Protein AF-0000000075458945 (afdb_homodimer)

Radius of gyration: 30.43 Å; Cα contacts (8 Å, |Δi|>4): 2255; chains: 2; bounding box: 79×88×102 Å

Sequence (988 aa):
MIAIPSILVAFCCFASAVARFNPLHHSGPAAPYFDAPHEDGIPESTPDGCVVDQAAYILRHGARYPEPSDFTGWQTLFQKFQNATYTATGPLKFIPTWVPPVDDPDHEPLFLTSTGALEAFQLGVELRQRYRLTPGGNNFTVWSAGQQRVVDTATYFVRGYLSQGNYLTTPDENRGSVVVMPDSVNYTFADSLTSSNGCPNFNSGNNGSAQQSTFAATYRQGIADRLNQYLDGLTLDATDIGPMQDLCGFQTVIDGDMRFCKVFEDQEWRDYEYGADLNYYYGSGPGNPFSATVGFGWLQAVTDLLVAGPNATMPNATFTPPPLVTSFTHDNDLPDIIAALGIWNTSDIPGVYPLPNDHIPEGRREFVASHLVSFRGYVALERLSCGATLPSTVNHTSGQLVLLPGEGTDAQKFIRVRVNHAVVPLPNCTSGPGLSCPLASFADYVYNERAAAAGDFIQVCGLQNVSNATGAIDFFTQVPSVNAQSVVLELPVLMIAIPSILVAFCCFASAVARFNPLHHSGPAAPYFDAPHEDGIPESTPDGCVVDQAAYILRHGARYPEPSDFTGWQTLFQKFQNATYTATGPLKFIPTWVPPVDDPDHEPLFLTSTGALEAFQLGVELRQRYRLTPGGNNFTVWSAGQQRVVDTATYFVRGYLSQGNYLTTPDENRGSVVVMPDSVNYTFADSLTSSNGCPNFNSGNNGSAQQSTFAATYRQGIADRLNQYLDGLTLDATDIGPMQDLCGFQTVIDGDMRFCKVFEDQEWRDYEYGADLNYYYGSGPGNPFSATVGFGWLQAVTDLLVAGPNATMPNATFTPPPLVTSFTHDNDLPDIIAALGIWNTSDIPGVYPLPNDHIPEGRREFVASHLVSFRGYVALERLSCGATLPSTVNHTSGQLVLLPGEGTDAQKFIRVRVNHAVVPLPNCTSGPGLSCPLASFADYVYNERAAAAGDFIQVCGLQNVSNATGAIDFFTQVPSVNAQSVVLELPVL

Nearest PDB structures (foldseek):
  2gfi-assembly1_A  TM=9.044E-01  e=2.707E-28  Debaryomyces castellii
  1qfx-assembly1_A-2  TM=8.899E-01  e=3.545E-28  Aspergillus niger
  1ihp-assembly1_A  TM=8.270E-01  e=1.522E-27  Aspergillus ficuum
  1skb-assembly1_A  TM=8.021E-01  e=5.975E-26  Aspergillus fumigatus
  3k4q-assembly2_B  TM=8.069E-01  e=1.758E-25  Aspergillus niger

Structure (mmCIF, N/CA/C/O backbone):
data_AF-0000000075458945-model_v1
#
loop_
_entity.id
_entity.type
_entity.pdbx_description
1 polymer 'Phosphoglycerate mutase-like protein'
#
loop_
_atom_site.group_PDB
_atom_site.id
_atom_site.type_symbol
_atom_site.label_atom_id
_atom_site.label_alt_id
_atom_site.label_comp_id
_atom_site.label_asym_id
_atom_site.label_entity_id
_atom_site.label_seq_id
_atom_site.pdbx_PDB_ins_code
_atom_site.Cartn_x
_atom_site.Cartn_y
_atom_site.Cartn_z
_atom_site.occupancy
_atom_site.B_iso_or_equiv
_atom_site.auth_seq_id
_atom_site.auth_comp_id
_atom_site.auth_asym_id
_atom_site.auth_atom_id
_atom_site.pdbx_PDB_model_num
ATOM 1 N N . MET A 1 1 ? -6.711 -28.422 64.188 1 26.36 1 MET A N 1
ATOM 2 C CA . MET A 1 1 ? -5.688 -27.672 63.5 1 26.36 1 MET A CA 1
ATOM 3 C C . MET A 1 1 ? -5.996 -27.609 62 1 26.36 1 MET A C 1
ATOM 5 O O . MET A 1 1 ? -6.059 -28.656 61.344 1 26.36 1 MET A O 1
ATOM 9 N N . ILE A 1 2 ? -6.844 -26.609 61.625 1 31.22 2 ILE A N 1
ATOM 10 C CA . ILE A 1 2 ? -7.426 -26.391 60.312 1 31.22 2 ILE A CA 1
ATOM 11 C C . ILE A 1 2 ? -6.34 -25.922 59.312 1 31.22 2 ILE A C 1
ATOM 13 O O . ILE A 1 2 ? -5.66 -24.938 59.562 1 31.22 2 ILE A O 1
ATOM 17 N N . ALA A 1 3 ? -5.812 -26.938 58.531 1 37.28 3 ALA A N 1
ATOM 18 C CA . ALA A 1 3 ? -4.832 -26.734 57.469 1 37.28 3 ALA A CA 1
ATOM 19 C C . ALA A 1 3 ? -5.305 -25.688 56.469 1 37.28 3 ALA A C 1
ATOM 21 O O . ALA A 1 3 ? -6.379 -25.828 55.875 1 37.28 3 ALA A O 1
ATOM 22 N N . ILE A 1 4 ? -4.988 -24.453 56.75 1 38.84 4 ILE A N 1
ATOM 23 C CA . ILE A 1 4 ? -5.32 -23.359 55.844 1 38.84 4 ILE A CA 1
ATOM 24 C C . ILE A 1 4 ? -4.574 -23.547 54.5 1 38.84 4 ILE A C 1
ATOM 26 O O . ILE A 1 4 ? -3.348 -23.672 54.5 1 38.84 4 ILE A O 1
ATOM 30 N N . PRO A 1 5 ? -5.301 -23.969 53.469 1 42.12 5 PRO A N 1
ATOM 31 C CA . PRO A 1 5 ? -4.684 -24.109 52.156 1 42.12 5 PRO A CA 1
ATOM 32 C C . PRO A 1 5 ? -4.086 -22.812 51.656 1 42.12 5 PRO A C 1
ATOM 34 O O . PRO A 1 5 ? -4.668 -21.734 51.844 1 42.12 5 PRO A O 1
ATOM 37 N N . SER A 1 6 ? -2.75 -22.656 51.688 1 37.84 6 SER A N 1
ATOM 38 C CA . SER A 1 6 ? -2.027 -21.531 51.094 1 37.84 6 SER A CA 1
ATOM 39 C C . SER A 1 6 ? -2.312 -21.422 49.594 1 37.84 6 SER A C 1
ATOM 41 O O . SER A 1 6 ? -2.105 -22.375 48.844 1 37.84 6 SER A O 1
ATOM 43 N N . ILE A 1 7 ? -3.256 -20.469 49.281 1 40.12 7 ILE A N 1
ATOM 44 C CA . ILE A 1 7 ? -3.535 -20.094 47.906 1 40.12 7 ILE A CA 1
ATOM 45 C C . ILE A 1 7 ? -2.312 -19.406 47.312 1 40.12 7 ILE A C 1
ATOM 47 O O . ILE A 1 7 ? -1.896 -18.344 47.781 1 40.12 7 ILE A O 1
ATOM 51 N N . LEU A 1 8 ? -1.417 -20.172 46.688 1 37.31 8 LEU A N 1
ATOM 52 C CA . LEU A 1 8 ? -0.365 -19.594 45.875 1 37.31 8 LEU A CA 1
ATOM 53 C C . LEU A 1 8 ? -0.959 -18.844 44.656 1 37.31 8 LEU A C 1
ATOM 55 O O . LEU A 1 8 ? -1.58 -19.469 43.781 1 37.31 8 LEU A O 1
ATOM 59 N N . VAL A 1 9 ? -1.197 -17.547 44.844 1 36.66 9 VAL A N 1
ATOM 60 C CA . VAL A 1 9 ? -1.572 -16.656 43.75 1 36.66 9 VAL A CA 1
ATOM 61 C C . VAL A 1 9 ? -0.403 -16.516 42.781 1 36.66 9 VAL A C 1
ATOM 63 O O . VAL A 1 9 ? 0.663 -16.031 43.125 1 36.66 9 VAL A O 1
ATOM 66 N N . ALA A 1 10 ? -0.433 -17.359 41.75 1 36.75 10 ALA A N 1
ATOM 67 C CA . ALA A 1 10 ? 0.486 -17.172 40.625 1 36.75 10 ALA A CA 1
ATOM 68 C C . ALA A 1 10 ? 0.225 -15.836 39.938 1 36.75 10 ALA A C 1
ATOM 70 O O . ALA A 1 10 ? -0.865 -15.602 39.406 1 36.75 10 ALA A O 1
ATOM 71 N N . PHE A 1 11 ? 1.006 -14.836 40.281 1 32.94 11 PHE A N 1
ATOM 72 C CA . PHE A 1 11 ? 1.004 -13.586 39.531 1 32.94 11 PHE A CA 1
ATOM 73 C C . PHE A 1 11 ? 1.487 -13.805 38.094 1 32.94 11 PHE A C 1
ATOM 75 O O . PHE A 1 11 ? 2.635 -14.195 37.875 1 32.94 11 PHE A O 1
ATOM 82 N N . CYS A 1 12 ? 0.542 -14.07 37.25 1 32.53 12 CYS A N 1
ATOM 83 C CA . CYS A 1 12 ? 0.861 -13.992 35.812 1 32.53 12 CYS A CA 1
ATOM 84 C C . CYS A 1 12 ? 1.312 -12.586 35.438 1 32.53 12 CYS A C 1
ATOM 86 O O . CYS A 1 12 ? 0.521 -11.641 35.469 1 32.53 12 CYS A O 1
ATOM 88 N N . CYS A 1 13 ? 2.605 -12.375 35.531 1 29.91 13 CYS A N 1
ATOM 89 C CA . CYS A 1 13 ? 3.146 -11.164 34.906 1 29.91 13 CYS A CA 1
ATOM 90 C C . CYS A 1 13 ? 2.84 -11.125 33.406 1 29.91 13 CYS A C 1
ATOM 92 O O . CYS A 1 13 ? 3.328 -11.961 32.656 1 29.91 13 CYS A O 1
ATOM 94 N N . PHE A 1 14 ? 1.711 -10.609 33.062 1 38.03 14 PHE A N 1
ATOM 95 C CA . PHE A 1 14 ? 1.496 -10.172 31.703 1 38.03 14 PHE A CA 1
ATOM 96 C C . PHE A 1 14 ? 2.672 -9.336 31.203 1 38.03 14 PHE A C 1
ATOM 98 O O . PHE A 1 14 ? 2.926 -8.25 31.719 1 38.03 14 PHE A O 1
ATOM 105 N N . ALA A 1 15 ? 3.617 -10.008 30.703 1 35.25 15 ALA A N 1
ATOM 106 C CA . ALA A 1 15 ? 4.59 -9.227 29.938 1 35.25 15 ALA A CA 1
ATOM 107 C C . ALA A 1 15 ? 3.916 -8.484 28.797 1 35.25 15 ALA A C 1
ATOM 109 O O . ALA A 1 15 ? 3.484 -9.102 27.812 1 35.25 15 ALA A O 1
ATOM 110 N N . SER A 1 16 ? 3.209 -7.461 29.078 1 39.78 16 SER A N 1
ATOM 111 C CA . SER A 1 16 ? 2.867 -6.559 27.984 1 39.78 16 SER A CA 1
ATOM 112 C C . SER A 1 16 ? 4.059 -6.328 27.062 1 39.78 16 SER A C 1
ATOM 114 O O . SER A 1 16 ? 5.105 -5.84 27.5 1 39.78 16 SER A O 1
ATOM 116 N N . ALA A 1 17 ? 4.285 -7.102 26.125 1 43.41 17 ALA A N 1
ATOM 117 C CA . ALA A 1 17 ? 5.316 -6.789 25.125 1 43.41 17 ALA A CA 1
ATOM 118 C C . ALA A 1 17 ? 5.352 -5.293 24.828 1 43.41 17 ALA A C 1
ATOM 120 O O . ALA A 1 17 ? 4.406 -4.746 24.266 1 43.41 17 ALA A O 1
ATOM 121 N N . VAL A 1 18 ? 5.883 -4.434 25.672 1 44.78 18 VAL A N 1
ATOM 122 C CA . VAL A 1 18 ? 6.148 -3.018 25.438 1 44.78 18 VAL A CA 1
ATOM 123 C C . VAL A 1 18 ? 6.551 -2.797 23.984 1 44.78 18 VAL A C 1
ATOM 125 O O . VAL A 1 18 ? 7.531 -3.377 23.5 1 44.78 18 VAL A O 1
ATOM 128 N N . ALA A 1 19 ? 5.684 -2.262 23.219 1 62.38 19 ALA A N 1
ATOM 129 C CA . ALA A 1 19 ? 5.895 -1.934 21.812 1 62.38 19 ALA A CA 1
ATOM 130 C C . ALA A 1 19 ? 7.223 -1.211 21.609 1 62.38 19 ALA A C 1
ATOM 132 O O . ALA A 1 19 ? 7.539 -0.265 22.344 1 62.38 19 ALA A O 1
ATOM 133 N N . ARG A 1 20 ? 8.203 -1.754 20.844 1 81.88 20 ARG A N 1
ATOM 134 C CA . ARG A 1 20 ? 9.516 -1.213 20.516 1 81.88 20 ARG A CA 1
ATOM 135 C C . ARG A 1 20 ? 9.406 0.214 20 1 81.88 20 ARG A C 1
ATOM 137 O O . ARG A 1 20 ? 8.523 0.521 19.203 1 81.88 20 ARG A O 1
ATOM 144 N N . PHE A 1 21 ? 10.117 1.213 20.578 1 93.94 21 PHE A N 1
ATOM 145 C CA . PHE A 1 21 ? 10.195 2.611 20.172 1 93.94 21 PHE A CA 1
ATOM 146 C C . PHE A 1 21 ? 10.453 2.725 18.672 1 93.94 21 PHE A C 1
ATOM 148 O O . PHE A 1 21 ? 11.375 2.092 18.156 1 93.94 21 PHE A O 1
ATOM 155 N N . ASN A 1 22 ? 9.578 3.373 17.984 1 97 22 ASN A N 1
ATOM 156 C CA . ASN A 1 22 ? 9.766 3.609 16.562 1 97 22 ASN A CA 1
ATOM 157 C C . ASN A 1 22 ? 10.094 5.07 16.281 1 97 22 ASN A C 1
ATOM 159 O O . ASN A 1 22 ? 9.211 5.93 16.312 1 97 22 ASN A O 1
ATOM 163 N N . PRO A 1 23 ? 11.273 5.363 15.961 1 97.81 23 PRO A N 1
ATOM 164 C CA . PRO A 1 23 ? 11.688 6.75 15.719 1 97.81 23 PRO A CA 1
ATOM 165 C C . PRO A 1 23 ? 10.859 7.426 14.633 1 97.81 23 PRO A C 1
ATOM 167 O O . PRO A 1 23 ? 10.656 8.641 14.672 1 97.81 23 PRO A O 1
ATOM 170 N N . LEU A 1 24 ? 10.398 6.68 13.695 1 98.12 24 LEU A N 1
ATOM 171 C CA . LEU A 1 24 ? 9.641 7.246 12.586 1 98.12 24 LEU A CA 1
ATOM 172 C C . LEU A 1 24 ? 8.344 7.875 13.086 1 98.12 24 LEU A C 1
ATOM 174 O O . LEU A 1 24 ? 7.898 8.898 12.547 1 98.12 24 LEU A O 1
ATOM 178 N N . HIS A 1 25 ? 7.742 7.348 14.133 1 97.38 25 HIS A N 1
ATOM 179 C CA . HIS A 1 25 ? 6.496 7.875 14.672 1 97.38 25 HIS A CA 1
ATOM 180 C C . HIS A 1 25 ? 6.73 9.164 15.453 1 97.38 25 HIS A C 1
ATOM 182 O O . HIS A 1 25 ? 5.781 9.836 15.852 1 97.38 25 HIS A O 1
ATOM 188 N N . HIS A 1 26 ? 8 9.547 15.617 1 97.19 26 HIS A N 1
ATOM 189 C CA . HIS A 1 26 ? 8.398 10.727 16.375 1 97.19 26 HIS A CA 1
ATOM 190 C C . HIS A 1 26 ? 9.125 11.734 15.492 1 97.19 26 HIS A C 1
ATOM 192 O O . HIS A 1 26 ? 9.836 12.609 16 1 97.19 26 HIS A O 1
ATOM 198 N N . SER A 1 27 ? 8.953 11.609 14.188 1 96.69 27 SER A N 1
ATOM 199 C CA . SER A 1 27 ? 9.711 12.43 13.25 1 96.69 27 SER A CA 1
ATOM 200 C C . SER A 1 27 ? 8.883 13.617 12.766 1 96.69 27 SER A C 1
ATOM 202 O O . SER A 1 27 ? 9.164 14.18 11.703 1 96.69 27 SER A O 1
ATOM 204 N N . GLY A 1 28 ? 7.812 13.977 13.531 1 95 28 GLY A N 1
ATOM 205 C CA . GLY A 1 28 ? 7.031 15.164 13.211 1 95 28 GLY A CA 1
ATOM 206 C C . GLY A 1 28 ? 6.508 15.164 11.789 1 95 28 GLY A C 1
ATOM 207 O O . GLY A 1 28 ? 5.883 14.203 11.352 1 95 28 GLY A O 1
ATOM 208 N N . PRO A 1 29 ? 6.805 16.297 11.055 1 95.88 29 PRO A N 1
ATOM 209 C CA . PRO A 1 29 ? 6.297 16.422 9.688 1 95.88 29 PRO A CA 1
ATOM 210 C C . PRO A 1 29 ? 7.043 15.523 8.703 1 95.88 29 PRO A C 1
ATOM 212 O O . PRO A 1 29 ? 6.605 15.352 7.562 1 95.88 29 PRO A O 1
ATOM 215 N N . ALA A 1 30 ? 8.164 14.938 9.109 1 95.5 30 ALA A N 1
ATOM 216 C CA . ALA A 1 30 ? 8.945 14.078 8.227 1 95.5 30 ALA A CA 1
ATOM 217 C C . ALA A 1 30 ? 8.523 12.617 8.375 1 95.5 30 ALA A C 1
ATOM 219 O O . ALA A 1 30 ? 9.039 11.742 7.672 1 95.5 30 ALA A O 1
ATOM 220 N N . ALA A 1 31 ? 7.59 12.406 9.258 1 96.69 31 ALA A N 1
ATOM 221 C CA . ALA A 1 31 ? 7.148 11.031 9.5 1 96.69 31 ALA A CA 1
ATOM 222 C C . ALA A 1 31 ? 6.375 10.492 8.305 1 96.69 31 ALA A C 1
ATOM 224 O O . ALA A 1 31 ? 5.465 11.148 7.793 1 96.69 31 ALA A O 1
ATOM 225 N N . PRO A 1 32 ? 6.828 9.258 7.816 1 96.88 32 PRO A N 1
ATOM 226 C CA . PRO A 1 32 ? 5.859 8.57 6.961 1 96.88 32 PRO A CA 1
ATOM 227 C C . PRO A 1 32 ? 4.5 8.398 7.633 1 96.88 32 PRO A C 1
ATOM 229 O O . PRO A 1 32 ? 4.402 8.461 8.859 1 96.88 32 PRO A O 1
ATOM 232 N N . TYR A 1 33 ? 3.527 8.227 6.812 1 97.69 33 TYR A N 1
ATOM 233 C CA . TYR A 1 33 ? 2.205 8.07 7.41 1 97.69 33 TYR A CA 1
ATOM 234 C C . TYR A 1 33 ? 2.172 6.875 8.359 1 97.69 33 TYR A C 1
ATOM 236 O O . TYR A 1 33 ? 2.727 5.816 8.055 1 97.69 33 TYR A O 1
ATOM 244 N N . PHE A 1 34 ? 1.495 7.039 9.43 1 96.75 34 PHE A N 1
ATOM 245 C CA . PHE A 1 34 ? 1.122 5.977 10.352 1 96.75 34 PHE A CA 1
ATOM 246 C C . PHE A 1 34 ? -0.183 6.312 11.062 1 96.75 34 PHE A C 1
ATOM 248 O O . PHE A 1 34 ? -0.582 7.477 11.125 1 96.75 34 PHE A O 1
ATOM 255 N N . ASP A 1 35 ? -0.881 5.324 11.5 1 95.44 35 ASP A N 1
ATOM 256 C CA . ASP A 1 35 ? -2.094 5.559 12.273 1 95.44 35 ASP A CA 1
ATOM 257 C C . ASP A 1 35 ? -1.769 6.184 13.633 1 95.44 35 ASP A C 1
ATOM 259 O O . ASP A 1 35 ? -0.959 5.645 14.391 1 95.44 35 ASP A O 1
ATOM 263 N N . ALA A 1 36 ? -2.359 7.297 13.859 1 95.06 36 ALA A N 1
ATOM 264 C CA . ALA A 1 36 ? -2.191 7.891 15.188 1 95.06 36 ALA A CA 1
ATOM 265 C C . ALA A 1 36 ? -2.746 6.973 16.266 1 95.06 36 ALA A C 1
ATOM 267 O O . ALA A 1 36 ? -3.686 6.211 16.031 1 95.06 36 ALA A O 1
ATOM 268 N N . PRO A 1 37 ? -2.078 7.023 17.422 1 90.25 37 PRO A N 1
ATOM 269 C CA . PRO A 1 37 ? -2.607 6.195 18.516 1 90.25 37 PRO A CA 1
ATOM 270 C C . PRO A 1 37 ? -4.027 6.586 18.906 1 90.25 37 PRO A C 1
ATOM 272 O O . PRO A 1 37 ? -4.371 7.77 18.906 1 90.25 37 PRO A O 1
ATOM 275 N N . HIS A 1 38 ? -4.77 5.566 19.188 1 83.06 38 HIS A N 1
ATOM 276 C CA . HIS A 1 38 ? -6.16 5.789 19.562 1 83.06 38 HIS A CA 1
ATOM 277 C C . HIS A 1 38 ? -6.254 6.367 20.969 1 83.06 38 HIS A C 1
ATOM 279 O O . HIS A 1 38 ? -5.391 6.109 21.812 1 83.06 38 HIS A O 1
ATOM 285 N N . GLU A 1 39 ? -7.133 7.25 20.984 1 72.75 39 GLU A N 1
ATOM 286 C CA . GLU A 1 39 ? -7.492 7.613 22.359 1 72.75 39 GLU A CA 1
ATOM 287 C C . GLU A 1 39 ? -7.98 6.398 23.141 1 72.75 39 GLU A C 1
ATOM 289 O O . GLU A 1 39 ? -8.562 5.477 22.562 1 72.75 39 GLU A O 1
ATOM 294 N N . ASP A 1 40 ? -7.66 6.402 24.266 1 67.06 40 ASP A N 1
ATOM 295 C CA . ASP A 1 40 ? -7.816 5.223 25.109 1 67.06 40 ASP A CA 1
ATOM 296 C C . ASP A 1 40 ? -9.273 4.773 25.156 1 67.06 40 ASP A C 1
ATOM 298 O O . ASP A 1 40 ? -10.141 5.488 25.672 1 67.06 40 ASP A O 1
ATOM 302 N N . GLY A 1 41 ? -9.5 3.744 24.219 1 78 41 GLY A N 1
ATOM 303 C CA . GLY A 1 41 ? -10.695 2.926 24.359 1 78 41 GLY A CA 1
ATOM 304 C C . GLY A 1 41 ? -11.672 3.094 23.203 1 78 41 GLY A C 1
ATOM 305 O O . GLY A 1 41 ? -12.688 2.402 23.141 1 78 41 GLY A O 1
ATOM 306 N N . ILE A 1 42 ? -11.406 4.109 22.297 1 87.81 42 ILE A N 1
ATOM 307 C CA . ILE A 1 42 ? -12.383 4.258 21.234 1 87.81 42 ILE A CA 1
ATOM 308 C C . ILE A 1 42 ? -11.961 3.426 20.016 1 87.81 42 ILE A C 1
ATOM 310 O O . ILE A 1 42 ? -10.906 3.672 19.422 1 87.81 42 ILE A O 1
ATOM 314 N N . PRO A 1 43 ? -12.758 2.479 19.641 1 89.31 43 PRO A N 1
ATOM 315 C CA . PRO A 1 43 ? -12.406 1.674 18.469 1 89.31 43 PRO A CA 1
ATOM 316 C C . PRO A 1 43 ? -12.43 2.48 17.172 1 89.31 43 PRO A C 1
ATOM 318 O O . PRO A 1 43 ? -13.258 3.381 17.016 1 89.31 43 PRO A O 1
ATOM 321 N N . GLU A 1 44 ? -11.547 2.115 16.281 1 90.38 44 GLU A N 1
ATOM 322 C CA . GLU A 1 44 ? -11.453 2.799 15 1 90.38 44 GLU A CA 1
ATOM 323 C C . GLU A 1 44 ? -12.539 2.316 14.039 1 90.38 44 GLU A C 1
ATOM 325 O O . GLU A 1 44 ? -12.883 3.02 13.086 1 90.38 44 GLU A O 1
ATOM 330 N N . SER A 1 45 ? -13.047 1.169 14.266 1 92.69 45 SER A N 1
ATOM 331 C CA . SER A 1 45 ? -14.047 0.597 13.367 1 92.69 45 SER A CA 1
ATOM 332 C C . SER A 1 45 ? -15.359 1.365 13.445 1 92.69 45 SER A C 1
ATOM 334 O O . SER A 1 45 ? -15.648 2.021 14.445 1 92.69 45 SER A O 1
ATOM 336 N N . THR A 1 46 ? -16.109 1.354 12.359 1 95.25 46 THR A N 1
ATOM 337 C CA . THR A 1 46 ? -17.469 1.899 12.398 1 95.25 46 THR A CA 1
ATOM 338 C C . THR A 1 46 ? -18.297 1.211 13.477 1 95.25 46 THR A C 1
ATOM 340 O O . THR A 1 46 ? -18.312 -0.019 13.562 1 95.25 46 THR A O 1
ATOM 343 N N . PRO A 1 47 ? -18.922 1.941 14.328 1 95.12 47 PRO A N 1
ATOM 344 C CA . PRO A 1 47 ? -19.703 1.323 15.406 1 95.12 47 PRO A CA 1
ATOM 345 C C . PRO A 1 47 ? -20.781 0.377 14.883 1 95.12 47 PRO A C 1
ATOM 347 O O . PRO A 1 47 ? -21.344 0.608 13.812 1 95.12 47 PRO A O 1
ATOM 350 N N . ASP A 1 48 ? -21.078 -0.581 15.719 1 92.94 48 ASP A N 1
ATOM 351 C CA . ASP A 1 48 ? -22.156 -1.511 15.367 1 92.94 48 ASP A CA 1
ATOM 352 C C . ASP A 1 48 ? -23.469 -0.772 15.125 1 92.94 48 ASP A C 1
ATOM 354 O O . ASP A 1 48 ? -23.797 0.16 15.859 1 92.94 48 ASP A O 1
ATOM 358 N N . GLY A 1 49 ? -24.062 -1.149 14.078 1 94.81 49 GLY A N 1
ATOM 359 C CA . GLY A 1 49 ? -25.359 -0.552 13.766 1 94.81 49 GLY A CA 1
ATOM 360 C C . GLY A 1 49 ? -25.25 0.675 12.883 1 94.81 49 GLY A C 1
ATOM 361 O O . GLY A 1 49 ? -26.25 1.269 12.5 1 94.81 49 GLY A O 1
ATOM 362 N N . CYS A 1 50 ? -24.047 1.026 12.586 1 96.88 50 CYS A N 1
ATOM 363 C CA . CYS A 1 50 ? -23.859 2.248 11.812 1 96.88 50 CYS A CA 1
ATOM 364 C C . CYS A 1 50 ? -23.172 1.949 10.477 1 96.88 50 CYS A C 1
ATOM 366 O O . CYS A 1 50 ? -22.469 0.95 10.344 1 96.88 50 CYS A O 1
ATOM 368 N N . VAL A 1 51 ? -23.453 2.727 9.477 1 96.56 51 VAL A N 1
ATOM 369 C CA . VAL A 1 51 ? -22.703 2.832 8.227 1 96.56 51 VAL A CA 1
ATOM 370 C C . VAL A 1 51 ? -22.297 4.285 7.988 1 96.56 51 VAL A C 1
ATOM 372 O O . VAL A 1 51 ? -22.891 5.203 8.57 1 96.56 51 VAL A O 1
ATOM 375 N N . VAL A 1 52 ? -21.266 4.531 7.273 1 98.06 52 VAL A N 1
ATOM 376 C CA . VAL A 1 52 ? -20.891 5.875 6.852 1 98.06 52 VAL A CA 1
ATOM 377 C C . VAL A 1 52 ? -21.562 6.199 5.512 1 98.06 52 VAL A C 1
ATOM 379 O O . VAL A 1 52 ? -21.344 5.492 4.52 1 98.06 52 VAL A O 1
ATOM 382 N N . ASP A 1 53 ? -22.375 7.215 5.5 1 98.19 53 ASP A N 1
ATOM 383 C CA . ASP A 1 53 ? -23.047 7.496 4.238 1 98.19 53 ASP A CA 1
ATOM 384 C C . ASP A 1 53 ? -22.484 8.758 3.582 1 98.19 53 ASP A C 1
ATOM 386 O O . ASP A 1 53 ? -22.844 9.094 2.459 1 98.19 53 ASP A O 1
ATOM 390 N N . GLN A 1 54 ? -21.609 9.438 4.27 1 98.69 54 GLN A N 1
ATOM 391 C CA . GLN A 1 54 ? -20.859 10.578 3.752 1 98.69 54 GLN A CA 1
ATOM 392 C C . GLN A 1 54 ? -19.594 10.828 4.57 1 98.69 54 GLN A C 1
ATOM 394 O O . GLN A 1 54 ? -19.547 10.523 5.762 1 98.69 54 GLN A O 1
ATOM 399 N N . ALA A 1 55 ? -18.578 11.359 3.932 1 98.88 55 ALA A N 1
ATOM 400 C CA . ALA A 1 55 ? -17.359 11.727 4.648 1 98.88 55 ALA A CA 1
ATOM 401 C C . ALA A 1 55 ? -16.641 12.883 3.957 1 98.88 55 ALA A C 1
ATOM 403 O O . ALA A 1 55 ? -16.812 13.086 2.752 1 98.88 55 ALA A O 1
ATOM 404 N N . ALA A 1 56 ? -15.945 13.633 4.703 1 98.88 56 ALA A N 1
ATOM 405 C CA . ALA A 1 56 ? -15.117 14.719 4.199 1 98.88 56 ALA A CA 1
ATOM 406 C C . ALA A 1 56 ? -13.695 14.633 4.758 1 98.88 56 ALA A C 1
ATOM 408 O O . ALA A 1 56 ? -13.508 14.453 5.961 1 98.88 56 ALA A O 1
ATOM 409 N N . TYR A 1 57 ? -12.734 14.711 3.863 1 98.94 57 TYR A N 1
ATOM 410 C CA . TYR A 1 57 ? -11.32 14.633 4.219 1 98.94 57 TYR A CA 1
ATOM 411 C C . TYR A 1 57 ? -10.586 15.898 3.805 1 98.94 57 TYR A C 1
ATOM 413 O O . TYR A 1 57 ? -10.836 16.453 2.729 1 98.94 57 TYR A O 1
ATOM 421 N N . ILE A 1 58 ? -9.727 16.406 4.605 1 98.81 58 ILE A N 1
ATOM 422 C CA . ILE A 1 58 ? -8.672 17.344 4.234 1 98.81 58 ILE A CA 1
ATOM 423 C C . ILE A 1 58 ? -7.309 16.75 4.57 1 98.81 58 ILE A C 1
ATOM 425 O O . ILE A 1 58 ? -7.07 16.328 5.703 1 98.81 58 ILE A O 1
ATOM 429 N N . LEU A 1 59 ? -6.438 16.656 3.539 1 98.81 59 LEU A N 1
ATOM 430 C CA . LEU A 1 59 ? -5.23 15.844 3.602 1 98.81 59 LEU A CA 1
ATOM 431 C C . LEU A 1 59 ? -4 16.656 3.225 1 98.81 59 LEU A C 1
ATOM 433 O O . LEU A 1 59 ? -4.047 17.453 2.285 1 98.81 59 LEU A O 1
ATOM 437 N N . ARG A 1 60 ? -2.951 16.391 4.004 1 98.75 60 ARG A N 1
ATOM 438 C CA . ARG A 1 60 ? -1.632 16.828 3.555 1 98.75 60 ARG A CA 1
ATOM 439 C C . ARG A 1 60 ? -1.146 15.984 2.385 1 98.75 60 ARG A C 1
ATOM 441 O O . ARG A 1 60 ? -1.553 14.828 2.234 1 98.75 60 ARG A O 1
ATOM 448 N N . HIS A 1 61 ? -0.315 16.578 1.56 1 98.75 61 HIS A N 1
ATOM 449 C CA . HIS A 1 61 ? 0.309 15.812 0.486 1 98.75 61 HIS A CA 1
ATOM 450 C C . HIS A 1 61 ? 1.124 14.656 1.04 1 98.75 61 HIS A C 1
ATOM 452 O O . HIS A 1 61 ? 1.461 14.633 2.227 1 98.75 61 HIS A O 1
ATOM 458 N N . GLY A 1 62 ? 1.43 13.664 0.179 1 98.75 62 GLY A N 1
ATOM 459 C CA . GLY A 1 62 ? 2.252 12.516 0.527 1 98.75 62 GLY A CA 1
ATOM 460 C C . GLY A 1 62 ? 3.709 12.867 0.749 1 98.75 62 GLY A C 1
ATOM 461 O O . GLY A 1 62 ? 4.105 14.023 0.586 1 98.75 62 GLY A O 1
ATOM 462 N N . ALA A 1 63 ? 4.488 11.852 1.055 1 98.75 63 ALA A N 1
ATOM 463 C CA . ALA A 1 63 ? 5.914 12.023 1.323 1 98.75 63 ALA A CA 1
ATOM 464 C C . ALA A 1 63 ? 6.617 12.672 0.133 1 98.75 63 ALA A C 1
ATOM 466 O O . ALA A 1 63 ? 6.434 12.242 -1.011 1 98.75 63 ALA A O 1
ATOM 467 N N . ARG A 1 64 ? 7.359 13.641 0.438 1 98.31 64 ARG A N 1
ATOM 468 C CA . ARG A 1 64 ? 8.062 14.383 -0.6 1 98.31 64 ARG A CA 1
ATOM 469 C C . ARG A 1 64 ? 9.578 14.312 -0.396 1 98.31 64 ARG A C 1
ATOM 471 O O . ARG A 1 64 ? 10.047 13.961 0.689 1 98.31 64 ARG A O 1
ATOM 478 N N . TYR A 1 65 ? 10.305 14.602 -1.432 1 98.25 65 TYR A N 1
ATOM 479 C CA . TYR A 1 65 ? 11.727 14.906 -1.336 1 98.25 65 TYR A CA 1
ATOM 480 C C . TYR A 1 65 ? 11.953 16.203 -0.56 1 98.25 65 TYR A C 1
ATOM 482 O O . TYR A 1 65 ? 11.008 16.938 -0.266 1 98.25 65 TYR A O 1
ATOM 490 N N . PRO A 1 66 ? 13.234 16.469 -0.124 1 96.56 66 PRO A N 1
ATOM 491 C CA . PRO A 1 66 ? 13.492 17.703 0.622 1 96.56 66 PRO A CA 1
ATOM 492 C C . PRO A 1 66 ? 13.188 18.953 -0.192 1 96.56 66 PRO A C 1
ATOM 494 O O . PRO A 1 66 ? 13.32 18.938 -1.418 1 96.56 66 PRO A O 1
ATOM 497 N N . GLU A 1 67 ? 12.758 19.953 0.531 1 94.94 67 GLU A N 1
ATOM 498 C CA . GLU A 1 67 ? 12.773 21.266 -0.109 1 94.94 67 GLU A CA 1
ATOM 499 C C . GLU A 1 67 ? 14.203 21.688 -0.449 1 94.94 67 GLU A C 1
ATOM 501 O O . GLU A 1 67 ? 15.164 21.172 0.129 1 94.94 67 GLU A O 1
ATOM 506 N N . PRO A 1 68 ? 14.352 22.578 -1.325 1 91.81 68 PRO A N 1
ATOM 507 C CA . PRO A 1 68 ? 15.695 22.953 -1.773 1 91.81 68 PRO A CA 1
ATOM 508 C C . PRO A 1 68 ? 16.594 23.391 -0.624 1 91.81 68 PRO A C 1
ATOM 510 O O . PRO A 1 68 ? 17.781 23.031 -0.592 1 91.81 68 PRO A O 1
ATOM 513 N N . SER A 1 69 ? 16.094 24.141 0.329 1 90.56 69 SER A N 1
ATOM 514 C CA . SER A 1 69 ? 16.906 24.578 1.458 1 90.56 69 SER A CA 1
ATOM 515 C C . SER A 1 69 ? 17.328 23.391 2.318 1 90.56 69 SER A C 1
ATOM 517 O O . SER A 1 69 ? 18.484 23.328 2.77 1 90.56 69 SER A O 1
ATOM 519 N N . ASP A 1 70 ? 16.438 22.484 2.547 1 93.38 70 ASP A N 1
ATOM 520 C CA . ASP A 1 70 ? 16.766 21.281 3.311 1 93.38 70 ASP A CA 1
ATOM 521 C C . ASP A 1 70 ? 17.781 20.422 2.57 1 93.38 70 ASP A C 1
ATOM 523 O O . ASP A 1 70 ? 18.672 19.828 3.191 1 93.38 70 ASP A O 1
ATOM 527 N N . PHE A 1 71 ? 17.641 20.328 1.248 1 95.56 71 PHE A N 1
ATOM 528 C CA . PHE A 1 71 ? 18.594 19.562 0.443 1 95.56 71 PHE A CA 1
ATOM 529 C C . PHE A 1 71 ? 20 20.156 0.551 1 95.56 71 PHE A C 1
ATOM 531 O O . PHE A 1 71 ? 20.984 19.406 0.645 1 95.56 71 PHE A O 1
ATOM 538 N N . THR A 1 72 ? 20.031 21.438 0.601 1 95.19 72 THR A N 1
ATOM 539 C CA . THR A 1 72 ? 21.312 22.109 0.811 1 95.19 72 THR A CA 1
ATOM 540 C C . THR A 1 72 ? 21.922 21.703 2.152 1 95.19 72 THR A C 1
ATOM 542 O O . THR A 1 72 ? 23.125 21.516 2.262 1 95.19 72 THR A O 1
ATOM 545 N N . GLY A 1 73 ? 21.062 21.609 3.154 1 95.81 73 GLY A N 1
ATOM 546 C CA . GLY A 1 73 ? 21.531 21.141 4.449 1 95.81 73 GLY A CA 1
ATOM 547 C C . GLY A 1 73 ? 22.125 19.75 4.395 1 95.81 73 GLY A C 1
ATOM 548 O O . GLY A 1 73 ? 23.172 19.484 5.004 1 95.81 73 GLY A O 1
ATOM 549 N N . TRP A 1 74 ? 21.531 18.844 3.627 1 97.12 74 TRP A N 1
ATOM 550 C CA . TRP A 1 74 ? 22.047 17.484 3.453 1 97.12 74 TRP A CA 1
ATOM 551 C C . TRP A 1 74 ? 23.375 17.5 2.719 1 97.12 74 TRP A C 1
ATOM 553 O O . TRP A 1 74 ? 24.297 16.766 3.076 1 97.12 74 TRP A O 1
ATOM 563 N N . GLN A 1 75 ? 23.422 18.359 1.732 1 97.06 75 GLN A N 1
ATOM 564 C CA . GLN A 1 75 ? 24.672 18.484 0.967 1 97.06 75 GLN A CA 1
ATOM 565 C C . GLN A 1 75 ? 25.797 19.016 1.837 1 97.06 75 GLN A C 1
ATOM 567 O O . GLN A 1 75 ? 26.938 18.547 1.734 1 97.06 75 GLN A O 1
ATOM 572 N N . THR A 1 76 ? 25.469 19.984 2.662 1 97.88 76 THR A N 1
ATOM 573 C CA . THR A 1 76 ? 26.469 20.547 3.576 1 97.88 76 THR A CA 1
ATOM 574 C C . THR A 1 76 ? 26.969 19.484 4.547 1 97.88 76 THR A C 1
ATOM 576 O O . THR A 1 76 ? 28.172 19.391 4.801 1 97.88 76 THR A O 1
ATOM 579 N N . LEU A 1 77 ? 26.047 18.719 5.07 1 98.25 77 LEU A N 1
ATOM 580 C CA . LEU A 1 77 ? 26.406 17.625 5.957 1 98.25 77 LEU A CA 1
ATOM 581 C C . LEU A 1 77 ? 27.297 16.625 5.246 1 98.25 77 LEU A C 1
ATOM 583 O O . LEU A 1 77 ? 28.312 16.188 5.801 1 98.25 77 LEU A O 1
ATOM 587 N N . PHE A 1 78 ? 26.984 16.219 4.039 1 98.12 78 PHE A N 1
ATOM 588 C CA . PHE A 1 78 ? 27.766 15.289 3.225 1 98.12 78 PHE A CA 1
ATOM 589 C C . PHE A 1 78 ? 29.172 15.836 2.996 1 98.12 78 PHE A C 1
ATOM 591 O O . PHE A 1 78 ? 30.156 15.102 3.143 1 98.12 78 PHE A O 1
ATOM 598 N N . GLN A 1 79 ? 29.234 17.094 2.674 1 98.31 79 GLN A N 1
ATOM 599 C CA . GLN A 1 79 ? 30.531 17.719 2.438 1 98.31 79 GLN A CA 1
ATOM 600 C C . GLN A 1 79 ? 31.375 17.719 3.705 1 98.31 79 GLN A C 1
ATOM 602 O O . GLN A 1 79 ? 32.594 17.516 3.646 1 98.31 79 GLN A O 1
ATOM 607 N N . LYS A 1 80 ? 30.75 17.984 4.809 1 98.44 80 LYS A N 1
ATOM 608 C CA . LYS A 1 80 ? 31.469 17.938 6.078 1 98.44 80 LYS A CA 1
ATOM 609 C C . LYS A 1 80 ? 32.094 16.562 6.297 1 98.44 80 LYS A C 1
ATOM 611 O O . LYS A 1 80 ? 33.25 16.453 6.707 1 98.44 80 LYS A O 1
ATOM 616 N N . PHE A 1 81 ? 31.328 15.484 6.016 1 98.38 81 PHE A N 1
ATOM 617 C CA . PHE A 1 81 ? 31.812 14.117 6.152 1 98.38 81 PHE A CA 1
ATOM 618 C C . PHE A 1 81 ? 32.938 13.836 5.148 1 98.38 81 PHE A C 1
ATOM 620 O O . PHE A 1 81 ? 33.969 13.273 5.504 1 98.38 81 PHE A O 1
ATOM 627 N N . GLN A 1 82 ? 32.75 14.25 3.938 1 97.38 82 GLN A N 1
ATOM 628 C CA . GLN A 1 82 ? 33.625 13.867 2.836 1 97.38 82 GLN A CA 1
ATOM 629 C C . GLN A 1 82 ? 34.938 14.672 2.857 1 97.38 82 GLN A C 1
ATOM 631 O O . GLN A 1 82 ? 35.938 14.227 2.33 1 97.38 82 GLN A O 1
ATOM 636 N N . ASN A 1 83 ? 34.875 15.82 3.48 1 97.94 83 ASN A N 1
ATOM 637 C CA . ASN A 1 83 ? 36.031 16.703 3.424 1 97.94 83 ASN A CA 1
ATOM 638 C C . ASN A 1 83 ? 36.969 16.5 4.609 1 97.94 83 ASN A C 1
ATOM 640 O O . ASN A 1 83 ? 37.969 17.188 4.754 1 97.94 83 ASN A O 1
ATOM 644 N N . ALA A 1 84 ? 36.719 15.531 5.402 1 98.25 84 ALA A N 1
ATOM 645 C CA . ALA A 1 84 ? 37.562 15.25 6.566 1 98.25 84 ALA A CA 1
ATOM 646 C C . ALA A 1 84 ? 38.188 13.859 6.48 1 98.25 84 ALA A C 1
ATOM 648 O O . ALA A 1 84 ? 37.656 12.984 5.789 1 98.25 84 ALA A O 1
ATOM 649 N N . THR A 1 85 ? 39.344 13.711 7.02 1 98.69 85 THR A N 1
ATOM 650 C CA . THR A 1 85 ? 39.938 12.414 7.324 1 98.69 85 THR A CA 1
ATOM 651 C C . THR A 1 85 ? 39.656 12.023 8.773 1 98.69 85 THR A C 1
ATOM 653 O O . THR A 1 85 ? 40 12.773 9.695 1 98.69 85 THR A O 1
ATOM 656 N N . TYR A 1 86 ? 38.969 10.93 8.953 1 98.75 86 TYR A N 1
ATOM 657 C CA . TYR A 1 86 ? 38.531 10.562 10.297 1 98.75 86 TYR A CA 1
ATOM 658 C C . TYR A 1 86 ? 38.281 9.062 10.391 1 98.75 86 TYR A C 1
ATOM 660 O O . TYR A 1 86 ? 38.375 8.344 9.398 1 98.75 86 TYR A O 1
ATOM 668 N N . THR A 1 87 ? 38.031 8.633 11.578 1 98.5 87 THR A N 1
ATOM 669 C CA . THR A 1 87 ? 37.562 7.289 11.867 1 98.5 87 THR A CA 1
ATOM 670 C C . THR A 1 87 ? 36.156 7.336 12.5 1 98.5 87 THR A C 1
ATOM 672 O O . THR A 1 87 ? 35.906 8.18 13.359 1 98.5 87 THR A O 1
ATOM 675 N N . ALA A 1 88 ? 35.281 6.508 12.031 1 98.69 88 ALA A N 1
ATOM 676 C CA . ALA A 1 88 ? 33.938 6.414 12.555 1 98.69 88 ALA A CA 1
ATOM 677 C C . ALA A 1 88 ? 33.656 5.043 13.164 1 98.69 88 ALA A C 1
ATOM 679 O O . ALA A 1 88 ? 34.094 4.023 12.625 1 98.69 88 ALA A O 1
ATOM 680 N N . THR A 1 89 ? 32.969 4.984 14.289 1 98.5 89 THR A N 1
ATOM 681 C CA . THR A 1 89 ? 32.656 3.748 15 1 98.5 89 THR A CA 1
ATOM 682 C C . THR A 1 89 ? 31.219 3.756 15.484 1 98.5 89 THR A C 1
ATOM 684 O O . THR A 1 89 ? 30.5 4.738 15.297 1 98.5 89 THR A O 1
ATOM 687 N N . GLY A 1 90 ? 30.766 2.584 16 1 97.5 90 GLY A N 1
ATOM 688 C CA . GLY A 1 90 ? 29.453 2.51 16.609 1 97.5 90 GLY A CA 1
ATOM 689 C C . GLY A 1 90 ? 28.328 2.855 15.648 1 97.5 90 GLY A C 1
ATOM 690 O O . GLY A 1 90 ? 28.312 2.369 14.516 1 97.5 90 GLY A O 1
ATOM 691 N N . PRO A 1 91 ? 27.344 3.654 16.125 1 97.44 91 PRO A N 1
ATOM 692 C CA . PRO A 1 91 ? 26.188 3.971 15.289 1 97.44 91 PRO A CA 1
ATOM 693 C C . PRO A 1 91 ? 26.531 4.844 14.094 1 97.44 91 PRO A C 1
ATOM 695 O O . PRO A 1 91 ? 25.719 5.008 13.18 1 97.44 91 PRO A O 1
ATOM 698 N N . LEU A 1 92 ? 27.75 5.371 14.07 1 98.5 92 LEU A N 1
ATOM 699 C CA . LEU A 1 92 ? 28.109 6.312 13.016 1 98.5 92 LEU A CA 1
ATOM 700 C C . LEU A 1 92 ? 29.031 5.656 11.992 1 98.5 92 LEU A C 1
ATOM 702 O O . LEU A 1 92 ? 29.469 6.301 11.039 1 98.5 92 LEU A O 1
ATOM 706 N N . LYS A 1 93 ? 29.328 4.398 12.094 1 97.31 93 LYS A N 1
ATOM 707 C CA . LYS A 1 93 ? 30.312 3.734 11.242 1 97.31 93 LYS A CA 1
ATOM 708 C C . LYS A 1 93 ? 29.906 3.795 9.773 1 97.31 93 LYS A C 1
ATOM 710 O O . LYS A 1 93 ? 30.734 3.594 8.883 1 97.31 93 LYS A O 1
ATOM 715 N N . PHE A 1 94 ? 28.625 4.098 9.484 1 96.94 94 PHE A N 1
ATOM 716 C CA . PHE A 1 94 ? 28.141 4.102 8.117 1 96.94 94 PHE A CA 1
ATOM 717 C C . PHE A 1 94 ? 28.438 5.434 7.438 1 96.94 94 PHE A C 1
ATOM 719 O O . PHE A 1 94 ? 28.344 5.551 6.215 1 96.94 94 PHE A O 1
ATOM 726 N N . ILE A 1 95 ? 28.766 6.52 8.102 1 97.56 95 ILE A N 1
ATOM 727 C CA . ILE A 1 95 ? 28.766 7.883 7.578 1 97.56 95 ILE A CA 1
ATOM 728 C C . ILE A 1 95 ? 29.812 8.008 6.473 1 97.56 95 ILE A C 1
ATOM 730 O O . ILE A 1 95 ? 29.609 8.742 5.5 1 97.56 95 ILE A O 1
ATOM 734 N N . PRO A 1 96 ? 30.953 7.207 6.547 1 97.88 96 PRO A N 1
ATOM 735 C CA . PRO A 1 96 ? 31.922 7.266 5.441 1 97.88 96 PRO A CA 1
ATOM 736 C C . PRO A 1 96 ? 31.328 6.762 4.125 1 97.88 96 PRO A C 1
ATOM 738 O O . PRO A 1 96 ? 31.859 7.074 3.051 1 97.88 96 PRO A O 1
ATOM 741 N N . THR A 1 97 ? 30.266 5.977 4.199 1 96.31 97 THR A N 1
ATOM 742 C CA . THR A 1 97 ? 29.672 5.367 3.012 1 96.31 97 THR A CA 1
ATOM 743 C C . THR A 1 97 ? 28.422 6.121 2.58 1 96.31 97 THR A C 1
ATOM 745 O O . THR A 1 97 ? 27.844 5.824 1.532 1 96.31 97 THR A O 1
ATOM 748 N N . TRP A 1 98 ? 27.969 7.086 3.316 1 97.19 98 TRP A N 1
ATOM 749 C CA . TRP A 1 98 ? 26.641 7.68 3.123 1 97.19 98 TRP A CA 1
ATOM 750 C C . TRP A 1 98 ? 26.688 8.734 2.02 1 97.19 98 TRP A C 1
ATOM 752 O O . TRP A 1 98 ? 27.609 9.547 1.958 1 97.19 98 TRP A O 1
ATOM 762 N N . VAL A 1 99 ? 25.719 8.719 1.156 1 96.12 99 VAL A N 1
ATOM 763 C CA . VAL A 1 99 ? 25.484 9.734 0.132 1 96.12 99 VAL A CA 1
ATOM 764 C C . VAL A 1 99 ? 24.047 10.234 0.219 1 96.12 99 VAL A C 1
ATOM 766 O O . VAL A 1 99 ? 23.125 9.461 0.521 1 96.12 99 VAL A O 1
ATOM 769 N N . PRO A 1 100 ? 23.828 11.547 0.038 1 96.44 100 PRO A N 1
ATOM 770 C CA . PRO A 1 100 ? 22.438 12.008 0.014 1 96.44 100 PRO A CA 1
ATOM 771 C C . PRO A 1 100 ? 21.578 11.211 -0.953 1 96.44 100 PRO A C 1
ATOM 773 O O . PRO A 1 100 ? 22 10.906 -2.068 1 96.44 100 PRO A O 1
ATOM 776 N N . PRO A 1 101 ? 20.375 10.844 -0.618 1 95.38 101 PRO A N 1
ATOM 777 C CA . PRO A 1 101 ? 19.578 9.883 -1.385 1 95.38 101 PRO A CA 1
ATOM 778 C C . PRO A 1 101 ? 18.859 10.531 -2.57 1 95.38 101 PRO A C 1
ATOM 780 O O . PRO A 1 101 ? 18.047 9.875 -3.234 1 95.38 101 PRO A O 1
ATOM 783 N N . VAL A 1 102 ? 19.141 11.75 -2.969 1 96.62 102 VAL A N 1
ATOM 784 C CA . VAL A 1 102 ? 18.625 12.406 -4.16 1 96.62 102 VAL A CA 1
ATOM 785 C C . VAL A 1 102 ? 19.516 12.094 -5.359 1 96.62 102 VAL A C 1
ATOM 787 O O . VAL A 1 102 ? 20.656 12.555 -5.43 1 96.62 102 VAL A O 1
ATOM 790 N N . ASP A 1 103 ? 19.016 11.32 -6.289 1 95.19 103 ASP A N 1
ATOM 791 C CA . ASP A 1 103 ? 19.875 10.914 -7.391 1 95.19 103 ASP A CA 1
ATOM 792 C C . ASP A 1 103 ? 19.453 11.578 -8.695 1 95.19 103 ASP A C 1
ATOM 794 O O . ASP A 1 103 ? 19.969 11.25 -9.766 1 95.19 103 ASP A O 1
ATOM 798 N N . ASP A 1 104 ? 18.453 12.43 -8.688 1 96.81 104 ASP A N 1
ATOM 799 C CA . ASP A 1 104 ? 18.047 13.305 -9.781 1 96.81 104 ASP A CA 1
ATOM 800 C C . ASP A 1 104 ? 17.641 14.68 -9.266 1 96.81 104 ASP A C 1
ATOM 802 O O . ASP A 1 104 ? 16.438 14.992 -9.203 1 96.81 104 ASP A O 1
ATOM 806 N N . PRO A 1 105 ? 18.578 15.539 -8.961 1 95.94 105 PRO A N 1
ATOM 807 C CA . PRO A 1 105 ? 18.344 16.812 -8.266 1 95.94 105 PRO A CA 1
ATOM 808 C C . PRO A 1 105 ? 17.422 17.75 -9.031 1 95.94 105 PRO A C 1
ATOM 810 O O . PRO A 1 105 ? 16.797 18.625 -8.438 1 95.94 105 PRO A O 1
ATOM 813 N N . ASP A 1 106 ? 17.312 17.516 -10.352 1 95.5 106 ASP A N 1
ATOM 814 C CA . ASP A 1 106 ? 16.5 18.438 -11.156 1 95.5 106 ASP A CA 1
ATOM 815 C C . ASP A 1 106 ? 15.016 18.094 -11.055 1 95.5 106 ASP A C 1
ATOM 817 O O . ASP A 1 106 ? 14.164 18.938 -11.32 1 95.5 106 ASP A O 1
ATOM 821 N N . HIS A 1 107 ? 14.695 16.859 -10.609 1 96.56 107 HIS A N 1
ATOM 822 C CA . HIS A 1 107 ? 13.312 16.422 -10.734 1 96.56 107 HIS A CA 1
ATOM 823 C C . HIS A 1 107 ? 12.781 15.883 -9.406 1 96.56 107 HIS A C 1
ATOM 825 O O . HIS A 1 107 ? 11.602 15.547 -9.297 1 96.56 107 HIS A O 1
ATOM 831 N N . GLU A 1 108 ? 13.586 15.836 -8.414 1 97.06 108 GLU A N 1
ATOM 832 C CA . GLU A 1 108 ? 13.172 15.141 -7.199 1 97.06 108 GLU A CA 1
ATOM 833 C C . GLU A 1 108 ? 12.891 16.125 -6.07 1 97.06 108 GLU A C 1
ATOM 835 O O . GLU A 1 108 ? 11.812 16.094 -5.465 1 97.06 108 GLU A O 1
ATOM 840 N N . PRO A 1 109 ? 13.789 17.125 -5.746 1 96.62 109 PRO A N 1
ATOM 841 C CA . PRO A 1 109 ? 13.484 18.047 -4.652 1 96.62 109 PRO A CA 1
ATOM 842 C C . PRO A 1 109 ? 12.125 18.734 -4.812 1 96.62 109 PRO A C 1
ATOM 844 O O . PRO A 1 109 ? 11.758 19.125 -5.926 1 96.62 109 PRO A O 1
ATOM 847 N N . LEU A 1 110 ? 11.375 18.812 -3.684 1 95.56 110 LEU A N 1
ATOM 848 C CA . LEU A 1 110 ? 10.078 19.469 -3.602 1 95.56 110 LEU A CA 1
ATOM 849 C C . LEU A 1 110 ? 8.961 18.516 -4.008 1 95.56 110 LEU A C 1
ATOM 851 O O . LEU A 1 110 ? 7.809 18.688 -3.607 1 95.56 110 LEU A O 1
ATOM 855 N N . PHE A 1 111 ? 9.188 17.484 -4.801 1 97.75 111 PHE A N 1
ATOM 856 C CA . PHE A 1 111 ? 8.133 16.656 -5.379 1 97.75 111 PHE A CA 1
ATOM 857 C C . PHE A 1 111 ? 7.973 15.367 -4.594 1 97.75 111 PHE A C 1
ATOM 859 O O . PHE A 1 111 ? 8.711 15.117 -3.637 1 97.75 111 PHE A O 1
ATOM 866 N N . LEU A 1 112 ? 6.988 14.586 -4.973 1 98.19 112 LEU A N 1
ATOM 867 C CA . LEU A 1 112 ? 6.66 13.367 -4.23 1 98.19 112 LEU A CA 1
ATOM 868 C C . LEU A 1 112 ? 7.758 12.32 -4.391 1 98.19 112 LEU A C 1
ATOM 870 O O . LEU A 1 112 ? 8.328 12.172 -5.473 1 98.19 112 LEU A O 1
ATOM 874 N N . THR A 1 113 ? 8.039 11.633 -3.354 1 98.44 113 THR A N 1
ATOM 875 C CA . THR A 1 113 ? 8.734 10.352 -3.477 1 98.44 113 THR A CA 1
ATOM 876 C C . THR A 1 113 ? 7.785 9.258 -3.953 1 98.44 113 THR A C 1
ATOM 878 O O . THR A 1 113 ? 6.57 9.469 -3.998 1 98.44 113 THR A O 1
ATOM 881 N N . SER A 1 114 ? 8.328 8.117 -4.305 1 98.25 114 SER A N 1
ATOM 882 C CA . SER A 1 114 ? 7.465 6.988 -4.629 1 98.25 114 SER A CA 1
ATOM 883 C C . SER A 1 114 ? 6.625 6.57 -3.426 1 98.25 114 SER A C 1
ATOM 885 O O . SER A 1 114 ? 5.488 6.125 -3.58 1 98.25 114 SER A O 1
ATOM 887 N N . THR A 1 115 ? 7.164 6.719 -2.213 1 98.75 115 THR A N 1
ATOM 888 C CA . THR A 1 115 ? 6.398 6.445 -1.004 1 98.75 115 THR A CA 1
ATOM 889 C C . THR A 1 115 ? 5.188 7.367 -0.909 1 98.75 115 THR A C 1
ATOM 891 O O . THR A 1 115 ? 4.094 6.934 -0.547 1 98.75 115 THR A O 1
ATOM 894 N N . GLY A 1 116 ? 5.418 8.633 -1.167 1 98.75 116 GLY A N 1
ATOM 895 C CA . GLY A 1 116 ? 4.305 9.57 -1.143 1 98.75 116 GLY A CA 1
ATOM 896 C C . GLY A 1 116 ? 3.199 9.211 -2.115 1 98.75 116 GLY A C 1
ATOM 897 O O . GLY A 1 116 ? 2.018 9.312 -1.783 1 98.75 116 GLY A O 1
ATOM 898 N N . ALA A 1 117 ? 3.596 8.828 -3.357 1 98.62 117 ALA A N 1
ATOM 899 C CA . ALA A 1 117 ? 2.623 8.367 -4.344 1 98.62 117 ALA A CA 1
ATOM 900 C C . ALA A 1 117 ? 1.851 7.156 -3.828 1 98.62 117 ALA A C 1
ATOM 902 O O . ALA A 1 117 ? 0.627 7.086 -3.971 1 98.62 117 ALA A O 1
ATOM 903 N N . LEU A 1 118 ? 2.578 6.238 -3.223 1 98.75 118 LEU A N 1
ATOM 904 C CA . LEU A 1 118 ? 1.963 5.035 -2.678 1 98.75 118 LEU A CA 1
ATOM 905 C C . LEU A 1 118 ? 0.992 5.379 -1.554 1 98.75 118 LEU A C 1
ATOM 907 O O . LEU A 1 118 ? -0.097 4.809 -1.47 1 98.75 118 LEU A O 1
ATOM 911 N N . GLU A 1 119 ? 1.426 6.27 -0.672 1 98.81 119 GLU A N 1
ATOM 912 C CA . GLU A 1 119 ? 0.549 6.695 0.415 1 98.81 119 GLU A CA 1
ATOM 913 C C . GLU A 1 119 ? -0.79 7.195 -0.12 1 98.81 119 GLU A C 1
ATOM 915 O O . GLU A 1 119 ? -1.847 6.832 0.399 1 98.81 119 GLU A O 1
ATOM 920 N N . ALA A 1 120 ? -0.755 8 -1.138 1 98.81 120 ALA A N 1
ATOM 921 C CA . ALA A 1 120 ? -1.963 8.562 -1.733 1 98.81 120 ALA A CA 1
ATOM 922 C C . ALA A 1 120 ? -2.791 7.484 -2.424 1 98.81 120 ALA A C 1
ATOM 924 O O . ALA A 1 120 ? -4 7.379 -2.199 1 98.81 120 ALA A O 1
ATOM 925 N N . PHE A 1 121 ? -2.129 6.68 -3.287 1 98.69 121 PHE A N 1
ATOM 926 C CA . PHE A 1 121 ? -2.789 5.594 -4.004 1 98.69 121 PHE A CA 1
ATOM 927 C C . PHE A 1 121 ? -3.484 4.648 -3.037 1 98.69 121 PHE A C 1
ATOM 929 O O . PHE A 1 121 ? -4.645 4.281 -3.242 1 98.69 121 PHE A O 1
ATOM 936 N N . GLN A 1 122 ? -2.811 4.289 -2.016 1 98.81 122 GLN A N 1
ATOM 937 C CA . GLN A 1 122 ? -3.326 3.375 -1.001 1 98.81 122 GLN A CA 1
ATOM 938 C C . GLN A 1 122 ? -4.555 3.959 -0.308 1 98.81 122 GLN A C 1
ATOM 940 O O . GLN A 1 122 ? -5.52 3.242 -0.034 1 98.81 122 GLN A O 1
ATOM 945 N N . LEU A 1 123 ? -4.465 5.168 0.055 1 98.81 123 LEU A N 1
ATOM 946 C CA . LEU A 1 123 ? -5.621 5.789 0.693 1 98.81 123 LEU A CA 1
ATOM 947 C C . LEU A 1 123 ? -6.832 5.773 -0.237 1 98.81 123 LEU A C 1
ATOM 949 O O . LEU A 1 123 ? -7.961 5.551 0.207 1 98.81 123 LEU A O 1
ATOM 953 N N . GLY A 1 124 ? -6.629 6.059 -1.537 1 98.75 124 GLY A N 1
ATOM 954 C CA . GLY A 1 124 ? -7.715 5.953 -2.498 1 98.75 124 GLY A CA 1
ATOM 955 C C . GLY A 1 124 ? -8.391 4.598 -2.484 1 98.75 124 GLY A C 1
ATOM 956 O O . GLY A 1 124 ? -9.617 4.512 -2.406 1 98.75 124 GLY A O 1
ATOM 957 N N . VAL A 1 125 ? -7.578 3.576 -2.525 1 98.69 125 VAL A N 1
ATOM 958 C CA . VAL A 1 125 ? -8.094 2.213 -2.492 1 98.69 125 VAL A CA 1
ATOM 959 C C . VAL A 1 125 ? -8.859 1.981 -1.189 1 98.69 125 VAL A C 1
ATOM 961 O O . VAL A 1 125 ? -9.969 1.447 -1.2 1 98.69 125 VAL A O 1
ATOM 964 N N . GLU A 1 126 ? -8.281 2.412 -0.104 1 98.25 126 GLU A N 1
ATOM 965 C CA . GLU A 1 126 ? -8.867 2.211 1.22 1 98.25 126 GLU A CA 1
ATOM 966 C C . GLU A 1 126 ? -10.234 2.869 1.327 1 98.25 126 GLU A C 1
ATOM 968 O O . GLU A 1 126 ? -11.195 2.252 1.801 1 98.25 126 GLU A O 1
ATOM 973 N N . LEU A 1 127 ? -10.32 4.059 0.921 1 98.56 127 LEU A N 1
ATOM 974 C CA . LEU A 1 127 ? -11.562 4.789 1.117 1 98.56 127 LEU A CA 1
ATOM 975 C C . LEU A 1 127 ? -12.656 4.273 0.18 1 98.56 127 LEU A C 1
ATOM 977 O O . LEU A 1 127 ? -13.836 4.262 0.537 1 98.56 127 LEU A O 1
ATOM 981 N N . ARG A 1 128 ? -12.258 3.82 -1.024 1 97.75 128 ARG A N 1
ATOM 982 C CA . ARG A 1 128 ? -13.242 3.186 -1.898 1 97.75 128 ARG A CA 1
ATOM 983 C C . ARG A 1 128 ? -13.852 1.954 -1.236 1 97.75 128 ARG A C 1
ATOM 985 O O . ARG A 1 128 ? -15.07 1.779 -1.241 1 97.75 128 ARG A O 1
ATOM 992 N N . GLN A 1 129 ? -13.023 1.182 -0.664 1 96.88 129 GLN A N 1
ATOM 993 C CA . GLN A 1 129 ? -13.461 -0.082 -0.083 1 96.88 129 GLN A CA 1
ATOM 994 C C . GLN A 1 129 ? -14.195 0.145 1.232 1 96.88 129 GLN A C 1
ATOM 996 O O . GLN A 1 129 ? -15.219 -0.5 1.499 1 96.88 129 GLN A O 1
ATOM 1001 N N . ARG A 1 130 ? -13.734 1.075 2.004 1 95.06 130 ARG A N 1
ATOM 1002 C CA . ARG A 1 130 ? -14.273 1.312 3.342 1 95.06 130 ARG A CA 1
ATOM 1003 C C . ARG A 1 130 ? -15.688 1.87 3.273 1 95.06 130 ARG A C 1
ATOM 1005 O O . ARG A 1 130 ? -16.562 1.431 4.016 1 95.06 130 ARG A O 1
ATOM 1012 N N . TYR A 1 131 ? -15.883 2.859 2.346 1 96.31 131 TYR A N 1
ATOM 1013 C CA . TYR A 1 131 ? -17.141 3.605 2.396 1 96.31 131 TYR A CA 1
ATOM 1014 C C . TYR A 1 131 ? -18.109 3.127 1.32 1 96.31 131 TYR A C 1
ATOM 1016 O O . TYR A 1 131 ? -19.328 3.164 1.508 1 96.31 131 TYR A O 1
ATOM 1024 N N . ARG A 1 132 ? -17.516 2.723 0.165 1 95.12 132 ARG A N 1
ATOM 1025 C CA . ARG A 1 132 ? -18.328 2.262 -0.958 1 95.12 132 ARG A CA 1
ATOM 1026 C C . ARG A 1 132 ? -19.359 3.311 -1.356 1 95.12 132 ARG A C 1
ATOM 1028 O O . ARG A 1 132 ? -20.531 2.986 -1.578 1 95.12 132 ARG A O 1
ATOM 1035 N N . LEU A 1 133 ? -18.938 4.523 -1.421 1 97.56 133 LEU A N 1
ATOM 1036 C CA . LEU A 1 133 ? -19.844 5.645 -1.656 1 97.56 133 LEU A CA 1
ATOM 1037 C C . LEU A 1 133 ? -19.938 5.961 -3.145 1 97.56 133 LEU A C 1
ATOM 1039 O O . LEU A 1 133 ? -20.797 6.75 -3.561 1 97.56 133 LEU A O 1
ATOM 1043 N N . THR A 1 134 ? -19.094 5.359 -3.961 1 97.12 134 THR A N 1
ATOM 1044 C CA . THR A 1 134 ? -19.047 5.598 -5.398 1 97.12 134 THR A CA 1
ATOM 1045 C C . THR A 1 134 ? -19.281 4.301 -6.168 1 97.12 134 THR A C 1
ATOM 1047 O O . THR A 1 134 ? -18.391 3.463 -6.262 1 97.12 134 THR A O 1
ATOM 1050 N N . PRO A 1 135 ? -20.484 4.133 -6.746 1 96.25 135 PRO A N 1
ATOM 1051 C CA . PRO A 1 135 ? -20.75 2.922 -7.527 1 96.25 135 PRO A CA 1
ATOM 1052 C C . PRO A 1 135 ? -19.734 2.715 -8.648 1 96.25 135 PRO A C 1
ATOM 1054 O O . PRO A 1 135 ? -19.172 3.684 -9.164 1 96.25 135 PRO A O 1
ATOM 1057 N N . GLY A 1 136 ? -19.594 1.452 -8.992 1 95.62 136 GLY A N 1
ATOM 1058 C CA . GLY A 1 136 ? -18.703 1.145 -10.102 1 95.62 136 GLY A CA 1
ATOM 1059 C C . GLY A 1 136 ? -19.062 1.896 -11.375 1 95.62 136 GLY A C 1
ATOM 1060 O O . GLY A 1 136 ? -20.234 1.987 -11.734 1 95.62 136 GLY A O 1
ATOM 1061 N N . GLY A 1 137 ? -18.031 2.521 -11.992 1 95.75 137 GLY A N 1
ATOM 1062 C CA . GLY A 1 137 ? -18.219 3.215 -13.258 1 95.75 137 GLY A CA 1
ATOM 1063 C C . GLY A 1 137 ? -18.516 4.695 -13.086 1 95.75 137 GLY A C 1
ATOM 1064 O O . GLY A 1 137 ? -18.438 5.461 -14.047 1 95.75 137 GLY A O 1
ATOM 1065 N N . ASN A 1 138 ? -18.906 5.121 -11.914 1 96.81 138 ASN A N 1
ATOM 1066 C CA . ASN A 1 138 ? -19.188 6.535 -11.695 1 96.81 138 ASN A CA 1
ATOM 1067 C C . ASN A 1 138 ? -17.906 7.367 -11.688 1 96.81 138 ASN A C 1
ATOM 1069 O O . ASN A 1 138 ? -16.844 6.875 -11.312 1 96.81 138 ASN A O 1
ATOM 1073 N N . ASN A 1 139 ? -18.047 8.594 -12.109 1 97.19 139 ASN A N 1
ATOM 1074 C CA . ASN A 1 139 ? -16.938 9.547 -12.055 1 97.19 139 ASN A CA 1
ATOM 1075 C C . ASN A 1 139 ? -16.734 10.094 -10.648 1 97.19 139 ASN A C 1
ATOM 1077 O O . ASN A 1 139 ? -17.609 9.945 -9.789 1 97.19 139 ASN A O 1
ATOM 1081 N N . PHE A 1 140 ? -15.578 10.648 -10.383 1 97.81 140 PHE A N 1
ATOM 1082 C CA . PHE A 1 140 ? -15.211 11.07 -9.039 1 97.81 140 PHE A CA 1
ATOM 1083 C C . PHE A 1 140 ? -14.391 12.352 -9.086 1 97.81 140 PHE A C 1
ATOM 1085 O O . PHE A 1 140 ? -13.453 12.469 -9.883 1 97.81 140 PHE A O 1
ATOM 1092 N N . THR A 1 141 ? -14.742 13.359 -8.258 1 98.25 141 THR A N 1
ATOM 1093 C CA . THR A 1 141 ? -14.086 14.664 -8.227 1 98.25 141 THR A CA 1
ATOM 1094 C C . THR A 1 141 ? -13.461 14.922 -6.859 1 98.25 141 THR A C 1
ATOM 1096 O O . THR A 1 141 ? -14.07 14.625 -5.828 1 98.25 141 THR A O 1
ATOM 1099 N N . VAL A 1 142 ? -12.234 15.453 -6.836 1 98.81 142 VAL A N 1
ATOM 1100 C CA . VAL A 1 142 ? -11.562 15.867 -5.609 1 98.81 142 VAL A CA 1
ATOM 1101 C C . VAL A 1 142 ? -11.047 17.297 -5.758 1 98.81 142 VAL A C 1
ATOM 1103 O O . VAL A 1 142 ? -11.07 17.859 -6.855 1 98.81 142 VAL A O 1
ATOM 1106 N N . TRP A 1 143 ? -10.609 17.938 -4.684 1 98.75 143 TRP A N 1
ATOM 1107 C CA . TRP A 1 143 ? -10.117 19.312 -4.672 1 98.75 143 TRP A CA 1
ATOM 1108 C C . TRP A 1 143 ? -8.672 19.375 -4.184 1 98.75 143 TRP A C 1
ATOM 1110 O O . TRP A 1 143 ? -8.297 18.641 -3.26 1 98.75 143 TRP A O 1
ATOM 1120 N N . SER A 1 144 ? -7.828 20.203 -4.789 1 98.56 144 SER A N 1
ATOM 1121 C CA . SER A 1 144 ? -6.406 20.266 -4.457 1 98.56 144 SER A CA 1
ATOM 1122 C C . SER A 1 144 ? -5.906 21.703 -4.438 1 98.56 144 SER A C 1
ATOM 1124 O O . SER A 1 144 ? -6.301 22.516 -5.277 1 98.56 144 SER A O 1
ATOM 1126 N N . ALA A 1 145 ? -5.066 21.969 -3.43 1 97.75 145 ALA A N 1
ATOM 1127 C CA . ALA A 1 145 ? -4.246 23.172 -3.539 1 97.75 145 ALA A CA 1
ATOM 1128 C C . ALA A 1 145 ? -3.311 23.094 -4.742 1 97.75 145 ALA A C 1
ATOM 1130 O O . ALA A 1 145 ? -3.246 22.062 -5.418 1 97.75 145 ALA A O 1
ATOM 1131 N N . GLY A 1 146 ? -2.533 24.094 -5.023 1 96.75 146 GLY A N 1
ATOM 1132 C CA . GLY A 1 146 ? -2.025 24.312 -6.371 1 96.75 146 GLY A CA 1
ATOM 1133 C C . GLY A 1 146 ? -0.602 23.828 -6.555 1 96.75 146 GLY A C 1
ATOM 1134 O O . GLY A 1 146 ? -0.135 23.672 -7.688 1 96.75 146 GLY A O 1
ATOM 1135 N N . GLN A 1 147 ? 0.168 23.609 -5.488 1 96.5 147 GLN A N 1
ATOM 1136 C CA . GLN A 1 147 ? 1.536 23.141 -5.68 1 96.5 147 GLN A CA 1
ATOM 1137 C C . GLN A 1 147 ? 1.56 21.719 -6.258 1 96.5 147 GLN A C 1
ATOM 1139 O O . GLN A 1 147 ? 0.74 20.875 -5.887 1 96.5 147 GLN A O 1
ATOM 1144 N N . GLN A 1 148 ? 2.535 21.469 -7.078 1 96.38 148 GLN A N 1
ATOM 1145 C CA . GLN A 1 148 ? 2.562 20.25 -7.887 1 96.38 148 GLN A CA 1
ATOM 1146 C C . GLN A 1 148 ? 2.545 19.016 -7.008 1 96.38 148 GLN A C 1
ATOM 1148 O O . GLN A 1 148 ? 1.908 18.016 -7.352 1 96.38 148 GLN A O 1
ATOM 1153 N N . ARG A 1 149 ? 3.297 19 -5.902 1 97.5 149 ARG A N 1
ATOM 1154 C CA . ARG A 1 149 ? 3.307 17.828 -5.035 1 97.5 149 ARG A CA 1
ATOM 1155 C C . ARG A 1 149 ? 1.919 17.562 -4.461 1 97.5 149 ARG A C 1
ATOM 1157 O O . ARG A 1 149 ? 1.565 16.406 -4.184 1 97.5 149 ARG A O 1
ATOM 1164 N N . VAL A 1 150 ? 1.082 18.594 -4.227 1 98.44 150 VAL A N 1
ATOM 1165 C CA . VAL A 1 150 ? -0.281 18.453 -3.73 1 98.44 150 VAL A CA 1
ATOM 1166 C C . VAL A 1 150 ? -1.184 17.922 -4.844 1 98.44 150 VAL A C 1
ATOM 1168 O O . VAL A 1 150 ? -1.952 16.984 -4.633 1 98.44 150 VAL A O 1
ATOM 1171 N N . VAL A 1 151 ? -1.055 18.469 -6.039 1 97.94 151 VAL A N 1
ATOM 1172 C CA . VAL A 1 151 ? -1.822 18.016 -7.195 1 97.94 151 VAL A CA 1
ATOM 1173 C C . VAL A 1 151 ? -1.494 16.562 -7.496 1 97.94 151 VAL A C 1
ATOM 1175 O O . VAL A 1 151 ? -2.393 15.758 -7.762 1 97.94 151 VAL A O 1
ATOM 1178 N N . ASP A 1 152 ? -0.196 16.234 -7.438 1 97.62 152 ASP A N 1
ATOM 1179 C CA . ASP A 1 152 ? 0.214 14.844 -7.664 1 97.62 152 ASP A CA 1
ATOM 1180 C C . ASP A 1 152 ? -0.411 13.914 -6.629 1 97.62 152 ASP A C 1
ATOM 1182 O O . ASP A 1 152 ? -0.829 12.805 -6.961 1 97.62 152 ASP A O 1
ATOM 1186 N N . THR A 1 153 ? -0.409 14.352 -5.391 1 98.69 153 THR A N 1
ATOM 1187 C CA . THR A 1 153 ? -1.022 13.547 -4.34 1 98.69 153 THR A CA 1
ATOM 1188 C C . THR A 1 153 ? -2.494 13.289 -4.648 1 98.69 153 THR A C 1
ATOM 1190 O O . THR A 1 153 ? -2.961 12.148 -4.559 1 98.69 153 THR A O 1
ATOM 1193 N N . ALA A 1 154 ? -3.238 14.336 -5.012 1 98.81 154 ALA A N 1
ATOM 1194 C CA . ALA A 1 154 ? -4.641 14.188 -5.391 1 98.81 154 ALA A CA 1
ATOM 1195 C C . ALA A 1 154 ? -4.793 13.227 -6.562 1 98.81 154 ALA A C 1
ATOM 1197 O O . ALA A 1 154 ? -5.691 12.383 -6.566 1 98.81 154 ALA A O 1
ATOM 1198 N N . THR A 1 155 ? -3.902 13.352 -7.512 1 97.75 155 THR A N 1
ATOM 1199 C CA . THR A 1 155 ? -3.939 12.523 -8.711 1 97.75 155 THR A CA 1
ATOM 1200 C C . THR A 1 155 ? -3.742 11.047 -8.367 1 97.75 155 THR A C 1
ATOM 1202 O O . THR A 1 155 ? -4.523 10.195 -8.789 1 97.75 155 THR A O 1
ATOM 1205 N N . TYR A 1 156 ? -2.719 10.719 -7.594 1 98.31 156 TYR A N 1
ATOM 1206 C CA . TYR A 1 156 ? -2.467 9.336 -7.219 1 98.31 156 TYR A CA 1
ATOM 1207 C C . TYR A 1 156 ? -3.598 8.789 -6.352 1 98.31 156 TYR A C 1
ATOM 1209 O O . TYR A 1 156 ? -3.934 7.605 -6.434 1 98.31 156 TYR A O 1
ATOM 1217 N N . PHE A 1 157 ? -4.184 9.641 -5.457 1 98.81 157 PHE A N 1
ATOM 1218 C CA . PHE A 1 157 ? -5.355 9.234 -4.688 1 98.81 157 PHE A CA 1
ATOM 1219 C C . PHE A 1 157 ? -6.488 8.797 -5.609 1 98.81 157 PHE A C 1
ATOM 1221 O O . PHE A 1 157 ? -7.047 7.711 -5.441 1 98.81 157 PHE A O 1
ATOM 1228 N N . VAL A 1 158 ? -6.797 9.625 -6.594 1 98.44 158 VAL A N 1
ATOM 1229 C CA . VAL A 1 158 ? -7.898 9.352 -7.516 1 98.44 158 VAL A CA 1
ATOM 1230 C C . VAL A 1 158 ? -7.602 8.086 -8.32 1 98.44 158 VAL A C 1
ATOM 1232 O O . VAL A 1 158 ? -8.492 7.27 -8.547 1 98.44 158 VAL A O 1
ATOM 1235 N N . ARG A 1 159 ? -6.402 7.91 -8.711 1 97.38 159 ARG A N 1
ATOM 1236 C CA . ARG A 1 159 ? -6.016 6.723 -9.469 1 97.38 159 ARG A CA 1
ATOM 1237 C C . ARG A 1 159 ? -6.195 5.457 -8.633 1 97.38 159 ARG A C 1
ATOM 1239 O O . ARG A 1 159 ? -6.605 4.418 -9.156 1 97.38 159 ARG A O 1
ATOM 1246 N N . GLY A 1 160 ? -5.836 5.504 -7.355 1 98.31 160 GLY A N 1
ATOM 1247 C CA . GLY A 1 160 ? -6.121 4.383 -6.477 1 98.31 160 GLY A CA 1
ATOM 1248 C C . GLY A 1 160 ? -7.605 4.137 -6.281 1 98.31 160 GLY A C 1
ATOM 1249 O O . GLY A 1 160 ? -8.062 2.996 -6.34 1 98.31 160 GLY A O 1
ATOM 1250 N N . TYR A 1 161 ? -8.367 5.23 -6.078 1 98.25 161 TYR A N 1
ATOM 1251 C CA . TYR A 1 161 ? -9.797 5.18 -5.793 1 98.25 161 TYR A CA 1
ATOM 1252 C C . TYR A 1 161 ? -10.562 4.59 -6.965 1 98.25 161 TYR A C 1
ATOM 1254 O O . TYR A 1 161 ? -11.562 3.891 -6.773 1 98.25 161 TYR A O 1
ATOM 1262 N N . LEU A 1 162 ? -10.07 4.848 -8.18 1 97.69 162 LEU A N 1
ATOM 1263 C CA . LEU A 1 162 ? -10.789 4.449 -9.391 1 97.69 162 LEU A CA 1
ATOM 1264 C C . LEU A 1 162 ? -10.039 3.344 -10.125 1 97.69 162 LEU A C 1
ATOM 1266 O O . LEU A 1 162 ? -10.141 3.227 -11.352 1 97.69 162 LEU A O 1
ATOM 1270 N N . SER A 1 163 ? -9.266 2.502 -9.422 1 97.44 163 SER A N 1
ATOM 1271 C CA . SER A 1 163 ? -8.398 1.52 -10.07 1 97.44 163 SER A CA 1
ATOM 1272 C C . SER A 1 163 ? -9.133 0.196 -10.281 1 97.44 163 SER A C 1
ATOM 1274 O O . SER A 1 163 ? -8.57 -0.741 -10.852 1 97.44 163 SER A O 1
ATOM 1276 N N . GLN A 1 164 ? -10.391 0.06 -9.852 1 97.06 164 GLN A N 1
ATOM 1277 C CA . GLN A 1 164 ? -11.133 -1.188 -9.984 1 97.06 164 GLN A CA 1
ATOM 1278 C C . GLN A 1 164 ? -11.664 -1.366 -11.406 1 97.06 164 GLN A C 1
ATOM 1280 O O . GLN A 1 164 ? -12.062 -0.395 -12.055 1 97.06 164 GLN A O 1
ATOM 1285 N N . GLY A 1 165 ? -11.625 -2.617 -11.914 1 96.81 165 GLY A N 1
ATOM 1286 C CA . GLY A 1 165 ? -12.273 -2.945 -13.172 1 96.81 165 GLY A CA 1
ATOM 1287 C C . GLY A 1 165 ? -11.516 -2.449 -14.391 1 96.81 165 GLY A C 1
ATOM 1288 O O . GLY A 1 165 ? -10.328 -2.146 -14.297 1 96.81 165 GLY A O 1
ATOM 1289 N N . ASN A 1 166 ? -12.148 -2.541 -15.508 1 96.25 166 ASN A N 1
ATOM 1290 C CA . ASN A 1 166 ? -11.594 -2.092 -16.781 1 96.25 166 ASN A CA 1
ATOM 1291 C C . ASN A 1 166 ? -12.594 -1.229 -17.547 1 96.25 166 ASN A C 1
ATOM 1293 O O . ASN A 1 166 ? -13.719 -1.66 -17.828 1 96.25 166 ASN A O 1
ATOM 1297 N N . TYR A 1 167 ? -12.188 -0.07 -17.891 1 95.5 167 TYR A N 1
ATOM 1298 C CA . TYR A 1 167 ? -13.086 0.881 -18.547 1 95.5 167 TYR A CA 1
ATOM 1299 C C . TYR A 1 167 ? -12.453 1.458 -19.797 1 95.5 167 TYR A C 1
ATOM 1301 O O . TYR A 1 167 ? -12.797 2.564 -20.234 1 95.5 167 TYR A O 1
ATOM 1309 N N . LEU A 1 168 ? -11.547 0.785 -20.422 1 92.12 168 LEU A N 1
ATOM 1310 C CA . LEU A 1 168 ? -10.82 1.236 -21.594 1 92.12 168 LEU A CA 1
ATOM 1311 C C . LEU A 1 168 ? -11.781 1.524 -22.75 1 92.12 168 LEU A C 1
ATOM 1313 O O . LEU A 1 168 ? -11.547 2.438 -23.547 1 92.12 168 LEU A O 1
ATOM 1317 N N . THR A 1 169 ? -12.867 0.805 -22.828 1 93.81 169 THR A N 1
ATOM 1318 C CA . THR A 1 169 ? -13.789 0.942 -23.953 1 93.81 169 THR A CA 1
ATOM 1319 C C . THR A 1 169 ? -14.914 1.914 -23.609 1 93.81 169 THR A C 1
ATOM 1321 O O . THR A 1 169 ? -15.805 2.15 -24.438 1 93.81 169 THR A O 1
ATOM 1324 N N . THR A 1 170 ? -14.93 2.408 -22.391 1 94.62 170 THR A N 1
ATOM 1325 C CA . THR A 1 170 ? -15.906 3.396 -21.953 1 94.62 170 THR A CA 1
ATOM 1326 C C . THR A 1 170 ? -15.211 4.594 -21.312 1 94.62 170 THR A C 1
ATOM 1328 O O . THR A 1 170 ? -15.359 4.828 -20.109 1 94.62 170 THR A O 1
ATOM 1331 N N . PRO A 1 171 ? -14.602 5.398 -22.094 1 90.31 171 PRO A N 1
ATOM 1332 C CA . PRO A 1 171 ? -13.695 6.426 -21.578 1 90.31 171 PRO A CA 1
ATOM 1333 C C . PRO A 1 171 ? -14.422 7.504 -20.766 1 90.31 171 PRO A C 1
ATOM 1335 O O . PRO A 1 171 ? -13.781 8.312 -20.094 1 90.31 171 PRO A O 1
ATOM 1338 N N . ASP A 1 172 ? -15.797 7.602 -20.812 1 94.25 172 ASP A N 1
ATOM 1339 C CA . ASP A 1 172 ? -16.547 8.609 -20.078 1 94.25 172 ASP A CA 1
ATOM 1340 C C . ASP A 1 172 ? -16.969 8.078 -18.703 1 94.25 172 ASP A C 1
ATOM 1342 O O . ASP A 1 172 ? -17.531 8.82 -17.906 1 94.25 172 ASP A O 1
ATOM 1346 N N . GLU A 1 173 ? -16.656 6.816 -18.438 1 95.75 173 GLU A N 1
ATOM 1347 C CA . GLU A 1 173 ? -16.969 6.195 -17.156 1 95.75 173 GLU A CA 1
ATOM 1348 C C . GLU A 1 173 ? -15.727 6.035 -16.297 1 95.75 173 GLU A C 1
ATOM 1350 O O . GLU A 1 173 ? -14.609 5.918 -16.812 1 95.75 173 GLU A O 1
ATOM 1355 N N . ASN A 1 174 ? -16.016 6.059 -14.953 1 96.38 174 ASN A N 1
ATOM 1356 C CA . ASN A 1 174 ? -14.922 5.832 -14.016 1 96.38 174 ASN A CA 1
ATOM 1357 C C . ASN A 1 174 ? -13.797 6.852 -14.203 1 96.38 174 ASN A C 1
ATOM 1359 O O . ASN A 1 174 ? -12.617 6.5 -14.141 1 96.38 174 ASN A O 1
ATOM 1363 N N . ARG A 1 175 ? -14.195 8.18 -14.383 1 96.12 175 ARG A N 1
ATOM 1364 C CA . ARG A 1 175 ? -13.258 9.273 -14.633 1 96.12 175 ARG A CA 1
ATOM 1365 C C . ARG A 1 175 ? -13.023 10.094 -13.367 1 96.12 175 ARG A C 1
ATOM 1367 O O . ARG A 1 175 ? -13.953 10.336 -12.602 1 96.12 175 ARG A O 1
ATOM 1374 N N . GLY A 1 176 ? -11.742 10.484 -13.234 1 96.88 176 GLY A N 1
ATOM 1375 C CA . GLY A 1 176 ? -11.375 11.352 -12.125 1 96.88 176 GLY A CA 1
ATOM 1376 C C . GLY A 1 176 ? -11.141 12.789 -12.547 1 96.88 176 GLY A C 1
ATOM 1377 O O . GLY A 1 176 ? -10.578 13.047 -13.617 1 96.88 176 GLY A O 1
ATOM 1378 N N . SER A 1 177 ? -11.555 13.734 -11.727 1 97.75 177 SER A N 1
ATOM 1379 C CA . SER A 1 177 ? -11.281 15.156 -11.898 1 97.75 177 SER A CA 1
ATOM 1380 C C . SER A 1 177 ? -10.664 15.766 -10.648 1 97.75 177 SER A C 1
ATOM 1382 O O . SER A 1 177 ? -11.062 15.438 -9.531 1 97.75 177 SER A O 1
ATOM 1384 N N . VAL A 1 178 ? -9.703 16.609 -10.836 1 98.44 178 VAL A N 1
ATOM 1385 C CA . VAL A 1 178 ? -9.094 17.359 -9.742 1 98.44 178 VAL A CA 1
ATOM 1386 C C . VAL A 1 178 ? -9.359 18.859 -9.93 1 98.44 178 VAL A C 1
ATOM 1388 O O . VAL A 1 178 ? -8.922 19.453 -10.914 1 98.44 178 VAL A O 1
ATOM 1391 N N . VAL A 1 179 ? -10.117 19.453 -9.039 1 98.56 179 VAL A N 1
ATOM 1392 C CA . VAL A 1 179 ? -10.32 20.891 -9.008 1 98.56 179 VAL A CA 1
ATOM 1393 C C . VAL A 1 179 ? -9.156 21.578 -8.297 1 98.56 179 VAL A C 1
ATOM 1395 O O . VAL A 1 179 ? -9.031 21.484 -7.07 1 98.56 179 VAL A O 1
ATOM 1398 N N . VAL A 1 180 ? -8.32 22.25 -9 1 98 180 VAL A N 1
ATOM 1399 C CA . VAL A 1 180 ? -7.078 22.812 -8.477 1 98 180 VAL A CA 1
ATOM 1400 C C . VAL A 1 180 ? -7.258 24.297 -8.18 1 98 180 VAL A C 1
ATOM 1402 O O . VAL A 1 180 ? -7.734 25.062 -9.031 1 98 180 VAL A O 1
ATOM 1405 N N . MET A 1 181 ? -6.898 24.656 -6.996 1 95.56 181 MET A N 1
ATOM 1406 C CA . MET A 1 181 ? -6.914 26.047 -6.566 1 95.56 181 MET A CA 1
ATOM 1407 C C . MET A 1 181 ? -5.496 26.578 -6.387 1 95.56 181 MET A C 1
ATOM 1409 O O . MET A 1 181 ? -4.59 25.828 -6.02 1 95.56 181 MET A O 1
ATOM 1413 N N . PRO A 1 182 ? -5.316 27.891 -6.578 1 93.5 182 PRO A N 1
ATOM 1414 C CA . PRO A 1 182 ? -3.967 28.422 -6.391 1 93.5 182 PRO A CA 1
ATOM 1415 C C . PRO A 1 182 ? -3.512 28.391 -4.934 1 93.5 182 PRO A C 1
ATOM 1417 O O . PRO A 1 182 ? -4.336 28.516 -4.023 1 93.5 182 PRO A O 1
ATOM 1420 N N . ASP A 1 183 ? -2.184 28.203 -4.793 1 89.31 183 ASP A N 1
ATOM 1421 C CA . ASP A 1 183 ? -1.584 28.25 -3.463 1 89.31 183 ASP A CA 1
ATOM 1422 C C . ASP 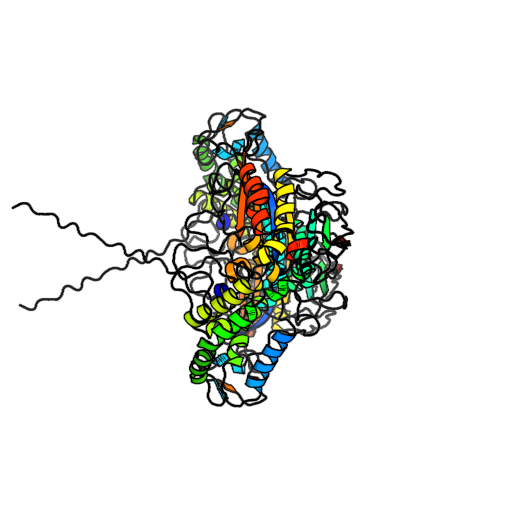A 1 183 ? -1.121 29.656 -3.113 1 89.31 183 ASP A C 1
ATOM 1424 O O . ASP A 1 183 ? -0.778 30.453 -4 1 89.31 183 ASP A O 1
ATOM 1428 N N . SER A 1 184 ? -1.078 29.938 -1.779 1 75.12 184 SER A N 1
ATOM 1429 C CA . SER A 1 184 ? -0.344 31.047 -1.179 1 75.12 184 SER A CA 1
ATOM 1430 C C . SER A 1 184 ? -0.668 32.344 -1.875 1 75.12 184 SER A C 1
ATOM 1432 O O . SER A 1 184 ? 0.23 33.156 -2.154 1 75.12 184 SER A O 1
ATOM 1434 N N . VAL A 1 185 ? -1.922 32.469 -2.209 1 77.94 185 VAL A N 1
ATOM 1435 C CA . VAL A 1 185 ? -2.342 33.75 -2.779 1 77.94 185 VAL A CA 1
ATOM 1436 C C . VAL A 1 185 ? -3.193 34.531 -1.767 1 77.94 185 VAL A C 1
ATOM 1438 O O . VAL A 1 185 ? -3.717 33.938 -0.818 1 77.94 185 VAL A O 1
ATOM 1441 N N . ASN A 1 186 ? -3.178 35.875 -2.047 1 79.56 186 ASN A N 1
ATOM 1442 C CA . ASN A 1 186 ? -3.857 36.719 -1.071 1 79.56 186 ASN A CA 1
ATOM 1443 C C . ASN A 1 186 ? -5.098 37.375 -1.669 1 79.56 186 ASN A C 1
ATOM 1445 O O . ASN A 1 186 ? -5.531 38.406 -1.203 1 79.56 186 ASN A O 1
ATOM 1449 N N . TYR A 1 187 ? -5.629 36.688 -2.674 1 85.94 187 TYR A N 1
ATOM 1450 C CA . TYR A 1 187 ? -6.812 37.281 -3.277 1 85.94 187 TYR A CA 1
ATOM 1451 C C . TYR A 1 187 ? -7.996 36.344 -3.221 1 85.94 187 TYR A C 1
ATOM 1453 O O . TYR A 1 187 ? -9.117 36.719 -3.58 1 85.94 187 TYR A O 1
ATOM 1461 N N . THR A 1 188 ? -7.711 35.094 -2.66 1 91.56 188 THR A N 1
ATOM 1462 C CA . THR A 1 188 ? -8.805 34.125 -2.543 1 91.56 188 THR A CA 1
ATOM 1463 C C . THR A 1 188 ? -9.398 34.156 -1.139 1 91.56 188 THR A C 1
ATOM 1465 O O . THR A 1 188 ? -10.484 33.625 -0.908 1 91.56 188 THR A O 1
ATOM 1468 N N . PHE A 1 189 ? -8.609 34.719 -0.172 1 93.44 189 PHE A N 1
ATOM 1469 C CA . PHE A 1 189 ? -9.047 34.875 1.21 1 93.44 189 PHE A CA 1
ATOM 1470 C C . PHE A 1 189 ? -9.477 33.531 1.788 1 93.44 189 PHE A C 1
ATOM 1472 O O . PHE A 1 189 ? -8.719 32.562 1.754 1 93.44 189 PHE A O 1
ATOM 1479 N N . ALA A 1 190 ? -10.641 33.406 2.297 1 93.75 190 ALA A N 1
ATOM 1480 C CA . ALA A 1 190 ? -11.062 32.156 2.926 1 93.75 190 ALA A CA 1
ATOM 1481 C C . ALA A 1 190 ? -11.43 31.094 1.876 1 93.75 190 ALA A C 1
ATOM 1483 O O . ALA A 1 190 ? -11.477 29.906 2.172 1 93.75 190 ALA A O 1
ATOM 1484 N N . ASP A 1 191 ? -11.727 31.469 0.627 1 95.19 191 ASP A N 1
ATOM 1485 C CA . ASP A 1 191 ? -12.141 30.531 -0.42 1 95.19 191 ASP A CA 1
ATOM 1486 C C . ASP A 1 191 ? -10.922 29.859 -1.063 1 95.19 191 ASP A C 1
ATOM 1488 O O . ASP A 1 191 ? -10.656 30.062 -2.25 1 95.19 191 ASP A O 1
ATOM 1492 N N . SER A 1 192 ? -10.258 29.109 -0.207 1 94.19 192 SER A N 1
ATOM 1493 C CA . SER A 1 192 ? -8.984 28.484 -0.557 1 94.19 192 SER A CA 1
ATOM 1494 C C . SER A 1 192 ? -8.703 27.266 0.33 1 94.19 192 SER A C 1
ATOM 1496 O O . SER A 1 192 ? -9.281 27.141 1.412 1 94.19 192 SER A O 1
ATOM 1498 N N . LEU A 1 193 ? -7.848 26.359 -0.178 1 96.81 193 LEU A N 1
ATOM 1499 C CA . LEU A 1 193 ? -7.387 25.25 0.643 1 96.81 193 LEU A CA 1
ATOM 1500 C C . LEU A 1 193 ? -6.109 25.609 1.39 1 96.81 193 LEU A C 1
ATOM 1502 O O . LEU A 1 193 ? -5.508 24.766 2.049 1 96.81 193 LEU A O 1
ATOM 1506 N N . THR A 1 194 ? -5.617 26.859 1.259 1 96.19 194 THR A N 1
ATOM 1507 C CA . THR A 1 194 ? -4.492 27.438 1.981 1 96.19 194 THR A CA 1
ATOM 1508 C C . THR A 1 194 ? -4.863 28.812 2.545 1 96.19 194 THR A C 1
ATOM 1510 O O . THR A 1 194 ? -4.137 29.781 2.348 1 96.19 194 THR A O 1
ATOM 1513 N N . SER A 1 195 ? -5.871 28.938 3.293 1 93.69 195 SER A N 1
ATOM 1514 C CA . SER A 1 195 ? -6.543 30.188 3.65 1 93.69 195 SER A CA 1
ATOM 1515 C C . SER A 1 195 ? -5.699 31 4.613 1 93.69 195 SER A C 1
ATOM 1517 O O . SER A 1 195 ? -5.953 32.188 4.809 1 93.69 195 SER A O 1
ATOM 1519 N N . SER A 1 196 ? -4.699 30.406 5.277 1 94.5 196 SER A N 1
ATOM 1520 C CA . SER A 1 196 ? -3.822 31.172 6.152 1 94.5 196 SER A CA 1
ATOM 1521 C C . SER A 1 196 ? -3.152 32.312 5.398 1 94.5 196 SER A C 1
ATOM 1523 O O . SER A 1 196 ? -2.969 33.406 5.945 1 94.5 196 SER A O 1
ATOM 1525 N N . ASN A 1 197 ? -2.836 32.062 4.18 1 90.44 197 ASN A N 1
ATOM 1526 C CA . ASN A 1 197 ? -2.174 33.094 3.363 1 90.44 197 ASN A CA 1
ATOM 1527 C C . ASN A 1 197 ? -3.129 34.219 2.979 1 90.44 197 ASN A C 1
ATOM 1529 O O . ASN A 1 197 ? -2.693 35.281 2.59 1 90.44 197 ASN A O 1
ATOM 1533 N N . GLY A 1 198 ? -4.406 34 3.061 1 92.12 198 GLY A N 1
ATOM 1534 C CA . GLY A 1 198 ? -5.418 35 2.758 1 92.12 198 GLY A CA 1
ATOM 1535 C C . GLY A 1 198 ? -5.727 35.906 3.932 1 92.12 198 GLY A C 1
ATOM 1536 O O . GLY A 1 198 ? -6.508 36.844 3.803 1 92.12 198 GLY A O 1
ATOM 1537 N N . CYS A 1 199 ? -5.152 35.656 5.047 1 95.56 199 CYS A N 1
ATOM 1538 C CA . CYS A 1 199 ? -5.316 36.438 6.258 1 95.56 199 CYS A CA 1
ATOM 1539 C C . CYS A 1 199 ? -4.031 37.188 6.605 1 95.56 199 CYS A C 1
ATOM 1541 O O . CYS A 1 199 ? -3.109 36.594 7.18 1 95.56 199 CYS A O 1
ATOM 1543 N N . PRO A 1 200 ? -4 38.438 6.371 1 95 200 PRO A N 1
ATOM 1544 C CA . PRO A 1 200 ? -2.779 39.219 6.605 1 95 200 PRO A CA 1
ATOM 1545 C C . PRO A 1 200 ? -2.311 39.156 8.055 1 95 200 PRO A C 1
ATOM 1547 O O . PRO A 1 200 ? -1.107 39.219 8.32 1 95 200 PRO A O 1
ATOM 1550 N N . ASN A 1 201 ? -3.195 39 9 1 96.38 201 ASN A N 1
ATOM 1551 C CA . ASN A 1 201 ? -2.846 39.031 10.414 1 96.38 201 ASN A CA 1
ATOM 1552 C C . ASN A 1 201 ? -2.273 37.688 10.867 1 96.38 201 ASN A C 1
ATOM 1554 O O . ASN A 1 201 ? -1.687 37.594 11.945 1 96.38 201 ASN A O 1
ATOM 1558 N N . PHE A 1 202 ? -2.43 36.688 10.078 1 96.44 202 PHE A N 1
ATOM 1559 C CA . PHE A 1 202 ? -2.088 35.344 10.469 1 96.44 202 PHE A CA 1
ATOM 1560 C C . PHE A 1 202 ? -0.628 35.25 10.898 1 96.44 202 PHE A C 1
ATOM 1562 O O . PHE A 1 202 ? -0.312 34.625 11.922 1 96.44 202 PHE A O 1
ATOM 1569 N N . ASN A 1 203 ? 0.244 35.875 10.172 1 94.19 203 ASN A N 1
ATOM 1570 C CA . ASN A 1 203 ? 1.682 35.75 10.375 1 94.19 203 ASN A CA 1
ATOM 1571 C C . ASN A 1 203 ? 2.133 36.406 11.664 1 94.19 203 ASN A C 1
ATOM 1573 O O . ASN A 1 203 ? 3.174 36.062 12.227 1 94.19 203 ASN A O 1
ATOM 1577 N N . SER A 1 204 ? 1.343 37.406 12.086 1 95.62 204 SER A N 1
ATOM 1578 C CA . SER A 1 204 ? 1.687 38.062 13.336 1 95.62 204 SER A CA 1
ATOM 1579 C C . SER A 1 204 ? 1.546 37.125 14.523 1 95.62 204 SER A C 1
ATOM 1581 O O . SER A 1 204 ? 2.17 37.312 15.562 1 95.62 204 SER A O 1
ATOM 1583 N N . GLY A 1 205 ? 0.784 36.062 14.367 1 95.69 205 GLY A N 1
ATOM 1584 C CA . GLY A 1 205 ? 0.611 35.062 15.414 1 95.69 205 GLY A CA 1
ATOM 1585 C C . GLY A 1 205 ? 1.472 33.844 15.203 1 95.69 205 GLY A C 1
ATOM 1586 O O . GLY A 1 205 ? 1.529 32.969 16.062 1 95.69 205 GLY A O 1
ATOM 1587 N N . ASN A 1 206 ? 2.129 33.75 14.102 1 95.81 206 ASN A N 1
ATOM 1588 C CA . ASN A 1 206 ? 2.939 32.594 13.75 1 95.81 206 ASN A CA 1
ATOM 1589 C C . ASN A 1 206 ? 4.328 32.656 14.375 1 95.81 206 ASN A C 1
ATOM 1591 O O . ASN A 1 206 ? 5.242 33.25 13.805 1 95.81 206 ASN A O 1
ATOM 1595 N N . ASN A 1 207 ? 4.48 32.031 15.531 1 96.5 207 ASN A N 1
ATOM 1596 C CA . ASN A 1 207 ? 5.758 32.031 16.234 1 96.5 207 ASN A CA 1
ATOM 1597 C C . ASN A 1 207 ? 6.316 30.641 16.406 1 96.5 207 ASN A C 1
ATOM 1599 O O . ASN A 1 207 ? 7.098 30.375 17.328 1 96.5 207 ASN A O 1
ATOM 1603 N N . GLY A 1 208 ? 5.875 29.703 15.641 1 97.88 208 GLY A N 1
ATOM 1604 C CA . GLY A 1 208 ? 6.238 28.297 15.742 1 97.88 208 GLY A CA 1
ATOM 1605 C C . GLY A 1 208 ? 7.73 28.047 15.602 1 97.88 208 GLY A C 1
ATOM 1606 O O . GLY A 1 208 ? 8.336 27.391 16.438 1 97.88 208 GLY A O 1
ATOM 1607 N N . SER A 1 209 ? 8.336 28.625 14.609 1 97.12 209 SER A N 1
ATOM 1608 C CA . SER A 1 209 ? 9.758 28.422 14.344 1 97.12 209 SER A CA 1
ATOM 1609 C C . SER A 1 209 ? 10.609 28.953 15.5 1 97.12 209 SER A C 1
ATOM 1611 O O . SER A 1 209 ? 11.602 28.328 15.875 1 97.12 209 SER A O 1
ATOM 1613 N N . ALA A 1 210 ? 10.266 30.078 16.062 1 97.81 210 ALA A N 1
ATOM 1614 C CA . ALA A 1 210 ? 11 30.656 17.172 1 97.81 210 ALA A CA 1
ATOM 1615 C C . ALA A 1 210 ? 10.93 29.766 18.406 1 97.81 210 ALA A C 1
ATOM 1617 O O . ALA A 1 210 ? 11.938 29.531 19.078 1 97.81 210 ALA A O 1
ATOM 1618 N N . GLN A 1 211 ? 9.711 29.25 18.672 1 98.38 211 GLN A N 1
ATOM 1619 C CA . GLN A 1 211 ? 9.523 28.359 19.812 1 98.38 211 GLN A CA 1
ATOM 1620 C C . GLN A 1 211 ? 10.328 27.078 19.641 1 98.38 211 GLN A C 1
ATOM 1622 O O . GLN A 1 211 ? 10.969 26.609 20.578 1 98.38 211 GLN A O 1
ATOM 1627 N N . GLN A 1 212 ? 10.297 26.484 18.453 1 98.25 212 GLN A N 1
ATOM 1628 C CA . GLN A 1 212 ? 11.047 25.281 18.156 1 98.25 212 GLN A CA 1
ATOM 1629 C C . GLN A 1 212 ? 12.547 25.5 18.328 1 98.25 212 GLN A C 1
ATOM 1631 O O . GLN A 1 212 ? 13.242 24.656 18.891 1 98.25 212 GLN A O 1
ATOM 1636 N N . SER A 1 213 ? 13.055 26.609 17.812 1 97.88 213 SER A N 1
ATOM 1637 C CA . SER A 1 213 ? 14.484 26.906 17.875 1 97.88 213 SER A CA 1
ATOM 1638 C C . SER A 1 213 ? 14.953 27.062 19.312 1 97.88 213 SER A C 1
ATOM 1640 O O . SER A 1 213 ? 16.031 26.594 19.672 1 97.88 213 SER A O 1
ATOM 1642 N N . THR A 1 214 ? 14.164 27.781 20.094 1 98.38 214 THR A N 1
ATOM 1643 C CA . THR A 1 214 ? 14.492 27.953 21.516 1 98.38 214 THR A CA 1
ATOM 1644 C C . THR A 1 214 ? 14.609 26.609 22.219 1 98.38 214 THR A C 1
ATOM 1646 O O . THR A 1 214 ? 15.578 26.359 22.938 1 98.38 214 THR A O 1
ATOM 1649 N N . PHE A 1 215 ? 13.695 25.75 21.953 1 98.56 215 PHE A N 1
ATOM 1650 C CA . PHE A 1 215 ? 13.711 24.438 22.594 1 98.56 215 PHE A CA 1
ATOM 1651 C C . PHE A 1 215 ? 14.867 23.594 22.062 1 98.56 215 PHE A C 1
ATOM 1653 O O . PHE A 1 215 ? 15.539 22.906 22.828 1 98.56 215 PHE A O 1
ATOM 1660 N N . ALA A 1 216 ? 15.133 23.625 20.75 1 98 216 ALA A N 1
ATOM 1661 C CA . ALA A 1 216 ? 16.188 22.828 20.125 1 98 216 ALA A CA 1
ATOM 1662 C C . ALA A 1 216 ? 17.547 23.172 20.719 1 98 216 ALA A C 1
ATOM 1664 O O . ALA A 1 216 ? 18.422 22.312 20.812 1 98 216 ALA A O 1
ATOM 1665 N N . ALA A 1 217 ? 17.75 24.391 21.141 1 97.75 217 ALA A N 1
ATOM 1666 C CA . ALA A 1 217 ? 19.016 24.844 21.703 1 97.75 217 ALA A CA 1
ATOM 1667 C C . ALA A 1 217 ? 19.297 24.156 23.047 1 97.75 217 ALA A C 1
ATOM 1669 O O . ALA A 1 217 ? 20.422 24.156 23.516 1 97.75 217 ALA A O 1
ATOM 1670 N N . THR A 1 218 ? 18.297 23.594 23.609 1 97.94 218 THR A N 1
ATOM 1671 C CA . THR A 1 218 ? 18.453 23.016 24.938 1 97.94 218 THR A CA 1
ATOM 1672 C C . THR A 1 218 ? 19.047 21.609 24.844 1 97.94 218 THR A C 1
ATOM 1674 O O . THR A 1 218 ? 19.562 21.078 25.828 1 97.94 218 THR A O 1
ATOM 1677 N N . TYR A 1 219 ? 18.969 20.969 23.656 1 98 219 TYR A N 1
ATOM 1678 C CA . TYR A 1 219 ? 19.344 19.547 23.688 1 98 219 TYR A CA 1
ATOM 1679 C C . TYR A 1 219 ? 20.344 19.234 22.578 1 98 219 TYR A C 1
ATOM 1681 O O . TYR A 1 219 ? 21.062 18.234 22.641 1 98 219 TYR A O 1
ATOM 1689 N N . ARG A 1 220 ? 20.516 19.984 21.547 1 98.31 220 ARG A N 1
ATOM 1690 C CA . ARG A 1 220 ? 21.25 19.594 20.344 1 98.31 220 ARG A CA 1
ATOM 1691 C C . ARG A 1 220 ? 22.75 19.5 20.625 1 98.31 220 ARG A C 1
ATOM 1693 O O . ARG A 1 220 ? 23.422 18.609 20.125 1 98.31 220 ARG A O 1
ATOM 1700 N N . GLN A 1 221 ? 23.281 20.5 21.406 1 98.25 221 GLN A N 1
ATOM 1701 C CA . GLN A 1 221 ? 24.703 20.438 21.719 1 98.25 221 GLN A CA 1
ATOM 1702 C C . GLN A 1 221 ? 25.062 19.172 22.484 1 98.25 221 GLN A C 1
ATOM 1704 O O . GLN A 1 221 ? 26.094 18.562 22.234 1 98.25 221 GLN A O 1
ATOM 1709 N N . GLY A 1 222 ? 24.172 18.828 23.391 1 98.56 222 GLY A N 1
ATOM 1710 C CA . GLY A 1 222 ? 24.406 17.578 24.125 1 98.56 222 GLY A CA 1
ATOM 1711 C C . GLY A 1 222 ? 24.453 16.359 23.234 1 98.56 222 GLY A C 1
ATOM 1712 O O . GLY A 1 222 ? 25.266 15.461 23.438 1 98.56 222 GLY A O 1
ATOM 1713 N N . ILE A 1 223 ? 23.609 16.297 22.234 1 98.81 223 ILE A N 1
ATOM 1714 C CA . ILE A 1 223 ? 23.578 15.188 21.281 1 98.81 223 ILE A CA 1
ATOM 1715 C C . ILE A 1 223 ? 24.875 15.172 20.469 1 98.81 223 ILE A C 1
ATOM 1717 O O . ILE A 1 223 ? 25.484 14.117 20.281 1 98.81 223 ILE A O 1
ATOM 1721 N N . ALA A 1 224 ? 25.266 16.344 20 1 98.75 224 ALA A N 1
ATOM 1722 C CA . ALA A 1 224 ? 26.516 16.438 19.25 1 98.75 224 ALA A CA 1
ATOM 1723 C C . ALA A 1 224 ? 27.688 15.914 20.078 1 98.75 224 ALA A C 1
ATOM 1725 O O . ALA A 1 224 ? 28.5 15.133 19.594 1 98.75 224 ALA A O 1
ATOM 1726 N N . ASP A 1 225 ? 27.766 16.312 21.344 1 98.69 225 ASP A N 1
ATOM 1727 C CA . ASP A 1 225 ? 28.828 15.867 22.25 1 98.69 225 ASP A CA 1
ATOM 1728 C C . ASP A 1 225 ? 28.828 14.344 22.391 1 98.69 225 ASP A C 1
ATOM 1730 O O . ASP A 1 225 ? 29.891 13.719 22.344 1 98.69 225 ASP A O 1
ATOM 1734 N N . ARG A 1 226 ? 27.688 13.75 22.516 1 98.75 226 ARG A N 1
ATOM 1735 C CA . ARG A 1 226 ? 27.578 12.305 22.656 1 98.75 226 ARG A CA 1
ATOM 1736 C C . ARG A 1 226 ? 28.062 11.594 21.391 1 98.75 226 ARG A C 1
ATOM 1738 O O . ARG A 1 226 ? 28.812 10.625 21.469 1 98.75 226 ARG A O 1
ATOM 1745 N N . LEU A 1 227 ? 27.672 12.078 20.25 1 98.81 227 LEU A N 1
ATOM 1746 C CA . LEU A 1 227 ? 27.969 11.43 18.984 1 98.81 227 LEU A CA 1
ATOM 1747 C C . LEU A 1 227 ? 29.453 11.578 18.641 1 98.81 227 LEU A C 1
ATOM 1749 O O . LEU A 1 227 ? 30.031 10.711 17.984 1 98.81 227 LEU A O 1
ATOM 1753 N N . ASN A 1 228 ? 30.047 12.672 19.125 1 98.75 228 ASN A N 1
ATOM 1754 C CA . ASN A 1 228 ? 31.469 12.914 18.828 1 98.75 228 ASN A CA 1
ATOM 1755 C C . ASN A 1 228 ? 32.375 11.859 19.469 1 98.75 228 ASN A C 1
ATOM 1757 O O . ASN A 1 228 ? 33.531 11.719 19.094 1 98.75 228 ASN A O 1
ATOM 1761 N N . GLN A 1 229 ? 31.844 11.086 20.406 1 98.56 229 GLN A N 1
ATOM 1762 C CA . GLN A 1 229 ? 32.625 10 21 1 98.56 229 GLN A CA 1
ATOM 1763 C C . GLN A 1 229 ? 32.875 8.891 20 1 98.56 229 GLN A C 1
ATOM 1765 O O . GLN A 1 229 ? 33.781 8.07 20.188 1 98.56 229 GLN A O 1
ATOM 1770 N N . TYR A 1 230 ? 32.156 8.883 18.891 1 98.75 230 TYR A N 1
ATOM 1771 C CA . TYR A 1 230 ? 32.281 7.832 17.875 1 98.75 230 TYR A CA 1
ATOM 1772 C C . TYR A 1 230 ? 33.062 8.32 16.672 1 98.75 230 TYR A C 1
ATOM 1774 O O . TYR A 1 230 ? 33.094 7.648 15.633 1 98.75 230 TYR A O 1
ATOM 1782 N N . LEU A 1 231 ? 33.594 9.508 16.797 1 98.81 231 LEU A N 1
ATOM 1783 C CA . LEU A 1 231 ? 34.312 10.109 15.688 1 98.81 231 LEU A CA 1
ATOM 1784 C C . LEU A 1 231 ? 35.719 10.547 16.141 1 98.81 231 LEU A C 1
ATOM 1786 O O . LEU A 1 231 ? 35.875 11.133 17.219 1 98.81 231 LEU A O 1
ATOM 1790 N N . ASP A 1 232 ? 36.75 10.242 15.422 1 98.69 232 ASP A N 1
ATOM 1791 C CA . ASP A 1 232 ? 38.125 10.727 15.609 1 98.69 232 ASP A CA 1
ATOM 1792 C C . ASP A 1 232 ? 38.656 11.406 14.352 1 98.69 232 ASP A C 1
ATOM 1794 O O . ASP A 1 232 ? 38.906 10.742 13.336 1 98.69 232 ASP A O 1
ATOM 1798 N N . GLY A 1 233 ? 38.719 12.711 14.336 1 98.5 233 GLY A N 1
ATOM 1799 C CA . GLY A 1 233 ? 39.156 13.469 13.18 1 98.5 233 GLY A CA 1
ATOM 1800 C C . GLY A 1 233 ? 38.062 14.305 12.562 1 98.5 233 GLY A C 1
ATOM 1801 O O . GLY A 1 233 ? 38.312 15.055 11.617 1 98.5 233 GLY A O 1
ATOM 1802 N N . LEU A 1 234 ? 36.875 14.156 13.016 1 98.5 234 LEU A N 1
ATOM 1803 C CA . LEU A 1 234 ? 35.688 14.906 12.625 1 98.5 234 LEU A CA 1
ATOM 1804 C C . LEU A 1 234 ? 34.875 15.32 13.852 1 98.5 234 LEU A C 1
ATOM 1806 O O . LEU A 1 234 ? 34.719 14.539 14.789 1 98.5 234 LEU A O 1
ATOM 1810 N N . THR A 1 235 ? 34.406 16.547 13.859 1 98.56 235 THR A N 1
ATOM 1811 C CA . THR A 1 235 ? 33.594 17.016 14.992 1 98.56 235 THR A CA 1
ATOM 1812 C C . THR A 1 235 ? 32.25 17.531 14.516 1 98.56 235 THR A C 1
ATOM 1814 O O . THR A 1 235 ? 32.188 18.391 13.641 1 98.56 235 THR A O 1
ATOM 1817 N N . LEU A 1 236 ? 31.219 16.984 15.094 1 98.69 236 LEU A N 1
ATOM 1818 C CA . LEU A 1 236 ? 29.859 17.469 14.875 1 98.69 236 LEU A CA 1
ATOM 1819 C C . LEU A 1 236 ? 29.547 18.625 15.828 1 98.69 236 LEU A C 1
ATOM 1821 O O . LEU A 1 236 ? 30.062 18.672 16.938 1 98.69 236 LEU A O 1
ATOM 1825 N N . ASP A 1 237 ? 28.75 19.516 15.406 1 98 237 ASP A N 1
ATOM 1826 C CA . ASP A 1 237 ? 28.219 20.578 16.266 1 98 237 ASP A CA 1
ATOM 1827 C C . ASP A 1 237 ? 26.703 20.562 16.281 1 98 237 ASP A C 1
ATOM 1829 O O . ASP A 1 237 ? 26.078 19.688 15.68 1 98 237 ASP A O 1
ATOM 1833 N N . ALA A 1 238 ? 26.094 21.5 17 1 97.88 238 ALA A N 1
ATOM 1834 C CA . ALA A 1 238 ? 24.641 21.531 17.203 1 97.88 238 ALA A CA 1
ATOM 1835 C C . ALA A 1 238 ? 23.906 21.672 15.883 1 97.88 238 ALA A C 1
ATOM 1837 O O . ALA A 1 238 ? 22.797 21.141 15.719 1 97.88 238 ALA A O 1
ATOM 1838 N N . THR A 1 239 ? 24.422 22.312 14.906 1 96.88 239 THR A N 1
ATOM 1839 C CA . THR A 1 239 ? 23.75 22.594 13.648 1 96.88 239 THR A CA 1
ATOM 1840 C C . THR A 1 239 ? 23.688 21.359 12.773 1 96.88 239 THR A C 1
ATOM 1842 O O . THR A 1 239 ? 22.906 21.312 11.812 1 96.88 239 THR A O 1
ATOM 1845 N N . ASP A 1 240 ? 24.516 20.312 13.047 1 98.06 240 ASP A N 1
ATOM 1846 C CA . ASP A 1 240 ? 24.531 19.078 12.273 1 98.06 240 ASP A CA 1
ATOM 1847 C C . ASP A 1 240 ? 23.375 18.172 12.688 1 98.06 240 ASP A C 1
ATOM 1849 O O . ASP A 1 240 ? 22.969 17.297 11.922 1 98.06 240 ASP A O 1
ATOM 1853 N N . ILE A 1 241 ? 22.891 18.344 13.898 1 98.31 241 ILE A N 1
ATOM 1854 C CA . ILE A 1 241 ? 21.984 17.391 14.516 1 98.31 241 ILE A CA 1
ATOM 1855 C C . ILE A 1 241 ? 20.625 17.453 13.836 1 98.31 241 ILE A C 1
ATOM 1857 O O . ILE A 1 241 ? 20 16.422 13.555 1 98.31 241 ILE A O 1
ATOM 1861 N N . GLY A 1 242 ? 20.109 18.672 13.531 1 96.12 242 GLY A N 1
ATOM 1862 C CA . GLY A 1 242 ? 18.844 18.844 12.859 1 96.12 242 GLY A CA 1
ATOM 1863 C C . GLY A 1 242 ? 18.734 18.062 11.562 1 96.12 242 GLY A C 1
ATOM 1864 O O . GLY A 1 242 ? 17.875 17.203 11.414 1 96.12 242 GLY A O 1
ATOM 1865 N N . PRO A 1 243 ? 19.672 18.328 10.656 1 96.81 243 PRO A N 1
ATOM 1866 C CA . PRO A 1 243 ? 19.672 17.609 9.391 1 96.81 243 PRO A CA 1
ATOM 1867 C C . PRO A 1 243 ? 19.781 16.094 9.57 1 96.81 243 PRO A C 1
ATOM 1869 O O . PRO A 1 243 ? 19.141 15.328 8.859 1 96.81 243 PRO A O 1
ATOM 1872 N N . MET A 1 244 ? 20.562 15.641 10.5 1 98.12 244 MET A N 1
ATOM 1873 C CA . MET A 1 244 ? 20.719 14.211 10.742 1 98.12 244 MET A CA 1
ATOM 1874 C C . MET A 1 244 ? 19.406 13.594 11.219 1 98.12 244 MET A C 1
ATOM 1876 O O . MET A 1 244 ? 19.047 12.5 10.789 1 98.12 244 MET A O 1
ATOM 1880 N N . GLN A 1 245 ? 18.672 14.273 12.086 1 97.88 245 GLN A N 1
ATOM 1881 C CA . GLN A 1 245 ? 17.391 13.773 12.562 1 97.88 245 GLN A CA 1
ATOM 1882 C C . GLN A 1 245 ? 16.344 13.82 11.453 1 97.88 245 GLN A C 1
ATOM 1884 O O . GLN A 1 245 ? 15.531 12.906 11.32 1 97.88 245 GLN A O 1
ATOM 1889 N N . ASP A 1 246 ? 16.406 14.852 10.609 1 96.5 246 ASP A N 1
ATOM 1890 C CA . ASP A 1 246 ? 15.484 14.969 9.477 1 96.5 246 ASP A CA 1
ATOM 1891 C C . ASP A 1 246 ? 15.648 13.789 8.516 1 96.5 246 ASP A C 1
ATOM 1893 O O . ASP A 1 246 ? 14.664 13.305 7.953 1 96.5 246 ASP A O 1
ATOM 1897 N N . LEU A 1 247 ? 16.828 13.344 8.367 1 97.69 247 LEU A N 1
ATOM 1898 C CA . LEU A 1 247 ? 17.156 12.305 7.402 1 97.69 247 LEU A CA 1
ATOM 1899 C C . LEU A 1 247 ? 16.547 10.969 7.82 1 97.69 247 LEU A C 1
ATOM 1901 O O . LEU A 1 247 ? 16.359 10.07 6.992 1 97.69 247 LEU A O 1
ATOM 1905 N N . CYS A 1 248 ? 16.25 10.812 9.141 1 97.5 248 CYS A N 1
ATOM 1906 C CA . CYS A 1 248 ? 15.562 9.586 9.539 1 97.5 248 CYS A CA 1
ATOM 1907 C C . CYS A 1 248 ? 14.258 9.414 8.766 1 97.5 248 CYS A C 1
ATOM 1909 O O . CYS A 1 248 ? 14.07 8.414 8.078 1 97.5 248 CYS A O 1
ATOM 1911 N N . GLY A 1 249 ? 13.352 10.422 8.812 1 97.62 249 GLY A N 1
ATOM 1912 C CA . GLY A 1 249 ? 12.086 10.367 8.102 1 97.62 249 GLY A CA 1
ATOM 1913 C C . GLY A 1 249 ? 12.25 10.43 6.59 1 97.62 249 GLY A C 1
ATOM 1914 O O . GLY A 1 249 ? 11.75 9.555 5.875 1 97.62 249 GLY A O 1
ATOM 1915 N N . PHE A 1 250 ? 13.062 11.297 6.094 1 97.69 250 PHE A N 1
ATOM 1916 C CA . PHE A 1 250 ? 13.156 11.594 4.672 1 97.69 250 PHE A CA 1
ATOM 1917 C C . PHE A 1 250 ? 13.875 10.469 3.93 1 97.69 250 PHE A C 1
ATOM 1919 O O . PHE A 1 250 ? 13.406 10.016 2.881 1 97.69 250 PHE A O 1
ATOM 1926 N N . GLN A 1 251 ? 14.961 10.047 4.465 1 96.94 251 GLN A N 1
ATOM 1927 C CA . GLN A 1 251 ? 15.68 9 3.746 1 96.94 251 GLN A CA 1
ATOM 1928 C C . GLN A 1 251 ? 14.891 7.699 3.732 1 96.94 251 GLN A C 1
ATOM 1930 O O . GLN A 1 251 ? 14.922 6.957 2.748 1 96.94 251 GLN A O 1
ATOM 1935 N N . THR A 1 252 ? 14.18 7.48 4.844 1 97.5 252 THR A N 1
ATOM 1936 C CA . THR A 1 252 ? 13.328 6.297 4.895 1 97.5 252 THR A CA 1
ATOM 1937 C C . THR A 1 252 ? 12.289 6.328 3.775 1 97.5 252 THR A C 1
ATOM 1939 O O . THR A 1 252 ? 12.078 5.324 3.096 1 97.5 252 THR A O 1
ATOM 1942 N N . VAL A 1 253 ? 11.625 7.453 3.492 1 98.12 253 VAL A N 1
ATOM 1943 C CA . VAL A 1 253 ? 10.555 7.5 2.5 1 98.12 253 VAL A CA 1
ATOM 1944 C C . VAL A 1 253 ? 11.156 7.574 1.098 1 98.12 253 VAL A C 1
ATOM 1946 O O . VAL A 1 253 ? 10.453 7.375 0.104 1 98.12 253 VAL A O 1
ATOM 1949 N N . ILE A 1 254 ? 12.43 7.879 0.989 1 97.75 254 ILE A N 1
ATOM 1950 C CA . ILE A 1 254 ? 13.062 7.965 -0.325 1 97.75 254 ILE A CA 1
ATOM 1951 C C . ILE A 1 254 ? 13.531 6.582 -0.76 1 97.75 254 ILE A C 1
ATOM 1953 O O . ILE A 1 254 ? 13.281 6.156 -1.89 1 97.75 254 ILE A O 1
ATOM 1957 N N . ASP A 1 255 ? 14.195 5.848 0.234 1 96.44 255 ASP A N 1
ATOM 1958 C CA . ASP A 1 255 ? 14.789 4.598 -0.235 1 96.44 255 ASP A CA 1
ATOM 1959 C C . ASP A 1 255 ? 14.789 3.543 0.869 1 96.44 255 ASP A C 1
ATOM 1961 O O . ASP A 1 255 ? 15.43 2.498 0.736 1 96.44 255 ASP A O 1
ATOM 1965 N N . GLY A 1 256 ? 14.18 3.779 1.955 1 95.88 256 GLY A N 1
ATOM 1966 C CA . GLY A 1 256 ? 14.023 2.795 3.014 1 95.88 256 GLY A CA 1
ATOM 1967 C C . GLY A 1 256 ? 15.203 2.754 3.969 1 95.88 256 GLY A C 1
ATOM 1968 O O . GLY A 1 256 ? 15.211 1.97 4.922 1 95.88 256 GLY A O 1
ATOM 1969 N N . ASP A 1 257 ? 16.25 3.611 3.842 1 95.75 257 ASP A N 1
ATOM 1970 C CA . ASP A 1 257 ? 17.438 3.621 4.691 1 95.75 257 ASP A CA 1
ATOM 1971 C C . ASP A 1 257 ? 17.141 4.246 6.051 1 95.75 257 ASP A C 1
ATOM 1973 O O . ASP A 1 257 ? 16.797 5.43 6.137 1 95.75 257 ASP A O 1
ATOM 1977 N N . MET A 1 258 ? 17.297 3.479 7.117 1 96.12 258 MET A N 1
ATOM 1978 C CA . MET A 1 258 ? 16.922 3.912 8.461 1 96.12 258 MET A CA 1
ATOM 1979 C C . MET A 1 258 ? 18.156 4.109 9.336 1 96.12 258 MET A C 1
ATOM 1981 O O . MET A 1 258 ? 18.047 4.215 10.555 1 96.12 258 MET A O 1
ATOM 1985 N N . ARG A 1 259 ? 19.391 4.176 8.781 1 96.5 259 ARG A N 1
ATOM 1986 C CA . ARG A 1 259 ? 20.625 4.227 9.57 1 96.5 259 ARG A CA 1
ATOM 1987 C C . ARG A 1 259 ? 20.688 5.492 10.414 1 96.5 259 ARG A C 1
ATOM 1989 O O . ARG A 1 259 ? 21.109 5.453 11.57 1 96.5 259 ARG A O 1
ATOM 1996 N N . PHE A 1 260 ? 20.156 6.605 9.875 1 98.31 260 PHE A N 1
ATOM 1997 C CA . PHE A 1 260 ? 20.125 7.828 10.672 1 98.31 260 PHE A CA 1
ATOM 1998 C C . PHE A 1 260 ? 19.125 7.707 11.812 1 98.31 260 PHE A C 1
ATOM 2000 O O . PHE A 1 260 ? 19.281 8.352 12.852 1 98.31 260 PHE A O 1
ATOM 2007 N N . CYS A 1 261 ? 18.062 6.914 11.625 1 98.19 261 CYS A N 1
ATOM 2008 C CA . CYS A 1 261 ? 17.078 6.703 12.688 1 98.19 261 CYS A CA 1
ATOM 2009 C C . CYS A 1 261 ? 17.719 6.008 13.883 1 98.19 261 CYS A C 1
ATOM 2011 O O . CYS A 1 261 ? 17.328 6.25 15.031 1 98.19 261 CYS A O 1
ATOM 2013 N N . LYS A 1 262 ? 18.719 5.246 13.664 1 97.38 262 LYS A N 1
ATOM 2014 C CA . LYS A 1 262 ? 19.312 4.387 14.68 1 97.38 262 LYS A CA 1
ATOM 2015 C C . LYS A 1 262 ? 20.406 5.117 15.445 1 97.38 262 LYS A C 1
ATOM 2017 O O . LYS A 1 262 ? 20.922 4.609 16.438 1 97.38 262 LYS A O 1
ATOM 2022 N N . VAL A 1 263 ? 20.75 6.238 15.023 1 98.25 263 VAL A N 1
ATOM 2023 C CA . VAL A 1 263 ? 21.844 7.016 15.609 1 98.25 263 VAL A CA 1
ATOM 2024 C C . VAL A 1 263 ? 21.391 7.59 16.953 1 98.25 263 VAL A C 1
ATOM 2026 O O . VAL A 1 263 ? 22.203 7.727 17.875 1 98.25 263 VAL A O 1
ATOM 2029 N N . PHE A 1 264 ? 20.156 7.867 17.109 1 98.56 264 PHE A N 1
ATOM 2030 C CA . PHE A 1 264 ? 19.703 8.68 18.219 1 98.56 264 PHE A CA 1
ATOM 2031 C C . PHE A 1 264 ? 18.969 7.816 19.25 1 98.56 264 PHE A C 1
ATOM 2033 O O . PHE A 1 264 ? 18.391 6.789 18.906 1 98.56 264 PHE A O 1
ATOM 2040 N N . GLU A 1 265 ? 19.016 8.227 20.391 1 97.94 265 GLU A N 1
ATOM 2041 C CA . GLU A 1 265 ? 18.359 7.543 21.516 1 97.94 265 GLU A CA 1
ATOM 2042 C C . GLU A 1 265 ? 16.891 7.93 21.625 1 97.94 265 GLU A C 1
ATOM 2044 O O . GLU A 1 265 ? 16.469 8.953 21.078 1 97.94 265 GLU A O 1
ATOM 2049 N N . ASP A 1 266 ? 16.172 7.203 22.375 1 97.69 266 ASP A N 1
ATOM 2050 C CA . ASP A 1 266 ? 14.727 7.402 22.484 1 97.69 266 ASP A CA 1
ATOM 2051 C C . ASP A 1 266 ? 14.406 8.812 22.984 1 97.69 266 ASP A C 1
ATOM 2053 O O . ASP A 1 266 ? 13.555 9.492 22.406 1 97.69 266 ASP A O 1
ATOM 2057 N N . GLN A 1 267 ? 15.102 9.234 23.969 1 97.56 267 GLN A N 1
ATOM 2058 C CA . GLN A 1 267 ? 14.828 10.555 24.516 1 97.56 267 GLN A CA 1
ATOM 2059 C C . GLN A 1 267 ? 15.156 11.648 23.5 1 97.56 267 GLN A C 1
ATOM 2061 O O . GLN A 1 267 ? 14.477 12.672 23.453 1 97.56 267 GLN A O 1
ATOM 2066 N N . GLU A 1 268 ? 16.219 11.484 22.734 1 98.44 268 GLU A N 1
ATOM 2067 C CA . GLU A 1 268 ? 16.609 12.453 21.719 1 98.44 268 GLU A CA 1
ATOM 2068 C C . GLU A 1 268 ? 15.539 12.57 20.625 1 98.44 268 GLU A C 1
ATOM 2070 O O . GLU A 1 268 ? 15.312 13.656 20.094 1 98.44 268 GLU A O 1
ATOM 2075 N N . TRP A 1 269 ? 14.844 11.492 20.359 1 98.31 269 TRP A N 1
ATOM 2076 C CA . TRP A 1 269 ? 13.719 11.516 19.438 1 98.31 269 TRP A CA 1
ATOM 2077 C C . TRP A 1 269 ? 12.523 12.227 20.047 1 98.31 269 TRP A C 1
ATOM 2079 O O . TRP A 1 269 ? 11.789 12.945 19.359 1 98.31 269 TRP A O 1
ATOM 2089 N N . ARG A 1 270 ? 12.289 12.023 21.328 1 97.62 270 ARG A N 1
ATOM 2090 C CA . ARG A 1 270 ? 11.203 12.727 22.016 1 97.62 270 ARG A CA 1
ATOM 2091 C C . ARG A 1 270 ? 11.438 14.234 21.984 1 97.62 270 ARG A C 1
ATOM 2093 O O . ARG A 1 270 ? 10.484 15.016 21.828 1 97.62 270 ARG A O 1
ATOM 2100 N N . ASP A 1 271 ? 12.695 14.633 22.141 1 98.19 271 ASP A N 1
ATOM 2101 C CA . ASP A 1 271 ? 13.039 16.047 22.031 1 98.19 271 ASP A CA 1
ATOM 2102 C C . ASP A 1 271 ? 12.75 16.578 20.625 1 98.19 271 ASP A C 1
ATOM 2104 O O . ASP A 1 271 ? 12.164 17.641 20.469 1 98.19 271 ASP A O 1
ATOM 2108 N N . TYR A 1 272 ? 13.148 15.805 19.672 1 98.19 272 TYR A N 1
ATOM 2109 C CA . TYR A 1 272 ? 12.922 16.172 18.281 1 98.19 272 TYR A CA 1
ATOM 2110 C C . TYR A 1 272 ? 11.438 16.312 17.984 1 98.19 272 TYR A C 1
ATOM 2112 O O . TYR A 1 272 ? 11.008 17.281 17.359 1 98.19 272 TYR A O 1
ATOM 2120 N N . GLU A 1 273 ? 10.695 15.391 18.406 1 97.88 273 GLU A N 1
ATOM 2121 C CA . GLU A 1 273 ? 9.242 15.414 18.266 1 97.88 273 GLU A CA 1
ATOM 2122 C C . GLU A 1 273 ? 8.641 16.656 18.922 1 97.88 273 GLU A C 1
ATOM 2124 O O . GLU A 1 273 ? 7.812 17.344 18.312 1 97.88 273 GLU A O 1
ATOM 2129 N N . TYR A 1 274 ? 9.023 16.875 20.141 1 98.25 274 TYR A N 1
ATOM 2130 C CA . TYR A 1 274 ? 8.461 18 20.875 1 98.25 274 TYR A CA 1
ATOM 2131 C C . TYR A 1 274 ? 8.789 19.328 20.188 1 98.25 274 TYR A C 1
ATOM 2133 O O . TYR A 1 274 ? 7.977 20.25 20.188 1 98.25 274 TYR A O 1
ATOM 2141 N N . GLY A 1 275 ? 9.984 19.438 19.609 1 98.44 275 GLY A N 1
ATOM 2142 C CA . GLY A 1 275 ? 10.289 20.609 18.797 1 98.44 275 GLY A CA 1
ATOM 2143 C C . GLY A 1 275 ? 9.281 20.844 17.688 1 98.44 275 GLY A C 1
ATOM 2144 O O . GLY A 1 275 ? 8.836 21.969 17.469 1 98.44 275 GLY A O 1
ATOM 2145 N N . ALA A 1 276 ? 8.938 19.781 17.031 1 98.06 276 ALA A N 1
ATOM 2146 C CA . ALA A 1 276 ? 7.941 19.875 15.969 1 98.06 276 ALA A CA 1
ATOM 2147 C C . ALA A 1 276 ? 6.57 20.234 16.531 1 98.06 276 ALA A C 1
ATOM 2149 O O . ALA A 1 276 ? 5.809 20.984 15.906 1 98.06 276 ALA A O 1
ATOM 2150 N N . ASP A 1 277 ? 6.246 19.688 17.719 1 98 277 ASP A N 1
ATOM 2151 C CA . ASP A 1 277 ? 4.988 20.047 18.375 1 98 277 ASP A CA 1
ATOM 2152 C C . ASP A 1 277 ? 4.902 21.562 18.609 1 98 277 ASP A C 1
ATOM 2154 O O . ASP A 1 277 ? 3.869 22.172 18.344 1 98 277 ASP A O 1
ATOM 2158 N N . LEU A 1 278 ? 5.988 22.109 19.094 1 98.44 278 LEU A N 1
ATOM 2159 C CA . LEU A 1 278 ? 6.031 23.547 19.344 1 98.44 278 LEU A CA 1
ATOM 2160 C C . LEU A 1 278 ? 5.859 24.328 18.047 1 98.44 278 LEU A C 1
ATOM 2162 O O . LEU A 1 278 ? 5.102 25.297 18 1 98.44 278 LEU A O 1
ATOM 2166 N N . ASN A 1 279 ? 6.516 23.891 17.031 1 98.5 279 ASN A N 1
ATOM 2167 C CA . ASN A 1 279 ? 6.441 24.562 15.734 1 98.5 279 ASN A CA 1
ATOM 2168 C C . ASN A 1 279 ? 5.004 24.641 15.219 1 98.5 279 ASN A C 1
ATOM 2170 O O . ASN A 1 279 ? 4.523 25.703 14.867 1 98.5 279 ASN A O 1
ATOM 2174 N N . TYR A 1 280 ? 4.312 23.562 15.281 1 98.31 280 TYR A N 1
ATOM 2175 C CA . TYR A 1 280 ? 2.98 23.5 14.688 1 98.31 280 TYR A CA 1
ATOM 2176 C C . TYR A 1 280 ? 1.928 24.047 15.648 1 98.31 280 TYR A C 1
ATOM 2178 O O . TYR A 1 280 ? 0.937 24.641 15.219 1 98.31 280 TYR A O 1
ATOM 2186 N N . TYR A 1 281 ? 2.102 23.828 16.953 1 97.81 281 TYR A N 1
ATOM 2187 C CA . TYR A 1 281 ? 1.158 24.359 17.922 1 97.81 281 TYR A CA 1
ATOM 2188 C C . TYR A 1 281 ? 1.121 25.891 17.859 1 97.81 281 TYR A C 1
ATOM 2190 O O . TYR A 1 281 ? 0.046 26.484 17.797 1 97.81 281 TYR A O 1
ATOM 2198 N N . TYR A 1 282 ? 2.275 26.531 17.812 1 98.06 282 TYR A N 1
ATOM 2199 C CA . TYR A 1 282 ? 2.357 27.984 17.859 1 98.06 282 TYR A CA 1
ATOM 2200 C C . TYR A 1 282 ? 2.342 28.578 16.469 1 98.06 282 TYR A C 1
ATOM 2202 O O . TYR A 1 282 ? 2.131 29.781 16.297 1 98.06 282 TYR A O 1
ATOM 2210 N N . GLY A 1 283 ? 2.676 27.75 15.469 1 97.88 283 GLY A N 1
ATOM 2211 C CA . GLY A 1 283 ? 2.686 28.234 14.102 1 97.88 283 GLY A CA 1
ATOM 2212 C C . GLY A 1 283 ? 1.305 28.281 13.477 1 97.88 283 GLY A C 1
ATOM 2213 O O . GLY A 1 283 ? 0.765 29.375 13.234 1 97.88 283 GLY A O 1
ATOM 2214 N N . SER A 1 284 ? 0.754 27.125 13.297 1 96.88 284 SER A N 1
ATOM 2215 C CA . SER A 1 284 ? -0.542 27.047 12.633 1 96.88 284 SER A CA 1
ATOM 2216 C C . SER A 1 284 ? -1.593 26.422 13.531 1 96.88 284 SER A C 1
ATOM 2218 O O . SER A 1 284 ? -2.777 26.391 13.195 1 96.88 284 SER A O 1
ATOM 2220 N N . GLY A 1 285 ? -1.232 25.953 14.664 1 97.06 285 GLY A N 1
ATOM 2221 C CA . GLY A 1 285 ? -2.145 25.25 15.555 1 97.06 285 GLY A CA 1
ATOM 2222 C C . GLY A 1 285 ? -2.863 26.172 16.516 1 97.06 285 GLY A C 1
ATOM 2223 O O . GLY A 1 285 ? -2.943 27.391 16.297 1 97.06 285 GLY A O 1
ATOM 2224 N N . PRO A 1 286 ? -3.424 25.578 17.578 1 96.12 286 PRO A N 1
ATOM 2225 C CA . PRO A 1 286 ? -4.277 26.328 18.5 1 96.12 286 PRO A CA 1
ATOM 2226 C C . PRO A 1 286 ? -3.52 27.406 19.266 1 96.12 286 PRO A C 1
ATOM 2228 O O . PRO A 1 286 ? -4.137 28.312 19.844 1 96.12 286 PRO A O 1
ATOM 2231 N N . GLY A 1 287 ? -2.252 27.328 19.281 1 96.56 287 GLY A N 1
ATOM 2232 C CA . GLY A 1 287 ? -1.456 28.359 19.922 1 96.56 287 GLY A CA 1
ATOM 2233 C C . GLY A 1 287 ? -1.392 29.656 19.125 1 96.56 287 GLY A C 1
ATOM 2234 O O . GLY A 1 287 ? -0.986 30.688 19.641 1 96.56 287 GLY A O 1
ATOM 2235 N N . ASN A 1 288 ? -1.674 29.641 17.844 1 97.5 288 ASN A N 1
ATOM 2236 C CA . ASN A 1 288 ? -1.836 30.812 17 1 97.5 288 ASN A CA 1
ATOM 2237 C C . ASN A 1 288 ? -3.25 31.375 17.094 1 97.5 288 ASN A C 1
ATOM 2239 O O . ASN A 1 288 ? -4.215 30.703 16.719 1 97.5 288 ASN A O 1
ATOM 2243 N N . PRO A 1 289 ? -3.404 32.594 17.516 1 96.81 289 PRO A N 1
ATOM 2244 C CA . PRO A 1 289 ? -4.742 33.125 17.781 1 96.81 289 PRO A CA 1
ATOM 2245 C C . PRO A 1 289 ? -5.578 33.281 16.516 1 96.81 289 PRO A C 1
ATOM 2247 O O . PRO A 1 289 ? -6.789 33.5 16.594 1 96.81 289 PRO A O 1
ATOM 2250 N N . PHE A 1 290 ? -5.035 33.156 15.344 1 98 290 PHE A N 1
ATOM 2251 C CA . PHE A 1 290 ? -5.75 33.344 14.086 1 98 290 PHE A CA 1
ATOM 2252 C C . PHE A 1 290 ? -6.09 32 13.445 1 98 290 PHE A C 1
ATOM 2254 O O . PHE A 1 290 ? -6.801 31.953 12.445 1 98 290 PHE A O 1
ATOM 2261 N N . SER A 1 291 ? -5.594 30.891 13.992 1 98.06 291 SER A N 1
ATOM 2262 C CA . SER A 1 291 ? -5.695 29.578 13.367 1 98.06 291 SER A CA 1
ATOM 2263 C C . SER A 1 291 ? -7.148 29.141 13.242 1 98.06 291 SER A C 1
ATOM 2265 O O . SER A 1 291 ? -7.566 28.641 12.195 1 98.06 291 SER A O 1
ATOM 2267 N N . ALA A 1 292 ? -7.949 29.297 14.297 1 98.19 292 ALA A N 1
ATOM 2268 C CA . ALA A 1 292 ? -9.359 28.922 14.234 1 98.19 292 ALA A CA 1
ATOM 2269 C C . ALA A 1 292 ? -10.086 29.688 13.133 1 98.19 292 ALA A C 1
ATOM 2271 O O . ALA A 1 292 ? -10.945 29.125 12.445 1 98.19 292 ALA A O 1
ATOM 2272 N N . THR A 1 293 ? -9.711 30.953 12.953 1 98.25 293 THR A N 1
ATOM 2273 C CA . THR A 1 293 ? -10.344 31.797 11.953 1 98.25 293 THR A CA 1
ATOM 2274 C C . THR A 1 293 ? -10.078 31.281 10.547 1 98.25 293 THR A C 1
ATOM 2276 O O . THR A 1 293 ? -11.008 31.141 9.742 1 98.25 293 THR A O 1
ATOM 2279 N N . VAL A 1 294 ? -8.859 30.938 10.266 1 97.31 294 VAL A N 1
ATOM 2280 C CA . VAL A 1 294 ? -8.5 30.578 8.898 1 97.31 294 VAL A CA 1
ATOM 2281 C C . VAL A 1 294 ? -8.961 29.141 8.609 1 97.31 294 VAL A C 1
ATOM 2283 O O . VAL A 1 294 ? -9.172 28.781 7.449 1 97.31 294 VAL A O 1
ATOM 2286 N N . GLY A 1 295 ? -9.148 28.297 9.633 1 97.62 295 GLY A N 1
ATOM 2287 C CA . GLY A 1 295 ? -9.633 26.938 9.445 1 97.62 295 GLY A CA 1
ATOM 2288 C C . GLY A 1 295 ? -11.141 26.844 9.375 1 97.62 295 GLY A C 1
ATOM 2289 O O . GLY A 1 295 ? -11.68 25.844 8.875 1 97.62 295 GLY A O 1
ATOM 2290 N N . PHE A 1 296 ? -11.852 27.828 9.828 1 98.19 296 PHE A N 1
ATOM 2291 C CA . PHE A 1 296 ? -13.289 27.766 10.047 1 98.19 296 PHE A CA 1
ATOM 2292 C C . PHE A 1 296 ? -14.039 27.672 8.719 1 98.19 296 PHE A C 1
ATOM 2294 O O . PHE A 1 296 ? -15.07 27.016 8.625 1 98.19 296 PHE A O 1
ATOM 2301 N N . GLY A 1 297 ? -13.547 28.344 7.664 1 97 297 GLY A N 1
ATOM 2302 C CA . GLY A 1 297 ? -14.203 28.297 6.367 1 97 297 GLY A CA 1
ATOM 2303 C C . GLY A 1 297 ? -14.445 26.875 5.871 1 97 297 GLY A C 1
ATOM 2304 O O . GLY A 1 297 ? -15.57 26.531 5.484 1 97 297 GLY A O 1
ATOM 2305 N N . TRP A 1 298 ? -13.406 26.062 5.852 1 97.69 298 TRP A N 1
ATOM 2306 C CA . TRP A 1 298 ? -13.531 24.672 5.434 1 97.69 298 TRP A CA 1
ATOM 2307 C C . TRP A 1 298 ? -14.5 23.922 6.336 1 97.69 298 TRP A C 1
ATOM 2309 O O . TRP A 1 298 ? -15.359 23.188 5.855 1 97.69 298 TRP A O 1
ATOM 2319 N N . LEU A 1 299 ? -14.391 24.078 7.664 1 98.56 299 LEU A N 1
ATOM 2320 C CA . LEU A 1 299 ? -15.258 23.391 8.617 1 98.56 299 LEU A CA 1
ATOM 2321 C C . LEU A 1 299 ? -16.719 23.734 8.367 1 98.56 299 LEU A C 1
ATOM 2323 O O . LEU A 1 299 ? -17.578 22.844 8.336 1 98.56 299 LEU A O 1
ATOM 2327 N N . GLN A 1 300 ? -17.016 24.984 8.172 1 98.38 300 GLN A N 1
ATOM 2328 C CA . GLN A 1 300 ? -18.391 25.422 7.945 1 98.38 300 GLN A CA 1
ATOM 2329 C C . GLN A 1 300 ? -18.938 24.844 6.648 1 98.38 300 GLN A C 1
ATOM 2331 O O . GLN A 1 300 ? -20.062 24.328 6.617 1 98.38 300 GLN A O 1
ATOM 2336 N N . ALA A 1 301 ? -18.203 24.953 5.57 1 97.88 301 ALA A N 1
ATOM 2337 C CA . ALA A 1 301 ? -18.656 24.469 4.27 1 97.88 301 ALA A CA 1
ATOM 2338 C C . ALA A 1 301 ? -18.938 22.969 4.312 1 97.88 301 ALA A C 1
ATOM 2340 O O . ALA A 1 301 ? -19.953 22.516 3.785 1 97.88 301 ALA A O 1
ATOM 2341 N N . VAL A 1 302 ? -18.062 22.234 4.902 1 98.5 302 VAL A N 1
ATOM 2342 C CA . VAL A 1 302 ? -18.234 20.781 5.023 1 98.5 302 VAL A CA 1
ATOM 2343 C C . VAL A 1 302 ? -19.453 20.484 5.895 1 98.5 302 VAL A C 1
ATOM 2345 O O . VAL A 1 302 ? -20.219 19.578 5.586 1 98.5 302 VAL A O 1
ATOM 2348 N N . THR A 1 303 ? -19.578 21.219 7.02 1 98.69 303 THR A N 1
ATOM 2349 C CA . THR A 1 303 ? -20.734 21.016 7.883 1 98.69 303 THR A CA 1
ATOM 2350 C C . THR A 1 303 ? -22.031 21.234 7.102 1 98.69 303 THR A C 1
ATOM 2352 O O . THR A 1 303 ? -22.984 20.453 7.227 1 98.69 303 THR A O 1
ATOM 2355 N N . ASP A 1 304 ? -22.062 22.281 6.277 1 98.44 304 ASP A N 1
ATOM 2356 C CA . ASP A 1 304 ? -23.234 22.531 5.445 1 98.44 304 ASP A CA 1
ATOM 2357 C C . ASP A 1 304 ? -23.578 21.312 4.578 1 98.44 304 ASP A C 1
ATOM 2359 O O . ASP A 1 304 ? -24.734 20.922 4.469 1 98.44 304 ASP A O 1
ATOM 2363 N N . LEU A 1 305 ? -22.578 20.734 3.934 1 98.56 305 LEU A N 1
ATOM 2364 C CA . LEU A 1 305 ? -22.766 19.578 3.07 1 98.56 305 LEU A CA 1
ATOM 2365 C C . LEU A 1 305 ? -23.234 18.375 3.877 1 98.56 305 LEU A C 1
ATOM 2367 O O . LEU A 1 305 ? -24.125 17.641 3.434 1 98.56 305 LEU A O 1
ATOM 2371 N N . LEU A 1 306 ? -22.656 18.156 5.059 1 98.81 306 LEU A N 1
ATOM 2372 C CA . LEU A 1 306 ? -23 17.016 5.891 1 98.81 306 LEU A CA 1
ATOM 2373 C C . LEU A 1 306 ? -24.438 17.141 6.402 1 98.81 306 LEU A C 1
ATOM 2375 O O . LEU A 1 306 ? -25.141 16.141 6.543 1 98.81 306 LEU A O 1
ATOM 2379 N N . VAL A 1 307 ? -24.875 18.344 6.734 1 98.69 307 VAL A N 1
ATOM 2380 C CA . VAL A 1 307 ? -26.234 18.594 7.188 1 98.69 307 VAL A CA 1
ATOM 2381 C C . VAL A 1 307 ? -27.219 18.359 6.039 1 98.69 307 VAL A C 1
ATOM 2383 O O . VAL A 1 307 ? -28.266 17.75 6.23 1 98.69 307 VAL A O 1
ATOM 2386 N N . ALA A 1 308 ? -26.844 18.797 4.805 1 98.25 308 ALA A N 1
ATOM 2387 C CA . ALA A 1 308 ? -27.688 18.594 3.635 1 98.25 308 ALA A CA 1
ATOM 2388 C C . ALA A 1 308 ? -27.797 17.109 3.279 1 98.25 308 ALA A C 1
ATOM 2390 O O . ALA A 1 308 ? -28.859 16.641 2.855 1 98.25 308 ALA A O 1
ATOM 2391 N N . GLY A 1 309 ? -26.656 16.359 3.486 1 98 309 GLY A N 1
ATOM 2392 C CA . GLY A 1 309 ? -26.656 14.922 3.234 1 98 309 GLY A CA 1
ATOM 2393 C C . GLY A 1 309 ? -26.031 14.547 1.899 1 98 309 GLY A C 1
ATOM 2394 O O . GLY A 1 309 ? -25.703 15.43 1.097 1 98 309 GLY A O 1
ATOM 2395 N N . PRO A 1 310 ? -25.859 13.289 1.7 1 97.44 310 PRO A N 1
ATOM 2396 C CA . PRO A 1 310 ? -25.188 12.82 0.487 1 97.44 310 PRO A CA 1
ATOM 2397 C C . PRO A 1 310 ? -25.969 13.133 -0.784 1 97.44 310 PRO A C 1
ATOM 2399 O O . PRO A 1 310 ? -27.203 13 -0.808 1 97.44 310 PRO A O 1
ATOM 2402 N N . ASN A 1 311 ? -25.266 13.625 -1.809 1 95.56 311 ASN A N 1
ATOM 2403 C CA . ASN A 1 311 ? -25.797 13.906 -3.141 1 95.56 311 ASN A CA 1
ATOM 2404 C C . ASN A 1 311 ? -26.797 15.055 -3.117 1 95.56 311 ASN A C 1
ATOM 2406 O O . ASN A 1 311 ? -27.594 15.211 -4.047 1 95.56 311 ASN A O 1
ATOM 2410 N N . ALA A 1 312 ? -26.75 15.805 -2.076 1 96.19 312 ALA A N 1
ATOM 2411 C CA . ALA A 1 312 ? -27.625 16.953 -2.016 1 96.19 312 ALA A CA 1
ATOM 2412 C C . ALA A 1 312 ? -27.109 18.109 -2.879 1 96.19 312 ALA A C 1
ATOM 2414 O O . ALA A 1 312 ? -25.906 18.375 -2.895 1 96.19 312 ALA A O 1
ATOM 2415 N N . THR A 1 313 ? -27.984 18.719 -3.561 1 96.06 313 THR A N 1
ATOM 2416 C CA . THR A 1 313 ? -27.656 19.938 -4.293 1 96.06 313 THR A CA 1
ATOM 2417 C C . THR A 1 313 ? -27.938 21.172 -3.445 1 96.06 313 THR A C 1
ATOM 2419 O O . THR A 1 313 ? -29.078 21.391 -3.018 1 96.06 313 THR A O 1
ATOM 2422 N N . MET A 1 314 ? -26.938 21.984 -3.258 1 95.75 314 MET A N 1
ATOM 2423 C CA . MET A 1 314 ? -27.062 23.172 -2.412 1 95.75 314 MET A CA 1
ATOM 2424 C C . MET A 1 314 ? -27.703 24.328 -3.178 1 95.75 314 MET A C 1
ATOM 2426 O O . MET A 1 314 ? -27.656 24.359 -4.41 1 95.75 314 MET A O 1
ATOM 2430 N N . PRO A 1 315 ? -28.266 25.297 -2.484 1 93.38 315 PRO A N 1
ATOM 2431 C CA . PRO A 1 315 ? -28.844 26.453 -3.168 1 93.38 315 PRO A CA 1
ATOM 2432 C C . PRO A 1 315 ? -27.812 27.219 -3.992 1 93.38 315 PRO A C 1
ATOM 2434 O O . PRO A 1 315 ? -26.703 27.469 -3.523 1 93.38 315 PRO A O 1
ATOM 2437 N N . ASN A 1 316 ? -28.109 27.531 -5.195 1 90.06 316 ASN A N 1
ATOM 2438 C CA . ASN A 1 316 ? -27.297 28.328 -6.102 1 90.06 316 ASN A CA 1
ATOM 2439 C C . ASN A 1 316 ? -26.031 27.578 -6.516 1 90.06 316 ASN A C 1
ATOM 2441 O O . ASN A 1 316 ? -25.078 28.188 -6.996 1 90.06 316 ASN A O 1
ATOM 2445 N N . ALA A 1 317 ? -26.047 26.312 -6.285 1 95.69 317 ALA A N 1
ATOM 2446 C CA . ALA A 1 317 ? -24.859 25.516 -6.633 1 95.69 317 ALA A CA 1
ATOM 2447 C C . ALA A 1 317 ? -24.844 25.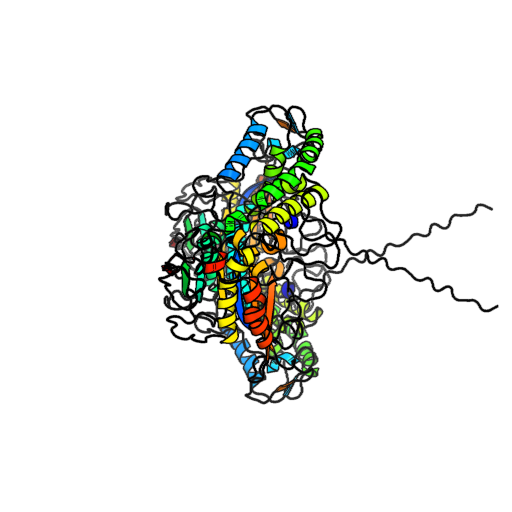188 -8.125 1 95.69 317 ALA A C 1
ATOM 2449 O O . ALA A 1 317 ? -25.906 25.016 -8.742 1 95.69 317 ALA A O 1
ATOM 2450 N N . THR A 1 318 ? -23.656 25.125 -8.75 1 96.69 318 THR A N 1
ATOM 2451 C CA . THR A 1 318 ? -23.484 24.641 -10.117 1 96.69 318 THR A CA 1
ATOM 2452 C C . THR A 1 318 ? -22.938 23.219 -10.125 1 96.69 318 THR A C 1
ATOM 2454 O O . THR A 1 318 ? -22.797 22.594 -11.188 1 96.69 318 THR A O 1
ATOM 2457 N N . PHE A 1 319 ? -22.641 22.703 -8.984 1 97.69 319 PHE A N 1
ATOM 2458 C CA . PHE A 1 319 ? -22.031 21.391 -8.859 1 97.69 319 PHE A CA 1
ATOM 2459 C C . PHE A 1 319 ? -22.5 20.703 -7.578 1 97.69 319 PHE A C 1
ATOM 2461 O O . PHE A 1 319 ? -22.609 21.344 -6.531 1 97.69 319 PHE A O 1
ATOM 2468 N N . THR A 1 320 ? -22.812 19.438 -7.648 1 97.94 320 THR A N 1
ATOM 2469 C CA . THR A 1 320 ? -23.094 18.609 -6.484 1 97.94 320 THR A CA 1
ATOM 2470 C C . THR A 1 320 ? -21.891 17.75 -6.121 1 97.94 320 THR A C 1
ATOM 2472 O O . THR A 1 320 ? -21.5 16.875 -6.891 1 97.94 320 THR A O 1
ATOM 2475 N N . PRO A 1 321 ? -21.297 17.984 -5.012 1 97.5 321 PRO A N 1
ATOM 2476 C CA . PRO A 1 321 ? -20.125 17.188 -4.645 1 97.5 321 PRO A CA 1
ATOM 2477 C C . PRO A 1 321 ? -20.484 15.734 -4.348 1 97.5 321 PRO A C 1
ATOM 2479 O O . PRO A 1 321 ? -21.609 15.438 -3.953 1 97.5 321 PRO A O 1
ATOM 2482 N N . PRO A 1 322 ? -19.531 14.812 -4.598 1 98.25 322 PRO A N 1
ATOM 2483 C CA . PRO A 1 322 ? -19.766 13.422 -4.211 1 98.25 322 PRO A CA 1
ATOM 2484 C C . PRO A 1 322 ? -19.891 13.234 -2.701 1 98.25 322 PRO A C 1
ATOM 2486 O O . PRO A 1 322 ? -19.484 14.109 -1.934 1 98.25 322 PRO A O 1
ATOM 2489 N N . PRO A 1 323 ? -20.453 12.109 -2.281 1 98.56 323 PRO A N 1
ATOM 2490 C CA . PRO A 1 323 ? -20.578 11.852 -0.845 1 98.56 323 PRO A CA 1
ATOM 2491 C C . PRO A 1 323 ? -19.234 11.812 -0.129 1 98.56 323 PRO A C 1
ATOM 2493 O O . PRO A 1 323 ? -19.156 12.078 1.074 1 98.56 323 PRO A O 1
ATOM 2496 N N . LEU A 1 324 ? -18.219 11.43 -0.809 1 98.81 324 LEU A N 1
ATOM 2497 C CA . LEU A 1 324 ? -16.859 11.555 -0.279 1 98.81 324 LEU A CA 1
ATOM 2498 C C . LEU A 1 324 ? -16.203 12.836 -0.771 1 98.81 324 LEU A C 1
ATOM 2500 O O . LEU A 1 324 ? -15.773 12.914 -1.926 1 98.81 324 LEU A O 1
ATOM 2504 N N . VAL A 1 325 ? -16.156 13.82 0.054 1 98.81 325 VAL A N 1
ATOM 2505 C CA . VAL A 1 325 ? -15.531 15.102 -0.263 1 98.81 325 VAL A CA 1
ATOM 2506 C C . VAL A 1 325 ? -14.07 15.094 0.172 1 98.81 325 VAL A C 1
ATOM 2508 O O . VAL A 1 325 ? -13.766 15.078 1.369 1 98.81 325 VAL A O 1
ATOM 2511 N N . THR A 1 326 ? -13.164 15.109 -0.803 1 98.88 326 THR A N 1
ATOM 2512 C CA . THR A 1 326 ? -11.75 14.953 -0.481 1 98.88 326 THR A CA 1
ATOM 2513 C C . THR A 1 326 ? -10.953 16.172 -0.944 1 98.88 326 THR A C 1
ATOM 2515 O O . THR A 1 326 ? -11 16.531 -2.119 1 98.88 326 THR A O 1
ATOM 2518 N N . SER A 1 327 ? -10.25 16.781 -0.022 1 98.69 327 SER A N 1
ATOM 2519 C CA . SER A 1 327 ? -9.414 17.953 -0.29 1 98.69 327 SER A CA 1
ATOM 2520 C C . SER A 1 327 ? -7.949 17.672 0.042 1 98.69 327 SER A C 1
ATOM 2522 O O . SER A 1 327 ? -7.652 16.984 1.021 1 98.69 327 SER A O 1
ATOM 2524 N N . PHE A 1 328 ? -7.043 18.25 -0.763 1 98.88 328 PHE A N 1
ATOM 2525 C CA . PHE A 1 328 ? -5.609 18.078 -0.544 1 98.88 328 PHE A CA 1
ATOM 2526 C C . PHE A 1 328 ? -4.934 19.438 -0.337 1 98.88 328 PHE A C 1
ATOM 2528 O O . PHE A 1 328 ? -5.238 20.406 -1.038 1 98.88 328 PHE A O 1
ATOM 2535 N N . THR A 1 329 ? -4.086 19.484 0.652 1 98.25 329 THR A N 1
ATOM 2536 C CA . THR A 1 329 ? -3.398 20.703 1.024 1 98.25 329 THR A CA 1
ATOM 2537 C C . THR A 1 329 ? -2.033 20.406 1.635 1 98.25 329 THR A C 1
ATOM 2539 O O . THR A 1 329 ? -1.407 19.391 1.294 1 98.25 329 THR A O 1
ATOM 2542 N N . HIS A 1 330 ? -1.498 21.344 2.461 1 97.62 330 HIS A N 1
ATOM 2543 C CA . HIS A 1 330 ? -0.164 21.219 3.039 1 97.62 330 HIS A CA 1
ATOM 2544 C C . HIS A 1 330 ? -0.236 20.891 4.523 1 97.62 330 HIS A C 1
ATOM 2546 O O . HIS A 1 330 ? -1.305 20.969 5.133 1 97.62 330 HIS A O 1
ATOM 2552 N N . ASP A 1 331 ? 0.899 20.484 5.059 1 97.44 331 ASP A N 1
ATOM 2553 C CA . ASP A 1 331 ? 1.013 20.141 6.473 1 97.44 331 ASP A CA 1
ATOM 2554 C C . ASP A 1 331 ? 0.581 21.312 7.359 1 97.44 331 ASP A C 1
ATOM 2556 O O . ASP A 1 331 ? -0.138 21.125 8.344 1 97.44 331 ASP A O 1
ATOM 2560 N N . ASN A 1 332 ? 0.922 22.531 6.996 1 96.12 332 ASN A N 1
ATOM 2561 C CA . ASN A 1 332 ? 0.675 23.688 7.84 1 96.12 332 ASN A CA 1
ATOM 2562 C C . ASN A 1 332 ? -0.798 24.094 7.832 1 96.12 332 ASN A C 1
ATOM 2564 O O . ASN A 1 332 ? -1.228 24.922 8.641 1 96.12 332 ASN A O 1
ATOM 2568 N N . ASP A 1 333 ? -1.61 23.453 6.984 1 96.69 333 ASP A N 1
ATOM 2569 C CA . ASP A 1 333 ? -3.018 23.812 6.875 1 96.69 333 ASP A CA 1
ATOM 2570 C C . ASP A 1 333 ? -3.898 22.875 7.688 1 96.69 333 ASP A C 1
ATOM 2572 O O . ASP A 1 333 ? -5.066 23.172 7.941 1 96.69 333 ASP A O 1
ATOM 2576 N N . LEU A 1 334 ? -3.395 21.75 8.172 1 98.31 334 LEU A N 1
ATOM 2577 C CA . LEU A 1 334 ? -4.184 20.797 8.93 1 98.31 334 LEU A CA 1
ATOM 2578 C C . LEU A 1 334 ? -4.398 21.266 10.359 1 98.31 334 LEU A C 1
ATOM 2580 O O . LEU A 1 334 ? -5.508 21.172 10.891 1 98.31 334 LEU A O 1
ATOM 2584 N N . PRO A 1 335 ? -3.336 21.859 11.016 1 98.19 335 PRO A N 1
ATOM 2585 C CA . PRO A 1 335 ? -3.549 22.281 12.398 1 98.19 335 PRO A CA 1
ATOM 2586 C C . PRO A 1 335 ? -4.621 23.375 12.523 1 98.19 335 PRO A C 1
ATOM 2588 O O . PRO A 1 335 ? -5.27 23.484 13.562 1 98.19 335 PRO A O 1
ATOM 2591 N N . ASP A 1 336 ? -4.836 24.141 11.422 1 97.44 336 ASP A N 1
ATOM 2592 C CA . ASP A 1 336 ? -5.898 25.141 11.422 1 97.44 336 ASP A CA 1
ATOM 2593 C C . ASP A 1 336 ? -7.266 24.5 11.641 1 97.44 336 ASP A C 1
ATOM 2595 O O . ASP A 1 336 ? -8.148 25.094 12.266 1 97.44 336 ASP A O 1
ATOM 2599 N N . ILE A 1 337 ? -7.406 23.344 11.094 1 98.44 337 ILE A N 1
ATOM 2600 C CA . ILE A 1 337 ? -8.672 22.625 11.195 1 98.44 337 ILE A CA 1
ATOM 2601 C C . ILE A 1 337 ? -8.867 22.141 12.633 1 98.44 337 ILE A C 1
ATOM 2603 O O . ILE A 1 337 ? -9.984 22.172 13.156 1 98.44 337 ILE A O 1
ATOM 2607 N N . ILE A 1 338 ? -7.801 21.719 13.266 1 98.06 338 ILE A N 1
ATOM 2608 C CA . ILE A 1 338 ? -7.828 21.312 14.664 1 98.06 338 ILE A CA 1
ATOM 2609 C C . ILE A 1 338 ? -8.266 22.469 15.539 1 98.06 338 ILE A C 1
ATOM 2611 O O . ILE A 1 338 ? -9.125 22.312 16.406 1 98.06 338 ILE A O 1
ATOM 2615 N N . ALA A 1 339 ? -7.68 23.641 15.266 1 97.88 339 ALA A N 1
ATOM 2616 C CA . ALA A 1 339 ? -8.047 24.844 16 1 97.88 339 ALA A CA 1
ATOM 2617 C C . ALA A 1 339 ? -9.508 25.203 15.773 1 97.88 339 ALA A C 1
ATOM 2619 O O . ALA A 1 339 ? -10.227 25.531 16.719 1 97.88 339 ALA A O 1
ATOM 2620 N N . ALA A 1 340 ? -9.945 25.109 14.523 1 98.12 340 ALA A N 1
ATOM 2621 C CA . ALA A 1 340 ? -11.328 25.438 14.18 1 98.12 340 ALA A CA 1
ATOM 2622 C C . ALA A 1 340 ? -12.305 24.484 14.859 1 98.12 340 ALA A C 1
ATOM 2624 O O . ALA A 1 340 ? -13.398 24.906 15.266 1 98.12 340 ALA A O 1
ATOM 2625 N N . LEU A 1 341 ? -11.945 23.203 15.023 1 97.94 341 LEU A N 1
ATOM 2626 C CA . LEU A 1 341 ? -12.781 22.188 15.656 1 97.94 341 LEU A CA 1
ATOM 2627 C C . LEU A 1 341 ? -12.758 22.328 17.172 1 97.94 341 LEU A C 1
ATOM 2629 O O . LEU A 1 341 ? -13.609 21.766 17.859 1 97.94 341 LEU A O 1
ATOM 2633 N N . GLY A 1 342 ? -11.781 23.078 17.672 1 96.38 342 GLY A N 1
ATOM 2634 C CA . GLY A 1 342 ? -11.688 23.312 19.109 1 96.38 342 GLY A CA 1
ATOM 2635 C C . GLY A 1 342 ? -11.188 22.094 19.875 1 96.38 342 GLY A C 1
ATOM 2636 O O . GLY A 1 342 ? -11.594 21.875 21.016 1 96.38 342 GLY A O 1
ATOM 2637 N N . ILE A 1 343 ? -10.336 21.281 19.203 1 93.69 343 ILE A N 1
ATOM 2638 C CA . ILE A 1 343 ? -9.828 20.094 19.875 1 93.69 343 ILE A CA 1
ATOM 2639 C C . ILE A 1 343 ? -8.312 20.203 20.062 1 93.69 343 ILE A C 1
ATOM 2641 O O . ILE A 1 343 ? -7.668 21.016 19.406 1 93.69 343 ILE A O 1
ATOM 2645 N N . TRP A 1 344 ? -7.68 19.438 21.047 1 90.75 344 TRP A N 1
ATOM 2646 C CA . TRP A 1 344 ? -6.262 19.234 21.328 1 90.75 344 TRP A CA 1
ATOM 2647 C C . TRP A 1 344 ? -5.641 20.5 21.922 1 90.75 344 TRP A C 1
ATOM 2649 O O . TRP A 1 344 ? -4.465 20.781 21.688 1 90.75 344 TRP A O 1
ATOM 2659 N N . ASN A 1 345 ? -6.461 21.312 22.609 1 86.31 345 ASN A N 1
ATOM 2660 C CA . ASN A 1 345 ? -5.902 22.531 23.188 1 86.31 345 ASN A CA 1
ATOM 2661 C C . ASN A 1 345 ? -6.133 22.578 24.703 1 86.31 345 ASN A C 1
ATOM 2663 O O . ASN A 1 345 ? -6.055 23.656 25.297 1 86.31 345 ASN A O 1
ATOM 2667 N N . THR A 1 346 ? -6.551 21.5 25.266 1 81.38 346 THR A N 1
ATOM 2668 C CA . THR A 1 346 ? -6.797 21.484 26.703 1 81.38 346 THR A CA 1
ATOM 2669 C C . THR A 1 346 ? -6.281 20.188 27.328 1 81.38 346 THR A C 1
ATOM 2671 O O . THR A 1 346 ? -6 19.219 26.609 1 81.38 346 THR A O 1
ATOM 2674 N N . SER A 1 347 ? -5.98 20.375 28.609 1 81.88 347 SER A N 1
ATOM 2675 C CA . SER A 1 347 ? -5.551 19.234 29.406 1 81.88 347 SER A CA 1
ATOM 2676 C C . SER A 1 347 ? -6.078 19.344 30.844 1 81.88 347 SER A C 1
ATOM 2678 O O . SER A 1 347 ? -6.203 20.438 31.391 1 81.88 347 SER A O 1
ATOM 2680 N N . ASP A 1 348 ? -6.32 18.219 31.359 1 81.81 348 ASP A N 1
ATOM 2681 C CA . ASP A 1 348 ? -6.715 18.188 32.781 1 81.81 348 ASP A CA 1
ATOM 2682 C C . ASP A 1 348 ? -5.508 18.375 33.688 1 81.81 348 ASP A C 1
ATOM 2684 O O . ASP A 1 348 ? -5.664 18.641 34.875 1 81.81 348 ASP A O 1
ATOM 2688 N N . ILE A 1 349 ? -4.402 18.266 33.125 1 85.38 349 ILE A N 1
ATOM 2689 C CA . ILE A 1 349 ? -3.172 18.422 33.906 1 85.38 349 ILE A CA 1
ATOM 2690 C C . ILE A 1 349 ? -2.631 19.844 33.719 1 85.38 349 ILE A C 1
ATOM 2692 O O . ILE A 1 349 ? -2.371 20.281 32.594 1 85.38 349 ILE A O 1
ATOM 2696 N N . PRO A 1 350 ? -2.43 20.5 34.812 1 86.56 350 PRO A N 1
ATOM 2697 C CA . PRO A 1 350 ? -1.906 21.875 34.719 1 86.56 350 PRO A CA 1
ATOM 2698 C C . PRO A 1 350 ? -0.496 21.922 34.125 1 86.56 350 PRO A C 1
ATOM 2700 O O . PRO A 1 350 ? 0.313 21.016 34.406 1 86.56 350 PRO A O 1
ATOM 2703 N N . GLY A 1 351 ? -0.276 22.938 33.375 1 85.88 351 GLY A N 1
ATOM 2704 C CA . GLY A 1 351 ? 1.079 23.172 32.906 1 85.88 351 GLY A CA 1
ATOM 2705 C C . GLY A 1 351 ? 1.356 22.562 31.562 1 85.88 351 GLY A C 1
ATOM 2706 O O . GLY A 1 351 ? 2.449 22.719 31.016 1 85.88 351 GLY A O 1
ATOM 2707 N N . VAL A 1 352 ? 0.372 21.938 31.062 1 90.44 352 VAL A N 1
ATOM 2708 C CA . VAL A 1 352 ? 0.59 21.328 29.75 1 90.44 352 VAL A CA 1
ATOM 2709 C C . VAL A 1 352 ? 0.407 22.375 28.656 1 90.44 352 VAL A C 1
ATOM 2711 O O . VAL A 1 352 ? 1.257 22.516 27.766 1 90.44 352 VAL A O 1
ATOM 2714 N N . TYR A 1 353 ? -0.684 23.094 28.734 1 91.31 353 TYR A N 1
ATOM 2715 C CA . TYR A 1 353 ? -0.919 24.141 27.75 1 91.31 353 TYR A CA 1
ATOM 2716 C C . TYR A 1 353 ? -0.907 25.516 28.391 1 91.31 353 TYR A C 1
ATOM 2718 O O . TYR A 1 353 ? -1.362 25.688 29.531 1 91.31 353 TYR A O 1
ATOM 2726 N N . PRO A 1 354 ? -0.451 26.531 27.703 1 93.5 354 PRO A N 1
ATOM 2727 C CA . PRO A 1 354 ? 0.235 26.453 26.406 1 93.5 354 PRO A CA 1
ATOM 2728 C C . PRO A 1 354 ? 1.554 25.688 26.484 1 93.5 354 PRO A C 1
ATOM 2730 O O . PRO A 1 354 ? 2.199 25.656 27.547 1 93.5 354 PRO A O 1
ATOM 2733 N N . LEU A 1 355 ? 1.939 25.094 25.5 1 96.06 355 LEU A N 1
ATOM 2734 C CA . LEU A 1 355 ? 3.129 24.25 25.484 1 96.06 355 LEU A CA 1
ATOM 2735 C C . LEU A 1 355 ? 4.367 25.047 25.875 1 96.06 355 LEU A C 1
ATOM 2737 O O . LEU A 1 355 ? 4.68 26.047 25.234 1 96.06 355 LEU A O 1
ATOM 2741 N N . PRO A 1 356 ? 5.102 24.578 26.891 1 96 356 PRO A N 1
ATOM 2742 C CA . PRO A 1 356 ? 6.336 25.281 27.25 1 96 356 PRO A CA 1
ATOM 2743 C C . PRO A 1 356 ? 7.465 25.016 26.25 1 96 356 PRO A C 1
ATOM 2745 O O . PRO A 1 356 ? 7.512 23.953 25.641 1 96 356 PRO A O 1
ATOM 2748 N N . ASN A 1 357 ? 8.336 25.969 26.047 1 97 357 ASN A N 1
ATOM 2749 C CA . ASN A 1 357 ? 9.398 25.781 25.062 1 97 357 ASN A CA 1
ATOM 2750 C C . ASN A 1 357 ? 10.742 25.516 25.734 1 97 357 ASN A C 1
ATOM 2752 O O . ASN A 1 357 ? 11.789 25.609 25.094 1 97 357 ASN A O 1
ATOM 2756 N N . ASP A 1 358 ? 10.766 25.281 27.078 1 96.25 358 ASP A N 1
ATOM 2757 C CA . ASP A 1 358 ? 12.031 25.047 27.766 1 96.25 358 ASP A CA 1
ATOM 2758 C C . ASP A 1 358 ? 12.109 23.609 28.281 1 96.25 358 ASP A C 1
ATOM 2760 O O . ASP A 1 358 ? 13.164 23.156 28.734 1 96.25 358 ASP A O 1
ATOM 2764 N N . HIS A 1 359 ? 10.961 22.906 28.266 1 95.81 359 HIS A N 1
ATOM 2765 C CA . HIS A 1 359 ? 10.938 21.5 28.656 1 95.81 359 HIS A CA 1
ATOM 2766 C C . HIS A 1 359 ? 9.703 20.797 28.109 1 95.81 359 HIS A C 1
ATOM 2768 O O . HIS A 1 359 ? 8.742 21.453 27.703 1 95.81 359 HIS A O 1
ATOM 2774 N N . ILE A 1 360 ? 9.727 19.5 28.031 1 96.44 360 ILE A N 1
ATOM 2775 C CA . ILE A 1 360 ? 8.555 18.688 27.719 1 96.44 360 ILE A CA 1
ATOM 2776 C C . ILE A 1 360 ? 7.672 18.547 28.953 1 96.44 360 ILE A C 1
ATOM 2778 O O . ILE A 1 360 ? 8.125 18.078 30 1 96.44 360 ILE A O 1
ATOM 2782 N N . PRO A 1 361 ? 6.5 18.906 28.781 1 94.44 361 PRO A N 1
ATOM 2783 C CA . PRO A 1 361 ? 5.648 18.781 29.969 1 94.44 361 PRO A CA 1
ATOM 2784 C C . PRO A 1 361 ? 5.504 17.344 30.438 1 94.44 361 PRO A C 1
ATOM 2786 O O . PRO A 1 361 ? 5.578 16.406 29.625 1 94.44 361 PRO A O 1
ATOM 2789 N N . GLU A 1 362 ? 5.258 17.094 31.703 1 87.56 362 GLU A N 1
ATOM 2790 C CA . GLU A 1 362 ? 5.129 15.773 32.312 1 87.56 362 GLU A CA 1
ATOM 2791 C C . GLU A 1 362 ? 3.779 15.141 31.969 1 87.56 362 GLU A C 1
ATOM 2793 O O . GLU A 1 362 ? 3.678 13.93 31.812 1 87.56 362 GLU A O 1
ATOM 2798 N N . GLY A 1 363 ? 2.855 15.984 31.781 1 85.12 363 GLY A N 1
ATOM 2799 C CA . GLY A 1 363 ? 1.535 15.461 31.469 1 85.12 363 GLY A CA 1
ATOM 2800 C C . GLY A 1 363 ? 1.359 15.117 30 1 85.12 363 GLY A C 1
ATOM 2801 O O . GLY A 1 363 ? 2.105 15.609 29.141 1 85.12 363 GLY A O 1
ATOM 2802 N N . ARG A 1 364 ? 0.415 14.281 29.766 1 86 364 ARG A N 1
ATOM 2803 C CA . ARG A 1 364 ? 0.105 13.891 28.391 1 86 364 ARG A CA 1
ATOM 2804 C C . ARG A 1 364 ? -0.417 15.078 27.594 1 86 364 ARG A C 1
ATOM 2806 O O . ARG A 1 364 ? -1.304 15.805 28.047 1 86 364 ARG A O 1
ATOM 2813 N N . ARG A 1 365 ? 0.226 15.352 26.516 1 88.75 365 ARG A N 1
ATOM 2814 C CA . ARG A 1 365 ? -0.271 16.375 25.609 1 88.75 365 ARG A CA 1
ATOM 2815 C C . ARG A 1 365 ? -1.105 15.758 24.484 1 88.75 365 ARG A C 1
ATOM 2817 O O . ARG A 1 365 ? -0.775 14.688 23.984 1 88.75 365 ARG A O 1
ATOM 2824 N N . GLU A 1 366 ? -2.158 16.375 24.125 1 89.62 366 GLU A N 1
ATOM 2825 C CA . GLU A 1 366 ? -3.02 15.914 23.031 1 89.62 366 GLU A CA 1
ATOM 2826 C C . GLU A 1 366 ? -2.465 16.328 21.672 1 89.62 366 GLU A C 1
ATOM 2828 O O . GLU A 1 366 ? -2.543 15.57 20.703 1 89.62 366 GLU A O 1
ATOM 2833 N N . PHE A 1 367 ? -1.857 17.516 21.703 1 94.81 367 PHE A N 1
ATOM 2834 C CA . PHE A 1 367 ? -1.302 18 20.453 1 94.81 367 PHE A CA 1
ATOM 2835 C C . PHE A 1 367 ? 0.071 17.391 20.203 1 94.81 367 PHE A C 1
ATOM 2837 O O . PHE A 1 367 ? 1.054 17.766 20.844 1 94.81 367 PHE A O 1
ATOM 2844 N N . VAL A 1 368 ? 0.178 16.484 19.328 1 95.88 368 VAL A N 1
ATOM 2845 C CA . VAL A 1 368 ? 1.401 15.867 18.828 1 95.88 368 VAL A CA 1
ATOM 2846 C C . VAL A 1 368 ? 1.452 15.961 17.297 1 95.88 368 VAL A C 1
ATOM 2848 O O . VAL A 1 368 ? 0.622 15.367 16.609 1 95.88 368 VAL A O 1
ATOM 2851 N N . ALA A 1 369 ? 2.381 16.641 16.797 1 96.69 369 ALA A N 1
ATOM 2852 C CA . ALA A 1 369 ? 2.432 16.984 15.383 1 96.69 369 ALA A CA 1
ATOM 2853 C C . ALA A 1 369 ? 2.438 15.734 14.508 1 96.69 369 ALA A C 1
ATOM 2855 O O . ALA A 1 369 ? 1.737 15.672 13.5 1 96.69 369 ALA A O 1
ATOM 2856 N N . SER A 1 370 ? 3.195 14.703 14.867 1 96.31 370 SER A N 1
ATOM 2857 C CA . SER A 1 370 ? 3.32 13.516 14.031 1 96.31 370 SER A CA 1
ATOM 2858 C C . SER A 1 370 ? 1.996 12.766 13.938 1 96.31 370 SER A C 1
ATOM 2860 O O . SER A 1 370 ? 1.803 11.945 13.031 1 96.31 370 SER A O 1
ATOM 2862 N N . HIS A 1 371 ? 1.05 13.039 14.844 1 96.69 371 HIS A N 1
ATOM 2863 C CA . HIS A 1 371 ? -0.266 12.406 14.828 1 96.69 371 HIS A CA 1
ATOM 2864 C C . HIS A 1 371 ? -1.216 13.148 13.891 1 96.69 371 HIS A C 1
ATOM 2866 O O . HIS A 1 371 ? -2.361 12.734 13.703 1 96.69 371 HIS A O 1
ATOM 2872 N N . LEU A 1 372 ? -0.718 14.117 13.289 1 97.69 372 LEU A N 1
ATOM 2873 C CA . LEU A 1 372 ? -1.571 14.977 12.477 1 97.69 372 LEU A CA 1
ATOM 2874 C C . LEU A 1 372 ? -0.915 15.273 11.133 1 97.69 372 LEU A C 1
ATOM 2876 O O . LEU A 1 372 ? -1.51 15.039 10.078 1 97.69 372 LEU A O 1
ATOM 2880 N N . VAL A 1 373 ? 0.347 15.711 11.203 1 98.31 373 VAL A N 1
ATOM 2881 C CA . VAL A 1 373 ? 0.92 16.281 9.984 1 98.31 373 VAL A CA 1
ATOM 2882 C C . VAL A 1 373 ? 1.979 15.344 9.422 1 98.31 373 VAL A C 1
ATOM 2884 O O . VAL A 1 373 ? 2.85 15.758 8.656 1 98.31 373 VAL A O 1
ATOM 2887 N N . SER A 1 374 ? 2.072 14.039 9.875 1 98.12 374 SER A N 1
ATOM 2888 C CA . SER A 1 374 ? 2.855 13.078 9.102 1 98.12 374 SER A CA 1
ATOM 2889 C C . SER A 1 374 ? 2.543 13.18 7.609 1 98.12 374 SER A C 1
ATOM 2891 O O . SER A 1 374 ? 1.523 13.758 7.223 1 98.12 374 SER A O 1
ATOM 2893 N N . PHE A 1 375 ? 3.432 12.734 6.746 1 98.56 375 PHE A N 1
ATOM 2894 C CA . PHE A 1 375 ? 3.084 12.664 5.332 1 98.56 375 PHE A CA 1
ATOM 2895 C C . PHE A 1 375 ? 1.736 11.977 5.145 1 98.56 375 PHE A C 1
ATOM 2897 O O . PHE A 1 375 ? 1.449 10.969 5.789 1 98.56 375 PHE A O 1
ATOM 2904 N N . ARG A 1 376 ? 0.935 12.68 4.266 1 98.44 376 ARG A N 1
ATOM 2905 C CA . ARG A 1 376 ? -0.412 12.219 3.941 1 98.44 376 ARG A CA 1
ATOM 2906 C C . ARG A 1 376 ? -1.311 12.242 5.172 1 98.44 376 ARG A C 1
ATOM 2908 O O . ARG A 1 376 ? -2.273 11.477 5.258 1 98.44 376 ARG A O 1
ATOM 2915 N N . GLY A 1 377 ? -0.955 12.977 6.23 1 98.62 377 GLY A N 1
ATOM 2916 C CA . GLY A 1 377 ? -1.852 13.148 7.363 1 98.62 377 GLY A CA 1
ATOM 2917 C C . GLY A 1 377 ? -3.178 13.781 6.98 1 98.62 377 GLY A C 1
ATOM 2918 O O . GLY A 1 377 ? -3.309 14.359 5.902 1 98.62 377 GLY A O 1
ATOM 2919 N N . TYR A 1 378 ? -4.195 13.625 7.883 1 98.75 378 TYR A N 1
ATOM 2920 C CA . TYR A 1 378 ? -5.496 14.156 7.496 1 98.75 378 TYR A CA 1
ATOM 2921 C C . TYR A 1 378 ? -6.383 14.375 8.719 1 98.75 378 TYR A C 1
ATOM 2923 O O . TYR A 1 378 ? -6.094 13.859 9.797 1 98.75 378 TYR A O 1
ATOM 2931 N N . VAL A 1 379 ? -7.316 15.172 8.562 1 98.62 379 VAL A N 1
ATOM 2932 C CA . VAL A 1 379 ? -8.508 15.281 9.398 1 98.62 379 VAL A CA 1
ATOM 2933 C C . VAL A 1 379 ? -9.742 14.883 8.586 1 98.62 379 VAL A C 1
ATOM 2935 O O . VAL A 1 379 ? -9.875 15.266 7.422 1 98.62 379 VAL A O 1
ATOM 2938 N N . ALA A 1 380 ? -10.578 14.078 9.172 1 98.75 380 ALA A N 1
ATOM 2939 C CA . ALA A 1 380 ? -11.781 13.633 8.461 1 98.75 380 ALA A CA 1
ATOM 2940 C C . ALA A 1 380 ? -13.016 13.766 9.344 1 98.75 380 ALA A C 1
ATOM 2942 O O . ALA A 1 380 ? -12.938 13.602 10.562 1 98.75 380 ALA A O 1
ATOM 2943 N N . LEU A 1 381 ? -14.117 14.102 8.766 1 98.88 381 LEU A N 1
ATOM 2944 C CA . LEU A 1 381 ? -15.453 14.031 9.344 1 98.88 381 LEU A CA 1
ATOM 2945 C C . LEU A 1 381 ? -16.297 12.969 8.656 1 98.88 381 LEU A C 1
ATOM 2947 O O . LEU A 1 381 ? -16.484 13.016 7.438 1 98.88 381 LEU A O 1
ATOM 2951 N N . GLU A 1 382 ? -16.75 12.023 9.398 1 98.75 382 GLU A N 1
ATOM 2952 C CA . GLU A 1 382 ? -17.625 10.977 8.883 1 98.75 382 GLU A CA 1
ATOM 2953 C C . GLU A 1 382 ? -19.078 11.203 9.328 1 98.75 382 GLU A C 1
ATOM 2955 O O . GLU A 1 382 ? -19.328 11.484 10.5 1 98.75 382 GLU A O 1
ATOM 2960 N N . ARG A 1 383 ? -19.953 11.156 8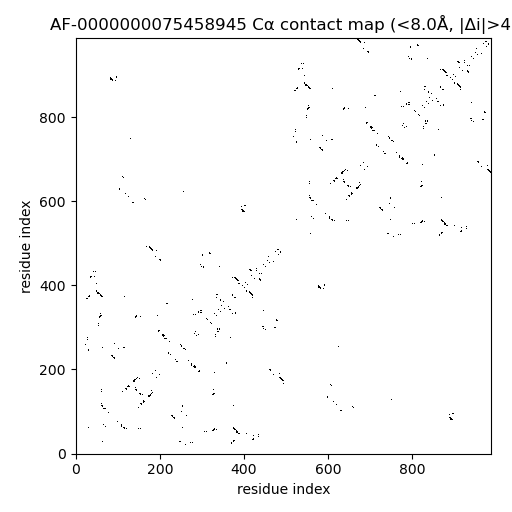.422 1 98.88 383 ARG A N 1
ATOM 2961 C CA . ARG A 1 383 ? -21.375 11.133 8.734 1 98.88 383 ARG A CA 1
ATOM 2962 C C . ARG A 1 383 ? -21.875 9.703 8.891 1 98.88 383 ARG A C 1
ATOM 2964 O O . ARG A 1 383 ? -21.906 8.945 7.918 1 98.88 383 ARG A O 1
ATOM 2971 N N . LEU A 1 384 ? -22.234 9.359 10.07 1 98.5 384 LEU A N 1
ATOM 2972 C CA . LEU A 1 384 ? -22.734 8.031 10.398 1 98.5 384 LEU A CA 1
ATOM 2973 C C . LEU A 1 384 ? -24.25 7.977 10.266 1 98.5 384 LEU A C 1
ATOM 2975 O O . LEU A 1 384 ? -24.953 8.93 10.633 1 98.5 384 LEU A O 1
ATOM 2979 N N . SER A 1 385 ? -24.734 7 9.695 1 98.5 385 SER A N 1
ATOM 2980 C CA . SER A 1 385 ? -26.141 6.621 9.688 1 98.5 385 SER A CA 1
ATOM 2981 C C . SER A 1 385 ? -26.375 5.367 10.516 1 98.5 385 SER A C 1
ATOM 2983 O O . SER A 1 385 ? -25.875 4.293 10.195 1 98.5 385 SER A O 1
ATOM 2985 N N . CYS A 1 386 ? -27.203 5.523 11.586 1 98 386 CYS A N 1
ATOM 2986 C CA . CYS A 1 386 ? -27.203 4.449 12.57 1 98 386 CYS A CA 1
ATOM 2987 C C . CYS A 1 386 ? -28.641 3.982 12.852 1 98 386 CYS A C 1
ATOM 2989 O O . CYS A 1 386 ? -29.562 4.793 12.883 1 98 386 CYS A O 1
ATOM 2991 N N . GLY A 1 387 ? -28.828 2.744 12.938 1 95.81 387 GLY A N 1
ATOM 2992 C CA . GLY A 1 387 ? -30.047 2.078 13.367 1 95.81 387 GLY A CA 1
ATOM 2993 C C . GLY A 1 387 ? -29.797 0.973 14.375 1 95.81 387 GLY A C 1
ATOM 2994 O O . GLY A 1 387 ? -28.703 0.88 14.945 1 95.81 387 GLY A O 1
ATOM 2995 N N . ALA A 1 388 ? -30.844 0.251 14.664 1 92.94 388 ALA A N 1
ATOM 2996 C CA . ALA A 1 388 ? -30.688 -0.893 15.555 1 92.94 388 ALA A CA 1
ATOM 2997 C C . ALA A 1 388 ? -29.734 -1.923 14.977 1 92.94 388 ALA A C 1
ATOM 2999 O O . ALA A 1 388 ? -29.734 -2.178 13.766 1 92.94 388 ALA A O 1
ATOM 3000 N N . THR A 1 389 ? -28.906 -2.439 15.812 1 93 389 THR A N 1
ATOM 3001 C CA . THR A 1 389 ? -27.969 -3.465 15.375 1 93 389 THR A CA 1
ATOM 3002 C C . THR A 1 389 ? -28.719 -4.703 14.883 1 93 389 THR A C 1
ATOM 3004 O O . THR A 1 389 ? -29.875 -4.922 15.242 1 93 389 THR A O 1
ATOM 3007 N N . LEU A 1 390 ? -28.078 -5.488 13.977 1 92.19 390 LEU A N 1
ATOM 3008 C CA . LEU A 1 390 ? -28.672 -6.758 13.555 1 92.19 390 LEU A CA 1
ATOM 3009 C C . LEU A 1 390 ? -28.891 -7.676 14.742 1 92.19 390 LEU A C 1
ATOM 3011 O O . LEU A 1 390 ? -27.984 -7.855 15.57 1 92.19 390 LEU A O 1
ATOM 3015 N N . PRO A 1 391 ? -30.047 -8.195 14.891 1 94.44 391 PRO A N 1
ATOM 3016 C CA . PRO A 1 391 ? -30.312 -9.094 16.016 1 94.44 391 PRO A CA 1
ATOM 3017 C C . PRO A 1 391 ? -29.562 -10.422 15.898 1 94.44 391 PRO A C 1
ATOM 3019 O O . PRO A 1 391 ? -28.984 -10.719 14.852 1 94.44 391 PRO A O 1
ATOM 3022 N N . SER A 1 392 ? -29.562 -11.141 16.984 1 95.81 392 SER A N 1
ATOM 3023 C CA . SER A 1 392 ? -28.875 -12.43 17.031 1 95.81 392 SER A CA 1
ATOM 3024 C C . SER A 1 392 ? -29.594 -13.445 16.125 1 95.81 392 SER A C 1
ATOM 3026 O O . SER A 1 392 ? -28.969 -14.414 15.68 1 95.81 392 SER A O 1
ATOM 3028 N N . THR A 1 393 ? -30.797 -13.211 15.945 1 97.88 393 THR A N 1
ATOM 3029 C CA . THR A 1 393 ? -31.625 -14.008 15.023 1 97.88 393 THR A CA 1
ATOM 3030 C C . THR A 1 393 ? -32.25 -13.117 13.953 1 97.88 393 THR A C 1
ATOM 3032 O O . THR A 1 393 ? -33 -12.188 14.273 1 97.88 393 THR A O 1
ATOM 3035 N N . VAL A 1 394 ? -31.922 -13.391 12.719 1 98.06 394 VAL A N 1
ATOM 3036 C CA . VAL A 1 394 ? -32.406 -12.547 11.633 1 98.06 394 VAL A CA 1
ATOM 3037 C C . VAL A 1 394 ? -33.406 -13.336 10.766 1 98.06 394 VAL A C 1
ATOM 3039 O O . VAL A 1 394 ? -33.062 -14.406 10.258 1 98.06 394 VAL A O 1
ATOM 3042 N N . ASN A 1 395 ? -34.562 -12.82 10.617 1 98.19 395 ASN A N 1
ATOM 3043 C CA . ASN A 1 395 ? -35.594 -13.422 9.758 1 98.19 395 ASN A CA 1
ATOM 3044 C C . ASN A 1 395 ? -35.5 -12.883 8.336 1 98.19 395 ASN A C 1
ATOM 3046 O O . ASN A 1 395 ? -35.312 -11.688 8.125 1 98.19 395 ASN A O 1
ATOM 3050 N N . HIS A 1 396 ? -35.531 -13.797 7.422 1 98.31 396 HIS A N 1
ATOM 3051 C CA . HIS A 1 396 ? -35.531 -13.445 6.008 1 98.31 396 HIS A CA 1
ATOM 3052 C C . HIS A 1 396 ? -36.844 -13.883 5.34 1 98.31 396 HIS A C 1
ATOM 3054 O O . HIS A 1 396 ? -37.25 -15.031 5.504 1 98.31 396 HIS A O 1
ATOM 3060 N N . THR A 1 397 ? -37.5 -12.961 4.641 1 98.44 397 THR A N 1
ATOM 3061 C CA . THR A 1 397 ? -38.625 -13.266 3.775 1 98.44 397 THR A CA 1
ATOM 3062 C C . THR A 1 397 ? -38.188 -13.367 2.318 1 98.44 397 THR A C 1
ATOM 3064 O O . THR A 1 397 ? -37.5 -12.469 1.807 1 98.44 397 THR A O 1
ATOM 3067 N N . SER A 1 398 ? -38.625 -14.477 1.674 1 98 398 SER A N 1
ATOM 3068 C CA . SER A 1 398 ? -38.219 -14.719 0.287 1 98 398 SER A CA 1
ATOM 3069 C C . SER A 1 398 ? -38.438 -13.469 -0.568 1 98 398 SER A C 1
ATOM 3071 O O . SER A 1 398 ? -39.469 -12.836 -0.517 1 98 398 SER A O 1
ATOM 3073 N N . GLY A 1 399 ? -37.375 -13.125 -1.307 1 97.31 399 GLY A N 1
ATOM 3074 C CA . GLY A 1 399 ? -37.406 -12.016 -2.252 1 97.31 399 GLY A CA 1
ATOM 3075 C C . GLY A 1 399 ? -37.219 -10.664 -1.596 1 97.31 399 GLY A C 1
ATOM 3076 O O . GLY A 1 399 ? -37.25 -9.633 -2.266 1 97.31 399 GLY A O 1
ATOM 3077 N N . GLN A 1 400 ? -37 -10.641 -0.315 1 97.12 400 GLN A N 1
ATOM 3078 C CA . GLN A 1 400 ? -36.875 -9.367 0.385 1 97.12 400 GLN A CA 1
ATOM 3079 C C . GLN A 1 400 ? -35.5 -9.281 1.087 1 97.12 400 GLN A C 1
ATOM 3081 O O . GLN A 1 400 ? -35.344 -9.844 2.168 1 97.12 400 GLN A O 1
ATOM 3086 N N . LEU A 1 401 ? -34.625 -8.484 0.518 1 95.88 401 LEU A N 1
ATOM 3087 C CA . LEU A 1 401 ? -33.344 -8.266 1.124 1 95.88 401 LEU A CA 1
ATOM 3088 C C . LEU A 1 401 ? -33.469 -7.543 2.461 1 95.88 401 LEU A C 1
ATOM 3090 O O . LEU A 1 401 ? -34.188 -6.562 2.568 1 95.88 401 LEU A O 1
ATOM 3094 N N . VAL A 1 402 ? -32.812 -8.055 3.432 1 95.94 402 VAL A N 1
ATOM 3095 C CA . VAL A 1 402 ? -32.781 -7.359 4.715 1 95.94 402 VAL A CA 1
ATOM 3096 C C . VAL A 1 402 ? -31.75 -6.227 4.652 1 95.94 402 VAL A C 1
ATOM 3098 O O . VAL A 1 402 ? -30.594 -6.449 4.273 1 95.94 402 VAL A O 1
ATOM 3101 N N . LEU A 1 403 ? -32.125 -5.055 5.039 1 93.81 403 LEU A N 1
ATOM 3102 C CA . LEU A 1 403 ? -31.234 -3.902 4.996 1 93.81 403 LEU A CA 1
ATOM 3103 C C . LEU A 1 403 ? -30.25 -3.939 6.156 1 93.81 403 LEU A C 1
ATOM 3105 O O . LEU A 1 403 ? -30.578 -4.43 7.238 1 93.81 403 LEU A O 1
ATOM 3109 N N . LEU A 1 404 ? -29.094 -3.4 5.91 1 92.31 404 LEU A N 1
ATOM 3110 C CA . LEU A 1 404 ? -28.141 -3.221 6.996 1 92.31 404 LEU A CA 1
ATOM 3111 C C . LEU A 1 404 ? -28.609 -2.145 7.969 1 92.31 404 LEU A C 1
ATOM 3113 O O . LEU A 1 404 ? -29.328 -1.22 7.574 1 92.31 404 LEU A O 1
ATOM 3117 N N . PRO A 1 405 ? -28.078 -2.322 9.227 1 91 405 PRO A N 1
ATOM 3118 C CA . PRO A 1 405 ? -28.359 -1.221 10.148 1 91 405 PRO A CA 1
ATOM 3119 C C . PRO A 1 405 ? -27.859 0.125 9.633 1 91 405 PRO A C 1
ATOM 3121 O O . PRO A 1 405 ? -26.734 0.216 9.125 1 91 405 PRO A O 1
ATOM 3124 N N . GLY A 1 406 ? -28.672 1.145 9.703 1 93.75 406 GLY A N 1
ATOM 3125 C CA . GLY A 1 406 ? -28.281 2.477 9.266 1 93.75 406 GLY A CA 1
ATOM 3126 C C . GLY A 1 406 ? -28.75 2.814 7.867 1 93.75 406 GLY A C 1
ATOM 3127 O O . GLY A 1 406 ? -28.641 3.959 7.426 1 93.75 406 GLY A O 1
ATOM 3128 N N . GLU A 1 407 ? -29.281 1.771 7.168 1 92.69 407 GLU A N 1
ATOM 3129 C CA . GLU A 1 407 ? -29.734 2.01 5.805 1 92.69 407 GLU A CA 1
ATOM 3130 C C . GLU A 1 407 ? -31.234 2.311 5.773 1 92.69 407 GLU A C 1
ATOM 3132 O O . GLU A 1 407 ? -31.781 2.672 4.727 1 92.69 407 GLU A O 1
ATOM 3137 N N . GLY A 1 408 ? -31.875 2.232 6.867 1 90.62 408 GLY A N 1
ATOM 3138 C CA . GLY A 1 408 ? -33.312 2.465 6.941 1 90.62 408 GLY A CA 1
ATOM 3139 C C . GLY A 1 408 ? -33.656 3.936 6.961 1 90.62 408 GLY A C 1
ATOM 3140 O O . GLY A 1 408 ? -32.812 4.789 7.211 1 90.62 408 GLY A O 1
ATOM 3141 N N . THR A 1 409 ? -34.906 4.223 6.754 1 89.69 409 THR A N 1
ATOM 3142 C CA . THR A 1 409 ? -35.406 5.59 6.688 1 89.69 409 THR A CA 1
ATOM 3143 C C . THR A 1 409 ? -35.375 6.242 8.07 1 89.69 409 THR A C 1
ATOM 3145 O O . THR A 1 409 ? -35.344 7.469 8.18 1 89.69 409 THR A O 1
ATOM 3148 N N . ASP A 1 410 ? -35.375 5.48 9.078 1 92.31 410 ASP A N 1
ATOM 3149 C CA . ASP A 1 410 ? -35.438 6.004 10.438 1 92.31 410 ASP A CA 1
ATOM 3150 C C . ASP A 1 410 ? -34.031 6.109 11.047 1 92.31 410 ASP A C 1
ATOM 3152 O O . ASP A 1 410 ? -33.875 6.387 12.242 1 92.31 410 ASP A O 1
ATOM 3156 N N . ALA A 1 411 ? -33.062 5.895 10.234 1 97 411 ALA A N 1
ATOM 3157 C CA . ALA A 1 411 ? -31.688 5.938 10.742 1 97 411 ALA A CA 1
ATOM 3158 C C . ALA A 1 411 ? -31.344 7.324 11.273 1 97 411 ALA A C 1
ATOM 3160 O O . ALA A 1 411 ? -31.734 8.336 10.688 1 97 411 ALA A O 1
ATOM 3161 N N . GLN A 1 412 ? -30.688 7.406 12.383 1 98.06 412 GLN A N 1
ATOM 3162 C CA . GLN A 1 412 ? -30.203 8.648 12.977 1 98.06 412 GLN A CA 1
ATOM 3163 C C . GLN A 1 412 ? -28.797 8.992 12.484 1 98.06 412 GLN A C 1
ATOM 3165 O O . GLN A 1 412 ? -28.016 8.094 12.141 1 98.06 412 GLN A O 1
ATOM 3170 N N . LYS A 1 413 ? -28.547 10.219 12.445 1 98.69 413 LYS A N 1
ATOM 3171 C CA . LYS A 1 413 ? -27.281 10.672 11.875 1 98.69 413 LYS A CA 1
ATOM 3172 C C . LYS A 1 413 ? -26.359 11.234 12.961 1 98.69 413 LYS A C 1
ATOM 3174 O O . LYS A 1 413 ? -26.828 11.898 13.891 1 98.69 413 LYS A O 1
ATOM 3179 N N . PHE A 1 414 ? -25.078 10.953 12.844 1 98.75 414 PHE A N 1
ATOM 3180 C CA . PHE A 1 414 ? -24.047 11.383 13.781 1 98.75 414 PHE A CA 1
ATOM 3181 C C . PHE A 1 414 ? -22.781 11.781 13.047 1 98.75 414 PHE A C 1
ATOM 3183 O O . PHE A 1 414 ? -22.562 11.367 11.906 1 98.75 414 PHE A O 1
ATOM 3190 N N . ILE A 1 415 ? -21.969 12.602 13.633 1 98.75 415 ILE A N 1
ATOM 3191 C CA . ILE A 1 415 ? -20.688 13 13.07 1 98.75 415 ILE A CA 1
ATOM 3192 C C . ILE A 1 415 ? -19.547 12.453 13.93 1 98.75 415 ILE A C 1
ATOM 3194 O O . ILE A 1 415 ? -19.578 12.57 15.156 1 98.75 415 ILE A O 1
ATOM 3198 N N . ARG A 1 416 ? -18.641 11.836 13.312 1 97.69 416 ARG A N 1
ATOM 3199 C CA . ARG A 1 416 ? -17.422 11.328 13.938 1 97.69 416 ARG A CA 1
ATOM 3200 C C . ARG A 1 416 ? -16.188 12 13.344 1 97.69 416 ARG A C 1
ATOM 3202 O O . ARG A 1 416 ? -16.094 12.156 12.133 1 97.69 416 ARG A O 1
ATOM 3209 N N . VAL A 1 417 ? -15.258 12.453 14.195 1 97.62 417 VAL A N 1
ATOM 3210 C CA . VAL A 1 417 ? -14.016 13.078 13.75 1 97.62 417 VAL A CA 1
ATOM 3211 C C . VAL A 1 417 ? -12.883 12.055 13.797 1 97.62 417 VAL A C 1
ATOM 3213 O O . VAL A 1 417 ? -12.758 11.297 14.758 1 97.62 417 VAL A O 1
ATOM 3216 N N . ARG A 1 418 ? -12.086 12.016 12.742 1 97.25 418 ARG A N 1
ATOM 3217 C CA . ARG A 1 418 ? -10.883 11.195 12.711 1 97.25 418 ARG A CA 1
ATOM 3218 C C . ARG A 1 418 ? -9.656 12.039 12.391 1 97.25 418 ARG A C 1
ATOM 3220 O O . ARG A 1 418 ? -9.719 12.953 11.562 1 97.25 418 ARG A O 1
ATOM 3227 N N . VAL A 1 419 ? -8.625 11.805 13.062 1 97.31 419 VAL A N 1
ATOM 3228 C CA . VAL A 1 419 ? -7.309 12.359 12.781 1 97.31 419 VAL A CA 1
ATOM 3229 C C . VAL A 1 419 ? -6.297 11.227 12.609 1 97.31 419 VAL A C 1
ATOM 3231 O O . VAL A 1 419 ? -5.969 10.523 13.57 1 97.31 419 VAL A O 1
ATOM 3234 N N . ASN A 1 420 ? -5.797 11.078 11.375 1 97 420 ASN A N 1
ATOM 3235 C CA . ASN A 1 420 ? -4.895 9.984 11.031 1 97 420 ASN A CA 1
ATOM 3236 C C . ASN A 1 420 ? -5.402 8.648 11.578 1 97 420 ASN A C 1
ATOM 3238 O O . ASN A 1 420 ? -4.68 7.949 12.281 1 97 420 ASN A O 1
ATOM 3242 N N . HIS A 1 421 ? -6.617 8.344 11.242 1 95.62 421 HIS A N 1
ATOM 3243 C CA . HIS A 1 421 ? -7.266 7.066 11.523 1 95.62 421 HIS A CA 1
ATOM 3244 C C . HIS A 1 421 ? -7.863 7.051 12.922 1 95.62 421 HIS A C 1
ATOM 3246 O O . HIS A 1 421 ? -8.875 6.391 13.164 1 95.62 421 HIS A O 1
ATOM 3252 N N . ALA A 1 422 ? -7.301 7.77 13.891 1 95.56 422 ALA A N 1
ATOM 3253 C CA . ALA A 1 422 ? -7.781 7.797 15.266 1 95.56 422 ALA A CA 1
ATOM 3254 C C . ALA A 1 422 ? -9.086 8.586 15.383 1 95.56 422 ALA A C 1
ATOM 3256 O O . ALA A 1 422 ? -9.234 9.633 14.758 1 95.56 422 ALA A O 1
ATOM 3257 N N . VAL A 1 423 ? -10.031 8.031 16.125 1 96.31 423 VAL A N 1
ATOM 3258 C CA . VAL A 1 423 ? -11.273 8.734 16.422 1 96.31 423 VAL A CA 1
ATOM 3259 C C . VAL A 1 423 ? -11.039 9.766 17.516 1 96.31 423 VAL A C 1
ATOM 3261 O O . VAL A 1 423 ? -10.43 9.461 18.547 1 96.31 423 VAL A O 1
ATOM 3264 N N . VAL A 1 424 ? -11.438 10.953 17.297 1 95 424 VAL A N 1
ATOM 3265 C CA . VAL A 1 424 ? -11.281 12.039 18.266 1 95 424 VAL A CA 1
ATOM 3266 C C . VAL A 1 424 ? -12.656 12.562 18.672 1 95 424 VAL A C 1
ATOM 3268 O O . VAL A 1 424 ? -13.375 13.141 17.859 1 95 424 VAL A O 1
ATOM 3271 N N . PRO A 1 425 ? -13.031 12.414 19.891 1 93.31 425 PRO A N 1
ATOM 3272 C CA . PRO A 1 425 ? -14.32 12.938 20.344 1 93.31 425 PRO A CA 1
ATOM 3273 C C . PRO A 1 425 ? -14.359 14.461 20.375 1 93.31 425 PRO A C 1
ATOM 3275 O O . PRO A 1 425 ? -13.344 15.102 20.656 1 93.31 425 PRO A O 1
ATOM 3278 N N . LEU A 1 426 ? -15.539 15.023 20.109 1 94.19 426 LEU A N 1
ATOM 3279 C CA . LEU A 1 426 ? -15.742 16.453 20.234 1 94.19 426 LEU A CA 1
ATOM 3280 C C . LEU A 1 426 ? -16.109 16.828 21.656 1 94.19 426 LEU A C 1
ATOM 3282 O O . LEU A 1 426 ? -16.859 16.109 22.328 1 94.19 426 LEU A O 1
ATOM 3286 N N . PRO A 1 427 ? -15.555 17.953 22.078 1 89.06 427 PRO A N 1
ATOM 3287 C CA . PRO A 1 427 ? -15.922 18.359 23.422 1 89.06 427 PRO A CA 1
ATOM 3288 C C . PRO A 1 427 ? -17.438 18.531 23.609 1 89.06 427 PRO A C 1
ATOM 3290 O O . PRO A 1 427 ? -18.094 19.141 22.766 1 89.06 427 PRO A O 1
ATOM 3293 N N . ASN A 1 428 ? -17.984 17.922 24.562 1 88.88 428 ASN A N 1
ATOM 3294 C CA . ASN A 1 428 ? -19.375 18.016 24.984 1 88.88 428 ASN A CA 1
ATOM 3295 C C . ASN A 1 428 ? -20.328 17.516 23.906 1 88.88 428 ASN A C 1
ATOM 3297 O O . ASN A 1 428 ? -21.469 17.938 23.844 1 88.88 428 ASN A O 1
ATOM 3301 N N . CYS A 1 429 ? -20 16.688 23.047 1 95.62 429 CYS A N 1
ATOM 3302 C CA . CYS A 1 429 ? -20.844 16.125 22 1 95.62 429 CYS A CA 1
ATOM 3303 C C . CYS A 1 429 ? -20.438 14.688 21.688 1 95.62 429 CYS A C 1
ATOM 3305 O O . CYS A 1 429 ? -19.844 14.406 20.641 1 95.62 429 CYS A O 1
ATOM 3307 N N . THR A 1 430 ? -20.734 13.781 22.547 1 95.38 430 THR A N 1
ATOM 3308 C CA . THR A 1 430 ? -20.25 12.414 22.438 1 95.38 430 THR A CA 1
ATOM 3309 C C . THR A 1 430 ? -21.375 11.414 22.719 1 95.38 430 THR A C 1
ATOM 3311 O O . THR A 1 430 ? -21.125 10.297 23.156 1 95.38 430 THR A O 1
ATOM 3314 N N . SER A 1 431 ? -22.594 11.805 22.547 1 96.69 431 SER A N 1
ATOM 3315 C CA . SER A 1 431 ? -23.719 10.992 23 1 96.69 431 SER A CA 1
ATOM 3316 C C . SER A 1 431 ? -24.094 9.945 21.969 1 96.69 431 SER A C 1
ATOM 3318 O O . SER A 1 431 ? -24.953 9.094 22.219 1 96.69 431 SER A O 1
ATOM 3320 N N . GLY A 1 432 ? -23.516 10.016 20.812 1 96.56 432 GLY A N 1
ATOM 3321 C CA . GLY A 1 432 ? -23.844 9.047 19.766 1 96.56 432 GLY A CA 1
ATOM 3322 C C . GLY A 1 432 ? -23.016 7.781 19.859 1 96.56 432 GLY A C 1
ATOM 3323 O O . GLY A 1 432 ? -22.125 7.68 20.703 1 96.56 432 GLY A O 1
ATOM 3324 N N . PRO A 1 433 ? -23.297 6.793 18.984 1 95.69 433 PRO A N 1
ATOM 3325 C CA . PRO A 1 433 ? -22.5 5.57 18.922 1 95.69 433 PRO A CA 1
ATOM 3326 C C . PRO A 1 433 ? -21.016 5.848 18.703 1 95.69 433 PRO A C 1
ATOM 3328 O O . PRO A 1 433 ? -20.656 6.688 17.875 1 95.69 433 PRO A O 1
ATOM 3331 N N . GLY A 1 434 ? -20.172 5.137 19.484 1 93.94 434 GLY A N 1
ATOM 3332 C CA . GLY A 1 434 ? -18.734 5.324 19.359 1 93.94 434 GLY A CA 1
ATOM 3333 C C . GLY A 1 434 ? -18.266 6.715 19.75 1 93.94 434 GLY A C 1
ATOM 3334 O O . GLY A 1 434 ? -17.312 7.238 19.188 1 93.94 434 GLY A O 1
ATOM 3335 N N . LEU A 1 435 ? -19.078 7.363 20.562 1 95.19 435 LEU A N 1
ATOM 3336 C CA . LEU A 1 435 ? -18.781 8.711 21.062 1 95.19 435 LEU A CA 1
ATOM 3337 C C . LEU A 1 435 ? -18.859 9.727 19.922 1 95.19 435 LEU A C 1
ATOM 3339 O O . LEU A 1 435 ? -18.109 10.711 19.922 1 95.19 435 LEU A O 1
ATOM 3343 N N . SER A 1 436 ? -19.688 9.438 18.984 1 97.31 436 SER A N 1
ATOM 3344 C CA . SER A 1 436 ? -19.953 10.383 17.906 1 97.31 436 SER A CA 1
ATOM 3345 C C . SER A 1 436 ? -20.938 11.469 18.344 1 97.31 436 SER A C 1
ATOM 3347 O O . SER A 1 436 ? -21.5 11.398 19.438 1 97.31 436 SER A O 1
ATOM 3349 N N . CYS A 1 437 ? -21.047 12.477 17.594 1 98.38 437 CYS A N 1
ATOM 3350 C CA . CYS A 1 437 ? -21.859 13.641 17.891 1 98.38 437 CYS A CA 1
ATOM 3351 C C . CYS A 1 437 ? -23.141 13.633 17.062 1 98.38 437 CYS A C 1
ATOM 3353 O O . CYS A 1 437 ? -23.078 13.57 15.828 1 98.38 437 CYS A O 1
ATOM 3355 N N . PRO A 1 438 ? -24.375 13.703 17.672 1 98.81 438 PRO A N 1
ATOM 3356 C CA . PRO A 1 438 ? -25.578 13.836 16.844 1 98.81 438 PRO A CA 1
ATOM 3357 C C . PRO A 1 438 ? -25.469 14.961 15.82 1 98.81 438 PRO A C 1
ATOM 3359 O O . PRO A 1 438 ? -24.938 16.031 16.125 1 98.81 438 PRO A O 1
ATOM 3362 N N . LEU A 1 439 ? -25.953 14.734 14.641 1 98.81 439 LEU A N 1
ATOM 3363 C CA . LEU A 1 439 ? -25.781 15.656 13.523 1 98.81 439 LEU A CA 1
ATOM 3364 C C . LEU A 1 439 ? -26.281 17.047 13.891 1 98.81 439 LEU A C 1
ATOM 3366 O O . LEU A 1 439 ? -25.609 18.047 13.633 1 98.81 439 LEU A O 1
ATOM 3370 N N . ALA A 1 440 ? -27.438 17.141 14.5 1 98.5 440 ALA A N 1
ATOM 3371 C CA . ALA A 1 440 ? -28.016 18.438 14.875 1 98.5 440 ALA A CA 1
ATOM 3372 C C . ALA A 1 440 ? -27.141 19.141 15.906 1 98.5 440 ALA A C 1
ATOM 3374 O O . ALA A 1 440 ? -26.953 20.359 15.844 1 98.5 440 ALA A O 1
ATOM 3375 N N . SER A 1 441 ? -26.641 18.422 16.844 1 98.69 441 SER A N 1
ATOM 3376 C CA . SER A 1 441 ? -25.766 18.969 17.859 1 98.69 441 SER A CA 1
ATOM 3377 C C . SER A 1 441 ? -24.453 19.453 17.25 1 98.69 441 SER A C 1
ATOM 3379 O O . SER A 1 441 ? -23.906 20.484 17.672 1 98.69 441 SER A O 1
ATOM 3381 N N . PHE A 1 442 ? -23.969 18.688 16.359 1 98.69 442 PHE A N 1
ATOM 3382 C CA . PHE A 1 442 ? -22.734 19.078 15.68 1 98.69 442 PHE A CA 1
ATOM 3383 C C . PHE A 1 442 ? -22.922 20.391 14.922 1 98.69 442 PHE A C 1
ATOM 3385 O O . PHE A 1 442 ? -22.062 21.266 14.977 1 98.69 442 PHE A O 1
ATOM 3392 N N . ALA A 1 443 ? -23.984 20.453 14.141 1 98.75 443 ALA A N 1
ATOM 3393 C CA . ALA A 1 443 ? -24.297 21.688 13.422 1 98.75 443 ALA A CA 1
ATOM 3394 C C . ALA A 1 443 ? -24.359 22.875 14.375 1 98.75 443 ALA A C 1
ATOM 3396 O O . ALA A 1 443 ? -23.781 23.938 14.094 1 98.75 443 ALA A O 1
ATOM 3397 N N . ASP A 1 444 ? -25 22.688 15.469 1 98.5 444 ASP A N 1
ATOM 3398 C CA . ASP A 1 444 ? -25.109 23.734 16.469 1 98.5 444 ASP A CA 1
ATOM 3399 C C . ASP A 1 444 ? -23.734 24.094 17.031 1 98.5 444 ASP A C 1
ATOM 3401 O O . ASP A 1 444 ? -23.406 25.281 17.188 1 98.5 444 ASP A O 1
ATOM 3405 N N . TYR A 1 445 ? -22.984 23.078 17.328 1 98.19 445 TYR A N 1
ATOM 3406 C CA . TYR A 1 445 ? -21.625 23.25 17.812 1 98.19 445 TYR A CA 1
ATOM 3407 C C . TYR A 1 445 ? -20.797 24.109 16.844 1 98.19 445 TYR A C 1
ATOM 3409 O O . TYR A 1 445 ? -20.141 25.062 17.266 1 98.19 445 TYR A O 1
ATOM 3417 N N . VAL A 1 446 ? -20.875 23.844 15.555 1 98.5 446 VAL A N 1
ATOM 3418 C CA . VAL A 1 446 ? -20.078 24.531 14.547 1 98.5 446 VAL A CA 1
ATOM 3419 C C . VAL A 1 446 ? -20.625 25.938 14.312 1 98.5 446 VAL A C 1
ATOM 3421 O O . VAL A 1 446 ? -19.891 26.922 14.359 1 98.5 446 VAL A O 1
ATOM 3424 N N . TYR A 1 447 ? -21.969 26.094 14.164 1 98.38 447 TYR A N 1
ATOM 3425 C CA . TYR A 1 447 ? -22.594 27.328 13.727 1 98.38 447 TYR A CA 1
ATOM 3426 C C . TYR A 1 447 ? -22.609 28.359 14.852 1 98.38 447 TYR A C 1
ATOM 3428 O O . TYR A 1 447 ? -22.781 29.562 14.602 1 98.38 447 TYR A O 1
ATOM 3436 N N . ASN A 1 448 ? -22.438 27.922 16.047 1 98 448 ASN A N 1
ATOM 3437 C CA . ASN A 1 448 ? -22.5 28.859 17.156 1 98 448 ASN A CA 1
ATOM 3438 C C . ASN A 1 448 ? -21.188 28.922 17.922 1 98 448 ASN A C 1
ATOM 3440 O O . ASN A 1 448 ? -20.391 29.828 17.719 1 98 448 ASN A O 1
ATOM 3444 N N . GLU A 1 449 ? -20.859 27.828 18.641 1 97.25 449 GLU A N 1
ATOM 3445 C CA . GLU A 1 449 ? -19.688 27.844 19.516 1 97.25 449 GLU A CA 1
ATOM 3446 C C . GLU A 1 449 ? -18.406 28.062 18.703 1 97.25 449 GLU A C 1
ATOM 3448 O O . GLU A 1 449 ? -17.609 28.953 19.031 1 97.25 449 GLU A O 1
ATOM 3453 N N . ARG A 1 450 ? -18.203 27.266 17.703 1 97.88 450 ARG A N 1
ATOM 3454 C CA . ARG A 1 450 ? -16.953 27.359 16.969 1 97.88 450 ARG A CA 1
ATOM 3455 C C . ARG A 1 450 ? -16.922 28.625 16.094 1 97.88 450 ARG A C 1
ATOM 3457 O O . ARG A 1 450 ? -15.867 29.219 15.906 1 97.88 450 ARG A O 1
ATOM 3464 N N . ALA A 1 451 ? -18.078 29 15.539 1 98.38 451 ALA A N 1
ATOM 3465 C CA . ALA A 1 451 ? -18.156 30.266 14.805 1 98.38 451 ALA A CA 1
ATOM 3466 C C . ALA A 1 451 ? -17.734 31.438 15.688 1 98.38 451 ALA A C 1
ATOM 3468 O O . ALA A 1 451 ? -17 32.312 15.25 1 98.38 451 ALA A O 1
ATOM 3469 N N . ALA A 1 452 ? -18.219 31.453 16.875 1 98.25 452 ALA A N 1
ATOM 3470 C CA . ALA A 1 452 ? -17.875 32.531 17.812 1 98.25 452 ALA A CA 1
ATOM 3471 C C . ALA A 1 452 ? -16.375 32.5 18.125 1 98.25 452 ALA A C 1
ATOM 3473 O O . ALA A 1 452 ? -15.734 33.562 18.188 1 98.25 452 ALA A O 1
ATOM 3474 N N . ALA A 1 453 ? -15.852 31.344 18.328 1 96.88 453 ALA A N 1
ATOM 3475 C CA . ALA A 1 453 ? -14.43 31.203 18.641 1 96.88 453 ALA A CA 1
ATOM 3476 C C . ALA A 1 453 ? -13.562 31.656 17.469 1 96.88 453 ALA A C 1
ATOM 3478 O O . ALA A 1 453 ? -12.5 32.25 17.672 1 96.88 453 ALA A O 1
ATOM 3479 N N . ALA A 1 454 ? -13.953 31.391 16.234 1 97.94 454 ALA A N 1
ATOM 3480 C CA . ALA A 1 454 ? -13.203 31.75 15.039 1 97.94 454 ALA A CA 1
ATOM 3481 C C . ALA A 1 454 ? -13.305 33.25 14.75 1 97.94 454 ALA A C 1
ATOM 3483 O O . ALA A 1 454 ? -12.336 33.844 14.281 1 97.94 454 ALA A O 1
ATOM 3484 N N . GLY A 1 455 ? -14.484 33.75 15.008 1 98.12 455 GLY A N 1
ATOM 3485 C CA . GLY A 1 455 ? -14.75 35.125 14.617 1 98.12 455 GLY A CA 1
ATOM 3486 C C . GLY A 1 455 ? -14.984 35.312 13.133 1 98.12 455 GLY A C 1
ATOM 3487 O O . GLY A 1 455 ? -14.914 34.312 12.375 1 98.12 455 GLY A O 1
ATOM 3488 N N . ASP A 1 456 ? -15.297 36.594 12.758 1 97.56 456 ASP A N 1
ATOM 3489 C CA . ASP A 1 456 ? -15.5 36.906 11.352 1 97.56 456 ASP A CA 1
ATOM 3490 C C . ASP A 1 456 ? -14.164 37 10.617 1 97.56 456 ASP A C 1
ATOM 3492 O O . ASP A 1 456 ? -13.297 37.781 11.008 1 97.56 456 ASP A O 1
ATOM 3496 N N . PHE A 1 457 ? -14.031 36.25 9.609 1 97.62 457 PHE A N 1
ATOM 3497 C CA . PHE A 1 457 ? -12.773 36.188 8.875 1 97.62 457 PHE A CA 1
ATOM 3498 C C . PHE A 1 457 ? -12.305 37.562 8.453 1 97.62 457 PHE A C 1
ATOM 3500 O O . PHE A 1 457 ? -11.133 37.906 8.617 1 97.62 457 PHE A O 1
ATOM 3507 N N . ILE A 1 458 ? -13.227 38.375 7.879 1 97.25 458 ILE A N 1
ATOM 3508 C CA . ILE A 1 458 ? -12.898 39.688 7.348 1 97.25 458 ILE A CA 1
ATOM 3509 C C . ILE A 1 458 ? -12.43 40.625 8.484 1 97.25 458 ILE A C 1
ATOM 3511 O O . ILE A 1 458 ? -11.414 41.312 8.352 1 97.25 458 ILE A O 1
ATOM 3515 N N . GLN A 1 459 ? -13.078 40.562 9.586 1 97.81 459 GLN A N 1
ATOM 3516 C CA . GLN A 1 459 ? -12.75 41.406 10.727 1 97.81 459 GLN A CA 1
ATOM 3517 C C . GLN A 1 459 ? -11.445 40.969 11.383 1 97.81 459 GLN A C 1
ATOM 3519 O O . GLN A 1 459 ? -10.547 41.781 11.594 1 97.81 459 GLN A O 1
ATOM 3524 N N . VAL A 1 460 ? -11.344 39.688 11.68 1 98.12 460 VAL A N 1
ATOM 3525 C CA . VAL A 1 460 ? -10.203 39.156 12.422 1 98.12 460 VAL A CA 1
ATOM 3526 C C . VAL A 1 460 ? -8.93 39.312 11.586 1 98.12 460 VAL A C 1
ATOM 3528 O O . VAL A 1 460 ? -7.852 39.562 12.133 1 98.12 460 VAL A O 1
ATOM 3531 N N . CYS A 1 461 ? -9.109 39.219 10.266 1 97.12 461 CYS A N 1
ATOM 3532 C CA . CYS A 1 461 ? -7.953 39.25 9.375 1 97.12 461 CYS A CA 1
ATOM 3533 C C . CYS A 1 461 ? -7.664 40.688 8.914 1 97.12 461 CYS A C 1
ATOM 3535 O O . CYS A 1 461 ? -6.77 40.906 8.094 1 97.12 461 CYS A O 1
ATOM 3537 N N . GLY A 1 462 ? -8.406 41.625 9.375 1 96.31 462 GLY A N 1
ATOM 3538 C CA . GLY A 1 462 ? -8.148 43.031 9.055 1 96.31 462 GLY A CA 1
ATOM 3539 C C . GLY A 1 462 ? -8.469 43.375 7.613 1 96.31 462 GLY A C 1
ATOM 3540 O O . GLY A 1 462 ? -7.73 44.125 6.973 1 96.31 462 GLY A O 1
ATOM 3541 N N . LEU A 1 463 ? -9.602 42.844 7.074 1 96.31 463 LEU A N 1
ATOM 3542 C CA . LEU A 1 463 ? -9.891 42.969 5.652 1 96.31 463 LEU A CA 1
ATOM 3543 C C . LEU A 1 463 ? -11.125 43.812 5.422 1 96.31 463 LEU A C 1
ATOM 3545 O O . LEU A 1 463 ? -11.766 43.75 4.371 1 96.31 463 LEU A O 1
ATOM 3549 N N . GLN A 1 464 ? -11.484 44.625 6.316 1 95.38 464 GLN A N 1
ATOM 3550 C CA . GLN A 1 464 ? -12.727 45.375 6.262 1 95.38 464 GLN A CA 1
ATOM 3551 C C . GLN A 1 464 ? -12.711 46.344 5.086 1 95.38 464 GLN A C 1
ATOM 3553 O O . GLN A 1 464 ? -13.766 46.688 4.551 1 95.38 464 GLN A O 1
ATOM 3558 N N . ASN A 1 465 ? -11.609 46.781 4.594 1 94.94 465 ASN A N 1
ATOM 3559 C CA . ASN A 1 465 ? -11.516 47.75 3.508 1 94.94 465 ASN A CA 1
ATOM 3560 C C . ASN A 1 465 ? -11.211 47.062 2.176 1 94.94 465 ASN A C 1
ATOM 3562 O O . ASN A 1 465 ? -10.852 47.719 1.204 1 94.94 465 ASN A O 1
ATOM 3566 N N . VAL A 1 466 ? -11.305 45.812 2.154 1 94.31 466 VAL A N 1
ATOM 3567 C CA . VAL A 1 466 ? -11.062 45.062 0.932 1 94.31 466 VAL A CA 1
ATOM 3568 C C . VAL A 1 466 ? -12.391 44.594 0.339 1 94.31 466 VAL A C 1
ATOM 3570 O O . VAL A 1 466 ? -13.062 43.719 0.91 1 94.31 466 VAL A O 1
ATOM 3573 N N . SER A 1 467 ? -12.797 45.062 -0.757 1 91.5 467 SER A N 1
ATOM 3574 C CA . SER A 1 467 ? -14.141 44.938 -1.322 1 91.5 467 SER A CA 1
ATOM 3575 C C . SER A 1 467 ? -14.453 43.5 -1.697 1 91.5 467 SER A C 1
ATOM 3577 O O . SER A 1 467 ? -15.594 43.062 -1.574 1 91.5 467 SER A O 1
ATOM 3579 N N . ASN A 1 468 ? -13.492 42.719 -2.135 1 89.75 468 ASN A N 1
ATOM 3580 C CA . ASN A 1 468 ? -13.766 41.375 -2.604 1 89.75 468 ASN A CA 1
ATOM 3581 C C . ASN A 1 468 ? -13.453 40.312 -1.532 1 89.75 468 ASN A C 1
ATOM 3583 O O . ASN A 1 468 ? -13.508 39.125 -1.794 1 89.75 468 ASN A O 1
ATOM 3587 N N . ALA A 1 469 ? -13.164 40.781 -0.359 1 93.5 469 ALA A N 1
ATOM 3588 C CA . ALA A 1 469 ? -12.812 39.875 0.716 1 93.5 469 ALA A CA 1
ATOM 3589 C C . ALA A 1 469 ? -14.008 39 1.099 1 93.5 469 ALA A C 1
ATOM 3591 O O . ALA A 1 469 ? -15.148 39.469 1.125 1 93.5 469 ALA A O 1
ATOM 3592 N N . THR A 1 470 ? -13.727 37.719 1.334 1 92.5 470 THR A N 1
ATOM 3593 C CA . THR A 1 470 ? -14.797 36.812 1.729 1 92.5 470 THR A CA 1
ATOM 3594 C C . THR A 1 470 ? -14.32 35.844 2.824 1 92.5 470 THR A C 1
ATOM 3596 O O . THR A 1 470 ? -13.141 35.469 2.859 1 92.5 470 THR A O 1
ATOM 3599 N N . GLY A 1 471 ? -15.227 35.531 3.684 1 91.75 471 GLY A N 1
ATOM 3600 C CA . GLY A 1 471 ? -14.977 34.531 4.699 1 91.75 471 GLY A CA 1
ATOM 3601 C C . GLY A 1 471 ? -15.602 33.188 4.367 1 91.75 471 GLY A C 1
ATOM 3602 O O . GLY A 1 471 ? -15.469 32.219 5.133 1 91.75 471 GLY A O 1
ATOM 3603 N N . ALA A 1 472 ? -16.219 33.094 3.24 1 89.81 472 ALA A N 1
ATOM 3604 C CA . ALA A 1 472 ? -16.984 31.891 2.877 1 89.81 472 ALA A CA 1
ATOM 3605 C C . ALA A 1 472 ? -16.281 31.109 1.784 1 89.81 472 ALA A C 1
ATOM 3607 O O . ALA A 1 472 ? -15.539 31.672 0.971 1 89.81 472 ALA A O 1
ATOM 3608 N N . ILE A 1 473 ? -16.5 29.766 1.838 1 94.19 473 ILE A N 1
ATOM 3609 C CA . ILE A 1 473 ? -16.016 28.844 0.817 1 94.19 473 ILE A CA 1
ATOM 3610 C C . ILE A 1 473 ? -17.172 28.453 -0.108 1 94.19 473 ILE A C 1
ATOM 3612 O O . ILE A 1 473 ? -18.266 28.109 0.356 1 94.19 473 ILE A O 1
ATOM 3616 N N . ASP A 1 474 ? -16.922 28.484 -1.465 1 93.44 474 ASP A N 1
ATOM 3617 C CA . ASP A 1 474 ? -17.969 28.031 -2.383 1 93.44 474 ASP A CA 1
ATOM 3618 C C . ASP A 1 474 ? -17.406 27.016 -3.379 1 93.44 474 ASP A C 1
ATOM 3620 O O . ASP A 1 474 ? -18.125 26.531 -4.25 1 93.44 474 ASP A O 1
ATOM 3624 N N . PHE A 1 475 ? -16.094 26.625 -3.271 1 96.12 475 PHE A N 1
ATOM 3625 C CA . PHE A 1 475 ? -15.445 25.828 -4.305 1 96.12 475 PHE A CA 1
ATOM 3626 C C . PHE A 1 475 ? -15.977 24.406 -4.301 1 96.12 475 PHE A C 1
ATOM 3628 O O . PHE A 1 475 ? -15.766 23.656 -5.258 1 96.12 475 PHE A O 1
ATOM 3635 N N . PHE A 1 476 ? -16.672 23.922 -3.281 1 97.5 476 PHE A N 1
ATOM 3636 C CA . PHE A 1 476 ? -17.25 22.578 -3.281 1 97.5 476 PHE A CA 1
ATOM 3637 C C . PHE A 1 476 ? -18.484 22.531 -4.152 1 97.5 476 PHE A C 1
ATOM 3639 O O . PHE A 1 476 ? -18.844 21.469 -4.688 1 97.5 476 PHE A O 1
ATOM 3646 N N . THR A 1 477 ? -19.156 23.703 -4.273 1 97.38 477 THR A N 1
ATOM 3647 C CA . THR A 1 477 ? -20.469 23.688 -4.93 1 97.38 477 THR A CA 1
ATOM 3648 C C . THR A 1 477 ? -20.438 24.516 -6.211 1 97.38 477 THR A C 1
ATOM 3650 O O . THR A 1 477 ? -21.422 24.562 -6.949 1 97.38 477 THR A O 1
ATOM 3653 N N . GLN A 1 478 ? -19.359 25.234 -6.402 1 96.81 478 GLN A N 1
ATOM 3654 C CA . GLN A 1 478 ? -19.094 25.953 -7.648 1 96.81 478 GLN A CA 1
ATOM 3655 C C . GLN A 1 478 ? -17.844 25.406 -8.344 1 96.81 478 GLN A C 1
ATOM 3657 O O . GLN A 1 478 ? -16.719 25.734 -7.953 1 96.81 478 GLN A O 1
ATOM 3662 N N . VAL A 1 479 ? -17.984 24.719 -9.367 1 95.5 479 VAL A N 1
ATOM 3663 C CA . VAL A 1 479 ? -16.844 24.109 -10.055 1 95.5 479 VAL A CA 1
ATOM 3664 C C . VAL A 1 479 ? -16.891 24.484 -11.539 1 95.5 479 VAL A C 1
ATOM 3666 O O . VAL A 1 479 ? -17.766 24.016 -12.273 1 95.5 479 VAL A O 1
ATOM 3669 N N . PRO A 1 480 ? -16.047 25.297 -12.07 1 93.5 480 PRO A N 1
ATOM 3670 C CA . PRO A 1 480 ? -14.969 25.922 -11.297 1 93.5 480 PRO A CA 1
ATOM 3671 C C . PRO A 1 480 ? -15.469 27.078 -10.43 1 93.5 480 PRO A C 1
ATOM 3673 O O . PRO A 1 480 ? -16.531 27.656 -10.711 1 93.5 480 PRO A O 1
ATOM 3676 N N . SER A 1 481 ? -14.742 27.344 -9.398 1 92.56 481 SER A N 1
ATOM 3677 C CA . SER A 1 481 ? -14.992 28.531 -8.594 1 92.56 481 SER A CA 1
ATOM 3678 C C . SER A 1 481 ? -14.227 29.734 -9.133 1 92.56 481 SER A C 1
ATOM 3680 O O . SER A 1 481 ? -12.992 29.734 -9.172 1 92.56 481 SER A O 1
ATOM 3682 N N . VAL A 1 482 ? -14.945 30.766 -9.445 1 87.94 482 VAL A N 1
ATOM 3683 C CA . VAL A 1 482 ? -14.297 31.984 -9.938 1 87.94 482 VAL A CA 1
ATOM 3684 C C . VAL A 1 482 ? -13.594 32.688 -8.781 1 87.94 482 VAL A C 1
ATOM 3686 O O . VAL A 1 482 ? -12.461 33.156 -8.93 1 87.94 482 VAL A O 1
ATOM 3689 N N . ASN A 1 483 ? -14.203 32.75 -7.672 1 86.62 483 ASN A N 1
ATOM 3690 C CA . ASN A 1 483 ? -13.633 33.406 -6.5 1 86.62 483 ASN A CA 1
ATOM 3691 C C . ASN A 1 483 ? -12.32 32.75 -6.074 1 86.62 483 ASN A C 1
ATOM 3693 O O . ASN A 1 483 ? -11.352 33.438 -5.742 1 86.62 483 ASN A O 1
ATOM 3697 N N . ALA A 1 484 ? -12.289 31.453 -6.203 1 89.94 484 ALA A N 1
ATOM 3698 C CA . ALA A 1 484 ? -11.102 30.703 -5.797 1 89.94 484 ALA A CA 1
ATOM 3699 C C . ALA A 1 484 ? -10.125 30.547 -6.957 1 89.94 484 ALA A C 1
ATOM 3701 O O . ALA A 1 484 ? -9.055 29.953 -6.805 1 89.94 484 ALA A O 1
ATOM 3702 N N . GLN A 1 485 ? -10.516 30.953 -8.211 1 90.94 485 GLN A N 1
ATOM 3703 C CA . GLN A 1 485 ? -9.711 30.812 -9.422 1 90.94 485 GLN A CA 1
ATOM 3704 C C . GLN A 1 485 ? -9.289 29.375 -9.656 1 90.94 485 GLN A C 1
ATOM 3706 O O . GLN A 1 485 ? -8.117 29.078 -9.883 1 90.94 485 GLN A O 1
ATOM 3711 N N . SER A 1 486 ? -10.234 28.5 -9.508 1 94.94 486 SER A N 1
ATOM 3712 C CA . SER A 1 486 ? -9.93 27.078 -9.625 1 94.94 486 SER A CA 1
ATOM 3713 C C . SER A 1 486 ? -9.945 26.625 -11.078 1 94.94 486 SER A C 1
ATOM 3715 O O . SER A 1 486 ? -10.57 27.25 -11.93 1 94.94 486 SER A O 1
ATOM 3717 N N . VAL A 1 487 ? -9.18 25.625 -11.453 1 96.81 487 VAL A N 1
ATOM 3718 C CA . VAL A 1 487 ? -9.164 24.953 -12.742 1 96.81 487 VAL A CA 1
ATOM 3719 C C . VAL A 1 487 ? -9.43 23.453 -12.547 1 96.81 487 VAL A C 1
ATOM 3721 O O . VAL A 1 487 ? -9.078 22.891 -11.516 1 96.81 487 VAL A O 1
ATOM 3724 N N . VAL A 1 488 ? -10.078 22.875 -13.531 1 97.31 488 VAL A N 1
ATOM 3725 C CA . VAL A 1 488 ? -10.391 21.453 -13.445 1 97.31 488 VAL A CA 1
ATOM 3726 C C . VAL A 1 488 ? -9.414 20.656 -14.312 1 97.31 488 VAL A C 1
ATOM 3728 O O . VAL A 1 488 ? -9.297 20.891 -15.516 1 97.31 488 VAL A O 1
ATOM 3731 N N . LEU A 1 489 ? -8.664 19.781 -13.719 1 96.25 489 LEU A N 1
ATOM 3732 C CA . LEU A 1 489 ? -7.789 18.828 -14.398 1 96.25 489 LEU A CA 1
ATOM 3733 C C . LEU A 1 489 ? -8.484 17.484 -14.57 1 96.25 489 LEU A C 1
ATOM 3735 O O . LEU A 1 489 ? -8.773 16.797 -13.594 1 96.25 489 LEU A O 1
ATOM 3739 N N . GLU A 1 490 ? -8.75 17.094 -15.805 1 94.94 490 GLU A N 1
ATOM 3740 C CA . GLU A 1 490 ? -9.32 15.781 -16.094 1 94.94 490 GLU A CA 1
ATOM 3741 C C . GLU A 1 490 ? -8.227 14.719 -16.203 1 94.94 490 GLU A C 1
ATOM 3743 O O . GLU A 1 490 ? -7.27 14.883 -16.969 1 94.94 490 GLU A O 1
ATOM 3748 N N . LEU A 1 491 ? -8.383 13.656 -15.438 1 92.06 491 LEU A N 1
ATOM 3749 C CA . LEU A 1 491 ? -7.375 12.602 -15.477 1 92.06 491 LEU A CA 1
ATOM 3750 C C . LEU A 1 491 ? -7.715 11.57 -16.547 1 92.06 491 LEU A C 1
ATOM 3752 O O . LEU A 1 491 ? -8.859 11.117 -16.641 1 92.06 491 LEU A O 1
ATOM 3756 N N . PRO A 1 492 ? -6.73 11.188 -17.266 1 80.56 492 PRO A N 1
ATOM 3757 C CA . PRO A 1 492 ? -6.996 10.172 -18.297 1 80.56 492 PRO A CA 1
ATOM 3758 C C . PRO A 1 492 ? -7.289 8.797 -17.703 1 80.56 492 PRO A C 1
ATOM 3760 O O . PRO A 1 492 ? -6.902 8.508 -16.562 1 80.56 492 PRO A O 1
ATOM 3763 N N . VAL A 1 493 ? -8.086 7.996 -18.562 1 70.75 493 VAL A N 1
ATOM 3764 C CA . VAL A 1 493 ? -8.305 6.598 -18.203 1 70.75 493 VAL A CA 1
ATOM 3765 C C . VAL A 1 493 ? -6.992 5.828 -18.312 1 70.75 493 VAL A C 1
ATOM 3767 O O . VAL A 1 493 ? -6.211 6.051 -19.234 1 70.75 493 VAL A O 1
ATOM 3770 N N . LEU A 1 494 ? -6.68 5.121 -17.219 1 67.12 494 LEU A N 1
ATOM 3771 C CA . LEU A 1 494 ? -5.449 4.34 -17.266 1 67.12 494 LEU A CA 1
ATOM 3772 C C . LEU A 1 494 ? -5.695 2.982 -17.906 1 67.12 494 LEU A C 1
ATOM 3774 O O . LEU A 1 494 ? -6.785 2.422 -17.797 1 67.12 494 LEU A O 1
ATOM 3778 N N . MET B 1 1 ? 24.172 -30.766 59.031 1 26.23 1 MET B N 1
ATOM 3779 C CA . MET B 1 1 ? 22.891 -30.734 58.344 1 26.23 1 MET B CA 1
ATOM 3780 C C . MET B 1 1 ? 22.844 -29.594 57.312 1 26.23 1 MET B C 1
ATOM 3782 O O . MET B 1 1 ? 22.922 -28.422 57.688 1 26.23 1 MET B O 1
ATOM 3786 N N . ILE B 1 2 ? 23.438 -29.812 56.125 1 30.45 2 ILE B N 1
ATOM 3787 C CA . ILE B 1 2 ? 23.672 -28.859 55.062 1 30.45 2 ILE B CA 1
ATOM 3788 C C . ILE B 1 2 ? 22.344 -28.5 54.375 1 30.45 2 ILE B C 1
ATOM 3790 O O . ILE B 1 2 ? 21.609 -29.391 53.938 1 30.45 2 ILE B O 1
ATOM 3794 N N . ALA B 1 3 ? 21.812 -27.25 54.812 1 38.34 3 ALA B N 1
ATOM 3795 C CA . ALA B 1 3 ? 20.609 -26.641 54.25 1 38.34 3 ALA B CA 1
ATOM 3796 C C . ALA B 1 3 ? 20.688 -26.547 52.719 1 38.34 3 ALA B C 1
ATOM 3798 O O . ALA B 1 3 ? 21.609 -25.922 52.188 1 38.34 3 ALA B O 1
ATOM 3799 N N . ILE B 1 4 ? 20.203 -27.562 52.031 1 39.12 4 ILE B N 1
ATOM 3800 C CA . ILE B 1 4 ? 20.141 -27.578 50.562 1 39.12 4 ILE B CA 1
ATOM 3801 C C . ILE B 1 4 ? 19.203 -26.469 50.094 1 39.12 4 ILE B C 1
ATOM 3803 O O . ILE B 1 4 ? 18.047 -26.406 50.5 1 39.12 4 ILE B O 1
ATOM 3807 N N . PRO B 1 5 ? 19.797 -25.406 49.594 1 40.75 5 PRO B N 1
ATOM 3808 C CA . PRO B 1 5 ? 18.969 -24.312 49.094 1 40.75 5 PRO B CA 1
ATOM 3809 C C . PRO B 1 5 ? 18.062 -24.766 47.938 1 40.75 5 PRO B C 1
ATOM 3811 O O . PRO B 1 5 ? 18.484 -25.578 47.094 1 40.75 5 PRO B O 1
ATOM 3814 N N . SER B 1 6 ? 16.75 -24.922 48.188 1 36.94 6 SER B N 1
ATOM 3815 C CA . SER B 1 6 ? 15.742 -25.219 47.156 1 36.94 6 SER B CA 1
ATOM 3816 C C . SER B 1 6 ? 15.719 -24.156 46.062 1 36.94 6 SER B C 1
ATOM 3818 O O . SER B 1 6 ? 15.547 -22.969 46.375 1 36.94 6 SER B O 1
ATOM 3820 N N . ILE B 1 7 ? 16.438 -24.469 44.969 1 39.53 7 ILE B N 1
ATOM 3821 C CA . ILE B 1 7 ? 16.391 -23.656 43.75 1 39.53 7 ILE B CA 1
ATOM 3822 C C . ILE B 1 7 ? 14.977 -23.703 43.188 1 39.53 7 ILE B C 1
ATOM 3824 O O . ILE B 1 7 ? 14.492 -24.766 42.781 1 39.53 7 ILE B O 1
ATOM 3828 N N . LEU B 1 8 ? 14.148 -22.766 43.594 1 36.09 8 LEU B N 1
ATOM 3829 C CA . LEU B 1 8 ? 12.883 -22.562 42.875 1 36.09 8 LEU B CA 1
ATOM 3830 C C . LEU B 1 8 ? 13.109 -22.109 41.438 1 36.09 8 LEU B C 1
ATOM 3832 O O . LEU B 1 8 ? 13.648 -21.031 41.219 1 36.09 8 LEU B O 1
ATOM 3836 N N . VAL B 1 9 ? 13.156 -23.078 40.531 1 35.88 9 VAL B N 1
ATOM 3837 C CA . VAL B 1 9 ? 13.164 -22.812 39.094 1 35.88 9 VAL B CA 1
ATOM 3838 C C . VAL B 1 9 ? 11.828 -22.188 38.688 1 35.88 9 VAL B C 1
ATOM 3840 O O . VAL B 1 9 ? 10.773 -22.828 38.812 1 35.88 9 VAL B O 1
ATOM 3843 N N . ALA B 1 10 ? 11.812 -20.859 38.656 1 36.09 10 ALA B N 1
ATOM 3844 C CA . ALA B 1 10 ? 10.68 -20.172 38.062 1 36.09 10 ALA B CA 1
ATOM 3845 C C . ALA B 1 10 ? 10.578 -20.5 36.562 1 36.09 10 ALA B C 1
ATOM 3847 O O . ALA B 1 10 ? 11.492 -20.203 35.812 1 36.09 10 ALA B O 1
ATOM 3848 N N . PHE B 1 11 ? 9.711 -21.438 36.219 1 32.31 11 PHE B N 1
ATOM 3849 C CA . PHE B 1 11 ? 9.359 -21.672 34.812 1 32.31 11 PHE B CA 1
ATOM 3850 C C . PHE B 1 11 ? 8.672 -20.453 34.219 1 32.31 11 PHE B C 1
ATOM 3852 O O . PHE B 1 11 ? 7.582 -20.078 34.656 1 32.31 11 PHE B O 1
ATOM 3859 N N . CYS B 1 12 ? 9.469 -19.578 33.656 1 33.19 12 CYS B N 1
ATOM 3860 C CA . CYS B 1 12 ? 8.891 -18.562 32.781 1 33.19 12 CYS B CA 1
ATOM 3861 C C . CYS B 1 12 ? 8.148 -19.203 31.609 1 33.19 12 CYS B C 1
ATOM 3863 O O . CYS B 1 12 ? 8.758 -19.828 30.75 1 33.19 12 CYS B O 1
ATOM 3865 N N . CYS B 1 13 ? 6.848 -19.406 31.828 1 29.61 13 CYS B N 1
ATOM 3866 C CA . CYS B 1 13 ? 6.008 -19.734 30.688 1 29.61 13 CYS B CA 1
ATOM 3867 C C . CYS B 1 13 ? 6.043 -18.609 29.656 1 29.61 13 CYS B C 1
ATOM 3869 O O . CYS B 1 13 ? 5.539 -17.516 29.906 1 29.61 13 CYS B O 1
ATOM 3871 N N . PHE B 1 14 ? 7.023 -18.641 28.797 1 37.91 14 PHE B N 1
ATOM 3872 C CA . PHE B 1 14 ? 6.918 -17.875 27.562 1 37.91 14 PHE B CA 1
ATOM 3873 C C . PHE B 1 14 ? 5.57 -18.109 26.891 1 37.91 14 PHE B C 1
ATOM 3875 O O . PHE B 1 14 ? 5.273 -19.219 26.469 1 37.91 14 PHE B O 1
ATOM 3882 N N . ALA B 1 15 ? 4.633 -17.328 27.297 1 34.97 15 ALA B N 1
ATOM 3883 C CA . ALA B 1 15 ? 3.445 -17.328 26.453 1 34.97 15 ALA B CA 1
ATOM 3884 C C . ALA B 1 15 ? 3.787 -16.891 25.031 1 34.97 15 ALA B C 1
ATOM 3886 O O . ALA B 1 15 ? 4.098 -15.719 24.781 1 34.97 15 ALA B O 1
ATOM 3887 N N . SER B 1 16 ? 4.391 -17.719 24.266 1 39.88 16 SER B N 1
ATOM 3888 C CA . SER B 1 16 ? 4.406 -17.469 22.828 1 39.88 16 SER B CA 1
ATOM 3889 C C . SER B 1 16 ? 3.041 -16.984 22.344 1 39.88 16 SER B C 1
ATOM 3891 O O . SER B 1 16 ? 2.045 -17.703 22.484 1 39.88 16 SER B O 1
ATOM 3893 N N . ALA B 1 17 ? 2.723 -15.789 22.391 1 43.72 17 ALA B N 1
ATOM 3894 C CA . ALA B 1 17 ? 1.501 -15.312 21.734 1 43.72 17 ALA B CA 1
ATOM 3895 C C . ALA B 1 17 ? 1.253 -16.047 20.422 1 43.72 17 ALA B C 1
ATOM 3897 O O . ALA B 1 17 ? 2.018 -15.906 19.469 1 43.72 17 ALA B O 1
ATOM 3898 N N . VAL B 1 18 ? 0.826 -17.281 20.406 1 44.47 18 VAL B N 1
ATOM 3899 C CA . VAL B 1 18 ? 0.372 -18.047 19.234 1 44.47 18 VAL B CA 1
ATOM 3900 C C . VAL B 1 18 ? -0.355 -17.109 18.266 1 44.47 18 VAL B C 1
ATOM 3902 O O . VAL B 1 18 ? -1.347 -16.469 18.641 1 44.47 18 VAL B O 1
ATOM 3905 N N . ALA B 1 19 ? 0.282 -16.766 17.25 1 61.75 19 ALA B N 1
ATOM 3906 C CA . ALA B 1 19 ? -0.266 -15.938 16.172 1 61.75 19 ALA B CA 1
ATOM 3907 C C . ALA B 1 19 ? -1.673 -16.391 15.797 1 61.75 19 ALA B C 1
ATOM 3909 O O . ALA B 1 19 ? -1.912 -17.578 15.578 1 61.75 19 ALA B O 1
ATOM 3910 N N . ARG B 1 20 ? -2.723 -15.555 15.914 1 81.88 20 ARG B N 1
ATOM 3911 C CA . ARG B 1 20 ? -4.125 -15.805 15.594 1 81.88 20 ARG B CA 1
ATOM 3912 C C . ARG B 1 20 ? -4.277 -16.312 14.164 1 81.88 20 ARG B C 1
ATOM 3914 O O . ARG B 1 20 ? -3.623 -15.812 13.25 1 81.88 20 ARG B O 1
ATOM 3921 N N . PHE B 1 21 ? -4.93 -17.484 13.914 1 94 21 PHE B N 1
ATOM 3922 C CA . PHE B 1 21 ? -5.23 -18.078 12.625 1 94 21 PHE B CA 1
ATOM 3923 C C . PHE B 1 21 ? -5.824 -17.062 11.672 1 94 21 PHE B C 1
ATOM 3925 O O . PHE B 1 21 ? -6.77 -16.344 12.031 1 94 21 PHE B O 1
ATOM 3932 N N . ASN B 1 22 ? -5.195 -16.875 10.562 1 97 22 ASN B N 1
ATOM 3933 C CA . ASN B 1 22 ? -5.715 -15.961 9.547 1 97 22 ASN B CA 1
ATOM 3934 C C . ASN B 1 22 ? -6.25 -16.719 8.336 1 97 22 ASN B C 1
ATOM 3936 O O . ASN B 1 22 ? -5.477 -17.203 7.512 1 97 22 ASN B O 1
ATOM 3940 N N . PRO B 1 23 ? -7.492 -16.797 8.188 1 97.81 23 PRO B N 1
ATOM 3941 C CA . PRO B 1 23 ? -8.086 -17.547 7.086 1 97.81 23 PRO B CA 1
ATOM 3942 C C . PRO B 1 23 ? -7.594 -17.078 5.719 1 97.81 23 PRO B C 1
ATOM 3944 O O . PRO B 1 23 ? -7.523 -17.875 4.777 1 97.81 23 PRO B O 1
ATOM 3947 N N . LEU B 1 24 ? -7.273 -15.844 5.602 1 98.12 24 LEU B N 1
ATOM 3948 C CA . LEU B 1 24 ? -6.84 -15.289 4.32 1 98.12 24 LEU B CA 1
ATOM 3949 C C . LEU B 1 24 ? -5.539 -15.945 3.863 1 98.12 24 LEU B C 1
ATOM 3951 O O . LEU B 1 24 ? -5.336 -16.156 2.666 1 98.12 24 LEU B O 1
ATOM 3955 N N . HIS B 1 25 ? -4.668 -16.328 4.773 1 97.31 25 HIS B N 1
ATOM 3956 C CA . HIS B 1 25 ? -3.393 -16.953 4.438 1 97.31 25 HIS B CA 1
ATOM 3957 C C . HIS B 1 25 ? -3.588 -18.391 3.992 1 97.31 25 HIS B C 1
ATOM 3959 O O . HIS B 1 25 ? -2.652 -19.031 3.5 1 97.31 25 HIS B O 1
ATOM 3965 N N . HIS B 1 26 ? -4.828 -18.891 4.098 1 97.19 26 HIS B N 1
ATOM 3966 C CA . HIS B 1 26 ? -5.164 -20.266 3.762 1 97.19 26 HIS B CA 1
ATOM 3967 C C . HIS B 1 26 ? -6.16 -20.328 2.609 1 97.19 26 HIS B C 1
ATOM 3969 O O . HIS B 1 26 ? -6.824 -21.344 2.408 1 97.19 26 HIS B O 1
ATOM 3975 N N . SER B 1 27 ? -6.266 -19.25 1.859 1 96.81 27 SER B N 1
ATOM 3976 C CA . SER B 1 27 ? -7.289 -19.156 0.825 1 96.81 27 SER B CA 1
ATOM 3977 C C . SER B 1 27 ? -6.715 -19.469 -0.552 1 96.81 27 SER B C 1
ATOM 3979 O O . SER B 1 27 ? -7.277 -19.062 -1.572 1 96.81 27 SER B O 1
ATOM 3981 N N . GLY B 1 28 ? -5.535 -20.156 -0.588 1 95.12 28 GLY B N 1
ATOM 3982 C CA . GLY B 1 28 ? -4.969 -20.609 -1.853 1 95.12 28 GLY B CA 1
ATOM 3983 C C . GLY B 1 28 ? -4.777 -19.469 -2.85 1 95.12 28 GLY B C 1
ATOM 3984 O O . GLY B 1 28 ? -4.168 -18.453 -2.527 1 95.12 28 GLY B O 1
ATOM 3985 N N . PRO B 1 29 ? -5.352 -19.688 -4.086 1 95.81 29 PRO B N 1
ATOM 3986 C CA . PRO B 1 29 ? -5.172 -18.672 -5.129 1 95.81 29 PRO B CA 1
ATOM 3987 C C . PRO B 1 29 ? -6.023 -17.422 -4.895 1 95.81 29 PRO B C 1
ATOM 3989 O O . PRO B 1 29 ? -5.832 -16.406 -5.562 1 95.81 29 PRO B O 1
ATOM 3992 N N . ALA B 1 30 ? -6.957 -17.484 -3.961 1 95.44 30 ALA B N 1
ATOM 3993 C CA . ALA B 1 30 ? -7.828 -16.344 -3.676 1 95.44 30 ALA B CA 1
ATOM 3994 C C . ALA B 1 30 ? -7.238 -15.461 -2.578 1 95.44 30 ALA B C 1
ATOM 3996 O O . ALA B 1 30 ? -7.805 -14.422 -2.234 1 95.44 30 ALA B O 1
ATOM 3997 N N . ALA B 1 31 ? -6.121 -15.891 -2.07 1 96.62 31 ALA B N 1
ATOM 3998 C CA . ALA B 1 31 ? -5.5 -15.141 -0.982 1 96.62 31 ALA B CA 1
ATOM 3999 C C . ALA B 1 31 ? -4.957 -13.805 -1.478 1 96.62 31 ALA B C 1
ATOM 4001 O O . ALA B 1 31 ? -4.254 -13.75 -2.488 1 96.62 31 ALA B O 1
ATOM 4002 N N . PRO B 1 32 ? -5.379 -12.688 -0.752 1 96.88 32 PRO B N 1
ATOM 4003 C CA . PRO B 1 32 ? -4.555 -11.492 -0.978 1 96.88 32 PRO B CA 1
ATOM 4004 C C . PRO B 1 32 ? -3.07 -11.75 -0.729 1 96.88 32 PRO B C 1
ATOM 4006 O O . PRO B 1 32 ? -2.711 -12.703 -0.037 1 96.88 32 PRO B O 1
ATOM 4009 N N . TYR B 1 33 ? -2.297 -10.922 -1.318 1 97.69 33 TYR B N 1
ATOM 4010 C CA . TYR B 1 33 ? -0.867 -11.141 -1.128 1 97.69 33 TYR B CA 1
ATOM 4011 C C . TYR B 1 33 ? -0.498 -11.078 0.35 1 97.69 33 TYR B C 1
ATOM 4013 O O . TYR B 1 33 ? -0.992 -10.219 1.085 1 97.69 33 TYR B O 1
ATOM 4021 N N . PHE B 1 34 ? 0.389 -11.914 0.732 1 96.69 34 PHE B N 1
ATOM 4022 C CA . PHE B 1 34 ? 1.068 -11.875 2.021 1 96.69 34 PHE B CA 1
ATOM 4023 C C . PHE B 1 34 ? 2.457 -12.5 1.918 1 96.69 34 PHE B C 1
ATOM 4025 O O . PHE B 1 34 ? 2.736 -13.258 0.987 1 96.69 34 PHE B O 1
ATOM 4032 N N . ASP B 1 35 ? 3.332 -12.109 2.777 1 95.44 35 ASP B N 1
ATOM 4033 C CA . ASP B 1 35 ? 4.656 -12.727 2.811 1 95.44 35 ASP B CA 1
ATOM 4034 C C . ASP B 1 35 ? 4.574 -14.188 3.248 1 95.44 35 ASP B C 1
ATOM 4036 O O . ASP B 1 35 ? 4.012 -14.492 4.301 1 95.44 35 ASP B O 1
ATOM 4040 N N . ALA B 1 36 ? 5.086 -15.016 2.416 1 95.06 36 ALA B N 1
ATOM 4041 C CA . ALA B 1 36 ? 5.152 -16.422 2.822 1 95.06 36 ALA B CA 1
ATOM 4042 C C . ALA B 1 36 ? 6.023 -16.594 4.062 1 95.06 36 ALA B C 1
ATOM 4044 O O . ALA B 1 36 ? 6.961 -15.82 4.281 1 95.06 36 ALA B O 1
ATOM 4045 N N . PRO B 1 37 ? 5.621 -17.562 4.891 1 90.12 37 PRO B N 1
ATOM 4046 C CA . PRO B 1 37 ? 6.461 -17.797 6.066 1 90.12 37 PRO B CA 1
ATOM 4047 C C . PRO B 1 37 ? 7.883 -18.219 5.703 1 90.12 37 PRO B C 1
ATOM 4049 O O . PRO B 1 37 ? 8.086 -18.953 4.73 1 90.12 37 PRO B O 1
ATOM 4052 N N . HIS B 1 38 ? 8.766 -17.656 6.48 1 82.25 38 HIS B N 1
ATOM 4053 C CA . HIS B 1 38 ? 10.172 -17.969 6.242 1 82.25 38 HIS B CA 1
ATOM 4054 C C . HIS B 1 38 ? 10.5 -19.391 6.68 1 82.25 38 HIS B C 1
ATOM 4056 O O . HIS B 1 38 ? 9.891 -19.922 7.613 1 82.25 38 HIS B O 1
ATOM 4062 N N . GLU B 1 39 ? 11.211 -19.953 5.801 1 71.38 39 GLU B N 1
ATOM 4063 C CA . GLU B 1 39 ? 11.805 -21.188 6.301 1 71.38 39 GLU B CA 1
ATOM 4064 C C . GLU B 1 39 ? 12.617 -20.938 7.57 1 71.38 39 GLU B C 1
ATOM 4066 O O . GLU B 1 39 ? 13.125 -19.844 7.781 1 71.38 39 GLU B O 1
ATOM 4071 N N . ASP B 1 40 ? 12.617 -21.859 8.336 1 66.06 40 ASP B N 1
ATOM 4072 C CA . ASP B 1 40 ? 13.102 -21.734 9.711 1 66.06 40 ASP B CA 1
ATOM 4073 C C . ASP B 1 40 ? 14.555 -21.266 9.742 1 66.06 40 ASP B C 1
ATOM 4075 O O . ASP B 1 40 ? 15.461 -22.016 9.383 1 66.06 40 ASP B O 1
ATOM 4079 N N . GLY B 1 41 ? 14.648 -19.859 9.82 1 76.81 41 GLY B N 1
ATOM 4080 C CA . GLY B 1 41 ? 15.883 -19.266 10.312 1 76.81 41 GLY B CA 1
ATOM 4081 C C . GLY B 1 41 ? 16.578 -18.391 9.273 1 76.81 41 GLY B C 1
ATOM 4082 O O . GLY B 1 41 ? 17.594 -17.766 9.562 1 76.81 41 GLY B O 1
ATOM 4083 N N . ILE B 1 42 ? 16.016 -18.406 7.992 1 87.5 42 ILE B N 1
ATOM 4084 C CA . ILE B 1 42 ? 16.734 -17.594 7.02 1 87.5 42 ILE B CA 1
ATOM 4085 C C . ILE B 1 42 ? 16.141 -16.188 6.988 1 87.5 42 ILE B C 1
ATOM 4087 O O . ILE B 1 42 ? 14.969 -16 6.652 1 87.5 42 ILE B O 1
ATOM 4091 N N . PRO B 1 43 ? 16.922 -15.211 7.32 1 89.12 43 PRO B N 1
ATOM 4092 C CA . PRO B 1 43 ? 16.406 -13.844 7.277 1 89.12 43 PRO B CA 1
ATOM 4093 C C . PRO B 1 43 ? 16.062 -13.383 5.859 1 89.12 43 PRO B C 1
ATOM 4095 O O . PRO B 1 43 ? 16.734 -13.766 4.902 1 89.12 43 PRO B O 1
ATOM 4098 N N . GLU B 1 44 ? 15.047 -12.578 5.781 1 90.44 44 GLU B N 1
ATOM 4099 C CA . GLU B 1 44 ? 14.602 -12.062 4.492 1 90.44 44 GLU B CA 1
ATOM 4100 C C . GLU B 1 44 ? 15.484 -10.906 4.023 1 90.44 44 GLU B C 1
ATOM 4102 O O . GLU B 1 44 ? 15.531 -10.602 2.832 1 90.44 44 GLU B O 1
ATOM 4107 N N . SER B 1 45 ? 16.141 -10.297 4.914 1 92.75 45 SER B N 1
ATOM 4108 C CA . SER B 1 45 ? 16.969 -9.148 4.57 1 92.75 45 SER B CA 1
ATOM 4109 C C . SER B 1 45 ? 18.188 -9.562 3.744 1 92.75 45 SER B C 1
ATOM 4111 O O . SER B 1 45 ? 18.625 -10.711 3.807 1 92.75 45 SER B O 1
ATOM 4113 N N . THR B 1 46 ? 18.672 -8.656 2.914 1 95.25 46 THR B N 1
ATOM 4114 C CA . THR B 1 46 ? 19.938 -8.898 2.229 1 95.25 46 THR B CA 1
ATOM 4115 C C . THR B 1 46 ? 21.047 -9.18 3.232 1 95.25 46 THR B C 1
ATOM 4117 O O . THR B 1 46 ? 21.219 -8.445 4.211 1 95.25 46 THR B O 1
ATOM 4120 N N . PRO B 1 47 ? 21.766 -10.219 3.074 1 95.12 47 PRO B N 1
ATOM 4121 C CA . PRO B 1 47 ? 22.828 -10.555 4.035 1 95.12 47 PRO B CA 1
ATOM 4122 C C . PRO B 1 47 ? 23.859 -9.438 4.191 1 95.12 47 PRO B C 1
ATOM 4124 O O . PRO B 1 47 ? 24.141 -8.719 3.23 1 95.12 47 PRO B O 1
ATOM 4127 N N . ASP B 1 48 ? 24.422 -9.422 5.359 1 92.88 48 ASP B N 1
ATOM 4128 C CA . ASP B 1 48 ? 25.484 -8.438 5.609 1 92.88 48 ASP B CA 1
ATOM 4129 C C . ASP B 1 48 ? 26.625 -8.602 4.613 1 92.88 48 ASP B C 1
ATOM 4131 O O . ASP B 1 48 ? 27.016 -9.719 4.281 1 92.88 48 ASP B O 1
ATOM 4135 N N . GLY B 1 49 ? 27.031 -7.504 4.121 1 94.81 49 GLY B N 1
ATOM 4136 C CA . GLY B 1 49 ? 28.141 -7.52 3.189 1 94.81 49 GLY B CA 1
ATOM 4137 C C . GLY B 1 49 ? 27.719 -7.656 1.742 1 94.81 49 GLY B C 1
ATOM 4138 O O . GLY B 1 49 ? 28.547 -7.648 0.837 1 94.81 49 GLY B O 1
ATOM 4139 N N . CYS B 1 50 ? 26.438 -7.781 1.562 1 96.88 50 CYS B N 1
ATOM 4140 C CA . CYS B 1 50 ? 25.969 -8.008 0.202 1 96.88 50 CYS B CA 1
ATOM 4141 C C . CYS B 1 50 ? 25.047 -6.875 -0.245 1 96.88 50 CYS B C 1
ATOM 4143 O O . CYS B 1 50 ? 24.422 -6.207 0.584 1 96.88 50 CYS B O 1
ATOM 4145 N N . VAL B 1 51 ? 25.016 -6.602 -1.514 1 96.56 51 VAL B N 1
ATOM 4146 C CA . VAL B 1 51 ? 24 -5.805 -2.195 1 96.56 51 VAL B CA 1
ATOM 4147 C C . VAL B 1 51 ? 23.406 -6.602 -3.357 1 96.56 51 VAL B C 1
ATOM 4149 O O . VAL B 1 51 ? 24.016 -7.566 -3.826 1 96.56 51 VAL B O 1
ATOM 4152 N N . VAL B 1 52 ? 22.219 -6.32 -3.754 1 98.06 52 VAL B N 1
ATOM 4153 C CA . VAL B 1 52 ? 21.625 -6.91 -4.949 1 98.06 52 VAL B CA 1
ATOM 4154 C C . VAL B 1 52 ? 21.938 -6.039 -6.164 1 98.06 52 VAL B C 1
ATOM 4156 O O . VAL B 1 52 ? 21.594 -4.859 -6.195 1 98.06 52 VAL B O 1
ATOM 4159 N N . ASP B 1 53 ? 22.625 -6.605 -7.117 1 98.19 53 ASP B N 1
ATOM 4160 C CA . ASP B 1 53 ? 22.969 -5.766 -8.258 1 98.19 53 ASP B CA 1
ATOM 4161 C C . ASP B 1 53 ? 22.156 -6.141 -9.492 1 98.19 53 ASP B C 1
ATOM 4163 O O . ASP B 1 53 ? 22.219 -5.473 -10.523 1 98.19 53 ASP B O 1
ATOM 4167 N N . GLN B 1 54 ? 21.391 -7.191 -9.383 1 98.62 54 GLN B N 1
ATOM 4168 C CA . GLN B 1 54 ? 20.438 -7.617 -10.398 1 98.62 54 GLN B CA 1
ATOM 4169 C C . GLN B 1 54 ? 19.359 -8.523 -9.805 1 98.62 54 GLN B C 1
ATOM 4171 O O . GLN B 1 54 ? 19.609 -9.234 -8.82 1 98.62 54 GLN B O 1
ATOM 4176 N N . ALA B 1 55 ? 18.188 -8.492 -10.383 1 98.88 55 ALA B N 1
ATOM 4177 C CA . ALA B 1 55 ? 17.125 -9.391 -9.938 1 98.88 55 ALA B CA 1
ATOM 4178 C C . ALA B 1 55 ? 16.156 -9.695 -11.078 1 98.88 55 ALA B C 1
ATOM 4180 O O . ALA B 1 55 ? 16.016 -8.898 -12.008 1 98.88 55 ALA B O 1
ATOM 4181 N N . ALA B 1 56 ? 15.562 -10.82 -11.031 1 98.88 56 ALA B N 1
ATOM 4182 C CA . ALA B 1 56 ? 14.531 -11.227 -11.984 1 98.88 56 ALA B CA 1
ATOM 4183 C C . ALA B 1 56 ? 13.289 -11.734 -11.258 1 98.88 56 ALA B C 1
ATOM 4185 O O . ALA B 1 56 ? 13.391 -12.547 -10.336 1 98.88 56 ALA B O 1
ATOM 4186 N N . TYR B 1 57 ? 12.156 -11.219 -11.664 1 98.94 57 TYR B N 1
ATOM 4187 C CA . TYR B 1 57 ? 10.875 -11.578 -11.07 1 98.94 57 TYR B CA 1
ATOM 4188 C C . TYR B 1 57 ? 9.938 -12.156 -12.117 1 98.94 57 TYR B C 1
ATOM 4190 O O . TYR B 1 57 ? 9.883 -11.672 -13.242 1 98.94 57 TYR B O 1
ATOM 4198 N N . ILE B 1 58 ? 9.227 -13.188 -11.82 1 98.88 58 ILE B N 1
ATOM 4199 C CA . ILE B 1 58 ? 8.023 -13.625 -12.516 1 98.88 58 ILE B CA 1
ATOM 4200 C C . ILE B 1 58 ? 6.836 -13.633 -11.555 1 98.88 58 ILE B C 1
ATOM 4202 O O . ILE B 1 58 ? 6.902 -14.234 -10.484 1 98.88 58 ILE B O 1
ATOM 4206 N N . LEU B 1 59 ? 5.781 -12.883 -11.93 1 98.81 59 LEU B N 1
ATOM 4207 C CA . LEU B 1 59 ? 4.711 -12.523 -11 1 98.81 59 LEU B CA 1
ATOM 4208 C C . LEU B 1 59 ? 3.35 -12.891 -11.578 1 98.81 59 LEU B C 1
ATOM 4210 O O . LEU B 1 59 ? 3.102 -12.688 -12.773 1 98.81 59 LEU B O 1
ATOM 4214 N N . ARG B 1 60 ? 2.525 -13.406 -10.672 1 98.75 60 ARG B N 1
ATOM 4215 C CA . ARG B 1 60 ? 1.103 -13.484 -10.984 1 98.75 60 ARG B CA 1
ATOM 4216 C C . ARG B 1 60 ? 0.46 -12.102 -10.961 1 98.75 60 ARG B C 1
ATOM 4218 O O . ARG B 1 60 ? 0.944 -11.203 -10.273 1 98.75 60 ARG B O 1
ATOM 4225 N N . HIS B 1 61 ? -0.595 -11.961 -11.734 1 98.75 61 HIS B N 1
ATOM 4226 C CA . HIS B 1 61 ? -1.357 -10.719 -11.672 1 98.75 61 HIS B CA 1
ATOM 4227 C C . HIS B 1 61 ? -1.902 -10.477 -10.273 1 98.75 61 HIS B C 1
ATOM 4229 O O . HIS B 1 61 ? -1.963 -11.391 -9.453 1 98.75 61 HIS B O 1
ATOM 4235 N N . GLY B 1 62 ? -2.281 -9.211 -9.984 1 98.75 62 GLY B N 1
ATOM 4236 C CA . GLY B 1 62 ? -2.879 -8.812 -8.719 1 98.75 62 GLY B CA 1
ATOM 4237 C C . GLY B 1 62 ? -4.281 -9.359 -8.523 1 98.75 62 GLY B C 1
ATOM 4238 O O . GLY B 1 62 ? -4.82 -10.031 -9.406 1 98.75 62 GLY B O 1
ATOM 4239 N N . ALA B 1 63 ? -4.863 -9.008 -7.391 1 98.81 63 ALA B N 1
ATOM 4240 C CA . ALA B 1 63 ? -6.203 -9.469 -7.043 1 98.81 63 ALA B CA 1
ATOM 4241 C C . ALA B 1 63 ? -7.219 -9.062 -8.109 1 98.81 63 ALA B C 1
ATOM 4243 O O . ALA B 1 63 ? -7.234 -7.906 -8.547 1 98.81 63 ALA B O 1
ATOM 4244 N N . ARG B 1 64 ? -7.988 -10 -8.492 1 98.31 64 ARG B N 1
ATOM 4245 C CA . ARG B 1 64 ? -8.977 -9.766 -9.539 1 98.31 64 ARG B CA 1
ATOM 4246 C C . ARG B 1 64 ? -10.391 -10.031 -9.023 1 98.31 64 ARG B C 1
ATOM 4248 O O . ARG B 1 64 ? -10.57 -10.672 -7.984 1 98.31 64 ARG B O 1
ATOM 4255 N N . TYR B 1 65 ? -11.352 -9.523 -9.727 1 98.25 65 TYR B N 1
ATOM 4256 C CA . TYR B 1 65 ? -12.742 -9.938 -9.586 1 98.25 65 TYR B CA 1
ATOM 4257 C C . TYR B 1 65 ? -12.922 -11.383 -10.039 1 98.25 65 TYR B C 1
ATOM 4259 O O . TYR B 1 65 ? -12.008 -11.984 -10.617 1 98.25 65 TYR B O 1
ATOM 4267 N N . PRO B 1 66 ? -14.094 -12.016 -9.688 1 96.62 66 PRO B N 1
ATOM 4268 C CA . PRO B 1 66 ? -14.305 -13.406 -10.094 1 96.62 66 PRO B CA 1
ATOM 4269 C C . PRO B 1 66 ? -14.312 -13.578 -11.609 1 96.62 66 PRO B C 1
ATOM 4271 O O . PRO B 1 66 ? -14.719 -12.664 -12.336 1 96.62 66 PRO B O 1
ATOM 4274 N N . GLU B 1 67 ? -13.836 -14.719 -12.016 1 94.81 67 GLU B N 1
ATOM 4275 C CA . GLU B 1 67 ? -14.133 -15.094 -13.398 1 94.81 67 GLU B CA 1
ATOM 4276 C C . GLU B 1 67 ? -15.633 -15.266 -13.609 1 94.81 67 GLU B C 1
ATOM 4278 O O . GLU B 1 67 ? -16.375 -15.477 -12.656 1 94.81 67 GLU B O 1
ATOM 4283 N N . PRO B 1 68 ? -16.062 -15.211 -14.797 1 91.5 68 PRO B N 1
ATOM 4284 C CA . PRO B 1 68 ? -17.5 -15.258 -15.062 1 91.5 68 PRO B CA 1
ATOM 4285 C C . PRO B 1 68 ? -18.172 -16.5 -14.469 1 91.5 68 PRO B C 1
ATOM 4287 O O . PRO B 1 68 ? -19.266 -16.406 -13.922 1 91.5 68 PRO B O 1
ATOM 4290 N N . SER B 1 69 ? -17.531 -17.656 -14.57 1 90.31 69 SER B N 1
ATOM 4291 C CA . SER B 1 69 ? -18.125 -18.875 -14.016 1 90.31 69 SER B CA 1
ATOM 4292 C C . SER B 1 69 ? -18.219 -18.797 -12.492 1 90.31 69 SER B C 1
ATOM 4294 O O . SER B 1 69 ? -19.234 -19.203 -11.914 1 90.31 69 SER B O 1
ATOM 4296 N N . ASP B 1 70 ? -17.219 -18.281 -11.867 1 93.31 70 ASP B N 1
ATOM 4297 C CA . ASP B 1 70 ? -17.234 -18.109 -10.422 1 93.31 70 ASP B CA 1
ATOM 4298 C C . ASP B 1 70 ? -18.297 -17.094 -10.008 1 93.31 70 ASP B C 1
ATOM 4300 O O . ASP B 1 70 ? -18.969 -17.266 -8.977 1 93.31 70 ASP B O 1
ATOM 4304 N N . PHE B 1 71 ? -18.453 -16.031 -10.781 1 95.56 71 PHE B N 1
ATOM 4305 C CA . PHE B 1 71 ? -19.469 -15.023 -10.5 1 95.56 71 PHE B CA 1
ATOM 4306 C C . PHE B 1 71 ? -20.875 -15.633 -10.562 1 95.56 71 PHE B C 1
ATOM 4308 O O . PHE B 1 71 ? -21.734 -15.328 -9.734 1 95.56 71 PHE B O 1
ATOM 4315 N N . THR B 1 72 ? -21.031 -16.516 -11.484 1 95.25 72 THR B N 1
ATOM 4316 C CA . THR B 1 72 ? -22.297 -17.234 -11.578 1 95.25 72 THR B CA 1
ATOM 4317 C C . THR B 1 72 ? -22.547 -18.047 -10.305 1 95.25 72 THR B C 1
ATOM 4319 O O . THR B 1 72 ? -23.672 -18.141 -9.828 1 95.25 72 THR B O 1
ATOM 4322 N N . GLY B 1 73 ? -21.484 -18.656 -9.805 1 95.88 73 GLY B N 1
ATOM 4323 C CA . GLY B 1 73 ? -21.609 -19.359 -8.547 1 95.88 73 GLY B CA 1
ATOM 4324 C C . GLY B 1 73 ? -22.062 -18.484 -7.398 1 95.88 73 GLY B C 1
ATOM 4325 O O . GLY B 1 73 ? -22.906 -18.875 -6.598 1 95.88 73 GLY B O 1
ATOM 4326 N N . TRP B 1 74 ? -21.547 -17.25 -7.316 1 97.12 74 TRP B N 1
ATOM 4327 C CA . TRP B 1 74 ? -21.938 -16.297 -6.293 1 97.12 74 TRP B CA 1
ATOM 4328 C C . TRP B 1 74 ? -23.406 -15.891 -6.465 1 97.12 74 TRP B C 1
ATOM 4330 O O . TRP B 1 74 ? -24.141 -15.781 -5.484 1 97.12 74 TRP B O 1
ATOM 4340 N N . GLN B 1 75 ? -23.75 -15.711 -7.711 1 97.06 75 GLN B N 1
ATOM 4341 C CA . GLN B 1 75 ? -25.141 -15.336 -8 1 97.06 75 GLN B CA 1
ATOM 4342 C C . GLN B 1 75 ? -26.094 -16.453 -7.617 1 97.06 75 GLN B C 1
ATOM 4344 O O . GLN B 1 75 ? -27.172 -16.203 -7.078 1 97.06 75 GLN B O 1
ATOM 4349 N N . THR B 1 76 ? -25.703 -17.672 -7.918 1 97.81 76 THR B N 1
ATOM 4350 C CA . THR B 1 76 ? -26.516 -18.828 -7.555 1 97.81 76 THR B CA 1
ATOM 4351 C C . THR B 1 76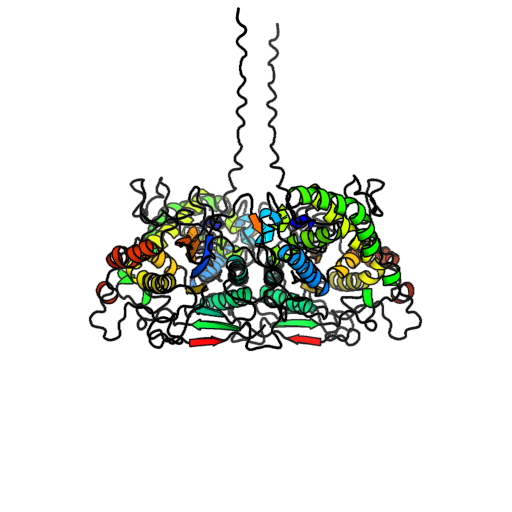 ? -26.688 -18.922 -6.039 1 97.81 76 THR B C 1
ATOM 4353 O O . THR B 1 76 ? -27.781 -19.172 -5.543 1 97.81 76 THR B O 1
ATOM 4356 N N . LEU B 1 77 ? -25.594 -18.734 -5.344 1 98.25 77 LEU B N 1
ATOM 4357 C CA . LEU B 1 77 ? -25.641 -18.734 -3.887 1 98.25 77 LEU B CA 1
ATOM 4358 C C . LEU B 1 77 ? -26.562 -17.625 -3.371 1 98.25 77 LEU B C 1
ATOM 4360 O O . LEU B 1 77 ? -27.375 -17.875 -2.48 1 98.25 77 LEU B O 1
ATOM 4364 N N . PHE B 1 78 ? -26.484 -16.438 -3.881 1 98.12 78 PHE B N 1
ATOM 4365 C CA . PHE B 1 78 ? -27.328 -15.297 -3.518 1 98.12 78 PHE B CA 1
ATOM 4366 C C . PHE B 1 78 ? -28.797 -15.617 -3.756 1 98.12 78 PHE B C 1
ATOM 4368 O O . PHE B 1 78 ? -29.641 -15.352 -2.9 1 98.12 78 PHE B O 1
ATOM 4375 N N . GLN B 1 79 ? -29.047 -16.188 -4.891 1 98.31 79 GLN B N 1
ATOM 4376 C CA . GLN B 1 79 ? -30.422 -16.562 -5.227 1 98.31 79 GLN B CA 1
ATOM 4377 C C . GLN B 1 79 ? -30.969 -17.594 -4.258 1 98.31 79 GLN B C 1
ATOM 4379 O O . GLN B 1 79 ? -32.125 -17.547 -3.869 1 98.31 79 GLN B O 1
ATOM 4384 N N . LYS B 1 80 ? -30.141 -18.547 -3.916 1 98.44 80 LYS B N 1
ATOM 4385 C CA . LYS B 1 80 ? -30.562 -19.547 -2.93 1 98.44 80 LYS B CA 1
ATOM 4386 C C . LYS B 1 80 ? -30.969 -18.875 -1.62 1 98.44 80 LYS B C 1
ATOM 4388 O O . LYS B 1 80 ? -32 -19.234 -1.033 1 98.44 80 LYS B O 1
ATOM 4393 N N . PHE B 1 81 ? -30.172 -17.891 -1.154 1 98.38 81 PHE B N 1
ATOM 4394 C CA . PHE B 1 81 ? -30.484 -17.156 0.069 1 98.38 81 PHE B CA 1
ATOM 4395 C C . PHE B 1 81 ? -31.75 -16.328 -0.096 1 98.38 81 PHE B C 1
ATOM 4397 O O . PHE B 1 81 ? -32.625 -16.344 0.779 1 98.38 81 PHE B O 1
ATOM 4404 N N . GLN B 1 82 ? -31.891 -15.672 -1.192 1 97.31 82 GLN B N 1
ATOM 4405 C CA . GLN B 1 82 ? -32.938 -14.68 -1.388 1 97.31 82 GLN B CA 1
ATOM 4406 C C . GLN B 1 82 ? -34.281 -15.344 -1.694 1 97.31 82 GLN B C 1
ATOM 4408 O O . GLN B 1 82 ? -35.344 -14.758 -1.456 1 97.31 82 GLN B O 1
ATOM 4413 N N . ASN B 1 83 ? -34.219 -16.547 -2.191 1 97.94 83 ASN B N 1
ATOM 4414 C CA . ASN B 1 83 ? -35.469 -17.188 -2.645 1 97.94 83 ASN B CA 1
ATOM 4415 C C . ASN B 1 83 ? -36.062 -18.047 -1.546 1 97.94 83 ASN B C 1
ATOM 4417 O O . ASN B 1 83 ? -37.094 -18.719 -1.771 1 97.94 83 ASN B O 1
ATOM 4421 N N . ALA B 1 84 ? -35.562 -18 -0.39 1 98.25 84 ALA B N 1
ATOM 4422 C CA . ALA B 1 84 ? -36.094 -18.797 0.722 1 98.25 84 ALA B CA 1
ATOM 4423 C C . ALA B 1 84 ? -36.562 -17.891 1.857 1 98.25 84 ALA B C 1
ATOM 4425 O O . ALA B 1 84 ? -36.094 -16.75 1.982 1 98.25 84 ALA B O 1
ATOM 4426 N N . THR B 1 85 ? -37.562 -18.328 2.555 1 98.69 85 THR B N 1
ATOM 4427 C CA . THR B 1 85 ? -37.906 -17.766 3.855 1 98.69 85 THR B CA 1
ATOM 4428 C C . THR B 1 85 ? -37.281 -18.594 4.98 1 98.69 85 THR B C 1
ATOM 4430 O O . THR B 1 85 ? -37.5 -19.812 5.055 1 98.69 85 THR B O 1
ATOM 4433 N N . TYR B 1 86 ? -36.469 -17.953 5.777 1 98.75 86 TYR B N 1
ATOM 4434 C CA . TYR B 1 86 ? -35.719 -18.672 6.785 1 98.75 86 TYR B CA 1
ATOM 4435 C C . TYR B 1 86 ? -35.281 -17.75 7.918 1 98.75 86 TYR B C 1
ATOM 4437 O O . TYR B 1 86 ? -35.531 -16.547 7.867 1 98.75 86 TYR B O 1
ATOM 4445 N N . THR B 1 87 ? -34.75 -18.359 8.922 1 98.56 87 THR B N 1
ATOM 4446 C CA . THR B 1 87 ? -34.094 -17.656 10.016 1 98.56 87 THR B CA 1
ATOM 4447 C C . THR B 1 87 ? -32.625 -18.016 10.062 1 98.56 87 THR B C 1
ATOM 4449 O O . THR B 1 87 ? -32.25 -19.188 9.898 1 98.56 87 THR B O 1
ATOM 4452 N N . ALA B 1 88 ? -31.766 -17.031 10.195 1 98.69 88 ALA B N 1
ATOM 4453 C CA . ALA B 1 88 ? -30.328 -17.234 10.289 1 98.69 88 ALA B CA 1
ATOM 4454 C C . ALA B 1 88 ? -29.797 -16.781 11.648 1 98.69 88 ALA B C 1
ATOM 4456 O O . ALA B 1 88 ? -30.234 -15.758 12.18 1 98.69 88 ALA B O 1
ATOM 4457 N N . THR B 1 89 ? -28.875 -17.516 12.234 1 98.5 89 THR B N 1
ATOM 4458 C CA . THR B 1 89 ? -28.281 -17.219 13.539 1 98.5 89 THR B CA 1
ATOM 4459 C C . THR B 1 89 ? -26.766 -17.438 13.516 1 98.5 89 THR B C 1
ATOM 4461 O O . THR B 1 89 ? -26.219 -17.859 12.492 1 98.5 89 THR B O 1
ATOM 4464 N N . GLY B 1 90 ? -26.109 -17.031 14.617 1 97.5 90 GLY B N 1
ATOM 4465 C CA . GLY B 1 90 ? -24.688 -17.312 14.75 1 97.5 90 GLY B CA 1
ATOM 4466 C C . GLY B 1 90 ? -23.844 -16.688 13.648 1 97.5 90 GLY B C 1
ATOM 4467 O O . GLY B 1 90 ? -24.031 -15.516 13.312 1 97.5 90 GLY B O 1
ATOM 4468 N N . PRO B 1 91 ? -22.859 -17.469 13.133 1 97.44 91 PRO B N 1
ATOM 4469 C CA . PRO B 1 91 ? -21.953 -16.922 12.117 1 97.44 91 PRO B CA 1
ATOM 4470 C C . PRO B 1 91 ? -22.656 -16.625 10.797 1 97.44 91 PRO B C 1
ATOM 4472 O O . PRO B 1 91 ? -22.078 -15.945 9.93 1 97.44 91 PRO B O 1
ATOM 4475 N N . LEU B 1 92 ? -23.891 -17.062 10.656 1 98.5 92 LEU B N 1
ATOM 4476 C CA . LEU B 1 92 ? -24.578 -16.922 9.375 1 98.5 92 LEU B CA 1
ATOM 4477 C C . LEU B 1 92 ? -25.625 -15.812 9.453 1 98.5 92 LEU B C 1
ATOM 4479 O O . LEU B 1 92 ? -26.328 -15.555 8.469 1 98.5 92 LEU B O 1
ATOM 4483 N N . LYS B 1 93 ? -25.766 -15.109 10.531 1 97.31 93 LYS B N 1
ATOM 4484 C CA . LYS B 1 93 ? -26.828 -14.141 10.727 1 97.31 93 LYS B CA 1
ATOM 4485 C C . LYS B 1 93 ? -26.766 -13.023 9.688 1 97.31 93 LYS B C 1
ATOM 4487 O O . LYS B 1 93 ? -27.75 -12.312 9.469 1 97.31 93 LYS B O 1
ATOM 4492 N N . PHE B 1 94 ? -25.625 -12.875 8.992 1 96.94 94 PHE B N 1
ATOM 4493 C CA . PHE B 1 94 ? -25.453 -11.781 8.039 1 96.94 94 PHE B CA 1
ATOM 4494 C C . PHE B 1 94 ? -26.031 -12.164 6.68 1 96.94 94 PHE B C 1
ATOM 4496 O O . PHE B 1 94 ? -26.219 -11.305 5.82 1 96.94 94 PHE B O 1
ATOM 4503 N N . ILE B 1 95 ? -26.312 -13.391 6.336 1 97.56 95 ILE B N 1
ATOM 4504 C CA . ILE B 1 95 ? -26.562 -13.875 4.984 1 97.56 95 ILE B CA 1
ATOM 4505 C C . ILE B 1 95 ? -27.844 -13.227 4.441 1 97.56 95 ILE B C 1
ATOM 4507 O O . ILE B 1 95 ? -27.938 -12.953 3.24 1 97.56 95 ILE B O 1
ATOM 4511 N N . PRO B 1 96 ? -28.859 -12.891 5.344 1 97.88 96 PRO B N 1
ATOM 4512 C CA . PRO B 1 96 ? -30.031 -12.195 4.828 1 97.88 96 PRO B CA 1
ATOM 4513 C C . PRO B 1 96 ? -29.703 -10.812 4.266 1 97.88 96 PRO B C 1
ATOM 4515 O O . PRO B 1 96 ? -30.484 -10.258 3.477 1 97.88 96 PRO B O 1
ATOM 4518 N N . THR B 1 97 ? -28.578 -10.25 4.676 1 96.31 97 THR B N 1
ATOM 4519 C CA . THR B 1 97 ? -28.203 -8.898 4.277 1 96.31 97 THR B CA 1
ATOM 4520 C C . THR B 1 97 ? -27.156 -8.93 3.164 1 96.31 97 THR B C 1
ATOM 4522 O O . THR B 1 97 ? -26.797 -7.887 2.611 1 96.31 97 THR B O 1
ATOM 4525 N N . TRP B 1 98 ? -26.656 -10.062 2.791 1 97.19 98 TRP B N 1
ATOM 4526 C CA . TRP B 1 98 ? -25.469 -10.164 1.934 1 97.19 98 TRP B CA 1
ATOM 4527 C C . TRP B 1 98 ? -25.859 -10.016 0.465 1 97.19 98 TRP B C 1
ATOM 4529 O O . TRP B 1 98 ? -26.859 -10.586 0.014 1 97.19 98 TRP B O 1
ATOM 4539 N N . VAL B 1 99 ? -25.109 -9.25 -0.266 1 96.06 99 VAL B N 1
ATOM 4540 C CA . VAL B 1 99 ? -25.203 -9.109 -1.714 1 96.06 99 VAL B CA 1
ATOM 4541 C C . VAL B 1 99 ? -23.844 -9.344 -2.352 1 96.06 99 VAL B C 1
ATOM 4543 O O . VAL B 1 99 ? -22.812 -8.977 -1.783 1 96.06 99 VAL B O 1
ATOM 4546 N N . PRO B 1 100 ? -23.812 -10.039 -3.512 1 96.38 100 PRO B N 1
ATOM 4547 C CA . PRO B 1 100 ? -22.516 -10.18 -4.18 1 96.38 100 PRO B CA 1
ATOM 4548 C C . PRO B 1 100 ? -21.797 -8.844 -4.367 1 96.38 100 PRO B C 1
ATOM 4550 O O . PRO B 1 100 ? -22.422 -7.848 -4.73 1 96.38 100 PRO B O 1
ATOM 4553 N N . PRO B 1 101 ? -20.531 -8.734 -4.148 1 95.31 101 PRO B N 1
ATOM 4554 C CA . PRO B 1 101 ? -19.812 -7.457 -4.078 1 95.31 101 PRO B CA 1
ATOM 4555 C C . PRO B 1 101 ? -19.453 -6.91 -5.453 1 95.31 101 PRO B C 1
ATOM 4557 O O . PRO B 1 101 ? -18.734 -5.91 -5.555 1 95.31 101 PRO B O 1
ATOM 4560 N N . VAL B 1 102 ? -19.953 -7.426 -6.562 1 96.62 102 VAL B N 1
ATOM 4561 C CA . VAL B 1 102 ? -19.766 -6.895 -7.91 1 96.62 102 VAL B CA 1
ATOM 4562 C C . VAL B 1 102 ? -20.859 -5.879 -8.219 1 96.62 102 VAL B C 1
ATOM 4564 O O . VAL B 1 102 ? -22.031 -6.238 -8.367 1 96.62 102 VAL B O 1
ATOM 4567 N N . ASP B 1 103 ? -20.5 -4.613 -8.305 1 95.19 103 ASP B N 1
ATOM 4568 C CA . ASP B 1 103 ? -21.547 -3.602 -8.484 1 95.19 103 ASP B CA 1
ATOM 4569 C C . ASP B 1 103 ? -21.5 -3.006 -9.891 1 95.19 103 ASP B C 1
ATOM 4571 O O . ASP B 1 103 ? -22.203 -2.045 -10.195 1 95.19 103 ASP B O 1
ATOM 4575 N N . ASP B 1 104 ? -20.625 -3.473 -10.758 1 96.81 104 ASP B N 1
ATOM 4576 C CA . ASP B 1 104 ? -20.562 -3.176 -12.18 1 96.81 104 ASP B CA 1
ATOM 4577 C C . ASP B 1 104 ? -20.188 -4.418 -12.992 1 96.81 104 ASP B C 1
ATOM 4579 O O . ASP B 1 104 ? -19.062 -4.543 -13.453 1 96.81 104 ASP B O 1
ATOM 4583 N N . PRO B 1 105 ? -21.125 -5.309 -13.258 1 96 105 PRO B N 1
ATOM 4584 C CA . PRO B 1 105 ? -20.875 -6.629 -13.844 1 96 105 PRO B CA 1
ATOM 4585 C C . PRO B 1 105 ? -20.25 -6.555 -15.227 1 96 105 PRO B C 1
ATOM 4587 O O . PRO B 1 105 ? -19.578 -7.5 -15.664 1 96 105 PRO B O 1
ATOM 4590 N N . ASP B 1 106 ? -20.406 -5.406 -15.883 1 95.56 106 ASP B N 1
ATOM 4591 C CA . ASP B 1 106 ? -19.906 -5.301 -17.25 1 95.56 106 ASP B CA 1
ATOM 4592 C C . ASP B 1 106 ? -18.406 -5.004 -17.266 1 95.56 106 ASP B C 1
ATOM 4594 O O . ASP B 1 106 ? -17.719 -5.25 -18.25 1 95.56 106 ASP B O 1
ATOM 4598 N N . HIS B 1 107 ? -17.875 -4.504 -16.125 1 96.62 107 HIS B N 1
ATOM 4599 C CA . HIS B 1 107 ? -16.516 -3.98 -16.188 1 96.62 107 HIS B CA 1
ATOM 4600 C C . HIS B 1 107 ? -15.641 -4.582 -15.078 1 96.62 107 HIS B C 1
ATOM 4602 O O . HIS B 1 107 ? -14.438 -4.328 -15.023 1 96.62 107 HIS B O 1
ATOM 4608 N N . GLU B 1 108 ? -16.203 -5.375 -14.242 1 97 108 GLU B N 1
ATOM 4609 C CA . GLU B 1 108 ? -15.461 -5.801 -13.062 1 97 108 GLU B CA 1
ATOM 4610 C C . GLU B 1 108 ? -15.039 -7.262 -13.172 1 97 108 GLU B C 1
ATOM 4612 O O . GLU B 1 108 ? -13.859 -7.586 -13.016 1 97 108 GLU B O 1
ATOM 4617 N N . PRO B 1 109 ? -15.938 -8.25 -13.531 1 96.56 109 PRO B N 1
ATOM 4618 C CA . PRO B 1 109 ? -15.492 -9.648 -13.617 1 96.56 109 PRO B CA 1
ATOM 4619 C C . PRO B 1 109 ? -14.289 -9.828 -14.539 1 96.56 109 PRO B C 1
ATOM 4621 O O . PRO B 1 109 ? -14.211 -9.195 -15.594 1 96.56 109 PRO B O 1
ATOM 4624 N N . LEU B 1 110 ? -13.32 -10.656 -14.078 1 95.56 110 LEU B N 1
ATOM 4625 C CA . LEU B 1 110 ? -12.109 -11.008 -14.812 1 95.56 110 LEU B CA 1
ATOM 4626 C C . LEU B 1 110 ? -11.016 -9.969 -14.578 1 95.56 110 LEU B C 1
ATOM 4628 O O . LEU B 1 110 ? -9.828 -10.273 -14.711 1 95.56 110 LEU B O 1
ATOM 4632 N N . PHE B 1 111 ? -11.305 -8.734 -14.234 1 97.75 111 PHE B N 1
ATOM 4633 C CA . PHE B 1 111 ? -10.328 -7.656 -14.195 1 97.75 111 PHE B CA 1
ATOM 4634 C C . PHE B 1 111 ? -9.859 -7.391 -12.766 1 97.75 111 PHE B C 1
ATOM 4636 O O . PHE B 1 111 ? -10.344 -8.023 -11.828 1 97.75 111 PHE B O 1
ATOM 4643 N N . LEU B 1 112 ? -8.906 -6.5 -12.633 1 98.19 112 LEU B N 1
ATOM 4644 C CA . LEU B 1 112 ? -8.297 -6.242 -11.328 1 98.19 112 LEU B CA 1
ATOM 4645 C C . LEU B 1 112 ? -9.289 -5.559 -10.398 1 98.19 112 LEU B C 1
ATOM 4647 O O . LEU B 1 112 ? -10.078 -4.707 -10.828 1 98.19 112 LEU B O 1
ATOM 4651 N N . THR B 1 113 ? -9.25 -5.906 -9.164 1 98.44 113 THR B N 1
ATOM 4652 C CA . THR B 1 113 ? -9.828 -5.059 -8.125 1 98.44 113 THR B CA 1
ATOM 4653 C C . THR B 1 113 ? -8.891 -3.893 -7.801 1 98.44 113 THR B C 1
ATOM 4655 O O . THR B 1 113 ? -7.746 -3.865 -8.25 1 98.44 113 THR B O 1
ATOM 4658 N N . SER B 1 114 ? -9.383 -2.945 -7.023 1 98.25 114 SER B N 1
ATOM 4659 C CA . SER B 1 114 ? -8.5 -1.88 -6.566 1 98.25 114 SER B CA 1
ATOM 4660 C C . SER B 1 114 ? -7.379 -2.432 -5.688 1 98.25 114 SER B C 1
ATOM 4662 O O . SER B 1 114 ? -6.262 -1.906 -5.695 1 98.25 114 SER B O 1
ATOM 4664 N N . THR B 1 115 ? -7.648 -3.5 -4.949 1 98.75 115 THR B N 1
ATOM 4665 C CA . THR B 1 115 ? -6.609 -4.156 -4.164 1 98.75 115 THR B CA 1
ATOM 4666 C C . THR B 1 115 ? -5.508 -4.699 -5.074 1 98.75 115 THR B C 1
ATOM 4668 O O . THR B 1 115 ? -4.32 -4.57 -4.766 1 98.75 115 THR B O 1
ATOM 4671 N N . GLY B 1 116 ? -5.914 -5.344 -6.137 1 98.75 116 GLY B N 1
ATOM 4672 C CA . GLY B 1 116 ? -4.93 -5.855 -7.078 1 98.75 116 GLY B CA 1
ATOM 4673 C C . GLY B 1 116 ? -4.035 -4.773 -7.652 1 98.75 116 GLY B C 1
ATOM 4674 O O . GLY B 1 116 ? -2.824 -4.965 -7.785 1 98.75 116 GLY B O 1
ATOM 4675 N N . ALA B 1 117 ? -4.66 -3.629 -8.031 1 98.62 117 ALA B N 1
ATOM 4676 C CA . ALA B 1 117 ? -3.891 -2.482 -8.508 1 98.62 117 ALA B CA 1
ATOM 4677 C C . ALA B 1 117 ? -2.904 -2.008 -7.445 1 98.62 117 ALA B C 1
ATOM 4679 O O . ALA B 1 117 ? -1.742 -1.726 -7.75 1 98.62 117 ALA B O 1
ATOM 4680 N N . LEU B 1 118 ? -3.377 -1.947 -6.227 1 98.81 118 LEU B N 1
ATOM 4681 C CA . LEU B 1 118 ? -2.537 -1.515 -5.117 1 98.81 118 LEU B CA 1
ATOM 4682 C C . LEU B 1 118 ? -1.382 -2.486 -4.898 1 98.81 118 LEU B C 1
ATOM 4684 O O . LEU B 1 118 ? -0.248 -2.064 -4.656 1 98.81 118 LEU B O 1
ATOM 4688 N N . GLU B 1 119 ? -1.699 -3.773 -4.93 1 98.81 119 GLU B N 1
ATOM 4689 C CA . GLU B 1 119 ? -0.652 -4.781 -4.777 1 98.81 119 GLU B CA 1
ATOM 4690 C C . GLU B 1 119 ? 0.475 -4.559 -5.781 1 98.81 119 GLU B C 1
ATOM 4692 O O . GLU B 1 119 ? 1.653 -4.609 -5.422 1 98.81 119 GLU B O 1
ATOM 4697 N N . ALA B 1 120 ? 0.134 -4.312 -7.004 1 98.81 120 ALA B N 1
ATOM 4698 C CA . ALA B 1 120 ? 1.112 -4.102 -8.07 1 98.81 120 ALA B CA 1
ATOM 4699 C C . ALA B 1 120 ? 1.877 -2.799 -7.863 1 98.81 120 ALA B C 1
ATOM 4701 O O . ALA B 1 120 ? 3.107 -2.777 -7.922 1 98.81 120 ALA B O 1
ATOM 4702 N N . PHE B 1 121 ? 1.131 -1.691 -7.633 1 98.69 121 PHE B N 1
ATOM 4703 C CA . PHE B 1 121 ? 1.724 -0.379 -7.402 1 98.69 121 PHE B CA 1
ATOM 4704 C C . PHE B 1 121 ? 2.711 -0.426 -6.242 1 98.69 121 PHE B C 1
ATOM 4706 O O . PHE B 1 121 ? 3.828 0.084 -6.348 1 98.69 121 PHE B O 1
ATOM 4713 N N . GLN B 1 122 ? 2.314 -1.035 -5.199 1 98.81 122 GLN B N 1
ATOM 4714 C CA . GLN B 1 122 ? 3.133 -1.158 -3.998 1 98.81 122 GLN B CA 1
ATOM 4715 C C . GLN B 1 122 ? 4.414 -1.935 -4.281 1 98.81 122 GLN B C 1
ATOM 4717 O O . GLN B 1 122 ? 5.488 -1.577 -3.785 1 98.81 122 GLN B O 1
ATOM 4722 N N . LEU B 1 123 ? 4.289 -2.998 -4.961 1 98.81 123 LEU B N 1
ATOM 4723 C CA . LEU B 1 123 ? 5.484 -3.766 -5.289 1 98.81 123 LEU B CA 1
ATOM 4724 C C . LEU B 1 123 ? 6.453 -2.93 -6.117 1 98.81 123 LEU B C 1
ATOM 4726 O O . LEU B 1 123 ? 7.668 -3.008 -5.926 1 98.81 123 LEU B O 1
ATOM 4730 N N . GLY B 1 124 ? 5.941 -2.152 -7.09 1 98.75 124 GLY B N 1
ATOM 4731 C CA . GLY B 1 124 ? 6.793 -1.247 -7.844 1 98.75 124 GLY B CA 1
ATOM 4732 C C . GLY B 1 124 ? 7.598 -0.309 -6.965 1 98.75 124 GLY B C 1
ATOM 4733 O O . GLY B 1 124 ? 8.812 -0.185 -7.125 1 98.75 124 GLY B O 1
ATOM 4734 N N . VAL B 1 125 ? 6.906 0.3 -6.039 1 98.69 125 VAL B N 1
ATOM 4735 C CA . VAL B 1 125 ? 7.559 1.211 -5.105 1 98.69 125 VAL B CA 1
ATOM 4736 C C . VAL B 1 125 ? 8.609 0.454 -4.293 1 98.69 125 VAL B C 1
ATOM 4738 O O . VAL B 1 125 ? 9.742 0.92 -4.145 1 98.69 125 VAL B O 1
ATOM 4741 N N . GLU B 1 126 ? 8.242 -0.706 -3.822 1 98.31 126 GLU B N 1
ATOM 4742 C CA . GLU B 1 126 ? 9.117 -1.517 -2.982 1 98.31 126 GLU B CA 1
ATOM 4743 C C . GLU B 1 126 ? 10.398 -1.886 -3.717 1 98.31 126 GLU B C 1
ATOM 4745 O O . GLU B 1 126 ? 11.5 -1.746 -3.172 1 98.31 126 GLU B O 1
ATOM 4750 N N . LEU B 1 127 ? 10.273 -2.34 -4.879 1 98.56 127 LEU B N 1
ATOM 4751 C CA . LEU B 1 127 ? 11.445 -2.838 -5.59 1 98.56 127 LEU B CA 1
ATOM 4752 C C . LEU B 1 127 ? 12.352 -1.688 -6.02 1 98.56 127 LEU B C 1
ATOM 4754 O O . LEU B 1 127 ? 13.57 -1.832 -6.055 1 98.56 127 LEU B O 1
ATOM 4758 N N . ARG B 1 128 ? 11.758 -0.522 -6.332 1 97.75 128 ARG B N 1
ATOM 4759 C CA . ARG B 1 128 ? 12.578 0.649 -6.609 1 97.75 128 ARG B CA 1
ATOM 4760 C C . ARG B 1 128 ? 13.445 1.008 -5.41 1 97.75 128 ARG B C 1
ATOM 4762 O O . ARG B 1 128 ? 14.648 1.248 -5.551 1 97.75 128 ARG B O 1
ATOM 4769 N N . GLN B 1 129 ? 12.852 0.983 -4.285 1 96.94 129 GLN B N 1
ATOM 4770 C CA . GLN B 1 129 ? 13.539 1.409 -3.072 1 96.94 129 GLN B CA 1
ATOM 4771 C C . GLN B 1 129 ? 14.516 0.343 -2.59 1 96.94 129 GLN B C 1
ATOM 4773 O O . GLN B 1 129 ? 15.633 0.66 -2.168 1 96.94 129 GLN B O 1
ATOM 4778 N N . ARG B 1 130 ? 14.133 -0.887 -2.711 1 95.12 130 ARG B N 1
ATOM 4779 C CA . ARG B 1 130 ? 14.922 -1.996 -2.186 1 95.12 130 ARG B CA 1
ATOM 4780 C C . ARG B 1 130 ? 16.219 -2.16 -2.963 1 95.12 130 ARG B C 1
ATOM 4782 O O . ARG B 1 130 ? 17.281 -2.344 -2.369 1 95.12 130 ARG B O 1
ATOM 4789 N N . TYR B 1 131 ? 16.109 -2.074 -4.332 1 96.31 131 TYR B N 1
ATOM 4790 C CA . TYR B 1 131 ? 17.25 -2.467 -5.141 1 96.31 131 TYR B CA 1
ATOM 4791 C C . TYR B 1 131 ? 18 -1.242 -5.652 1 96.31 131 TYR B C 1
ATOM 4793 O O . TYR B 1 131 ? 19.219 -1.285 -5.836 1 96.31 131 TYR B O 1
ATOM 4801 N N . ARG B 1 132 ? 17.219 -0.166 -5.926 1 95.12 132 ARG B N 1
ATOM 4802 C CA . ARG B 1 132 ? 17.797 1.063 -6.449 1 95.12 132 ARG B CA 1
ATOM 4803 C C . ARG B 1 132 ? 18.609 0.79 -7.719 1 95.12 132 ARG B C 1
ATOM 4805 O O . ARG B 1 132 ? 19.719 1.287 -7.871 1 95.12 132 ARG B O 1
ATOM 4812 N N . LEU B 1 133 ? 18.062 0.013 -8.586 1 97.56 133 LEU B N 1
ATOM 4813 C CA . LEU B 1 133 ? 18.766 -0.443 -9.781 1 97.56 133 LEU B CA 1
ATOM 4814 C C . LEU B 1 133 ? 18.5 0.486 -10.961 1 97.56 133 LEU B C 1
ATOM 4816 O O . LEU B 1 133 ? 19.156 0.377 -12 1 97.56 133 LEU B O 1
ATOM 4820 N N . THR B 1 134 ? 17.547 1.395 -10.812 1 97.19 134 THR B N 1
ATOM 4821 C CA . THR B 1 134 ? 17.172 2.322 -11.875 1 97.19 134 THR B CA 1
ATOM 4822 C C . THR B 1 134 ? 17.359 3.768 -11.422 1 97.19 134 THR B C 1
ATOM 4824 O O . THR B 1 134 ? 16.562 4.289 -10.641 1 97.19 134 THR B O 1
ATOM 4827 N N . PRO B 1 135 ? 18.422 4.434 -11.938 1 96.31 135 PRO B N 1
ATOM 4828 C CA . PRO B 1 135 ? 18.641 5.832 -11.562 1 96.31 135 PRO B CA 1
ATOM 4829 C C . PRO B 1 135 ? 17.422 6.715 -11.875 1 96.31 135 PRO B C 1
ATOM 4831 O O . PRO B 1 135 ? 16.656 6.418 -12.797 1 96.31 135 PRO B O 1
ATOM 4834 N N . GLY B 1 136 ? 17.344 7.77 -11.094 1 95.69 136 GLY B N 1
ATOM 4835 C CA . GLY B 1 136 ? 16.266 8.719 -11.352 1 95.69 136 GLY B CA 1
ATOM 4836 C C . GLY B 1 136 ? 16.25 9.227 -12.781 1 95.69 136 GLY B C 1
ATOM 4837 O O . GLY B 1 136 ? 17.297 9.562 -13.336 1 95.69 136 GLY B O 1
ATOM 4838 N N . GLY B 1 137 ? 15.039 9.195 -13.391 1 95.88 137 GLY B N 1
ATOM 4839 C CA . GLY B 1 137 ? 14.859 9.719 -14.734 1 95.88 137 GLY B CA 1
ATOM 4840 C C . GLY B 1 137 ? 15.023 8.664 -15.812 1 95.88 137 GLY B C 1
ATOM 4841 O O . GLY B 1 137 ? 14.648 8.883 -16.969 1 95.88 137 GLY B O 1
ATOM 4842 N N . ASN B 1 138 ? 15.625 7.539 -15.508 1 96.94 138 ASN B N 1
ATOM 4843 C CA . ASN B 1 138 ? 15.797 6.488 -16.5 1 96.94 138 ASN B CA 1
ATOM 4844 C C . ASN B 1 138 ? 14.477 5.809 -16.844 1 96.94 138 ASN B C 1
ATOM 4846 O O . ASN B 1 138 ? 13.578 5.727 -16 1 96.94 138 ASN B O 1
ATOM 4850 N N . ASN B 1 139 ? 14.391 5.355 -18.062 1 97.25 139 ASN B N 1
ATOM 4851 C CA . ASN B 1 139 ? 13.227 4.586 -18.5 1 97.25 139 ASN B CA 1
ATOM 4852 C C . ASN B 1 139 ? 13.289 3.146 -18 1 97.25 139 ASN B C 1
ATOM 4854 O O . ASN B 1 139 ? 14.344 2.686 -17.547 1 97.25 139 ASN B O 1
ATOM 4858 N N . PHE B 1 140 ? 12.172 2.475 -18 1 97.88 140 PHE B N 1
ATOM 4859 C CA . PHE B 1 140 ? 12.062 1.146 -17.406 1 97.88 140 PHE B CA 1
ATOM 4860 C C . PHE B 1 140 ? 11.117 0.265 -18.219 1 97.88 140 PHE B C 1
ATOM 4862 O O . PHE B 1 140 ? 10.023 0.693 -18.578 1 97.88 140 PHE B O 1
ATOM 4869 N N . THR B 1 141 ? 11.555 -0.966 -18.547 1 98.31 141 THR B N 1
ATOM 4870 C CA . THR B 1 141 ? 10.781 -1.897 -19.359 1 98.31 141 THR B CA 1
ATOM 4871 C C . THR B 1 141 ? 10.453 -3.164 -18.578 1 98.31 141 THR B C 1
ATOM 4873 O O . THR B 1 141 ? 11.305 -3.688 -17.844 1 98.31 141 THR B O 1
ATOM 4876 N N . VAL B 1 142 ? 9.219 -3.658 -18.688 1 98.81 142 VAL B N 1
ATOM 4877 C CA . VAL B 1 142 ? 8.797 -4.926 -18.094 1 98.81 142 VAL B CA 1
ATOM 4878 C C . VAL B 1 142 ? 8.117 -5.789 -19.156 1 98.81 142 VAL B C 1
ATOM 4880 O O . VAL B 1 142 ? 7.844 -5.324 -20.266 1 98.81 142 VAL B O 1
ATOM 4883 N N . TRP B 1 143 ? 7.875 -7.066 -18.891 1 98.81 143 TRP B N 1
ATOM 4884 C CA . TRP B 1 143 ? 7.254 -8.016 -19.812 1 98.81 143 TRP B CA 1
ATOM 4885 C C . TRP B 1 143 ? 5.957 -8.57 -19.234 1 98.81 143 TRP B C 1
ATOM 4887 O O . TRP B 1 143 ? 5.871 -8.836 -18.031 1 98.81 143 TRP B O 1
ATOM 4897 N N . SER B 1 144 ? 4.922 -8.742 -20.047 1 98.62 144 SER B N 1
ATOM 4898 C CA . SER B 1 144 ? 3.609 -9.18 -19.578 1 98.62 144 SER B CA 1
ATOM 4899 C C . SER B 1 144 ? 2.98 -10.18 -20.547 1 98.62 144 SER B C 1
ATOM 4901 O O . SER B 1 144 ? 3.092 -10.031 -21.766 1 98.62 144 SER B O 1
ATOM 4903 N N . ALA B 1 145 ? 2.355 -11.18 -19.922 1 97.81 145 ALA B N 1
ATOM 4904 C CA . ALA B 1 145 ? 1.413 -11.969 -20.719 1 97.81 145 ALA B CA 1
ATOM 4905 C C . ALA B 1 145 ? 0.248 -11.102 -21.203 1 97.81 145 ALA B C 1
ATOM 4907 O O . ALA B 1 145 ? 0.143 -9.93 -20.828 1 97.81 145 ALA B O 1
ATOM 4908 N N . GLY B 1 146 ? -0.68 -11.641 -21.953 1 96.81 146 GLY B N 1
ATOM 4909 C CA . GLY B 1 146 ? -1.493 -10.82 -22.844 1 96.81 146 GLY B CA 1
ATOM 4910 C C . GLY B 1 146 ? -2.865 -10.508 -22.281 1 96.81 146 GLY B C 1
ATOM 4911 O O . GLY B 1 146 ? -3.555 -9.609 -22.766 1 96.81 146 GLY B O 1
ATOM 4912 N N . GLN B 1 147 ? -3.35 -11.25 -21.266 1 96.56 147 GLN B N 1
ATOM 4913 C CA . GLN B 1 147 ? -4.668 -10.938 -20.734 1 96.56 147 GLN B CA 1
ATOM 4914 C C . GLN B 1 147 ? -4.672 -9.586 -20.031 1 96.56 147 GLN B C 1
ATOM 4916 O O . GLN B 1 147 ? -3.711 -9.234 -19.344 1 96.56 147 GLN B O 1
ATOM 4921 N N . GLN B 1 148 ? -5.777 -8.898 -20.125 1 96.44 148 GLN B N 1
ATOM 4922 C CA . GLN B 1 148 ? -5.855 -7.5 -19.703 1 96.44 148 GLN B CA 1
ATOM 4923 C C . GLN B 1 148 ? -5.516 -7.355 -18.219 1 96.44 148 GLN B C 1
ATOM 4925 O O . GLN B 1 148 ? -4.871 -6.383 -17.812 1 96.44 148 GLN B O 1
ATOM 4930 N N . ARG B 1 149 ? -6 -8.258 -17.359 1 97.56 149 ARG B N 1
ATOM 4931 C CA . ARG B 1 149 ? -5.695 -8.156 -15.938 1 97.56 149 ARG B CA 1
ATOM 4932 C C . ARG B 1 149 ? -4.195 -8.273 -15.688 1 97.56 149 ARG B C 1
ATOM 4934 O O . ARG B 1 149 ? -3.676 -7.699 -14.727 1 97.56 149 ARG B O 1
ATOM 4941 N N . VAL B 1 150 ? -3.438 -9.039 -16.516 1 98.5 150 VAL B N 1
ATOM 4942 C CA . VAL B 1 150 ? -1.99 -9.172 -16.406 1 98.5 150 VAL B CA 1
ATOM 4943 C C . VAL B 1 150 ? -1.305 -7.902 -16.891 1 98.5 150 VAL B C 1
ATOM 4945 O O . VAL B 1 150 ? -0.412 -7.375 -16.219 1 98.5 150 VAL B O 1
ATOM 4948 N N . VAL B 1 151 ? -1.75 -7.367 -18.016 1 98 151 VAL B N 1
ATOM 4949 C CA . VAL B 1 151 ? -1.216 -6.121 -18.562 1 98 151 VAL B CA 1
ATOM 4950 C C . VAL B 1 151 ? -1.448 -4.984 -17.562 1 98 151 VAL B C 1
ATOM 4952 O O . VAL B 1 151 ? -0.555 -4.168 -17.328 1 98 151 VAL B O 1
ATOM 4955 N N . ASP B 1 152 ? -2.658 -4.945 -16.984 1 97.69 152 ASP B N 1
ATOM 4956 C CA . ASP B 1 152 ? -2.963 -3.922 -15.992 1 97.69 152 ASP B CA 1
ATOM 4957 C C . ASP B 1 152 ? -2.031 -4.035 -14.789 1 97.69 152 ASP B C 1
ATOM 4959 O O . ASP B 1 152 ? -1.583 -3.021 -14.25 1 97.69 152 ASP B O 1
ATOM 4963 N N . THR B 1 153 ? -1.811 -5.254 -14.352 1 98.75 153 THR B N 1
ATOM 4964 C CA . THR B 1 153 ? -0.899 -5.469 -13.234 1 98.75 153 THR B CA 1
ATOM 4965 C C . THR B 1 153 ? 0.488 -4.918 -13.555 1 98.75 153 THR B C 1
ATOM 4967 O O . THR B 1 153 ? 1.077 -4.199 -12.742 1 98.75 153 THR B O 1
ATOM 4970 N N . ALA B 1 154 ? 1.022 -5.246 -14.734 1 98.81 154 ALA B N 1
ATOM 4971 C CA . ALA B 1 154 ? 2.312 -4.719 -15.172 1 98.81 154 ALA B CA 1
ATOM 4972 C C . ALA B 1 154 ? 2.303 -3.193 -15.195 1 98.81 154 ALA B C 1
ATOM 4974 O O . ALA B 1 154 ? 3.264 -2.553 -14.758 1 98.81 154 ALA B O 1
ATOM 4975 N N . THR B 1 155 ? 1.219 -2.645 -15.68 1 97.75 155 THR B N 1
ATOM 4976 C CA . THR B 1 155 ? 1.077 -1.198 -15.805 1 97.75 155 THR B CA 1
ATOM 4977 C C . THR B 1 155 ? 1.114 -0.529 -14.438 1 97.75 155 THR B C 1
ATOM 4979 O O . THR B 1 155 ? 1.868 0.423 -14.227 1 97.75 155 THR B O 1
ATOM 4982 N N . TYR B 1 156 ? 0.324 -1.003 -13.484 1 98.31 156 TYR B N 1
ATOM 4983 C CA . TYR B 1 156 ? 0.307 -0.417 -12.148 1 98.31 156 TYR B CA 1
ATOM 4984 C C . TYR B 1 156 ? 1.651 -0.604 -11.453 1 98.31 156 TYR B C 1
ATOM 4986 O O . TYR B 1 156 ? 2.082 0.256 -10.68 1 98.31 156 TYR B O 1
ATOM 4994 N N . PHE B 1 157 ? 2.334 -1.77 -11.672 1 98.81 157 PHE B N 1
ATOM 4995 C CA . PHE B 1 157 ? 3.68 -1.971 -11.156 1 98.81 157 PHE B CA 1
ATOM 4996 C C . PHE B 1 157 ? 4.621 -0.876 -11.648 1 98.81 157 PHE B C 1
ATOM 4998 O O . PHE B 1 157 ? 5.312 -0.242 -10.852 1 98.81 157 PHE B O 1
ATOM 5005 N N . VAL B 1 158 ? 4.621 -0.629 -12.945 1 98.5 158 VAL B N 1
ATOM 5006 C CA . VAL B 1 158 ? 5.508 0.352 -13.555 1 98.5 158 VAL B CA 1
ATOM 5007 C C . VAL B 1 158 ? 5.18 1.747 -13.031 1 98.5 158 VAL B C 1
ATOM 5009 O O . VAL B 1 158 ? 6.078 2.541 -12.75 1 98.5 158 VAL B O 1
ATOM 5012 N N . ARG B 1 159 ? 3.939 2.037 -12.875 1 97.44 159 ARG B N 1
ATOM 5013 C CA . ARG B 1 159 ? 3.52 3.338 -12.359 1 97.44 159 ARG B CA 1
ATOM 5014 C C . ARG B 1 159 ? 4.012 3.547 -10.93 1 97.44 159 ARG B C 1
ATOM 5016 O O . ARG B 1 159 ? 4.406 4.656 -10.562 1 97.44 159 ARG B O 1
ATOM 5023 N N . GLY B 1 160 ? 3.949 2.518 -10.094 1 98.38 160 GLY B N 1
ATOM 5024 C CA . GLY B 1 160 ? 4.535 2.611 -8.766 1 98.38 160 GLY B CA 1
ATOM 5025 C C . GLY B 1 160 ? 6.043 2.771 -8.789 1 98.38 160 GLY B C 1
ATOM 5026 O O . GLY B 1 160 ? 6.598 3.602 -8.062 1 98.38 160 GLY B O 1
ATOM 5027 N N . TYR B 1 161 ? 6.711 1.992 -9.656 1 98.31 161 TYR B N 1
ATOM 5028 C CA . TYR B 1 161 ? 8.164 1.954 -9.758 1 98.31 161 TYR B CA 1
ATOM 5029 C C . TYR B 1 161 ? 8.711 3.301 -10.211 1 98.31 161 TYR B C 1
ATOM 5031 O O . TYR B 1 161 ? 9.797 3.711 -9.789 1 98.31 161 TYR B O 1
ATOM 5039 N N . LEU B 1 162 ? 7.934 4 -11.039 1 97.69 162 LEU B N 1
ATOM 5040 C CA . LEU B 1 162 ? 8.398 5.246 -11.641 1 97.69 162 LEU B CA 1
ATOM 5041 C C . LEU B 1 162 ? 7.625 6.441 -11.094 1 97.69 162 LEU B C 1
ATOM 5043 O O . LEU B 1 162 ? 7.473 7.453 -11.781 1 97.69 162 LEU B O 1
ATOM 5047 N N . SER B 1 163 ? 7.125 6.371 -9.852 1 97.44 163 SER B N 1
ATOM 5048 C CA . SER B 1 163 ? 6.242 7.398 -9.312 1 97.44 163 SER B CA 1
ATOM 5049 C C . SER B 1 163 ? 7.039 8.492 -8.602 1 97.44 163 SER B C 1
ATOM 5051 O O . SER B 1 163 ? 6.465 9.469 -8.125 1 97.44 163 SER B O 1
ATOM 5053 N N . GLN B 1 164 ? 8.375 8.383 -8.523 1 97.06 164 GLN B N 1
ATOM 5054 C CA . GLN B 1 164 ? 9.195 9.375 -7.828 1 97.06 164 GLN B CA 1
ATOM 5055 C C . GLN B 1 164 ? 9.406 10.609 -8.688 1 97.06 164 GLN B C 1
ATOM 5057 O O . GLN B 1 164 ? 9.547 10.516 -9.906 1 97.06 164 GLN B O 1
ATOM 5062 N N . GLY B 1 165 ? 9.383 11.805 -8.055 1 96.75 165 GLY B N 1
ATOM 5063 C CA . GLY B 1 165 ? 9.773 13.031 -8.727 1 96.75 165 GLY B CA 1
ATOM 5064 C C . GLY B 1 165 ? 8.711 13.547 -9.68 1 96.75 165 GLY B C 1
ATOM 5065 O O . GLY B 1 165 ? 7.547 13.156 -9.594 1 96.75 165 GLY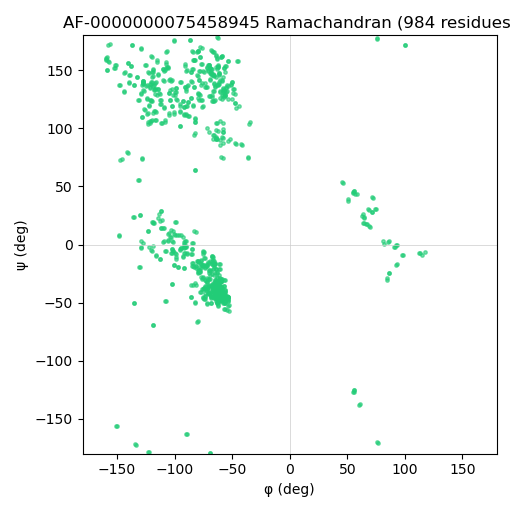 B O 1
ATOM 5066 N N . ASN B 1 166 ? 9.078 14.523 -10.43 1 96.19 166 ASN B N 1
ATOM 5067 C CA . ASN B 1 166 ? 8.211 15.133 -11.438 1 96.19 166 ASN B CA 1
ATOM 5068 C C . ASN B 1 166 ? 8.914 15.266 -12.781 1 96.19 166 ASN B C 1
ATOM 5070 O O . ASN B 1 166 ? 9.992 15.867 -12.867 1 96.19 166 ASN B O 1
ATOM 5074 N N . TYR B 1 167 ? 8.328 14.734 -13.781 1 95.44 167 TYR B N 1
ATOM 5075 C CA . TYR B 1 167 ? 8.953 14.703 -15.094 1 95.44 167 TYR B CA 1
ATOM 5076 C C . TYR B 1 167 ? 8 15.211 -16.172 1 95.44 167 TYR B C 1
ATOM 5078 O O . TYR B 1 167 ? 8.125 14.852 -17.344 1 95.44 167 TYR B O 1
ATOM 5086 N N . LEU B 1 168 ? 7.066 16.016 -15.828 1 92.06 168 LEU B N 1
ATOM 5087 C CA . LEU B 1 168 ? 6.051 16.547 -16.734 1 92.06 168 LEU B CA 1
ATOM 5088 C C . LEU B 1 168 ? 6.695 17.328 -17.875 1 92.06 168 LEU B C 1
ATOM 5090 O O . LEU B 1 168 ? 6.199 17.312 -19 1 92.06 168 LEU B O 1
ATOM 5094 N N . THR B 1 169 ? 7.809 17.969 -17.625 1 93.69 169 THR B N 1
ATOM 5095 C CA . THR B 1 169 ? 8.438 18.828 -18.625 1 93.69 169 THR B CA 1
ATOM 5096 C C . THR B 1 169 ? 9.5 18.062 -19.406 1 93.69 169 THR B C 1
ATOM 5098 O O . THR B 1 169 ? 10.164 18.625 -20.281 1 93.69 169 THR B O 1
ATOM 5101 N N . THR B 1 170 ? 9.727 16.812 -19.031 1 94.56 170 THR B N 1
ATOM 5102 C CA . THR B 1 170 ? 10.664 15.938 -19.719 1 94.56 170 THR B CA 1
ATOM 5103 C C . THR B 1 170 ? 10.008 14.609 -20.078 1 94.56 170 THR B C 1
ATOM 5105 O O . THR B 1 170 ? 10.383 13.562 -19.547 1 94.56 170 THR B O 1
ATOM 5108 N N . PRO B 1 171 ? 9.18 14.625 -21.047 1 90.44 171 PRO B N 1
ATOM 5109 C CA . PRO B 1 171 ? 8.297 13.477 -21.312 1 90.44 171 PRO B CA 1
ATOM 5110 C C . PRO B 1 171 ? 9.062 12.242 -21.781 1 90.44 171 PRO B C 1
ATOM 5112 O O . PRO B 1 171 ? 8.5 11.148 -21.844 1 90.44 171 PRO B O 1
ATOM 5115 N N . ASP B 1 172 ? 10.375 12.359 -22.188 1 94.31 172 ASP B N 1
ATOM 5116 C CA . ASP B 1 172 ? 11.148 11.219 -22.656 1 94.31 172 ASP B CA 1
ATOM 5117 C C . ASP B 1 172 ? 11.914 10.57 -21.5 1 94.31 172 ASP B C 1
ATOM 5119 O O . ASP B 1 172 ? 12.562 9.531 -21.688 1 94.31 172 ASP B O 1
ATOM 5123 N N . GLU B 1 173 ? 11.805 11.148 -20.312 1 95.75 173 GLU B N 1
ATOM 5124 C CA . GLU B 1 173 ? 12.469 10.617 -19.125 1 95.75 173 GLU B CA 1
ATOM 5125 C C . GLU B 1 173 ? 11.477 9.938 -18.203 1 95.75 173 GLU B C 1
ATOM 5127 O O . GLU B 1 173 ? 10.289 10.289 -18.172 1 95.75 173 GLU B O 1
ATOM 5132 N N . ASN B 1 174 ? 12.055 8.938 -17.438 1 96.5 174 ASN B N 1
ATOM 5133 C CA . ASN B 1 174 ? 11.227 8.258 -16.453 1 96.5 174 ASN B CA 1
ATOM 5134 C C . ASN B 1 174 ? 9.992 7.625 -17.094 1 96.5 174 ASN B C 1
ATOM 5136 O O . ASN B 1 174 ? 8.898 7.688 -16.531 1 96.5 174 ASN B O 1
ATOM 5140 N N . ARG B 1 175 ? 10.203 6.949 -18.281 1 96.25 175 ARG B N 1
ATOM 5141 C CA . ARG B 1 175 ? 9.117 6.34 -19.062 1 96.25 175 ARG B CA 1
ATOM 5142 C C . ARG B 1 175 ? 9.094 4.828 -18.859 1 96.25 175 ARG B C 1
ATOM 5144 O O . ARG B 1 175 ? 10.141 4.188 -18.781 1 96.25 175 ARG B O 1
ATOM 5151 N N . GLY B 1 176 ? 7.844 4.348 -18.781 1 96.94 176 GLY B N 1
ATOM 5152 C CA . GLY B 1 176 ? 7.645 2.91 -18.672 1 96.94 176 GLY B CA 1
ATOM 5153 C C . GLY B 1 176 ? 7.172 2.273 -19.969 1 96.94 176 GLY B C 1
ATOM 5154 O O . GLY B 1 176 ? 6.371 2.863 -20.703 1 96.94 176 GLY B O 1
ATOM 5155 N N . SER B 1 177 ? 7.656 1.079 -20.266 1 97.81 177 SER B N 1
ATOM 5156 C CA . SER B 1 177 ? 7.199 0.264 -21.391 1 97.81 177 SER B CA 1
ATOM 5157 C C . SER B 1 177 ? 6.816 -1.14 -20.922 1 97.81 177 SER B C 1
ATOM 5159 O O . SER B 1 177 ? 7.492 -1.728 -20.078 1 97.81 177 SER B O 1
ATOM 5161 N N . VAL B 1 178 ? 5.762 -1.656 -21.484 1 98.44 178 VAL B N 1
ATOM 5162 C CA . VAL B 1 178 ? 5.34 -3.031 -21.234 1 98.44 178 VAL B CA 1
ATOM 5163 C C . VAL B 1 178 ? 5.402 -3.83 -22.547 1 98.44 178 VAL B C 1
ATOM 5165 O O . VAL B 1 178 ? 4.695 -3.518 -23.5 1 98.44 178 VAL B O 1
ATOM 5168 N N . VAL B 1 179 ? 6.273 -4.801 -22.609 1 98.56 179 VAL B N 1
ATOM 5169 C CA . VAL B 1 179 ? 6.332 -5.734 -23.719 1 98.56 179 VAL B CA 1
ATOM 5170 C C . VAL B 1 179 ? 5.289 -6.836 -23.531 1 98.56 179 VAL B C 1
ATOM 5172 O O . VAL B 1 179 ? 5.449 -7.711 -22.688 1 98.56 179 VAL B O 1
ATOM 5175 N N . VAL B 1 180 ? 4.254 -6.836 -24.312 1 98 180 VAL B N 1
ATOM 5176 C CA . VAL B 1 180 ? 3.107 -7.723 -24.125 1 98 180 VAL B CA 1
ATOM 5177 C C . VAL B 1 180 ? 3.195 -8.883 -25.109 1 98 180 VAL B C 1
ATOM 5179 O O . VAL B 1 180 ? 3.385 -8.68 -26.312 1 98 180 VAL B O 1
ATOM 5182 N N . MET B 1 181 ? 3.074 -10.047 -24.562 1 95.56 181 MET B N 1
ATOM 5183 C CA . MET B 1 181 ? 3.035 -11.273 -25.359 1 95.56 181 MET B CA 1
ATOM 5184 C C . MET B 1 181 ? 1.643 -11.898 -25.328 1 95.56 181 MET B C 1
ATOM 5186 O O . MET B 1 181 ? 0.932 -11.789 -24.328 1 95.56 181 MET B O 1
ATOM 5190 N N . PRO B 1 182 ? 1.275 -12.617 -26.391 1 93.5 182 PRO B N 1
ATOM 5191 C CA . PRO B 1 182 ? -0.05 -13.234 -26.391 1 93.5 182 PRO B CA 1
ATOM 5192 C C . PRO B 1 182 ? -0.159 -14.367 -25.359 1 93.5 182 PRO B C 1
ATOM 5194 O O . PRO B 1 182 ? 0.829 -15.055 -25.094 1 93.5 182 PRO B O 1
ATOM 5197 N N . ASP B 1 183 ? -1.397 -14.492 -24.844 1 89.31 183 ASP B N 1
ATOM 5198 C CA . ASP B 1 183 ? -1.691 -15.602 -23.938 1 89.31 183 ASP B CA 1
ATOM 5199 C C . ASP B 1 183 ? -2.211 -16.812 -24.703 1 89.31 183 ASP B C 1
ATOM 5201 O O . ASP B 1 183 ? -2.807 -16.672 -25.766 1 89.31 183 ASP B O 1
ATOM 5205 N N . SER B 1 184 ? -2.006 -18.016 -24.078 1 73.81 184 SER B N 1
ATOM 5206 C CA . SER B 1 184 ? -2.721 -19.25 -24.391 1 73.81 184 SER B CA 1
ATOM 5207 C C . SER B 1 184 ? -2.682 -19.531 -25.891 1 73.81 184 SER B C 1
ATOM 5209 O O . SER B 1 184 ? -3.691 -19.938 -26.484 1 73.81 184 SER B O 1
ATOM 5211 N N . VAL B 1 185 ? -1.544 -19.203 -26.453 1 77.25 185 VAL B N 1
ATOM 5212 C CA . VAL B 1 185 ? -1.38 -19.562 -27.859 1 77.25 185 VAL B CA 1
ATOM 5213 C C . VAL B 1 185 ? -0.397 -20.719 -28 1 77.25 185 VAL B C 1
ATOM 5215 O O . VAL B 1 185 ? 0.398 -20.984 -27.094 1 77.25 185 VAL B O 1
ATOM 5218 N N . ASN B 1 186 ? -0.598 -21.422 -29.141 1 79.19 186 ASN B N 1
ATOM 5219 C CA . ASN B 1 186 ? 0.193 -22.641 -29.312 1 79.19 186 ASN B CA 1
ATOM 5220 C C . ASN B 1 186 ? 1.234 -22.484 -30.422 1 79.19 186 ASN B C 1
ATOM 5222 O O . ASN B 1 186 ? 1.748 -23.469 -30.938 1 79.19 186 ASN B O 1
ATOM 5226 N N . TYR B 1 187 ? 1.548 -21.234 -30.703 1 85.75 187 TYR B N 1
ATOM 5227 C CA . TYR B 1 187 ? 2.512 -21.047 -31.781 1 85.75 187 TYR B CA 1
ATOM 5228 C C . TYR B 1 187 ? 3.766 -20.344 -31.281 1 85.75 187 TYR B C 1
ATOM 5230 O O . TYR B 1 187 ? 4.734 -20.172 -32.031 1 85.75 187 TYR B O 1
ATOM 5238 N N . THR B 1 188 ? 3.738 -20 -29.938 1 91.44 188 THR B N 1
ATOM 5239 C CA . THR B 1 188 ? 4.918 -19.344 -29.375 1 91.44 188 THR B CA 1
ATOM 5240 C C . THR B 1 188 ? 5.812 -20.375 -28.672 1 91.44 188 THR B C 1
ATOM 5242 O O . THR B 1 188 ? 6.965 -20.078 -28.359 1 91.44 188 THR B O 1
ATOM 5245 N N . PHE B 1 189 ? 5.207 -21.547 -28.328 1 93.44 189 PHE B N 1
ATOM 5246 C CA . PHE B 1 189 ? 5.93 -22.641 -27.688 1 93.44 189 PHE B CA 1
ATOM 5247 C C . PHE B 1 189 ? 6.613 -22.172 -26.406 1 93.44 189 PHE B C 1
ATOM 5249 O O . PHE B 1 189 ? 5.965 -21.609 -25.531 1 93.44 189 PHE B O 1
ATOM 5256 N N . ALA B 1 190 ? 7.859 -22.344 -26.25 1 93.81 190 ALA B N 1
ATOM 5257 C CA . ALA B 1 190 ? 8.531 -21.953 -25.016 1 93.81 190 ALA B CA 1
ATOM 5258 C C . ALA B 1 190 ? 8.766 -20.453 -24.953 1 93.81 190 ALA B C 1
ATOM 5260 O O . ALA B 1 190 ? 9 -19.891 -23.875 1 93.81 190 ALA B O 1
ATOM 5261 N N . ASP B 1 191 ? 8.742 -19.703 -26.062 1 95.19 191 ASP B N 1
ATOM 5262 C CA . ASP B 1 191 ? 8.992 -18.266 -26.109 1 95.19 191 ASP B CA 1
ATOM 5263 C C . ASP B 1 191 ? 7.746 -17.484 -25.734 1 95.19 191 ASP B C 1
ATOM 5265 O O . ASP B 1 191 ? 7.195 -16.75 -26.562 1 95.19 191 ASP B O 1
ATOM 5269 N N . SER B 1 192 ? 7.367 -17.703 -24.484 1 94.12 192 SER B N 1
ATOM 5270 C CA . SER B 1 192 ? 6.125 -17.156 -23.938 1 94.12 192 SER B CA 1
ATOM 5271 C C . SER B 1 192 ? 6.172 -17.078 -22.422 1 94.12 192 SER B C 1
ATOM 5273 O O . SER B 1 192 ? 6.984 -17.75 -21.781 1 94.12 192 SER B O 1
ATOM 5275 N N . LEU B 1 193 ? 5.32 -16.188 -21.859 1 96.88 193 LEU B N 1
ATOM 5276 C CA . LEU B 1 193 ? 5.168 -16.141 -20.406 1 96.88 193 LEU B CA 1
ATOM 5277 C C . LEU B 1 193 ? 4.051 -17.062 -19.938 1 96.88 193 LEU B C 1
ATOM 5279 O O . LEU B 1 193 ? 3.693 -17.078 -18.766 1 96.88 193 LEU B O 1
ATOM 5283 N N . THR B 1 194 ? 3.42 -17.812 -20.859 1 96.25 194 THR B N 1
ATOM 5284 C CA . THR B 1 194 ? 2.43 -18.859 -20.609 1 96.25 194 THR B CA 1
ATOM 5285 C C . THR B 1 194 ? 2.777 -20.125 -21.375 1 96.25 194 THR B C 1
ATOM 5287 O O . THR B 1 194 ? 1.931 -20.688 -22.078 1 96.25 194 THR B O 1
ATOM 5290 N N . SER B 1 195 ? 3.898 -20.672 -21.234 1 93.75 195 SER B N 1
ATOM 5291 C CA . SER B 1 195 ? 4.504 -21.688 -22.094 1 93.75 195 SER B CA 1
ATOM 5292 C C . SER B 1 195 ? 3.812 -23.031 -21.938 1 93.75 195 SER B C 1
ATOM 5294 O O . SER B 1 195 ? 3.986 -23.922 -22.766 1 93.75 195 SER B O 1
ATOM 5296 N N . SER B 1 196 ? 3.051 -23.25 -20.859 1 94.5 196 SER B N 1
ATOM 5297 C CA . SER B 1 196 ? 2.312 -24.5 -20.703 1 94.5 196 SER B CA 1
ATOM 5298 C C . SER B 1 196 ? 1.382 -24.734 -21.891 1 94.5 196 SER B C 1
ATOM 5300 O O . SER B 1 196 ? 1.211 -25.875 -22.344 1 94.5 196 SER B O 1
ATOM 5302 N N . ASN B 1 197 ? 0.833 -23.688 -22.391 1 90.44 197 ASN B N 1
ATOM 5303 C CA . ASN B 1 197 ? -0.091 -23.797 -23.516 1 90.44 197 ASN B CA 1
ATOM 5304 C C . ASN B 1 197 ? 0.639 -24.125 -24.812 1 90.44 197 ASN B C 1
ATOM 5306 O O . ASN B 1 197 ? 0.022 -24.594 -25.766 1 90.44 197 ASN B O 1
ATOM 5310 N N . GLY B 1 198 ? 1.914 -23.906 -24.859 1 92.06 198 GLY B N 1
ATOM 5311 C CA . GLY B 1 198 ? 2.727 -24.234 -26.031 1 92.06 198 GLY B CA 1
ATOM 5312 C C . GLY B 1 198 ? 3.189 -25.672 -26.062 1 92.06 198 GLY B C 1
ATOM 5313 O O . GLY B 1 198 ? 3.82 -26.109 -27.016 1 92.06 198 GLY B O 1
ATOM 5314 N N . CYS B 1 199 ? 2.896 -26.422 -25.062 1 95.62 199 CYS B N 1
ATOM 5315 C CA . CYS B 1 199 ? 3.24 -27.844 -24.953 1 95.62 199 CYS B CA 1
ATOM 5316 C C . CYS B 1 199 ? 1.993 -28.719 -25.016 1 95.62 199 CYS B C 1
ATOM 5318 O O . CYS B 1 199 ? 1.284 -28.859 -24.016 1 95.62 199 CYS B O 1
ATOM 5320 N N . PRO B 1 200 ? 1.777 -29.344 -26.094 1 95 200 PRO B N 1
ATOM 5321 C CA . PRO B 1 200 ? 0.565 -30.141 -26.266 1 95 200 PRO B CA 1
ATOM 5322 C C . PRO B 1 200 ? 0.436 -31.25 -25.234 1 95 200 PRO B C 1
ATOM 5324 O O . PRO B 1 200 ? -0.678 -31.609 -24.844 1 95 200 PRO B O 1
ATOM 5327 N N . ASN B 1 201 ? 1.52 -31.781 -24.734 1 96.44 201 ASN B N 1
ATOM 5328 C CA . ASN B 1 201 ? 1.489 -32.906 -23.797 1 96.44 201 ASN B CA 1
ATOM 5329 C C . ASN B 1 201 ? 1.173 -32.438 -22.391 1 96.44 201 ASN B C 1
ATOM 5331 O O . ASN B 1 201 ? 0.848 -33.25 -21.516 1 96.44 201 ASN B O 1
ATOM 5335 N N . PHE B 1 202 ? 1.255 -31.188 -22.156 1 96.5 202 PHE B N 1
ATOM 5336 C CA . PHE B 1 202 ? 1.155 -30.641 -20.812 1 96.5 202 PHE B CA 1
ATOM 5337 C C . PHE B 1 202 ? -0.157 -31.047 -20.156 1 96.5 202 PHE B C 1
ATOM 5339 O O . PHE B 1 202 ? -0.174 -31.453 -19 1 96.5 202 PHE B O 1
ATOM 5346 N N . ASN B 1 203 ? -1.231 -30.984 -20.875 1 94.25 203 ASN B N 1
ATOM 5347 C CA . ASN B 1 203 ? -2.564 -31.203 -20.328 1 94.25 203 ASN B CA 1
ATOM 5348 C C . ASN B 1 203 ? -2.787 -32.656 -19.953 1 94.25 203 ASN B C 1
ATOM 5350 O O . ASN B 1 203 ? -3.633 -32.969 -19.109 1 94.25 203 ASN B O 1
ATOM 5354 N N . SER B 1 204 ? -2.029 -33.531 -20.609 1 95.69 204 SER B N 1
ATOM 5355 C CA . SER B 1 204 ? -2.154 -34.938 -20.266 1 95.69 204 SER B CA 1
ATOM 5356 C C . SER B 1 204 ? -1.655 -35.219 -18.844 1 95.69 204 SER B C 1
ATOM 5358 O O . SER B 1 204 ? -2.047 -36.188 -18.219 1 95.69 204 SER B O 1
ATOM 5360 N N . GLY B 1 205 ? -0.845 -34.344 -18.328 1 95.69 205 GLY B N 1
ATOM 5361 C CA . GLY B 1 205 ? -0.342 -34.469 -16.969 1 95.69 205 GLY B CA 1
ATOM 5362 C C . GLY B 1 205 ? -1.093 -33.625 -15.977 1 95.69 205 GLY B C 1
ATOM 5363 O O . GLY B 1 205 ? -0.864 -33.719 -14.766 1 95.69 205 GLY B O 1
ATOM 5364 N N . ASN B 1 206 ? -1.971 -32.781 -16.438 1 95.75 206 ASN B N 1
ATOM 5365 C CA . ASN B 1 206 ? -2.715 -31.859 -15.594 1 95.75 206 ASN B CA 1
ATOM 5366 C C . ASN B 1 206 ? -3.926 -32.531 -14.953 1 95.75 206 ASN B C 1
ATOM 5368 O O . ASN B 1 206 ? -5 -32.594 -15.555 1 95.75 206 ASN B O 1
ATOM 5372 N N . ASN B 1 207 ? -3.758 -33 -13.734 1 96.5 207 ASN B N 1
ATOM 5373 C CA . ASN B 1 207 ? -4.836 -33.688 -13.016 1 96.5 207 ASN B CA 1
ATOM 5374 C C . ASN B 1 207 ? -5.191 -32.969 -11.727 1 96.5 207 ASN B C 1
ATOM 5376 O O . ASN B 1 207 ? -5.719 -33.562 -10.789 1 96.5 207 ASN B O 1
ATOM 5380 N N . GLY B 1 208 ? -4.84 -31.734 -11.586 1 97.88 208 GLY B N 1
ATOM 5381 C CA . GLY B 1 208 ? -5.02 -30.938 -10.383 1 97.88 208 GLY B CA 1
ATOM 5382 C C . GLY B 1 208 ? -6.473 -30.828 -9.953 1 97.88 208 GLY B C 1
ATOM 5383 O O . GLY B 1 208 ? -6.809 -31.094 -8.797 1 97.88 208 GLY B O 1
ATOM 5384 N N . SER B 1 209 ? -7.34 -30.5 -10.867 1 97.12 209 SER B N 1
ATOM 5385 C CA . SER B 1 209 ? -8.75 -30.312 -10.562 1 97.12 209 SER B CA 1
ATOM 5386 C C . SER B 1 209 ? -9.383 -31.609 -10.055 1 97.12 209 SER B C 1
ATOM 5388 O O . SER B 1 209 ? -10.203 -31.594 -9.133 1 97.12 209 SER B O 1
ATOM 5390 N N . ALA B 1 210 ? -9.039 -32.719 -10.641 1 97.81 210 ALA B N 1
ATOM 5391 C CA . ALA B 1 210 ? -9.57 -34.031 -10.234 1 97.81 210 ALA B CA 1
ATOM 5392 C C . ALA B 1 210 ? -9.141 -34.375 -8.805 1 97.81 210 ALA B C 1
ATOM 5394 O O . ALA B 1 210 ? -9.953 -34.812 -8 1 97.81 210 ALA B O 1
ATOM 5395 N N . GLN B 1 211 ? -7.844 -34.125 -8.523 1 98.38 211 GLN B N 1
ATOM 5396 C CA . GLN B 1 211 ? -7.324 -34.406 -7.188 1 98.38 211 GLN B CA 1
ATOM 5397 C C . GLN B 1 211 ? -8.008 -33.5 -6.148 1 98.38 211 GLN B C 1
ATOM 5399 O O . GLN B 1 211 ? -8.375 -33.969 -5.07 1 98.38 211 GLN B O 1
ATOM 5404 N N . GLN B 1 212 ? -8.188 -32.219 -6.449 1 98.25 212 GLN B N 1
ATOM 5405 C CA . GLN B 1 212 ? -8.852 -31.297 -5.555 1 98.25 212 GLN B CA 1
ATOM 5406 C C . GLN B 1 212 ? -10.289 -31.719 -5.289 1 98.25 212 GLN B C 1
ATOM 5408 O O . GLN B 1 212 ? -10.75 -31.672 -4.145 1 98.25 212 GLN B O 1
ATOM 5413 N N . SER B 1 213 ? -11.008 -32.094 -6.328 1 97.94 213 SER B N 1
ATOM 5414 C CA . SER B 1 213 ? -12.406 -32.5 -6.203 1 97.94 213 SER B CA 1
ATOM 5415 C C . SER B 1 213 ? -12.562 -33.719 -5.328 1 97.94 213 SER B C 1
ATOM 5417 O O . SER B 1 213 ? -13.484 -33.812 -4.508 1 97.94 213 SER B O 1
ATOM 5419 N N . THR B 1 214 ? -11.695 -34.719 -5.555 1 98.44 214 THR B N 1
ATOM 5420 C CA . THR B 1 214 ? -11.719 -35.906 -4.75 1 98.44 214 THR B CA 1
ATOM 5421 C C . THR B 1 214 ? -11.547 -35.594 -3.27 1 98.44 214 THR B C 1
ATOM 5423 O O . THR B 1 214 ? -12.297 -36.094 -2.428 1 98.44 214 THR B O 1
ATOM 5426 N N . PHE B 1 215 ? -10.633 -34.75 -2.984 1 98.62 215 PHE B N 1
ATOM 5427 C CA . PHE B 1 215 ? -10.367 -34.375 -1.6 1 98.62 215 PHE B CA 1
ATOM 5428 C C . PHE B 1 215 ? -11.523 -33.562 -1.034 1 98.62 215 PHE B C 1
ATOM 5430 O O . PHE B 1 215 ? -11.93 -33.75 0.113 1 98.62 215 PHE B O 1
ATOM 5437 N N . ALA B 1 216 ? -12.062 -32.625 -1.803 1 98.06 216 ALA B N 1
ATOM 5438 C CA . ALA B 1 216 ? -13.141 -31.75 -1.352 1 98.06 216 ALA B CA 1
ATOM 5439 C C . ALA B 1 216 ? -14.375 -32.562 -0.951 1 98.06 216 ALA B C 1
ATOM 5441 O O . ALA B 1 216 ? -15.109 -32.156 -0.046 1 98.06 216 ALA B O 1
ATOM 5442 N N . ALA B 1 217 ? -14.594 -33.656 -1.566 1 97.81 217 ALA B N 1
ATOM 5443 C CA . ALA B 1 217 ? -15.734 -34.531 -1.283 1 97.81 217 ALA B CA 1
ATOM 5444 C C . ALA B 1 217 ? -15.641 -35.125 0.117 1 97.81 217 ALA B C 1
ATOM 5446 O O . ALA B 1 217 ? -16.641 -35.594 0.667 1 97.81 217 ALA B O 1
ATOM 5447 N N . THR B 1 218 ? -14.492 -35.094 0.669 1 97.94 218 THR B N 1
ATOM 5448 C CA . THR B 1 218 ? -14.289 -35.719 1.965 1 97.94 218 THR B CA 1
ATOM 5449 C C . THR B 1 218 ? -14.75 -34.812 3.096 1 97.94 218 THR B C 1
ATOM 5451 O O . THR B 1 218 ? -14.977 -35.281 4.219 1 97.94 218 THR B O 1
ATOM 5454 N N . TYR B 1 219 ? -14.867 -33.5 2.84 1 98.06 219 TYR B N 1
ATOM 5455 C CA . TYR B 1 219 ? -15.086 -32.656 4.008 1 98.06 219 TYR B CA 1
ATOM 5456 C C . TYR B 1 219 ? -16.266 -31.703 3.787 1 98.06 219 TYR B C 1
ATOM 5458 O O . TYR B 1 219 ? -16.828 -31.188 4.746 1 98.06 219 TYR B O 1
ATOM 5466 N N . ARG B 1 220 ? -16.719 -31.422 2.625 1 98.31 220 ARG B N 1
ATOM 5467 C CA . ARG B 1 220 ? -17.656 -30.328 2.348 1 98.31 220 ARG B CA 1
ATOM 5468 C C . ARG B 1 220 ? -19.031 -30.641 2.912 1 98.31 220 ARG B C 1
ATOM 5470 O O . ARG B 1 220 ? -19.719 -29.766 3.436 1 98.31 220 ARG B O 1
ATOM 5477 N N . GLN B 1 221 ? -19.5 -31.922 2.758 1 98.25 221 GLN B N 1
ATOM 5478 C CA . GLN B 1 221 ? -20.797 -32.281 3.297 1 98.25 221 GLN B CA 1
ATOM 5479 C C . GLN B 1 221 ? -20.844 -32.062 4.809 1 98.25 221 GLN B C 1
ATOM 5481 O O . GLN B 1 221 ? -21.844 -31.594 5.352 1 98.25 221 GLN B O 1
ATOM 5486 N N . GLY B 1 222 ? -19.766 -32.438 5.449 1 98.56 222 GLY B N 1
ATOM 5487 C CA . GLY B 1 222 ? -19.688 -32.219 6.883 1 98.56 222 GLY B CA 1
ATOM 5488 C C .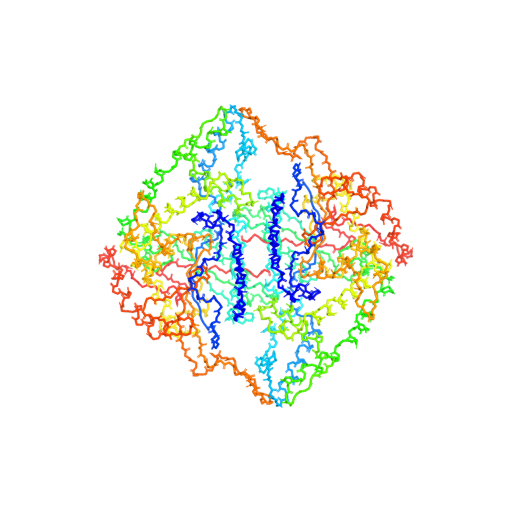 GLY B 1 222 ? -19.812 -30.766 7.266 1 98.56 222 GLY B C 1
ATOM 5489 O O . GLY B 1 222 ? -20.453 -30.422 8.258 1 98.56 222 GLY B O 1
ATOM 5490 N N . ILE B 1 223 ? -19.219 -29.875 6.516 1 98.81 223 ILE B N 1
ATOM 5491 C CA . ILE B 1 223 ? -19.281 -28.438 6.762 1 98.81 223 ILE B CA 1
ATOM 5492 C C . ILE B 1 223 ? -20.703 -27.938 6.555 1 98.81 223 ILE B C 1
ATOM 5494 O O . ILE B 1 223 ? -21.234 -27.188 7.375 1 98.81 223 ILE B O 1
ATOM 5498 N N . ALA B 1 224 ? -21.312 -28.391 5.469 1 98.81 224 ALA B N 1
ATOM 5499 C CA . ALA B 1 224 ? -22.703 -28.016 5.219 1 98.81 224 ALA B CA 1
ATOM 5500 C C . ALA B 1 224 ? -23.609 -28.422 6.383 1 98.81 224 ALA B C 1
ATOM 5502 O O . ALA B 1 224 ? -24.422 -27.625 6.852 1 98.81 224 ALA B O 1
ATOM 5503 N N . ASP B 1 225 ? -23.438 -29.641 6.883 1 98.69 225 ASP B N 1
ATOM 5504 C CA . ASP B 1 225 ? -24.219 -30.141 8 1 98.69 225 ASP B CA 1
ATOM 5505 C C . ASP B 1 225 ? -24.031 -29.266 9.242 1 98.69 225 ASP B C 1
ATOM 5507 O O . ASP B 1 225 ? -25 -28.938 9.922 1 98.69 225 ASP B O 1
ATOM 5511 N N . ARG B 1 226 ? -22.828 -28.875 9.508 1 98.69 226 ARG B N 1
ATOM 5512 C CA . ARG B 1 226 ? -22.547 -28.031 10.672 1 98.69 226 ARG B CA 1
ATOM 5513 C C . ARG B 1 226 ? -23.219 -26.672 10.539 1 98.69 226 ARG B C 1
ATOM 5515 O O . ARG B 1 226 ? -23.844 -26.172 11.484 1 98.69 226 ARG B O 1
ATOM 5522 N N . LEU B 1 227 ? -23.141 -26.078 9.391 1 98.81 227 LEU B N 1
ATOM 5523 C CA . LEU B 1 227 ? -23.656 -24.719 9.164 1 98.81 227 LEU B CA 1
ATOM 5524 C C . LEU B 1 227 ? -25.172 -24.719 9.172 1 98.81 227 LEU B C 1
ATOM 5526 O O . LEU B 1 227 ? -25.797 -23.719 9.555 1 98.81 227 LEU B O 1
ATOM 5530 N N . ASN B 1 228 ? -25.766 -25.828 8.773 1 98.81 228 ASN B N 1
ATOM 5531 C CA . ASN B 1 228 ? -27.219 -25.922 8.719 1 98.81 228 ASN B CA 1
ATOM 5532 C C . ASN B 1 228 ? -27.844 -25.812 10.109 1 98.81 228 ASN B C 1
ATOM 5534 O O . ASN B 1 228 ? -29.031 -25.547 10.242 1 98.81 228 ASN B O 1
ATOM 5538 N N . GLN B 1 229 ? -27.062 -25.969 11.148 1 98.56 229 GLN B N 1
ATOM 5539 C CA . GLN B 1 229 ? -27.562 -25.797 12.516 1 98.56 229 GLN B CA 1
ATOM 5540 C C . GLN B 1 229 ? -27.938 -24.344 12.789 1 98.56 229 GLN B C 1
ATOM 5542 O O . GLN B 1 229 ? -28.688 -24.062 13.719 1 98.56 229 GLN B O 1
ATOM 5547 N N . TYR B 1 230 ? -27.469 -23.422 11.953 1 98.75 230 TYR B N 1
ATOM 5548 C CA . TYR B 1 230 ? -27.688 -22 12.148 1 98.75 230 TYR B CA 1
ATOM 5549 C C . TYR B 1 230 ? -28.766 -21.469 11.203 1 98.75 230 TYR B C 1
ATOM 5551 O O . TYR B 1 230 ? -28.969 -20.266 11.086 1 98.75 230 TYR B O 1
ATOM 5559 N N . LEU B 1 231 ? -29.391 -22.406 10.5 1 98.81 231 LEU B N 1
ATOM 5560 C CA . LEU B 1 231 ? -30.406 -22.031 9.531 1 98.81 231 LEU B CA 1
ATOM 5561 C C . LEU B 1 231 ? -31.703 -22.812 9.789 1 98.81 231 LEU B C 1
ATOM 5563 O O . LEU B 1 231 ? -31.672 -24.016 10.039 1 98.81 231 LEU B O 1
ATOM 5567 N N . ASP B 1 232 ? -32.844 -22.156 9.805 1 98.69 232 ASP B N 1
ATOM 5568 C CA . ASP B 1 232 ? -34.188 -22.75 9.859 1 98.69 232 ASP B CA 1
ATOM 5569 C C . ASP B 1 232 ? -35.031 -22.297 8.68 1 98.69 232 ASP B C 1
ATOM 5571 O O . ASP B 1 232 ? -35.438 -21.125 8.609 1 98.69 232 ASP B O 1
ATOM 5575 N N . GLY B 1 233 ? -35.25 -23.141 7.703 1 98.5 233 GLY B N 1
ATOM 5576 C CA . GLY B 1 233 ? -36 -22.797 6.512 1 98.5 233 GLY B CA 1
ATOM 5577 C C . GLY B 1 233 ? -35.156 -22.766 5.254 1 98.5 233 GLY B C 1
ATOM 5578 O O . GLY B 1 233 ? -35.688 -22.562 4.152 1 98.5 233 GLY B O 1
ATOM 5579 N N . LEU B 1 234 ? -33.906 -22.891 5.379 1 98.5 234 LEU B N 1
ATOM 5580 C CA . LEU B 1 234 ? -32.906 -22.953 4.312 1 98.5 234 LEU B CA 1
ATOM 5581 C C . LEU B 1 234 ? -31.891 -24.062 4.574 1 98.5 234 LEU B C 1
ATOM 5583 O O . LEU B 1 234 ? -31.453 -24.25 5.711 1 98.5 234 LEU B O 1
ATOM 5587 N N . THR B 1 235 ? -31.547 -24.812 3.553 1 98.56 235 THR B N 1
ATOM 5588 C CA . THR B 1 235 ? -30.578 -25.891 3.713 1 98.56 235 THR B CA 1
ATOM 5589 C C . THR B 1 235 ? -29.422 -25.719 2.734 1 98.56 235 THR B C 1
ATOM 5591 O O . THR B 1 235 ? -29.625 -25.625 1.525 1 98.56 235 THR B O 1
ATOM 5594 N N . LEU B 1 236 ? -28.234 -25.703 3.283 1 98.69 236 LEU B N 1
ATOM 5595 C CA . LEU B 1 236 ? -27.016 -25.719 2.48 1 98.69 236 LEU B CA 1
ATOM 5596 C C . LEU B 1 236 ? -26.625 -27.141 2.121 1 98.69 236 LEU B C 1
ATOM 5598 O O . LEU B 1 236 ? -26.875 -28.078 2.889 1 98.69 236 LEU B O 1
ATOM 5602 N N . ASP B 1 237 ? -26.031 -27.312 1.017 1 98 237 ASP B N 1
ATOM 5603 C CA . ASP B 1 237 ? -25.438 -28.594 0.625 1 98 237 ASP B CA 1
ATOM 5604 C C . ASP B 1 237 ? -23.953 -28.438 0.308 1 98 237 ASP B C 1
ATOM 5606 O O . ASP B 1 237 ? -23.391 -27.359 0.467 1 98 237 ASP B O 1
ATOM 5610 N N . ALA B 1 238 ? -23.312 -29.531 -0.084 1 97.88 238 ALA B N 1
ATOM 5611 C CA . ALA B 1 238 ? -21.859 -29.547 -0.297 1 97.88 238 ALA B CA 1
ATOM 5612 C C . ALA B 1 238 ? -21.453 -28.562 -1.383 1 97.88 238 ALA B C 1
ATOM 5614 O O . ALA B 1 238 ? -20.359 -27.984 -1.322 1 97.88 238 ALA B O 1
ATOM 5615 N N . THR B 1 239 ? -22.234 -28.312 -2.361 1 96.94 239 THR B N 1
ATOM 5616 C CA . THR B 1 239 ? -21.891 -27.484 -3.508 1 96.94 239 THR B CA 1
ATOM 5617 C C . THR B 1 239 ? -21.891 -26 -3.127 1 96.94 239 THR B C 1
ATOM 5619 O O . THR B 1 239 ? -21.344 -25.172 -3.854 1 96.94 239 THR B O 1
ATOM 5622 N N . ASP B 1 240 ? -22.531 -25.625 -1.983 1 98.06 240 ASP B N 1
ATOM 5623 C CA . ASP B 1 240 ? -22.578 -24.234 -1.523 1 98.06 240 ASP B CA 1
ATOM 5624 C C . ASP B 1 240 ? -21.281 -23.844 -0.828 1 98.06 240 ASP B C 1
ATOM 5626 O O . ASP B 1 240 ? -20.969 -22.656 -0.726 1 98.06 240 ASP B O 1
ATOM 5630 N N . ILE B 1 241 ? -20.578 -24.828 -0.32 1 98.31 241 ILE B N 1
ATOM 5631 C CA . ILE B 1 241 ? -19.453 -24.578 0.584 1 98.31 241 ILE B CA 1
ATOM 5632 C C . ILE B 1 241 ? -18.281 -23.969 -0.189 1 98.31 241 ILE B C 1
ATOM 5634 O O . ILE B 1 241 ? -17.641 -23.016 0.281 1 98.31 241 ILE B O 1
ATOM 5638 N N . GLY B 1 242 ? -17.984 -24.469 -1.409 1 96.19 242 GLY B N 1
ATOM 5639 C CA . GLY B 1 242 ? -16.906 -23.938 -2.232 1 96.19 242 GLY B CA 1
ATOM 5640 C C . GLY B 1 242 ? -17.016 -22.453 -2.473 1 96.19 242 GLY B C 1
ATOM 5641 O O . GLY B 1 242 ? -16.125 -21.688 -2.1 1 96.19 242 GLY B O 1
ATOM 5642 N N . PRO B 1 243 ? -18.156 -22.031 -3.021 1 96.81 243 PRO B N 1
ATOM 5643 C CA . PRO B 1 243 ? -18.359 -20.609 -3.254 1 96.81 243 PRO B CA 1
ATOM 5644 C C . PRO B 1 243 ? -18.281 -19.781 -1.973 1 96.81 243 PRO B C 1
ATOM 5646 O O . PRO B 1 243 ? -17.734 -18.672 -1.979 1 96.81 243 PRO B O 1
ATOM 5649 N N . MET B 1 244 ? -18.781 -20.266 -0.887 1 98.12 244 MET B N 1
ATOM 5650 C CA . MET B 1 244 ? -18.734 -19.531 0.38 1 98.12 244 MET B CA 1
ATOM 5651 C C . MET B 1 244 ? -17.297 -19.359 0.85 1 98.12 244 MET B C 1
ATOM 5653 O O . MET B 1 244 ? -16.922 -18.297 1.333 1 98.12 244 MET B O 1
ATOM 5657 N N . GLN B 1 245 ? -16.453 -20.391 0.705 1 97.88 245 GLN B N 1
ATOM 5658 C CA . GLN B 1 245 ? -15.055 -20.281 1.089 1 97.88 245 GLN B CA 1
ATOM 5659 C C . GLN B 1 245 ? -14.289 -19.375 0.14 1 97.88 245 GLN B C 1
ATOM 5661 O O . GLN B 1 245 ? -13.438 -18.594 0.574 1 97.88 245 GLN B O 1
ATOM 5666 N N . ASP B 1 246 ? -14.633 -19.406 -1.147 1 96.5 246 ASP B N 1
ATOM 5667 C CA . ASP B 1 246 ? -14.008 -18.531 -2.137 1 96.5 246 ASP B CA 1
ATOM 5668 C C . ASP B 1 246 ? -14.258 -17.062 -1.803 1 96.5 246 ASP B C 1
ATOM 5670 O O . ASP B 1 246 ? -13.375 -16.219 -2.002 1 96.5 246 ASP B O 1
ATOM 5674 N N . LEU B 1 247 ? -15.383 -16.781 -1.294 1 97.69 247 LEU B N 1
ATOM 5675 C CA . LEU B 1 247 ? -15.797 -15.406 -1.024 1 97.69 247 LEU B CA 1
ATOM 5676 C C . LEU B 1 247 ? -14.984 -14.797 0.11 1 97.69 247 LEU B C 1
ATOM 5678 O O . LEU B 1 247 ? -14.898 -13.57 0.235 1 97.69 247 LEU B O 1
ATOM 5682 N N . CYS B 1 248 ? -14.383 -15.656 0.974 1 97.56 248 CYS B N 1
ATOM 5683 C CA . CYS B 1 248 ? -13.508 -15.102 1.994 1 97.56 248 CYS B CA 1
ATOM 5684 C C . CYS B 1 248 ? -12.391 -14.273 1.36 1 97.56 248 CYS B C 1
ATOM 5686 O O . CYS B 1 248 ? -12.258 -13.086 1.647 1 97.56 248 CYS B O 1
ATOM 5688 N N . GLY B 1 249 ? -11.609 -14.867 0.42 1 97.62 249 GLY B N 1
ATOM 5689 C CA . GLY B 1 249 ? -10.531 -14.164 -0.26 1 97.62 249 GLY B CA 1
ATOM 5690 C C . GLY B 1 249 ? -11.031 -13.078 -1.194 1 97.62 249 GLY B C 1
ATOM 5691 O O . GLY B 1 249 ? -10.609 -11.922 -1.09 1 97.62 249 GLY B O 1
ATOM 5692 N N . PHE B 1 250 ? -12.016 -13.352 -1.983 1 97.69 250 PHE B N 1
ATOM 5693 C CA . PHE B 1 250 ? -12.453 -12.477 -3.062 1 97.69 250 PHE B CA 1
ATOM 5694 C C . PHE B 1 250 ? -13.188 -11.258 -2.51 1 97.69 250 PHE B C 1
ATOM 5696 O O . PHE B 1 250 ? -12.922 -10.125 -2.914 1 97.69 250 PHE B O 1
ATOM 5703 N N . GLN B 1 251 ? -14.078 -11.508 -1.627 1 96.94 251 GLN B N 1
ATOM 5704 C CA . GLN B 1 251 ? -14.828 -10.359 -1.115 1 96.94 251 GLN B CA 1
ATOM 5705 C C . GLN B 1 251 ? -13.93 -9.43 -0.314 1 96.94 251 GLN B C 1
ATOM 5707 O O . GLN B 1 251 ? -14.102 -8.203 -0.352 1 96.94 251 GLN B O 1
ATOM 5712 N N . THR B 1 252 ? -12.984 -10.047 0.379 1 97.56 252 THR B N 1
ATOM 5713 C CA . THR B 1 252 ? -12.023 -9.242 1.119 1 97.56 252 THR B CA 1
ATOM 5714 C C . THR B 1 252 ? -11.266 -8.305 0.18 1 97.56 252 THR B C 1
ATOM 5716 O O . THR B 1 252 ? -11.094 -7.121 0.476 1 97.56 252 THR B O 1
ATOM 5719 N N . VAL B 1 253 ? -10.797 -8.742 -0.996 1 98.12 253 VAL B N 1
ATOM 5720 C CA . VAL B 1 253 ? -9.984 -7.91 -1.882 1 98.12 253 VAL B CA 1
ATOM 5721 C C . VAL B 1 253 ? -10.891 -6.965 -2.67 1 98.12 253 VAL B C 1
ATOM 5723 O O . VAL B 1 253 ? -10.406 -6.008 -3.287 1 98.12 253 VAL B O 1
ATOM 5726 N N . ILE B 1 254 ? -12.18 -7.211 -2.686 1 97.75 254 ILE B N 1
ATOM 5727 C CA . ILE B 1 254 ? -13.094 -6.34 -3.418 1 97.75 254 ILE B CA 1
ATOM 5728 C C . ILE B 1 254 ? -13.508 -5.168 -2.535 1 97.75 254 ILE B C 1
ATOM 5730 O O . ILE B 1 254 ? -13.477 -4.016 -2.967 1 97.75 254 ILE B O 1
ATOM 5734 N N . ASP B 1 255 ? -13.852 -5.523 -1.219 1 96.38 255 ASP B N 1
ATOM 5735 C CA . ASP B 1 255 ? -14.398 -4.426 -0.431 1 96.38 255 ASP B CA 1
ATOM 5736 C C . ASP B 1 255 ? -14.047 -4.578 1.047 1 96.38 255 ASP B C 1
ATOM 5738 O O . ASP B 1 255 ? -14.586 -3.873 1.897 1 96.38 255 ASP B O 1
ATOM 5742 N N . GLY B 1 256 ? -13.242 -5.477 1.394 1 95.88 256 GLY B N 1
ATOM 5743 C CA . GLY B 1 256 ? -12.758 -5.625 2.756 1 95.88 256 GLY B CA 1
ATOM 5744 C C . GLY B 1 256 ? -13.68 -6.441 3.639 1 95.88 256 GLY B C 1
ATOM 5745 O O . GLY B 1 256 ? -13.391 -6.656 4.816 1 95.88 256 GLY B O 1
ATOM 5746 N N . ASP B 1 257 ? -14.812 -7.004 3.15 1 95.81 257 ASP B N 1
ATOM 5747 C CA . ASP B 1 257 ? -15.773 -7.773 3.93 1 95.81 257 ASP B CA 1
ATOM 5748 C C . ASP B 1 257 ? -15.242 -9.172 4.23 1 95.81 257 ASP B C 1
ATOM 5750 O O . ASP B 1 257 ? -15.023 -9.969 3.316 1 95.81 257 ASP B O 1
ATOM 5754 N N . MET B 1 258 ? -15.094 -9.492 5.504 1 96.06 258 MET B N 1
ATOM 5755 C CA . MET B 1 258 ? -14.477 -10.75 5.918 1 96.06 258 MET B CA 1
ATOM 5756 C C . MET B 1 258 ? -15.5 -11.672 6.578 1 96.06 258 MET B C 1
ATOM 5758 O O . M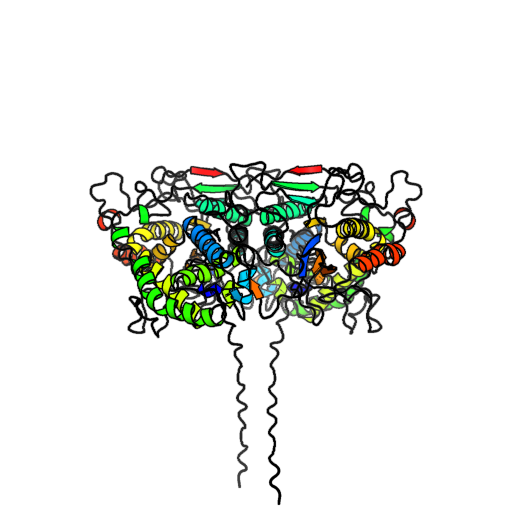ET B 1 258 ? -15.141 -12.648 7.227 1 96.06 258 MET B O 1
ATOM 5762 N N . ARG B 1 259 ? -16.828 -11.414 6.465 1 96.44 259 ARG B N 1
ATOM 5763 C CA . ARG B 1 259 ? -17.859 -12.172 7.18 1 96.44 259 ARG B CA 1
ATOM 5764 C C . ARG B 1 259 ? -17.844 -13.633 6.758 1 96.44 259 ARG B C 1
ATOM 5766 O O . ARG B 1 259 ? -18 -14.531 7.594 1 96.44 259 ARG B O 1
ATOM 5773 N N . PHE B 1 260 ? -17.578 -13.891 5.461 1 98.31 260 PHE B N 1
ATOM 5774 C CA . PHE B 1 260 ? -17.5 -15.281 5.02 1 98.31 260 PHE B CA 1
ATOM 5775 C C . PHE B 1 260 ? -16.266 -15.961 5.598 1 98.31 260 PHE B C 1
ATOM 5777 O O . PHE B 1 260 ? -16.25 -17.188 5.777 1 98.31 260 PHE B O 1
ATOM 5784 N N . CYS B 1 261 ? -15.188 -15.211 5.848 1 98.19 261 CYS B N 1
ATOM 5785 C CA . CYS B 1 261 ? -13.984 -15.773 6.449 1 98.19 261 CYS B CA 1
ATOM 5786 C C . CYS B 1 261 ? -14.266 -16.297 7.852 1 98.19 261 CYS B C 1
ATOM 5788 O O . CYS B 1 261 ? -13.664 -17.281 8.289 1 98.19 261 CYS B O 1
ATOM 5790 N N . LYS B 1 262 ? -15.203 -15.727 8.508 1 97.44 262 LYS B N 1
ATOM 5791 C CA . LYS B 1 262 ? -15.461 -16 9.922 1 97.44 262 LYS B CA 1
ATOM 5792 C C . LYS B 1 262 ? -16.438 -17.156 10.078 1 97.44 262 LYS B C 1
ATOM 5794 O O . LYS B 1 262 ? -16.672 -17.641 11.195 1 97.44 262 LYS B O 1
ATOM 5799 N N . VAL B 1 263 ? -16.984 -17.609 9.055 1 98.31 263 VAL B N 1
ATOM 5800 C CA . VAL B 1 263 ? -17.984 -18.672 9.062 1 98.31 263 VAL B CA 1
ATOM 5801 C C . VAL B 1 263 ? -17.328 -20.016 9.367 1 98.31 263 VAL B C 1
ATOM 5803 O O . VAL B 1 263 ? -17.922 -20.875 10.008 1 98.31 263 VAL B O 1
ATOM 5806 N N . PHE B 1 264 ? -16.125 -20.172 8.977 1 98.56 264 PHE B N 1
ATOM 5807 C CA . PHE B 1 264 ? -15.508 -21.5 8.953 1 98.56 264 PHE B CA 1
ATOM 5808 C C . PHE B 1 264 ? -14.492 -21.641 10.078 1 98.56 264 PHE B C 1
ATOM 5810 O O . PHE B 1 264 ? -13.891 -20.656 10.508 1 98.56 264 PHE B O 1
ATOM 5817 N N . GLU B 1 265 ? -14.305 -22.781 10.477 1 97.94 265 GLU B N 1
ATOM 5818 C CA . GLU B 1 265 ? -13.367 -23.125 11.539 1 97.94 265 GLU B CA 1
ATOM 5819 C C . GLU B 1 265 ? -11.953 -23.297 10.992 1 97.94 265 GLU B C 1
ATOM 5821 O O . GLU B 1 265 ? -11.773 -23.516 9.789 1 97.94 265 GLU B O 1
ATOM 5826 N N . ASP B 1 266 ? -11.016 -23.328 11.836 1 97.62 266 ASP B N 1
ATOM 5827 C CA . ASP B 1 266 ? -9.617 -23.391 11.438 1 97.62 266 ASP B CA 1
ATOM 5828 C C . ASP B 1 266 ? -9.336 -24.641 10.609 1 97.62 266 ASP B C 1
ATOM 5830 O O . ASP B 1 266 ? -8.711 -24.562 9.547 1 97.62 266 ASP B O 1
ATOM 5834 N N . GLN B 1 267 ? -9.836 -25.734 11.055 1 97.62 267 GLN B N 1
ATOM 5835 C CA . GLN B 1 267 ? -9.586 -26.969 10.328 1 97.62 267 GLN B CA 1
ATOM 5836 C C . GLN B 1 267 ? -10.242 -26.953 8.953 1 97.62 267 GLN B C 1
ATOM 5838 O O . GLN B 1 267 ? -9.703 -27.5 7.992 1 97.62 267 GLN B O 1
ATOM 5843 N N . GLU B 1 268 ? -11.414 -26.375 8.844 1 98.44 268 GLU B N 1
ATOM 5844 C CA . GLU B 1 268 ? -12.117 -26.266 7.562 1 98.44 268 GLU B CA 1
ATOM 5845 C C . GLU B 1 268 ? -11.336 -25.422 6.57 1 98.44 268 GLU B C 1
ATOM 5847 O O . GLU B 1 268 ? -11.352 -25.688 5.367 1 98.44 268 GLU B O 1
ATOM 5852 N N . TRP B 1 269 ? -10.617 -24.438 7.07 1 98.31 269 TRP B N 1
ATOM 5853 C CA . TRP B 1 269 ? -9.734 -23.641 6.227 1 98.31 269 TRP B CA 1
ATOM 5854 C C . TRP B 1 269 ? -8.508 -24.438 5.805 1 98.31 269 TRP B C 1
ATOM 5856 O O . TRP B 1 269 ? -8.023 -24.312 4.68 1 98.31 269 TRP B O 1
ATOM 5866 N N . ARG B 1 270 ? -7.98 -25.25 6.703 1 97.69 270 ARG B N 1
ATOM 5867 C CA . ARG B 1 270 ? -6.855 -26.109 6.344 1 97.69 270 ARG B CA 1
ATOM 5868 C C . ARG B 1 270 ? -7.242 -27.078 5.238 1 97.69 270 ARG B C 1
ATOM 5870 O O . ARG B 1 270 ? -6.438 -27.375 4.352 1 97.69 270 ARG B O 1
ATOM 5877 N N . ASP B 1 271 ? -8.469 -27.594 5.32 1 98.25 271 ASP B N 1
ATOM 5878 C CA . ASP B 1 271 ? -8.969 -28.453 4.258 1 98.25 271 ASP B CA 1
ATOM 5879 C C . ASP B 1 271 ? -9.055 -27.703 2.932 1 98.25 271 ASP B C 1
ATOM 5881 O O . ASP B 1 271 ? -8.625 -28.219 1.894 1 98.25 271 ASP B O 1
ATOM 5885 N N . TYR B 1 272 ? -9.57 -26.531 3 1 98.25 272 TYR B N 1
ATOM 5886 C CA . TYR B 1 272 ? -9.695 -25.688 1.815 1 98.25 272 TYR B CA 1
ATOM 5887 C C . TYR B 1 272 ? -8.328 -25.406 1.202 1 98.25 272 TYR B C 1
ATOM 5889 O O . TYR B 1 272 ? -8.148 -25.516 -0.012 1 98.25 272 TYR B O 1
ATOM 5897 N N . GLU B 1 273 ? -7.422 -25.047 1.994 1 97.94 273 GLU B N 1
ATOM 5898 C CA . GLU B 1 273 ? -6.047 -24.812 1.575 1 97.94 273 GLU B CA 1
ATOM 5899 C C . GLU B 1 273 ? -5.449 -26.047 0.903 1 97.94 273 GLU B C 1
ATOM 5901 O O . GLU B 1 273 ? -4.852 -25.953 -0.17 1 97.94 273 GLU B O 1
ATOM 5906 N N . TYR B 1 274 ? -5.582 -27.156 1.58 1 98.25 274 TYR B N 1
ATOM 5907 C CA . TYR B 1 274 ? -4.988 -28.375 1.056 1 98.25 274 TYR B CA 1
ATOM 5908 C C . TYR B 1 274 ? -5.594 -28.75 -0.293 1 98.25 274 TYR B C 1
ATOM 5910 O O . TYR B 1 274 ? -4.902 -29.266 -1.172 1 98.25 274 TYR B O 1
ATOM 5918 N N . GLY B 1 275 ? -6.887 -28.5 -0.471 1 98.44 275 GLY B N 1
ATOM 5919 C CA . GLY B 1 275 ? -7.48 -28.672 -1.785 1 98.44 275 GLY B CA 1
ATOM 5920 C C . GLY B 1 275 ? -6.773 -27.875 -2.869 1 98.44 275 GLY B C 1
ATOM 5921 O O . GLY B 1 275 ? -6.512 -28.406 -3.953 1 98.44 275 GLY B O 1
ATOM 5922 N N . ALA B 1 276 ? -6.477 -26.672 -2.559 1 98.12 276 ALA B N 1
ATOM 5923 C CA . ALA B 1 276 ? -5.754 -25.828 -3.508 1 98.12 276 ALA B CA 1
ATOM 5924 C C . ALA B 1 276 ? -4.336 -26.359 -3.736 1 98.12 276 ALA B C 1
ATOM 5926 O O . ALA B 1 276 ? -3.814 -26.281 -4.852 1 98.12 276 ALA B O 1
ATOM 5927 N N . ASP B 1 277 ? -3.701 -26.859 -2.66 1 98 277 ASP B N 1
ATOM 5928 C CA . ASP B 1 277 ? -2.377 -27.453 -2.807 1 98 277 ASP B CA 1
ATOM 5929 C C . ASP B 1 277 ? -2.396 -28.609 -3.818 1 98 277 ASP B C 1
ATOM 5931 O O . ASP B 1 277 ? -1.52 -28.688 -4.68 1 98 277 ASP B O 1
ATOM 5935 N N . LEU B 1 278 ? -3.402 -29.422 -3.703 1 98.44 278 LEU B N 1
ATOM 5936 C CA . LEU B 1 278 ? -3.537 -30.547 -4.621 1 98.44 278 LEU B CA 1
ATOM 5937 C C . LEU B 1 278 ? -3.736 -30.062 -6.051 1 98.44 278 LEU B C 1
ATOM 5939 O O . LEU B 1 278 ? -3.115 -30.578 -6.98 1 98.44 278 LEU B O 1
ATOM 5943 N N . ASN B 1 279 ? -4.555 -29.078 -6.203 1 98.5 279 ASN B N 1
ATOM 5944 C CA . ASN B 1 279 ? -4.836 -28.531 -7.523 1 98.5 279 ASN B CA 1
ATOM 5945 C C . ASN B 1 279 ? -3.566 -28.031 -8.211 1 98.5 279 ASN B C 1
ATOM 5947 O O . ASN B 1 279 ? -3.289 -28.422 -9.352 1 98.5 279 ASN B O 1
ATOM 5951 N N . TYR B 1 280 ? -2.764 -27.328 -7.527 1 98.31 280 TYR B N 1
ATOM 5952 C CA . TYR B 1 280 ? -1.601 -26.703 -8.141 1 98.31 280 TYR B CA 1
ATOM 5953 C C . TYR B 1 280 ? -0.421 -27.672 -8.188 1 98.31 280 TYR B C 1
ATOM 5955 O O . TYR B 1 280 ? 0.383 -27.625 -9.125 1 98.31 280 TYR B O 1
ATOM 5963 N N . TYR B 1 281 ? -0.284 -28.531 -7.184 1 97.81 281 TYR B N 1
ATOM 5964 C CA . TYR B 1 281 ? 0.791 -29.516 -7.195 1 97.81 281 TYR B CA 1
ATOM 5965 C C . TYR B 1 281 ? 0.656 -30.453 -8.391 1 97.81 281 TYR B C 1
ATOM 5967 O O . TYR B 1 281 ? 1.623 -30.672 -9.125 1 97.81 281 TYR B O 1
ATOM 5975 N N . TYR B 1 282 ? -0.54 -30.938 -8.648 1 98.06 282 TYR B N 1
ATOM 5976 C CA . TYR B 1 282 ? -0.758 -31.922 -9.695 1 98.06 282 TYR B CA 1
ATOM 5977 C C . TYR B 1 282 ? -1.116 -31.25 -11.016 1 98.06 282 TYR B C 1
ATOM 5979 O O . TYR B 1 282 ? -1.072 -31.875 -12.078 1 98.06 282 TYR B O 1
ATOM 5987 N N . GLY B 1 283 ? -1.574 -30 -10.93 1 97.88 283 GLY B N 1
ATOM 5988 C CA . GLY B 1 283 ? -1.936 -29.281 -12.148 1 97.88 283 GLY B CA 1
ATOM 5989 C C . GLY B 1 283 ? -0.738 -28.703 -12.875 1 97.88 283 GLY B C 1
ATOM 5990 O O . GLY B 1 283 ? -0.391 -29.156 -13.969 1 97.88 283 GLY B O 1
ATOM 5991 N N . SER B 1 284 ? -0.119 -27.766 -12.234 1 96.81 284 SER B N 1
ATOM 5992 C CA . SER B 1 284 ? 1.002 -27.078 -12.875 1 96.81 284 SER B CA 1
ATOM 5993 C C . SER B 1 284 ? 2.285 -27.25 -12.062 1 96.81 284 SER B C 1
ATOM 5995 O O . SER B 1 284 ? 3.363 -26.859 -12.516 1 96.81 284 SER B O 1
ATOM 5997 N N . GLY B 1 285 ? 2.227 -27.844 -10.938 1 97.06 285 GLY B N 1
ATOM 5998 C CA . GLY B 1 285 ? 3.377 -27.969 -10.055 1 97.06 285 GLY B CA 1
ATOM 5999 C C . GLY B 1 285 ? 4.195 -29.219 -10.312 1 97.06 285 GLY B C 1
ATOM 6000 O O . GLY B 1 285 ? 4.102 -29.812 -11.391 1 97.06 285 GLY B O 1
ATOM 6001 N N . PRO B 1 286 ? 5.031 -29.562 -9.344 1 96.12 286 PRO B N 1
ATOM 6002 C CA . PRO B 1 286 ? 5.992 -30.656 -9.523 1 96.12 286 PRO B CA 1
ATOM 6003 C C . PRO B 1 286 ? 5.312 -32.031 -9.703 1 96.12 286 PRO B C 1
ATOM 6005 O O . PRO B 1 286 ? 5.945 -32.969 -10.164 1 96.12 286 PRO B O 1
ATOM 6008 N N . GLY B 1 287 ? 4.094 -32.125 -9.359 1 96.56 287 GLY B N 1
ATOM 6009 C CA . GLY B 1 287 ? 3.355 -33.344 -9.57 1 96.56 287 GLY B CA 1
ATOM 6010 C C . GLY B 1 287 ? 2.984 -33.594 -11.023 1 96.56 287 GLY B C 1
ATOM 6011 O O . GLY B 1 287 ? 2.596 -34.688 -11.398 1 96.56 287 GLY B O 1
ATOM 6012 N N . ASN B 1 288 ? 2.975 -32.594 -11.867 1 97.5 288 ASN B N 1
ATOM 6013 C CA . ASN B 1 288 ? 2.822 -32.688 -13.312 1 97.5 288 ASN B CA 1
ATOM 6014 C C . ASN B 1 288 ? 4.156 -32.969 -14 1 97.5 288 ASN B C 1
ATOM 6016 O O . ASN B 1 288 ? 5.086 -32.188 -13.914 1 97.5 288 ASN B O 1
ATOM 6020 N N . PRO B 1 289 ? 4.27 -34.062 -14.688 1 96.88 289 PRO B N 1
ATOM 6021 C CA . PRO B 1 289 ? 5.57 -34.469 -15.227 1 96.88 289 PRO B CA 1
ATOM 6022 C C . PRO B 1 289 ? 6.086 -33.531 -16.297 1 96.88 289 PRO B C 1
ATOM 6024 O O . PRO B 1 289 ? 7.254 -33.594 -16.703 1 96.88 289 PRO B O 1
ATOM 6027 N N . PHE B 1 290 ? 5.312 -32.594 -16.812 1 98.06 290 PHE B N 1
ATOM 6028 C CA . PHE B 1 290 ? 5.707 -31.703 -17.891 1 98.06 290 PHE B CA 1
ATOM 6029 C C . PHE B 1 290 ? 6.039 -30.328 -17.344 1 98.06 290 PHE B C 1
ATOM 6031 O O . PHE B 1 290 ? 6.52 -29.453 -18.078 1 98.06 290 PHE B O 1
ATOM 6038 N N . SER B 1 291 ? 5.797 -30.078 -16.062 1 98.06 291 SER B N 1
ATOM 6039 C CA . SER B 1 291 ? 5.895 -28.75 -15.469 1 98.06 291 SER B CA 1
ATOM 6040 C C . SER B 1 291 ? 7.32 -28.219 -15.539 1 98.06 291 SER B C 1
ATOM 6042 O O . SER B 1 291 ? 7.547 -27.062 -15.898 1 98.06 291 SER B O 1
ATOM 6044 N N . ALA B 1 292 ? 8.32 -29.031 -15.195 1 98.19 292 ALA B N 1
ATOM 6045 C CA . ALA B 1 292 ? 9.711 -28.594 -15.258 1 98.19 292 ALA B CA 1
ATOM 6046 C C . ALA B 1 292 ? 10.094 -28.188 -16.688 1 98.19 292 ALA B C 1
ATOM 6048 O O . ALA B 1 292 ? 10.828 -27.219 -16.875 1 98.19 292 ALA B O 1
ATOM 6049 N N . THR B 1 293 ? 9.555 -28.906 -17.656 1 98.31 293 THR B N 1
ATOM 6050 C CA . THR B 1 293 ? 9.852 -28.641 -19.062 1 98.31 293 THR B CA 1
ATOM 6051 C C . THR B 1 293 ? 9.344 -27.25 -19.469 1 98.31 293 THR B C 1
ATOM 6053 O O . THR B 1 293 ? 10.078 -26.469 -20.062 1 98.31 293 THR B O 1
ATOM 6056 N N . VAL B 1 294 ? 8.133 -26.953 -19.109 1 97.38 294 VAL B N 1
ATOM 6057 C CA . VAL B 1 294 ? 7.523 -25.719 -19.594 1 97.38 294 VAL B CA 1
ATOM 6058 C C . VAL B 1 294 ? 8.047 -24.531 -18.797 1 97.38 294 VAL B C 1
ATOM 6060 O O . VAL B 1 294 ? 8.039 -23.391 -19.281 1 97.38 294 VAL B O 1
ATOM 6063 N N . GLY B 1 295 ? 8.547 -24.734 -17.562 1 97.69 295 GLY B N 1
ATOM 6064 C CA . GLY B 1 295 ? 9.109 -23.672 -16.75 1 97.69 295 GLY B CA 1
ATOM 6065 C C . GLY B 1 295 ? 10.57 -23.391 -17.062 1 97.69 295 GLY B C 1
ATOM 6066 O O . GLY B 1 295 ? 11.086 -22.312 -16.734 1 97.69 295 GLY B O 1
ATOM 6067 N N . PHE B 1 296 ? 11.258 -24.297 -17.688 1 98.19 296 PHE B N 1
ATOM 6068 C CA . PHE B 1 296 ? 12.711 -24.266 -17.812 1 98.19 296 PHE B CA 1
ATOM 6069 C C . PHE B 1 296 ? 13.148 -23.125 -18.734 1 98.19 296 PHE B C 1
ATOM 6071 O O . PHE B 1 296 ? 14.203 -22.516 -18.531 1 98.19 296 PHE B O 1
ATOM 6078 N N . GLY B 1 297 ? 12.367 -22.812 -19.781 1 97.06 297 GLY B N 1
ATOM 6079 C CA . GLY B 1 297 ? 12.727 -21.734 -20.688 1 97.06 297 GLY B CA 1
ATOM 6080 C C . GLY B 1 297 ? 13 -20.422 -19.984 1 97.06 297 GLY B C 1
ATOM 6081 O O . GLY B 1 297 ? 14.031 -19.781 -20.203 1 97.06 297 GLY B O 1
ATOM 6082 N N . TRP B 1 298 ? 12.062 -19.984 -19.156 1 97.75 298 TRP B N 1
ATOM 6083 C CA . TRP B 1 298 ? 12.242 -18.766 -18.391 1 97.75 298 TRP B CA 1
ATOM 6084 C C . TRP B 1 298 ? 13.461 -18.859 -17.469 1 97.75 298 TRP B C 1
ATOM 6086 O O . TRP B 1 298 ? 14.266 -17.922 -17.406 1 97.75 298 TRP B O 1
ATOM 6096 N N . LEU B 1 299 ? 13.633 -19.969 -16.75 1 98.56 299 LEU B N 1
ATOM 6097 C CA . LEU B 1 299 ? 14.75 -20.156 -15.836 1 98.56 299 LEU B CA 1
ATOM 6098 C C . LEU B 1 299 ? 16.078 -20.031 -16.578 1 98.56 299 LEU B C 1
ATOM 6100 O O . LEU B 1 299 ? 16.984 -19.344 -16.109 1 98.56 299 LEU B O 1
ATOM 6104 N N . GLN B 1 300 ? 16.203 -20.672 -17.703 1 98.38 300 GLN B N 1
ATOM 6105 C CA . GLN B 1 300 ? 17.438 -20.641 -18.469 1 98.38 300 GLN B CA 1
ATOM 6106 C C . GLN B 1 300 ? 17.75 -19.219 -18.953 1 98.38 300 GLN B C 1
ATOM 6108 O O . GLN B 1 300 ? 18.875 -18.766 -18.844 1 98.38 300 GLN B O 1
ATOM 6113 N N . ALA B 1 301 ? 16.781 -18.562 -19.547 1 97.88 301 ALA B N 1
ATOM 6114 C CA . ALA B 1 301 ? 16.984 -17.219 -20.078 1 97.88 301 ALA B CA 1
ATOM 6115 C C . ALA B 1 301 ? 17.422 -16.266 -18.984 1 97.88 301 ALA B C 1
ATOM 6117 O O . ALA B 1 301 ? 18.328 -15.453 -19.188 1 97.88 301 ALA B O 1
ATOM 6118 N N . VAL B 1 302 ? 16.781 -16.312 -17.875 1 98.5 302 VAL B N 1
ATOM 6119 C CA . VAL B 1 302 ? 17.125 -15.461 -16.734 1 98.5 302 VAL B CA 1
ATOM 6120 C C . VAL B 1 302 ? 18.531 -15.789 -16.234 1 98.5 302 VAL B C 1
ATOM 6122 O O . VAL B 1 302 ? 19.312 -14.891 -15.922 1 98.5 302 VAL B O 1
ATOM 6125 N N . THR B 1 303 ? 18.828 -17.094 -16.141 1 98.69 303 THR B N 1
ATOM 6126 C CA . THR B 1 303 ? 20.156 -17.5 -15.719 1 98.69 303 THR B CA 1
ATOM 6127 C C . THR B 1 303 ? 21.219 -16.922 -16.641 1 98.69 303 THR B C 1
ATOM 6129 O O . THR B 1 303 ? 22.25 -16.406 -16.188 1 98.69 303 THR B O 1
ATOM 6132 N N . ASP B 1 304 ? 20.953 -16.969 -17.938 1 98.44 304 ASP B N 1
ATOM 6133 C CA . ASP B 1 304 ? 21.891 -16.375 -18.906 1 98.44 304 ASP B CA 1
ATOM 6134 C C . ASP B 1 304 ? 22.141 -14.906 -18.594 1 98.44 304 ASP B C 1
ATOM 6136 O O . ASP B 1 304 ? 23.297 -14.453 -18.625 1 98.44 304 ASP B O 1
ATOM 6140 N N . LEU B 1 305 ? 21.094 -14.148 -18.328 1 98.5 305 LEU B N 1
ATOM 6141 C CA . LEU B 1 305 ? 21.203 -12.727 -18.031 1 98.5 305 LEU B CA 1
ATOM 6142 C C . LEU B 1 305 ? 21.969 -12.508 -16.719 1 98.5 305 LEU B C 1
ATOM 6144 O O . LEU B 1 305 ? 22.797 -11.609 -16.641 1 98.5 305 LEU B O 1
ATOM 6148 N N . LEU B 1 306 ? 21.672 -13.336 -15.711 1 98.81 306 LEU B N 1
ATOM 6149 C CA . LEU B 1 306 ? 22.328 -13.188 -14.414 1 98.81 306 LEU B CA 1
ATOM 6150 C C . LEU B 1 306 ? 23.812 -13.5 -14.508 1 98.81 306 LEU B C 1
ATOM 6152 O O . LEU B 1 306 ? 24.625 -12.883 -13.812 1 98.81 306 LEU B O 1
ATOM 6156 N N . VAL B 1 307 ? 24.188 -14.484 -15.312 1 98.69 307 VAL B N 1
ATOM 6157 C CA . VAL B 1 307 ? 25.578 -14.844 -15.516 1 98.69 307 VAL B CA 1
ATOM 6158 C C . VAL B 1 307 ? 26.297 -13.719 -16.266 1 98.69 307 VAL B C 1
ATOM 6160 O O . VAL B 1 307 ? 27.438 -13.359 -15.922 1 98.69 307 VAL B O 1
ATOM 6163 N N . ALA B 1 308 ? 25.625 -13.109 -17.266 1 98.25 308 ALA B N 1
ATOM 6164 C CA . ALA B 1 308 ? 26.203 -12.008 -18.031 1 98.25 308 ALA B CA 1
ATOM 6165 C C . ALA B 1 308 ? 26.391 -10.773 -17.156 1 98.25 308 ALA B C 1
ATOM 6167 O O . ALA B 1 308 ? 27.359 -10.031 -17.312 1 98.25 308 ALA B O 1
ATOM 6168 N N . GLY B 1 309 ? 25.406 -10.555 -16.203 1 98 309 GLY B N 1
ATOM 6169 C CA . GLY B 1 309 ? 25.5 -9.438 -15.281 1 98 309 GLY B CA 1
ATOM 6170 C C . GLY B 1 309 ? 24.641 -8.258 -15.688 1 98 309 GLY B C 1
ATOM 6171 O O . GLY B 1 309 ? 24.047 -8.25 -16.766 1 98 309 GLY B O 1
ATOM 6172 N N . PRO B 1 310 ? 24.547 -7.297 -14.82 1 97.38 310 PRO B N 1
ATOM 6173 C CA . PRO B 1 310 ? 23.672 -6.152 -15.07 1 97.38 310 PRO B CA 1
ATOM 6174 C C . PRO B 1 310 ? 24.125 -5.32 -16.266 1 97.38 310 PRO B C 1
ATOM 6176 O O . PRO B 1 310 ? 25.312 -5.086 -16.453 1 97.38 310 PRO B O 1
ATOM 6179 N N . ASN B 1 311 ? 23.156 -4.934 -17.109 1 95.44 311 ASN B N 1
ATOM 6180 C CA . ASN B 1 311 ? 23.344 -4.059 -18.266 1 95.44 311 ASN B CA 1
ATOM 6181 C C . ASN B 1 311 ? 24.203 -4.715 -19.344 1 95.44 311 ASN B C 1
ATOM 6183 O O . ASN B 1 311 ? 24.75 -4.027 -20.203 1 95.44 311 ASN B O 1
ATOM 6187 N N . ALA B 1 312 ? 24.312 -5.988 -19.25 1 96.06 312 ALA B N 1
ATOM 6188 C CA . ALA B 1 312 ? 25.062 -6.691 -20.281 1 96.06 312 ALA B CA 1
ATOM 6189 C C . ALA B 1 312 ? 24.25 -6.828 -21.562 1 96.06 312 ALA B C 1
ATOM 6191 O O . ALA B 1 312 ? 23.047 -7.121 -21.516 1 96.06 312 ALA B O 1
ATOM 6192 N N . THR B 1 313 ? 24.891 -6.633 -22.641 1 95.81 313 THR B N 1
ATOM 6193 C CA . THR B 1 313 ? 24.297 -6.898 -23.938 1 95.81 313 THR B CA 1
ATOM 6194 C C . THR B 1 313 ? 24.625 -8.312 -24.406 1 95.81 313 THR B C 1
ATOM 6196 O O . THR B 1 313 ? 25.797 -8.656 -24.547 1 95.81 313 THR B O 1
ATOM 6199 N N . MET B 1 314 ? 23.609 -9.062 -24.688 1 95.69 314 MET B N 1
ATOM 6200 C CA . MET B 1 314 ? 23.781 -10.461 -25.078 1 95.69 314 MET B CA 1
ATOM 6201 C C . MET B 1 314 ? 24.109 -10.562 -26.578 1 95.69 314 MET B C 1
ATOM 6203 O O . MET B 1 314 ? 23.797 -9.664 -27.344 1 95.69 314 MET B O 1
ATOM 6207 N N . PRO B 1 315 ? 24.703 -11.656 -27 1 93.31 315 PRO B N 1
ATOM 6208 C CA . PRO B 1 315 ? 24.984 -11.836 -28.422 1 93.31 315 PRO B CA 1
ATOM 6209 C C . PRO B 1 315 ? 23.734 -11.82 -29.281 1 93.31 315 PRO B C 1
ATOM 6211 O O . PRO B 1 315 ? 22.719 -12.445 -28.938 1 93.31 315 PRO B O 1
ATOM 6214 N N . ASN B 1 316 ? 23.719 -11.07 -30.328 1 90.06 316 ASN B N 1
ATOM 6215 C CA . ASN B 1 316 ? 22.641 -10.984 -31.312 1 90.06 316 ASN B CA 1
ATOM 6216 C C . ASN B 1 316 ? 21.406 -10.312 -30.719 1 90.06 316 ASN B C 1
ATOM 6218 O O . ASN B 1 316 ? 20.312 -10.438 -31.266 1 90.06 316 ASN B O 1
ATOM 6222 N N . ALA B 1 317 ? 21.594 -9.672 -29.609 1 95.69 317 ALA B N 1
ATOM 6223 C CA . ALA B 1 317 ? 20.469 -9.016 -28.969 1 95.69 317 ALA B CA 1
ATOM 6224 C C . ALA B 1 317 ? 20.156 -7.68 -29.625 1 95.69 317 ALA B C 1
ATOM 6226 O O . ALA B 1 317 ? 21.047 -6.996 -30.109 1 95.69 317 ALA B O 1
ATOM 6227 N N . THR B 1 318 ? 18.859 -7.285 -29.703 1 96.69 318 THR B N 1
ATOM 6228 C CA . THR B 1 318 ? 18.438 -5.961 -30.141 1 96.69 318 THR B CA 1
ATOM 6229 C C . THR B 1 318 ? 18.047 -5.09 -28.953 1 96.69 318 THR B C 1
ATOM 6231 O O . THR B 1 318 ? 17.75 -3.906 -29.109 1 96.69 318 THR B O 1
ATOM 6234 N N . PHE B 1 319 ? 18.078 -5.66 -27.797 1 97.62 319 PHE B N 1
ATOM 6235 C CA . PHE B 1 319 ? 17.656 -4.965 -26.594 1 97.62 319 PHE B CA 1
ATOM 6236 C C . PHE B 1 319 ? 18.453 -5.438 -25.391 1 97.62 319 PHE B C 1
ATOM 6238 O O . PHE B 1 319 ? 18.734 -6.629 -25.25 1 97.62 319 PHE B O 1
ATOM 6245 N N . THR B 1 320 ? 18.875 -4.535 -24.547 1 97.88 320 THR B N 1
ATOM 6246 C CA . THR B 1 320 ? 19.5 -4.844 -23.266 1 97.88 320 THR B CA 1
ATOM 6247 C C . THR B 1 320 ? 18.5 -4.684 -22.125 1 97.88 320 THR B C 1
ATOM 6249 O O . THR B 1 320 ? 18.047 -3.572 -21.844 1 97.88 320 THR B O 1
ATOM 6252 N N . PRO B 1 321 ? 18.141 -5.742 -21.5 1 97.5 321 PRO B N 1
ATOM 6253 C CA . PRO B 1 321 ? 17.172 -5.621 -20.406 1 97.5 321 PRO B CA 1
ATOM 6254 C C . PRO B 1 321 ? 17.734 -4.867 -19.203 1 97.5 321 PRO B C 1
ATOM 6256 O O . PRO B 1 321 ? 18.953 -4.859 -18.984 1 97.5 321 PRO B O 1
ATOM 6259 N N . PRO B 1 322 ? 16.844 -4.176 -18.438 1 98.19 322 PRO B N 1
ATOM 6260 C CA . PRO B 1 322 ? 17.312 -3.543 -17.203 1 98.19 322 PRO B CA 1
ATOM 6261 C C . PRO B 1 322 ? 17.797 -4.555 -16.172 1 98.19 322 PRO B C 1
ATOM 6263 O O . PRO B 1 322 ? 17.469 -5.742 -16.266 1 98.19 322 PRO B O 1
ATOM 6266 N N . PRO B 1 323 ? 18.547 -4.086 -15.18 1 98.56 323 PRO B N 1
ATOM 6267 C CA . PRO B 1 323 ? 19.016 -4.992 -14.125 1 98.56 323 PRO B CA 1
ATOM 6268 C C . PRO B 1 323 ? 17.859 -5.652 -13.359 1 98.56 323 PRO B C 1
ATOM 6270 O O . PRO B 1 323 ? 18.031 -6.738 -12.805 1 98.56 323 PRO B O 1
ATOM 6273 N N . LEU B 1 324 ? 16.781 -5 -13.266 1 98.81 324 LEU B N 1
ATOM 6274 C CA . LEU B 1 324 ? 15.562 -5.621 -12.734 1 98.81 324 LEU B CA 1
ATOM 6275 C C . LEU B 1 324 ? 14.688 -6.148 -13.859 1 98.81 324 LEU B C 1
ATOM 6277 O O . LEU B 1 324 ? 14.008 -5.371 -14.539 1 98.81 324 LEU B O 1
ATOM 6281 N N . VAL B 1 325 ? 14.727 -7.406 -14.078 1 98.81 325 VAL B N 1
ATOM 6282 C CA . VAL B 1 325 ? 13.922 -8.062 -15.109 1 98.81 325 VAL B CA 1
ATOM 6283 C C . VAL B 1 325 ? 12.594 -8.531 -14.508 1 98.81 325 VAL B C 1
ATOM 6285 O O . VAL B 1 325 ? 12.57 -9.453 -13.695 1 98.81 325 VAL B O 1
ATOM 6288 N N . THR B 1 326 ? 11.5 -7.906 -14.93 1 98.88 326 THR B N 1
ATOM 6289 C CA . THR B 1 326 ? 10.219 -8.195 -14.297 1 98.88 326 THR B CA 1
ATOM 6290 C C . THR B 1 326 ? 9.211 -8.719 -15.328 1 98.88 326 THR B C 1
ATOM 6292 O O . THR B 1 326 ? 8.961 -8.062 -16.344 1 98.88 326 THR B O 1
ATOM 6295 N N . SER B 1 327 ? 8.68 -9.875 -15.062 1 98.75 327 SER B N 1
ATOM 6296 C CA . SER B 1 327 ? 7.688 -10.516 -15.922 1 98.75 327 SER B CA 1
ATOM 6297 C C . SER B 1 327 ? 6.371 -10.734 -15.18 1 98.75 327 SER B C 1
ATOM 6299 O O . SER B 1 327 ? 6.371 -11.07 -13.992 1 98.75 327 SER B O 1
ATOM 6301 N N . PHE B 1 328 ? 5.25 -10.602 -15.914 1 98.88 328 PHE B N 1
ATOM 6302 C CA . PHE B 1 328 ? 3.928 -10.805 -15.336 1 98.88 328 PHE B CA 1
ATOM 6303 C C . PHE B 1 328 ? 3.176 -11.906 -16.078 1 98.88 328 PHE B C 1
ATOM 6305 O O . PHE B 1 328 ? 3.213 -11.969 -17.312 1 98.88 328 PHE B O 1
ATOM 6312 N N . THR B 1 329 ? 2.568 -12.758 -15.312 1 98.25 329 THR B N 1
ATOM 6313 C CA . THR B 1 329 ? 1.854 -13.906 -15.859 1 98.25 329 THR B CA 1
ATOM 6314 C C . THR B 1 329 ? 0.697 -14.305 -14.945 1 98.25 329 THR B C 1
ATOM 6316 O O . THR B 1 329 ? 0.114 -13.461 -14.266 1 98.25 329 THR B O 1
ATOM 6319 N N . HIS B 1 330 ? 0.264 -15.602 -15.023 1 97.62 330 HIS B N 1
ATOM 6320 C CA . HIS B 1 330 ? -0.89 -16.094 -14.281 1 97.62 330 HIS B CA 1
ATOM 6321 C C . HIS B 1 330 ? -0.458 -17 -13.133 1 97.62 330 HIS B C 1
ATOM 6323 O O . HIS B 1 330 ? 0.704 -17.406 -13.055 1 97.62 330 HIS B O 1
ATOM 6329 N N . ASP B 1 331 ? -1.393 -17.25 -12.25 1 97.44 331 ASP B N 1
ATOM 6330 C CA . ASP B 1 331 ? -1.155 -18.109 -11.094 1 97.44 331 ASP B CA 1
ATOM 6331 C C . ASP B 1 331 ? -0.665 -19.5 -11.523 1 97.44 331 ASP B C 1
ATOM 6333 O O . ASP B 1 331 ? 0.27 -20.031 -10.938 1 97.44 331 ASP B O 1
ATOM 6337 N N . ASN B 1 332 ? -1.205 -20.031 -12.594 1 96.06 332 ASN B N 1
ATOM 6338 C CA . ASN B 1 332 ? -0.902 -21.406 -13.008 1 96.06 332 ASN B CA 1
ATOM 6339 C C . ASN B 1 332 ? 0.484 -21.5 -13.633 1 96.06 332 ASN B C 1
ATOM 6341 O O . ASN B 1 332 ? 0.993 -22.609 -13.859 1 96.06 332 ASN B O 1
ATOM 6345 N N . ASP B 1 333 ? 1.148 -20.359 -13.867 1 96.69 333 ASP B N 1
ATOM 6346 C CA . ASP B 1 333 ? 2.451 -20.375 -14.523 1 96.69 333 ASP B CA 1
ATOM 6347 C C . ASP B 1 333 ? 3.584 -20.281 -13.508 1 96.69 333 ASP B C 1
ATOM 6349 O O . ASP B 1 333 ? 4.742 -20.547 -13.836 1 96.69 333 ASP B O 1
ATOM 6353 N N . LEU B 1 334 ? 3.32 -19.984 -12.258 1 98.38 334 LEU B N 1
ATOM 6354 C CA . LEU B 1 334 ? 4.355 -19.859 -11.234 1 98.38 334 LEU B CA 1
ATOM 6355 C C . LEU B 1 334 ? 4.832 -21.219 -10.758 1 98.38 334 LEU B C 1
ATOM 6357 O O . LEU B 1 334 ? 6.035 -21.453 -10.602 1 98.38 334 LEU B O 1
ATOM 6361 N N . PRO B 1 335 ? 3.883 -22.203 -10.562 1 98.19 335 PRO B N 1
ATOM 6362 C CA . PRO B 1 335 ? 4.348 -23.516 -10.086 1 98.19 335 PRO B CA 1
ATOM 6363 C C . PRO B 1 335 ? 5.301 -24.188 -11.062 1 98.19 335 PRO B C 1
ATOM 6365 O O . PRO B 1 335 ? 6.152 -24.984 -10.648 1 98.19 335 PRO B O 1
ATOM 6368 N N . ASP B 1 336 ? 5.195 -23.844 -12.367 1 97.44 336 ASP B N 1
ATOM 6369 C CA . ASP B 1 336 ? 6.121 -24.375 -13.359 1 97.44 336 ASP B CA 1
ATOM 6370 C C . ASP B 1 336 ? 7.559 -23.984 -13.039 1 97.44 336 ASP B C 1
ATOM 6372 O O . ASP B 1 336 ? 8.492 -24.75 -13.297 1 97.44 336 ASP B O 1
ATOM 6376 N N . ILE B 1 337 ? 7.695 -22.812 -12.531 1 98.44 337 ILE B N 1
ATOM 6377 C CA . ILE B 1 337 ? 9.023 -22.297 -12.203 1 98.44 337 ILE B CA 1
ATOM 6378 C C . ILE B 1 337 ? 9.578 -23.047 -10.992 1 98.44 337 ILE B C 1
ATOM 6380 O O . ILE B 1 337 ? 10.773 -23.344 -10.938 1 98.44 337 ILE B O 1
ATOM 6384 N N . ILE B 1 338 ? 8.719 -23.359 -10.055 1 98 338 ILE B N 1
ATOM 6385 C CA . ILE B 1 338 ? 9.102 -24.156 -8.883 1 98 338 ILE B CA 1
ATOM 6386 C C . ILE B 1 338 ? 9.602 -25.531 -9.328 1 98 338 ILE B C 1
ATOM 6388 O O . ILE B 1 338 ? 10.641 -26 -8.859 1 98 338 ILE B O 1
ATOM 6392 N N . ALA B 1 339 ? 8.852 -26.125 -10.234 1 97.88 339 ALA B N 1
ATOM 6393 C CA . ALA B 1 339 ? 9.25 -27.422 -10.781 1 97.88 339 ALA B CA 1
ATOM 6394 C C . ALA B 1 339 ? 10.578 -27.328 -11.516 1 97.88 339 ALA B C 1
ATOM 6396 O O . ALA B 1 339 ? 11.453 -28.188 -11.352 1 97.88 339 ALA B O 1
ATOM 6397 N N . ALA B 1 340 ? 10.742 -26.297 -12.32 1 98.12 340 ALA B N 1
ATOM 6398 C CA . ALA B 1 340 ? 11.969 -26.094 -13.086 1 98.12 340 ALA B CA 1
ATOM 6399 C C . ALA B 1 340 ? 13.164 -25.891 -12.164 1 98.12 340 ALA B C 1
ATOM 6401 O O . ALA B 1 340 ? 14.273 -26.359 -12.469 1 98.12 340 ALA B O 1
ATOM 6402 N N . LEU B 1 341 ? 12.977 -25.219 -11.008 1 97.88 341 LEU B N 1
ATOM 6403 C CA . LEU B 1 341 ? 14.031 -24.953 -10.031 1 97.88 341 LEU B CA 1
ATOM 6404 C C . LEU B 1 341 ? 14.328 -26.203 -9.203 1 97.88 341 LEU B C 1
ATOM 6406 O O . LEU B 1 341 ? 15.359 -26.266 -8.531 1 97.88 341 LEU B O 1
ATOM 6410 N N . GLY B 1 342 ? 13.406 -27.156 -9.242 1 96.31 342 GLY B N 1
ATOM 6411 C CA . GLY B 1 342 ? 13.609 -28.406 -8.508 1 96.31 342 GLY B CA 1
ATOM 6412 C C . GLY B 1 342 ? 13.422 -28.25 -7.016 1 96.31 342 GLY B C 1
ATOM 6413 O O . GLY B 1 342 ? 14.086 -28.922 -6.227 1 96.31 342 GLY B O 1
ATOM 6414 N N . ILE B 1 343 ? 12.539 -27.312 -6.617 1 93.44 343 ILE B N 1
ATOM 6415 C CA . ILE B 1 343 ? 12.312 -27.094 -5.191 1 93.44 343 ILE B CA 1
ATOM 6416 C C . ILE B 1 343 ? 10.875 -27.469 -4.832 1 93.44 343 ILE B C 1
ATOM 6418 O O . ILE B 1 343 ? 10.016 -27.562 -5.707 1 93.44 343 ILE B O 1
ATOM 6422 N N . TRP B 1 344 ? 10.57 -27.797 -3.5 1 90.69 344 TRP B N 1
ATOM 6423 C CA . TRP B 1 344 ? 9.281 -28.031 -2.861 1 90.69 344 TRP B CA 1
ATOM 6424 C C . TRP B 1 344 ? 8.672 -29.344 -3.307 1 90.69 344 TRP B C 1
ATOM 6426 O O . TRP B 1 344 ? 7.453 -29.484 -3.412 1 90.69 344 TRP B O 1
ATOM 6436 N N . ASN B 1 345 ? 9.531 -30.312 -3.682 1 86.19 345 ASN B N 1
ATOM 6437 C CA . ASN B 1 345 ? 8.992 -31.594 -4.121 1 86.19 345 ASN B CA 1
ATOM 6438 C C . ASN B 1 345 ? 9.547 -32.75 -3.289 1 86.19 345 ASN B C 1
ATOM 6440 O O . ASN B 1 345 ? 9.484 -33.906 -3.709 1 86.19 345 ASN B O 1
ATOM 6444 N N . THR B 1 346 ? 10.195 -32.406 -2.219 1 81.25 346 THR B N 1
ATOM 6445 C CA . THR B 1 346 ? 10.758 -33.469 -1.378 1 81.25 346 THR B CA 1
ATOM 6446 C C . THR B 1 346 ? 10.531 -33.156 0.099 1 81.25 346 THR B C 1
ATOM 6448 O O . THR B 1 346 ? 10.203 -32.031 0.458 1 81.25 346 THR B O 1
ATOM 6451 N N . SER B 1 347 ? 10.492 -34.281 0.819 1 81.56 347 SER B N 1
ATOM 6452 C CA . SER B 1 347 ? 10.375 -34.188 2.271 1 81.56 347 SER B CA 1
ATOM 6453 C C . SER B 1 347 ? 11.188 -35.281 2.957 1 81.56 347 SER B C 1
ATOM 6455 O O . SER B 1 347 ? 11.32 -36.406 2.432 1 81.56 347 SER B O 1
ATOM 6457 N N . ASP B 1 348 ? 11.656 -34.938 4.078 1 81.62 348 ASP B N 1
ATOM 6458 C CA . ASP B 1 348 ? 12.352 -35.938 4.887 1 81.62 348 ASP B CA 1
ATOM 6459 C C . ASP B 1 348 ? 11.359 -36.875 5.566 1 81.62 348 ASP B C 1
ATOM 6461 O O . ASP B 1 348 ? 11.75 -37.938 6.074 1 81.62 348 ASP B O 1
ATOM 6465 N N . ILE B 1 349 ? 10.18 -36.5 5.555 1 85.19 349 ILE B N 1
ATOM 6466 C CA . ILE B 1 349 ? 9.133 -37.312 6.18 1 85.19 349 ILE B CA 1
ATOM 6467 C C . ILE B 1 349 ? 8.422 -38.156 5.117 1 85.19 349 ILE B C 1
ATOM 6469 O O . ILE B 1 349 ? 7.879 -37.594 4.152 1 85.19 349 ILE B O 1
ATOM 6473 N N . PRO B 1 350 ? 8.406 -39.438 5.344 1 86.25 350 PRO B N 1
ATOM 6474 C CA . PRO B 1 350 ? 7.734 -40.281 4.363 1 86.25 350 PRO B CA 1
ATOM 6475 C C . PRO B 1 350 ? 6.23 -40.031 4.281 1 86.25 350 PRO B C 1
ATOM 6477 O O . PRO B 1 350 ? 5.598 -39.719 5.297 1 86.25 350 PRO B O 1
ATOM 6480 N N . GLY B 1 351 ? 5.75 -40.156 3.09 1 85.81 351 GLY B N 1
ATOM 6481 C CA . GLY B 1 351 ? 4.309 -40.062 2.92 1 85.81 351 GLY B CA 1
ATOM 6482 C C . GLY B 1 351 ? 3.805 -38.688 2.615 1 85.81 351 GLY B C 1
ATOM 6483 O O . GLY B 1 351 ? 2.609 -38.469 2.393 1 85.81 351 GLY B O 1
ATOM 6484 N N . VAL B 1 352 ? 4.715 -37.812 2.555 1 90.44 352 VAL B N 1
ATOM 6485 C CA . VAL B 1 352 ? 4.281 -36.438 2.262 1 90.44 352 VAL B CA 1
ATOM 6486 C C . VAL B 1 352 ? 4.105 -36.281 0.754 1 90.44 352 VAL B C 1
ATOM 6488 O O . VAL B 1 352 ? 3.07 -35.781 0.294 1 90.44 352 VAL B O 1
ATOM 6491 N N . TYR B 1 353 ? 5.109 -36.688 0.025 1 91.25 353 TYR B N 1
ATOM 6492 C CA . TYR B 1 353 ? 5.008 -36.594 -1.427 1 91.25 353 TYR B CA 1
ATOM 6493 C C . TYR B 1 353 ? 5 -37.969 -2.064 1 91.25 353 TYR B C 1
ATOM 6495 O O . TYR B 1 353 ? 5.676 -38.875 -1.588 1 91.25 353 TYR B O 1
ATOM 6503 N N . PRO B 1 354 ? 4.293 -38.156 -3.148 1 93.5 354 PRO B N 1
ATOM 6504 C CA . PRO B 1 354 ? 3.35 -37.188 -3.734 1 93.5 354 PRO B CA 1
ATOM 6505 C C . PRO B 1 354 ? 2.168 -36.906 -2.816 1 93.5 354 PRO B C 1
ATOM 6507 O O . PRO B 1 354 ? 1.778 -37.75 -2.008 1 93.5 354 PRO B O 1
ATOM 6510 N N . LEU B 1 355 ? 1.619 -35.812 -2.91 1 96.06 355 LEU B N 1
ATOM 6511 C CA . LEU B 1 355 ? 0.554 -35.375 -2.012 1 96.06 355 LEU B CA 1
ATOM 6512 C C . LEU B 1 355 ? -0.65 -36.312 -2.111 1 96.06 355 LEU B C 1
ATOM 6514 O O . LEU B 1 355 ? -1.202 -36.5 -3.195 1 96.06 355 LEU B O 1
ATOM 6518 N N . PRO B 1 356 ? -1.081 -36.844 -0.957 1 96.06 356 PRO B N 1
ATOM 6519 C CA . PRO B 1 356 ? -2.277 -37.688 -1.003 1 96.06 356 PRO B CA 1
ATOM 6520 C C . PRO B 1 356 ? -3.562 -36.875 -1.17 1 96.06 356 PRO B C 1
ATOM 6522 O O . PRO B 1 356 ? -3.631 -35.719 -0.736 1 96.06 356 PRO B O 1
ATOM 6525 N N . ASN B 1 357 ? -4.555 -37.438 -1.816 1 97.06 357 ASN B N 1
ATOM 6526 C CA . ASN B 1 357 ? -5.781 -36.688 -2.049 1 97.06 357 ASN B CA 1
ATOM 6527 C C . ASN B 1 357 ? -6.91 -37.156 -1.143 1 97.06 357 ASN B C 1
ATOM 6529 O O . ASN B 1 357 ? -8.078 -36.844 -1.386 1 97.06 357 ASN B O 1
ATOM 6533 N N . ASP B 1 358 ? -6.613 -38.031 -0.133 1 96.31 358 ASP B N 1
ATOM 6534 C CA . ASP B 1 358 ? -7.664 -38.5 0.752 1 96.31 358 ASP B CA 1
ATOM 6535 C C . ASP B 1 358 ? -7.48 -37.969 2.172 1 96.31 358 ASP B C 1
ATOM 6537 O O . ASP B 1 358 ? -8.359 -38.156 3.021 1 96.31 358 ASP B O 1
ATOM 6541 N N . HIS B 1 359 ? -6.297 -37.406 2.453 1 95.88 359 HIS B N 1
ATOM 6542 C CA . HIS B 1 359 ? -6.039 -36.781 3.748 1 95.88 359 HIS B CA 1
ATOM 6543 C C . HIS B 1 359 ? -4.887 -35.781 3.664 1 95.88 359 HIS B C 1
ATOM 6545 O O . HIS B 1 359 ? -4.117 -35.812 2.703 1 95.88 359 HIS B O 1
ATOM 6551 N N . ILE B 1 360 ? -4.797 -34.906 4.602 1 96.5 360 ILE B N 1
ATOM 6552 C CA . ILE B 1 360 ? -3.643 -34 4.75 1 96.5 360 ILE B CA 1
ATOM 6553 C C . ILE B 1 360 ? -2.498 -34.781 5.422 1 96.5 360 ILE B C 1
ATOM 6555 O O . ILE B 1 360 ? -2.662 -35.312 6.52 1 96.5 360 ILE B O 1
ATOM 6559 N N . PRO B 1 361 ? -1.439 -34.75 4.785 1 94.44 361 PRO B N 1
ATOM 6560 C CA . PRO B 1 361 ? -0.34 -35.469 5.418 1 94.44 361 PRO B CA 1
ATOM 6561 C C . PRO B 1 361 ? 0.053 -34.906 6.773 1 94.44 361 PRO B C 1
ATOM 6563 O O . PRO B 1 361 ? -0.1 -33.688 6.996 1 94.44 361 PRO B O 1
ATOM 6566 N N . GLU B 1 362 ? 0.592 -35.656 7.688 1 87.5 362 GLU B N 1
ATOM 6567 C CA . GLU B 1 362 ? 0.988 -35.25 9.031 1 87.5 362 GLU B CA 1
ATOM 6568 C C . GLU B 1 362 ? 2.285 -34.469 9 1 87.5 362 GLU B C 1
ATOM 6570 O O . GLU B 1 362 ? 2.471 -33.531 9.797 1 87.5 362 GLU B O 1
ATOM 6575 N N . GLY B 1 363 ? 3.057 -34.75 8.031 1 85.19 363 GLY B N 1
ATOM 6576 C CA . GLY B 1 363 ? 4.32 -34.062 7.949 1 85.19 363 GLY B CA 1
ATOM 6577 C C . GLY B 1 363 ? 4.203 -32.688 7.27 1 85.19 363 GLY B C 1
ATOM 6578 O O . GLY B 1 363 ? 3.24 -32.438 6.543 1 85.19 363 GLY B O 1
ATOM 6579 N N . ARG B 1 364 ? 5.156 -31.875 7.551 1 85.94 364 ARG B N 1
ATOM 6580 C CA . ARG B 1 364 ? 5.191 -30.547 6.93 1 85.94 364 ARG B CA 1
ATOM 6581 C C . ARG B 1 364 ? 5.406 -30.656 5.426 1 85.94 364 ARG B C 1
ATOM 6583 O O . ARG B 1 364 ? 6.297 -31.375 4.969 1 85.94 364 ARG B O 1
ATOM 6590 N N . ARG B 1 365 ? 4.516 -30.094 4.699 1 88.69 365 ARG B N 1
ATOM 6591 C CA . ARG B 1 365 ? 4.695 -30 3.254 1 88.69 365 ARG B CA 1
ATOM 6592 C C . ARG B 1 365 ? 5.316 -28.672 2.854 1 88.69 365 ARG B C 1
ATOM 6594 O O . ARG B 1 365 ? 4.988 -27.625 3.428 1 88.69 365 ARG B O 1
ATOM 6601 N N . GLU B 1 366 ? 6.203 -28.688 1.924 1 89.38 366 GLU B N 1
ATOM 6602 C CA . GLU B 1 366 ? 6.844 -27.469 1.425 1 89.38 366 GLU B CA 1
ATOM 6603 C C . GLU B 1 366 ? 5.969 -26.766 0.389 1 89.38 366 GLU B C 1
ATOM 6605 O O . GLU B 1 366 ? 5.918 -25.531 0.343 1 89.38 366 GLU B O 1
ATOM 6610 N N . PHE B 1 367 ? 5.25 -27.625 -0.357 1 94.75 367 PHE B N 1
ATOM 6611 C CA . PHE B 1 367 ? 4.387 -27.047 -1.374 1 94.75 367 PHE B CA 1
ATOM 6612 C C . PHE B 1 367 ? 3.062 -26.594 -0.765 1 94.75 367 PHE B C 1
ATOM 6614 O O . PHE B 1 367 ? 2.205 -27.422 -0.45 1 94.75 367 PHE B O 1
ATOM 6621 N N . VAL B 1 368 ? 2.869 -25.359 -0.591 1 95.88 368 VAL B N 1
ATOM 6622 C CA . VAL B 1 368 ? 1.64 -24.703 -0.155 1 95.88 368 VAL B CA 1
ATOM 6623 C C . VAL B 1 368 ? 1.244 -23.625 -1.159 1 95.88 368 VAL B C 1
ATOM 6625 O O . VAL B 1 368 ? 1.957 -22.625 -1.325 1 95.88 368 VAL B O 1
ATOM 6628 N N . ALA B 1 369 ? 0.165 -23.781 -1.773 1 96.69 369 ALA B N 1
ATOM 6629 C CA . ALA B 1 369 ? -0.233 -22.938 -2.902 1 96.69 369 ALA B CA 1
ATOM 6630 C C . ALA B 1 369 ? -0.303 -21.469 -2.5 1 96.69 369 ALA B C 1
ATOM 6632 O O . ALA B 1 369 ? 0.158 -20.594 -3.236 1 96.69 369 ALA B O 1
ATOM 6633 N N . SER B 1 370 ? -0.855 -21.156 -1.332 1 96.31 370 SER B N 1
ATOM 6634 C CA . SER B 1 370 ? -1.038 -19.766 -0.923 1 96.31 370 SER B CA 1
ATOM 6635 C C . SER B 1 370 ? 0.303 -19.062 -0.705 1 96.31 370 SER B C 1
ATOM 6637 O O . SER B 1 370 ? 0.377 -17.844 -0.69 1 96.31 370 SER B O 1
ATOM 6639 N N . HIS B 1 371 ? 1.391 -19.828 -0.56 1 96.62 371 HIS B N 1
ATOM 6640 C CA . HIS B 1 371 ? 2.729 -19.281 -0.389 1 96.62 371 HIS B CA 1
ATOM 6641 C C . HIS B 1 371 ? 3.369 -18.953 -1.735 1 96.62 371 HIS B C 1
ATOM 6643 O O . HIS B 1 371 ? 4.484 -18.438 -1.788 1 96.62 371 HIS B O 1
ATOM 6649 N N . LEU B 1 372 ? 2.65 -19.172 -2.725 1 97.69 372 LEU B N 1
ATOM 6650 C CA . LEU B 1 372 ? 3.207 -19.031 -4.066 1 97.69 372 LEU B CA 1
ATOM 6651 C C . LEU B 1 372 ? 2.246 -18.281 -4.977 1 97.69 372 LEU B C 1
ATOM 6653 O O . LEU B 1 372 ? 2.617 -17.266 -5.574 1 97.69 372 LEU B O 1
ATOM 6657 N N . VAL B 1 373 ? 0.994 -18.75 -4.977 1 98.31 373 VAL B N 1
ATOM 6658 C CA . VAL B 1 373 ? 0.11 -18.25 -6.031 1 98.31 373 VAL B CA 1
ATOM 6659 C C . VAL B 1 373 ? -0.944 -17.328 -5.43 1 98.31 373 VAL B C 1
ATOM 6661 O O . VAL B 1 373 ? -2.002 -17.109 -6.023 1 98.31 373 VAL B O 1
ATOM 6664 N N . SER B 1 374 ? -0.801 -16.844 -4.141 1 98.19 374 SER B N 1
ATOM 6665 C CA . SER B 1 374 ? -1.634 -15.719 -3.723 1 98.19 374 SER B CA 1
ATOM 6666 C C . SER B 1 374 ? -1.671 -14.625 -4.789 1 98.19 374 SER B C 1
ATOM 6668 O O . SER B 1 374 ? -0.826 -14.602 -5.688 1 98.19 374 SER B O 1
ATOM 6670 N N . PHE B 1 375 ? -2.674 -13.773 -4.789 1 98.56 375 PHE B N 1
ATOM 6671 C CA . PHE B 1 375 ? -2.641 -12.625 -5.688 1 98.56 375 PHE B CA 1
ATOM 6672 C C . PHE B 1 375 ? -1.305 -11.898 -5.59 1 98.56 375 PHE B C 1
ATOM 6674 O O . PHE B 1 375 ? -0.776 -11.711 -4.492 1 98.56 375 PHE B O 1
ATOM 6681 N N . ARG B 1 376 ? -0.796 -11.602 -6.836 1 98.44 376 ARG B N 1
ATOM 6682 C CA . ARG B 1 376 ? 0.486 -10.922 -6.984 1 98.44 376 ARG B CA 1
ATOM 6683 C C . ARG B 1 376 ? 1.626 -11.773 -6.438 1 98.44 376 ARG B C 1
ATOM 6685 O O . ARG B 1 376 ? 2.65 -11.25 -6.004 1 98.44 376 ARG B O 1
ATOM 6692 N N . GLY B 1 377 ? 1.443 -13.086 -6.266 1 98.62 377 GLY B N 1
ATOM 6693 C CA . GLY B 1 377 ? 2.543 -13.961 -5.898 1 98.62 377 GLY B CA 1
ATOM 6694 C C . GLY B 1 377 ? 3.68 -13.945 -6.902 1 98.62 377 GLY B C 1
ATOM 6695 O O . GLY B 1 377 ? 3.508 -13.492 -8.039 1 98.62 377 GLY B O 1
ATOM 6696 N N . TYR B 1 378 ? 4.883 -14.422 -6.457 1 98.75 378 TYR B N 1
ATOM 6697 C CA . TYR B 1 378 ? 6.004 -14.336 -7.387 1 98.75 378 TYR B CA 1
ATOM 6698 C C . TYR B 1 378 ? 7.109 -15.312 -6.996 1 98.75 378 TYR B C 1
ATOM 6700 O O . TYR B 1 378 ? 7.121 -15.828 -5.875 1 98.75 378 TYR B O 1
ATOM 6708 N N . VAL B 1 379 ? 7.902 -15.609 -7.902 1 98.62 379 VAL B N 1
ATOM 6709 C CA . VAL B 1 379 ? 9.234 -16.188 -7.734 1 98.62 379 VAL B CA 1
ATOM 6710 C C . VAL B 1 379 ? 10.289 -15.195 -8.203 1 98.62 379 VAL B C 1
ATOM 6712 O O . VAL B 1 379 ? 10.125 -14.547 -9.242 1 98.62 379 VAL B O 1
ATOM 6715 N N . ALA B 1 380 ? 11.305 -15.031 -7.426 1 98.75 380 ALA B N 1
ATOM 6716 C CA . ALA B 1 380 ? 12.359 -14.086 -7.789 1 98.75 380 ALA B CA 1
ATOM 6717 C C . ALA B 1 380 ? 13.742 -14.711 -7.617 1 98.75 380 ALA B C 1
ATOM 6719 O O . ALA B 1 380 ? 13.953 -15.531 -6.723 1 98.75 380 ALA B O 1
ATOM 6720 N N . LEU B 1 381 ? 14.641 -14.375 -8.469 1 98.88 381 LEU B N 1
ATOM 6721 C CA . LEU B 1 381 ? 16.078 -14.633 -8.359 1 98.88 381 LEU B CA 1
ATOM 6722 C C . LEU B 1 381 ? 16.844 -13.336 -8.172 1 98.88 381 LEU B C 1
ATOM 6724 O O . LEU B 1 381 ? 16.75 -12.422 -9 1 98.88 381 LEU B O 1
ATOM 6728 N N . GLU B 1 382 ? 17.547 -13.242 -7.098 1 98.75 382 GLU B N 1
ATOM 6729 C CA . GLU B 1 382 ? 18.406 -12.086 -6.824 1 98.75 382 GLU B CA 1
ATOM 6730 C C . GLU B 1 382 ? 19.875 -12.414 -7.035 1 98.75 382 GLU B C 1
ATOM 6732 O O . GLU B 1 382 ? 20.359 -13.461 -6.586 1 98.75 382 GLU B O 1
ATOM 6737 N N . ARG B 1 383 ? 20.531 -11.617 -7.75 1 98.88 383 ARG B N 1
ATOM 6738 C CA . ARG B 1 383 ? 21.984 -11.688 -7.859 1 98.88 383 ARG B CA 1
ATOM 6739 C C . ARG B 1 383 ? 22.656 -10.828 -6.797 1 98.88 383 ARG B C 1
ATOM 6741 O O . ARG B 1 383 ? 22.562 -9.594 -6.832 1 98.88 383 ARG B O 1
ATOM 6748 N N . LEU B 1 384 ? 23.297 -11.461 -5.887 1 98.5 384 LEU B N 1
ATOM 6749 C CA . LEU B 1 384 ? 23.984 -10.797 -4.793 1 98.5 384 LEU B CA 1
ATOM 6750 C C . LEU B 1 384 ? 25.438 -10.508 -5.168 1 98.5 384 LEU B C 1
ATOM 6752 O O . LEU B 1 384 ? 26.094 -11.336 -5.816 1 98.5 384 LEU B O 1
ATOM 6756 N N . SER B 1 385 ? 25.875 -9.398 -4.891 1 98.5 385 SER B N 1
ATOM 6757 C CA . SER B 1 385 ? 27.281 -9 -4.922 1 98.5 385 SER B CA 1
ATOM 6758 C C . SER B 1 385 ? 27.828 -8.789 -3.512 1 98.5 385 SER B C 1
ATOM 6760 O O . SER B 1 385 ? 27.359 -7.91 -2.787 1 98.5 385 SER B O 1
ATOM 6762 N N . CYS B 1 386 ? 28.828 -9.617 -3.146 1 98 386 CYS B N 1
ATOM 6763 C CA . CYS B 1 386 ? 29.172 -9.664 -1.729 1 98 386 CYS B CA 1
ATOM 6764 C C . CYS B 1 386 ? 30.672 -9.43 -1.517 1 98 386 CYS B C 1
ATOM 6766 O O . CYS B 1 386 ? 31.484 -9.883 -2.314 1 98 386 CYS B O 1
ATOM 6768 N N . GLY B 1 387 ? 30.984 -8.68 -0.565 1 95.88 387 GLY B N 1
ATOM 6769 C CA . GLY B 1 387 ? 32.344 -8.453 -0.065 1 95.88 387 GLY B CA 1
ATOM 6770 C C . GLY B 1 387 ? 32.438 -8.516 1.448 1 95.88 387 GLY B C 1
ATOM 6771 O O . GLY B 1 387 ? 31.5 -8.992 2.111 1 95.88 387 GLY B O 1
ATOM 6772 N N . ALA B 1 388 ? 33.594 -8.148 1.936 1 93 388 ALA B N 1
ATOM 6773 C CA . ALA B 1 388 ? 33.75 -8.094 3.385 1 93 388 ALA B CA 1
ATOM 6774 C C . ALA B 1 388 ? 32.812 -7.086 4.016 1 93 388 ALA B C 1
ATOM 6776 O O . ALA B 1 388 ? 32.594 -6.008 3.459 1 93 388 ALA B O 1
ATOM 6777 N N . THR B 1 389 ? 32.25 -7.473 5.105 1 93 389 THR B N 1
ATOM 6778 C CA . THR B 1 389 ? 31.344 -6.57 5.816 1 93 389 THR B CA 1
ATOM 6779 C C . THR B 1 389 ? 32.094 -5.324 6.285 1 93 389 THR B C 1
ATOM 6781 O O . THR B 1 389 ? 33.312 -5.34 6.422 1 93 389 THR B O 1
ATOM 6784 N N . LEU B 1 390 ? 31.359 -4.191 6.449 1 92.19 390 LEU B N 1
ATOM 6785 C CA . LEU B 1 390 ? 31.969 -2.994 7.02 1 92.19 390 LEU B CA 1
ATOM 6786 C C . LEU B 1 390 ? 32.531 -3.279 8.406 1 92.19 390 LEU B C 1
ATOM 6788 O O . LEU B 1 390 ? 31.875 -3.883 9.242 1 92.19 390 LEU B O 1
ATOM 6792 N N . PRO B 1 391 ? 33.75 -2.939 8.633 1 94.5 391 PRO B N 1
ATOM 6793 C CA . PRO B 1 391 ? 34.344 -3.182 9.945 1 94.5 391 PRO B CA 1
ATOM 6794 C C . PRO B 1 391 ? 33.719 -2.316 11.039 1 94.5 391 PRO B C 1
ATOM 6796 O O . PRO B 1 391 ? 32.969 -1.388 10.742 1 94.5 391 PRO B O 1
ATOM 6799 N N . SER B 1 392 ? 34 -2.672 12.25 1 95.88 392 SER B N 1
ATOM 6800 C CA . SER B 1 392 ? 33.5 -1.931 13.391 1 95.88 392 SER B CA 1
ATOM 6801 C C . SER B 1 392 ? 34.094 -0.526 13.453 1 95.88 392 SER B C 1
ATOM 6803 O O . SER B 1 392 ? 33.5 0.38 14.039 1 95.88 392 SER B O 1
ATOM 6805 N N . THR B 1 393 ? 35.219 -0.405 12.898 1 97.88 393 THR B N 1
ATOM 6806 C CA . THR B 1 393 ? 35.875 0.882 12.75 1 97.88 393 THR B CA 1
ATOM 6807 C C . THR B 1 393 ? 36.156 1.183 11.281 1 97.88 393 THR B C 1
ATOM 6809 O O . THR B 1 393 ? 36.875 0.425 10.609 1 97.88 393 THR B O 1
ATOM 6812 N N . VAL B 1 394 ? 35.594 2.26 10.797 1 98.06 394 VAL B N 1
ATOM 6813 C CA . VAL B 1 394 ? 35.75 2.59 9.383 1 98.06 394 VAL B CA 1
ATOM 6814 C C . VAL B 1 394 ? 36.594 3.854 9.234 1 98.06 394 VAL B C 1
ATOM 6816 O O . VAL B 1 394 ? 36.281 4.898 9.805 1 98.06 394 VAL B O 1
ATOM 6819 N N . ASN B 1 395 ? 37.656 3.75 8.484 1 98.25 395 ASN B N 1
ATOM 6820 C CA . ASN B 1 395 ? 38.5 4.887 8.188 1 98.25 395 ASN B CA 1
ATOM 6821 C C . ASN B 1 395 ? 38.062 5.613 6.922 1 98.25 395 ASN B C 1
ATOM 6823 O O . ASN B 1 395 ? 37.688 4.977 5.934 1 98.25 395 ASN B O 1
ATOM 6827 N N . HIS B 1 396 ? 38 6.898 7.039 1 98.38 396 HIS B N 1
ATOM 6828 C CA . HIS B 1 396 ? 37.656 7.742 5.898 1 98.38 396 HIS B CA 1
ATOM 6829 C C . HIS B 1 396 ? 38.812 8.672 5.539 1 98.38 396 HIS B C 1
ATOM 6831 O O . HIS B 1 396 ? 39.375 9.328 6.414 1 98.38 396 HIS B O 1
ATOM 6837 N N . THR B 1 397 ? 39.188 8.68 4.258 1 98.44 397 THR B N 1
ATOM 6838 C CA . THR B 1 397 ? 40.125 9.648 3.705 1 98.44 397 THR B CA 1
ATOM 6839 C C . THR B 1 397 ? 39.375 10.766 2.979 1 98.44 397 THR B C 1
ATOM 6841 O O . THR B 1 397 ? 38.531 10.508 2.139 1 98.44 397 THR B O 1
ATOM 6844 N N . SER B 1 398 ? 39.781 12.008 3.33 1 98 398 SER B N 1
ATOM 6845 C CA . SER B 1 398 ? 39.125 13.172 2.744 1 98 398 SER B CA 1
ATOM 6846 C C . SER B 1 398 ? 39 13.031 1.231 1 98 398 SER B C 1
ATOM 6848 O O . SER B 1 398 ? 39.969 12.688 0.548 1 98 398 SER B O 1
ATOM 6850 N N . GLY B 1 399 ? 37.781 13.242 0.746 1 97.31 399 GLY B N 1
ATOM 6851 C CA . GLY B 1 399 ? 37.5 13.242 -0.681 1 97.31 399 GLY B CA 1
ATOM 6852 C C . GLY B 1 399 ? 37.312 11.852 -1.252 1 97.31 399 GLY B C 1
ATOM 6853 O O . GLY B 1 399 ? 37.094 11.695 -2.455 1 97.31 399 GLY B O 1
ATOM 6854 N N . GLN B 1 400 ? 37.406 10.859 -0.428 1 97.12 400 GLN B N 1
ATOM 6855 C CA . GLN B 1 400 ? 37.281 9.492 -0.923 1 97.12 400 GLN B CA 1
ATOM 6856 C C . GLN B 1 400 ? 36.094 8.766 -0.261 1 97.12 400 GLN B C 1
ATOM 6858 O O . GLN B 1 400 ? 36.219 8.297 0.873 1 97.12 400 GLN B O 1
ATOM 6863 N N . LEU B 1 401 ? 35.062 8.586 -1.03 1 96 401 LEU B N 1
ATOM 6864 C CA . LEU B 1 401 ? 33.906 7.855 -0.535 1 96 401 LEU B CA 1
ATOM 6865 C C . LEU B 1 401 ? 34.25 6.395 -0.284 1 96 401 LEU B C 1
ATOM 6867 O O . LEU B 1 401 ? 34.875 5.75 -1.119 1 96 401 LEU B O 1
ATOM 6871 N N . VAL B 1 402 ? 33.875 5.922 0.84 1 96 402 VAL B N 1
ATOM 6872 C CA . VAL B 1 402 ? 34.031 4.5 1.118 1 96 402 VAL B CA 1
ATOM 6873 C C . VAL B 1 402 ? 32.906 3.711 0.452 1 96 402 VAL B C 1
ATOM 6875 O O . VAL B 1 402 ? 31.734 4.023 0.637 1 96 402 VAL B O 1
ATOM 6878 N N . LEU B 1 403 ? 33.25 2.686 -0.272 1 93.88 403 LEU B N 1
ATOM 6879 C CA . LEU B 1 403 ? 32.25 1.882 -0.968 1 93.88 403 LEU B CA 1
ATOM 6880 C C . LEU B 1 403 ? 31.562 0.924 -0.005 1 93.88 403 LEU B C 1
ATOM 6882 O O . LEU B 1 403 ? 32.188 0.453 0.957 1 93.88 403 LEU B O 1
ATOM 6886 N N . LEU B 1 404 ? 30.328 0.636 -0.308 1 92.31 404 LEU B N 1
ATOM 6887 C CA . LEU B 1 404 ? 29.625 -0.401 0.438 1 92.31 404 LEU B CA 1
ATOM 6888 C C . LEU B 1 404 ? 30.188 -1.781 0.113 1 92.31 404 LEU B C 1
ATOM 6890 O O . LEU B 1 404 ? 30.688 -2.006 -0.988 1 92.31 404 LEU B O 1
ATOM 6894 N N . PRO B 1 405 ? 29.969 -2.664 1.14 1 90.94 405 PRO B N 1
ATOM 6895 C CA . PRO B 1 405 ? 30.328 -4.043 0.814 1 90.94 405 PRO B CA 1
ATOM 6896 C C . PRO B 1 405 ? 29.594 -4.574 -0.414 1 90.94 405 PRO B C 1
ATOM 6898 O O . PRO B 1 405 ? 28.391 -4.363 -0.552 1 90.94 405 PRO B O 1
ATOM 6901 N N . GLY B 1 406 ? 30.297 -5.199 -1.332 1 93.75 406 GLY B N 1
ATOM 6902 C CA . GLY B 1 406 ? 29.688 -5.773 -2.521 1 93.75 406 GLY B CA 1
ATOM 6903 C C . GLY B 1 406 ? 29.797 -4.879 -3.742 1 93.75 406 GLY B C 1
ATOM 6904 O O . GLY B 1 406 ? 29.469 -5.293 -4.855 1 93.75 406 GLY B O 1
ATOM 6905 N N . GLU B 1 407 ? 30.266 -3.625 -3.492 1 92.69 407 GLU B N 1
ATOM 6906 C CA . GLU B 1 407 ? 30.375 -2.697 -4.613 1 92.69 407 GLU B CA 1
ATOM 6907 C C . GLU B 1 407 ? 31.797 -2.711 -5.191 1 92.69 407 GLU B C 1
ATOM 6909 O O . GLU B 1 407 ? 32.062 -2.094 -6.223 1 92.69 407 GLU B O 1
ATOM 6914 N N . GLY B 1 408 ? 32.656 -3.43 -4.598 1 90.75 408 GLY B N 1
ATOM 6915 C CA . GLY B 1 408 ? 34.031 -3.488 -5.047 1 90.75 408 GLY B CA 1
ATOM 6916 C C . GLY B 1 408 ? 34.25 -4.418 -6.227 1 90.75 408 GLY B C 1
ATOM 6917 O O . GLY B 1 408 ? 33.375 -5.246 -6.531 1 90.75 408 GLY B O 1
ATOM 6918 N N . THR B 1 409 ? 35.344 -4.324 -6.848 1 89.75 409 THR B N 1
ATOM 6919 C CA . THR B 1 409 ? 35.688 -5.105 -8.031 1 89.75 409 THR B CA 1
ATOM 6920 C C . THR B 1 409 ? 35.906 -6.57 -7.676 1 89.75 409 THR B C 1
ATOM 6922 O O . THR B 1 409 ? 35.781 -7.453 -8.523 1 89.75 409 THR B O 1
ATOM 6925 N N . ASP B 1 410 ? 36.188 -6.84 -6.469 1 92.25 410 ASP B N 1
ATOM 6926 C CA . ASP B 1 410 ? 36.5 -8.195 -6.039 1 92.25 410 ASP B CA 1
ATOM 6927 C C . ASP B 1 410 ? 35.281 -8.875 -5.43 1 92.25 410 ASP B C 1
ATOM 6929 O O . ASP B 1 410 ? 35.375 -9.969 -4.871 1 92.25 410 ASP B O 1
ATOM 6933 N N . ALA B 1 411 ? 34.188 -8.227 -5.555 1 97 411 ALA B N 1
ATOM 6934 C CA . ALA B 1 411 ? 32.969 -8.773 -4.969 1 97 411 ALA B CA 1
ATOM 6935 C C . ALA B 1 411 ? 32.594 -10.109 -5.613 1 97 411 ALA B C 1
ATOM 6937 O O . ALA B 1 411 ? 32.75 -10.281 -6.828 1 97 411 ALA B O 1
ATOM 6938 N N . GLN B 1 412 ? 32.188 -11.07 -4.852 1 98.06 412 GLN B N 1
ATOM 6939 C CA . GLN B 1 412 ? 31.719 -12.375 -5.316 1 98.06 412 GLN B CA 1
ATOM 6940 C C . GLN B 1 412 ? 30.219 -12.367 -5.57 1 98.06 412 GLN B C 1
ATOM 6942 O O . GLN B 1 412 ? 29.484 -11.625 -4.926 1 98.06 412 GLN B O 1
ATOM 6947 N N . LYS B 1 413 ? 29.844 -13.148 -6.477 1 98.69 413 LYS B N 1
ATOM 6948 C CA . LYS B 1 413 ? 28.438 -13.148 -6.887 1 98.69 413 LYS B CA 1
ATOM 6949 C C . LYS B 1 413 ? 27.734 -14.422 -6.441 1 98.69 413 LYS B C 1
ATOM 6951 O O . LYS B 1 413 ? 28.328 -15.508 -6.477 1 98.69 413 LYS B O 1
ATOM 6956 N N . PHE B 1 414 ? 26.5 -14.289 -6.012 1 98.75 414 PHE B N 1
ATOM 6957 C CA . PHE B 1 414 ? 25.656 -15.383 -5.531 1 98.75 414 PHE B CA 1
ATOM 6958 C C . PHE B 1 414 ? 24.219 -15.219 -6.004 1 98.75 414 PHE B C 1
ATOM 6960 O O . PHE B 1 414 ? 23.797 -14.109 -6.344 1 98.75 414 PHE B O 1
ATOM 6967 N N . ILE B 1 415 ? 23.484 -16.281 -6.082 1 98.75 415 ILE B N 1
ATOM 6968 C CA . ILE B 1 415 ? 22.078 -16.234 -6.445 1 98.75 415 ILE B CA 1
ATOM 6969 C C . ILE B 1 415 ? 21.219 -16.656 -5.25 1 98.75 415 ILE B C 1
ATOM 6971 O O . ILE B 1 415 ? 21.5 -17.656 -4.594 1 98.75 415 ILE B O 1
ATOM 6975 N N . ARG B 1 416 ? 20.266 -15.891 -4.965 1 97.62 416 ARG B N 1
ATOM 6976 C CA . ARG B 1 416 ? 19.281 -16.156 -3.93 1 97.62 416 ARG B CA 1
ATOM 6977 C C . ARG B 1 416 ? 17.875 -16.266 -4.527 1 97.62 416 ARG B C 1
ATOM 6979 O O . ARG B 1 416 ? 17.5 -15.461 -5.371 1 97.62 416 ARG B O 1
ATOM 6986 N N . VAL B 1 417 ? 17.125 -17.297 -4.141 1 97.5 417 VAL B N 1
ATOM 6987 C CA . VAL B 1 417 ? 15.75 -17.5 -4.605 1 97.5 417 VAL B CA 1
ATOM 6988 C C . VAL B 1 417 ? 14.766 -16.984 -3.551 1 97.5 417 VAL B C 1
ATOM 6990 O O . VAL B 1 417 ? 14.945 -17.234 -2.357 1 97.5 417 VAL B O 1
ATOM 6993 N N . ARG B 1 418 ? 13.773 -16.25 -3.994 1 97.12 418 ARG B N 1
ATOM 6994 C CA . ARG B 1 418 ? 12.688 -15.812 -3.129 1 97.12 418 ARG B CA 1
ATOM 6995 C C . ARG B 1 418 ? 11.336 -16.234 -3.689 1 97.12 418 ARG B C 1
ATOM 6997 O O . ARG B 1 418 ? 11.117 -16.203 -4.902 1 97.12 418 ARG B O 1
ATOM 7004 N N . VAL B 1 419 ? 10.516 -16.703 -2.861 1 97.19 419 VAL B N 1
ATOM 7005 C CA . VAL B 1 419 ? 9.109 -16.969 -3.164 1 97.19 419 VAL B CA 1
ATOM 7006 C C . VAL B 1 419 ? 8.211 -16.219 -2.189 1 97.19 419 VAL B C 1
ATOM 7008 O O . VAL B 1 419 ? 8.188 -16.516 -0.995 1 97.19 419 VAL B O 1
ATOM 7011 N N . ASN B 1 420 ? 7.469 -15.234 -2.725 1 96.94 420 ASN B N 1
ATOM 7012 C CA . ASN B 1 420 ? 6.637 -14.367 -1.907 1 96.94 420 ASN B CA 1
ATOM 7013 C C . ASN B 1 420 ? 7.387 -13.859 -0.677 1 96.94 420 ASN B C 1
ATOM 7015 O O . ASN B 1 420 ? 6.914 -14.016 0.45 1 96.94 420 ASN B O 1
ATOM 7019 N N . HIS B 1 421 ? 8.523 -13.289 -0.919 1 95.62 421 HIS B N 1
ATOM 7020 C CA . HIS B 1 421 ? 9.352 -12.609 0.075 1 95.62 421 HIS B CA 1
ATOM 7021 C C . HIS B 1 421 ? 10.234 -13.602 0.823 1 95.62 421 HIS B C 1
ATOM 7023 O O . HIS B 1 421 ? 11.336 -13.25 1.262 1 95.62 421 HIS B O 1
ATOM 7029 N N . ALA B 1 422 ? 9.836 -14.852 0.986 1 95.5 422 ALA B N 1
ATOM 7030 C CA . ALA B 1 422 ? 10.602 -15.867 1.707 1 95.5 422 ALA B CA 1
ATOM 7031 C C . ALA B 1 422 ? 11.805 -16.328 0.891 1 95.5 422 ALA B C 1
ATOM 7033 O O . ALA B 1 422 ? 11.711 -16.516 -0.323 1 95.5 422 ALA B O 1
ATOM 7034 N N . VAL B 1 423 ? 12.945 -16.438 1.563 1 96.19 423 VAL B N 1
ATOM 7035 C CA . VAL B 1 423 ? 14.133 -16.984 0.927 1 96.19 423 VAL B CA 1
ATOM 7036 C C . VAL B 1 423 ? 14.047 -18.516 0.883 1 96.19 423 VAL B C 1
ATOM 7038 O O . VAL B 1 423 ? 13.711 -19.156 1.885 1 96.19 423 VAL B O 1
ATOM 7041 N N . VAL B 1 424 ? 14.266 -19.078 -0.238 1 94.88 424 VAL B N 1
ATOM 7042 C CA . VAL B 1 424 ? 14.211 -20.516 -0.43 1 94.88 424 VAL B CA 1
ATOM 7043 C C . VAL B 1 424 ? 15.578 -21.031 -0.879 1 94.88 424 VAL B C 1
ATOM 7045 O O . VAL B 1 424 ? 16.031 -20.719 -1.982 1 94.88 424 VAL B O 1
ATOM 7048 N N . PRO B 1 425 ? 16.234 -21.797 -0.093 1 93.19 425 PRO B N 1
ATOM 7049 C CA . PRO B 1 425 ? 17.531 -22.344 -0.499 1 93.19 425 PRO B CA 1
ATOM 7050 C C . PRO B 1 425 ? 17.406 -23.359 -1.638 1 93.19 425 PRO B C 1
ATOM 7052 O O . PRO B 1 425 ? 16.422 -24.078 -1.725 1 93.19 425 PRO B O 1
ATOM 7055 N N . LEU B 1 426 ? 18.422 -23.391 -2.492 1 94.06 426 LEU B N 1
ATOM 7056 C CA . LEU B 1 426 ? 18.516 -24.391 -3.547 1 94.06 426 LEU B CA 1
ATOM 7057 C C . LEU B 1 426 ? 19.156 -25.672 -3.027 1 94.06 426 LEU B C 1
ATOM 7059 O O . LEU B 1 426 ? 20.094 -25.625 -2.238 1 94.06 426 LEU B O 1
ATOM 7063 N N . PRO B 1 427 ? 18.578 -26.781 -3.49 1 89 427 PRO B N 1
ATOM 7064 C CA . PRO B 1 427 ? 19.188 -28.031 -3.049 1 89 427 PRO B CA 1
ATOM 7065 C C . PRO B 1 427 ? 20.672 -28.109 -3.396 1 89 427 PRO B C 1
ATOM 7067 O O . PRO B 1 427 ? 21.062 -27.812 -4.527 1 89 427 PRO B O 1
ATOM 7070 N N . ASN B 1 428 ? 21.469 -28.391 -2.471 1 88.88 428 ASN B N 1
ATOM 7071 C CA . ASN B 1 428 ? 22.906 -28.625 -2.596 1 88.88 428 ASN B CA 1
ATOM 7072 C C . ASN B 1 428 ? 23.656 -27.391 -3.086 1 88.88 428 ASN B C 1
ATOM 7074 O O . ASN B 1 428 ? 24.703 -27.5 -3.719 1 88.88 428 ASN B O 1
ATOM 7078 N N . CYS B 1 429 ? 23.234 -26.234 -2.934 1 95.56 429 CYS B N 1
ATOM 7079 C CA . CYS B 1 429 ? 23.875 -24.984 -3.33 1 95.56 429 CYS B CA 1
ATOM 7080 C C . CYS B 1 429 ? 23.562 -23.875 -2.344 1 95.56 429 CYS B C 1
ATOM 7082 O O . CYS B 1 429 ? 22.781 -22.969 -2.65 1 95.56 429 CYS B O 1
ATOM 7084 N N . THR B 1 430 ? 24.141 -23.906 -1.2 1 95.38 430 THR B N 1
ATOM 7085 C CA . THR B 1 430 ? 23.781 -22.984 -0.121 1 95.38 430 THR B CA 1
ATOM 7086 C C . THR B 1 430 ? 25.031 -22.438 0.551 1 95.38 430 THR B C 1
ATOM 7088 O O . THR B 1 430 ? 25 -22.062 1.726 1 95.38 430 THR B O 1
ATOM 7091 N N . SER B 1 431 ? 26.141 -22.422 -0.121 1 96.69 431 SER B N 1
ATOM 7092 C CA . SER B 1 431 ? 27.406 -22.141 0.526 1 96.69 431 SER B CA 1
ATOM 7093 C C . SER B 1 431 ? 27.656 -20.625 0.593 1 96.69 431 SER B C 1
ATOM 7095 O O . SER B 1 431 ? 28.625 -20.188 1.213 1 96.69 431 SER B O 1
ATOM 7097 N N . GLY B 1 432 ? 26.828 -19.859 -0.052 1 96.44 432 GLY B N 1
ATOM 7098 C CA . GLY B 1 432 ? 27.016 -18.422 -0.029 1 96.44 432 GLY B CA 1
ATOM 7099 C C . GLY B 1 432 ? 26.359 -17.75 1.165 1 96.44 432 GLY B C 1
ATOM 7100 O O . GLY B 1 432 ? 25.688 -18.422 1.96 1 96.44 432 GLY B O 1
ATOM 7101 N N . PRO B 1 433 ? 26.547 -16.438 1.313 1 95.62 433 PRO B N 1
ATOM 7102 C CA . PRO B 1 433 ? 25.891 -15.672 2.377 1 95.62 433 PRO B CA 1
ATOM 7103 C C . PRO B 1 433 ? 24.375 -15.836 2.357 1 95.62 433 PRO B C 1
ATOM 7105 O O . PRO B 1 433 ? 23.75 -15.781 1.29 1 95.62 433 PRO B O 1
ATOM 7108 N N . GLY B 1 434 ? 23.812 -16.062 3.566 1 93.75 434 GLY B N 1
ATOM 7109 C CA . GLY B 1 434 ? 22.375 -16.234 3.668 1 93.75 434 GLY B CA 1
ATOM 7110 C C . GLY B 1 434 ? 21.859 -17.469 2.955 1 93.75 434 GLY B C 1
ATOM 7111 O O . GLY B 1 434 ? 20.75 -17.484 2.428 1 93.75 434 GLY B O 1
ATOM 7112 N N . LEU B 1 435 ? 22.75 -18.422 2.791 1 95 435 LEU B N 1
ATOM 7113 C CA . LEU B 1 435 ? 22.438 -19.688 2.143 1 95 435 LEU B CA 1
ATOM 7114 C C . LEU B 1 435 ? 22.156 -19.484 0.658 1 95 435 LEU B C 1
ATOM 7116 O O . LEU B 1 435 ? 21.328 -20.188 0.076 1 95 435 LEU B O 1
ATOM 7120 N N . SER B 1 436 ? 22.781 -18.5 0.103 1 97.25 436 SER B N 1
ATOM 7121 C CA . SER B 1 436 ? 22.703 -18.266 -1.336 1 97.25 436 SER B CA 1
ATOM 7122 C C . SER B 1 436 ? 23.641 -19.203 -2.098 1 97.25 436 SER B C 1
ATOM 7124 O O . SER B 1 436 ? 24.438 -19.938 -1.49 1 97.25 436 SER B O 1
ATOM 7126 N N . CYS B 1 437 ? 23.484 -19.281 -3.336 1 98.31 437 CYS B N 1
ATOM 7127 C CA . CYS B 1 437 ? 24.219 -20.172 -4.215 1 98.31 437 CYS B CA 1
ATOM 7128 C C . CYS B 1 437 ? 25.281 -19.406 -5.004 1 98.31 437 CYS B C 1
ATOM 7130 O O . CYS B 1 437 ? 24.953 -18.438 -5.699 1 98.31 437 CYS B O 1
ATOM 7132 N N . PRO B 1 438 ? 26.609 -19.781 -4.961 1 98.81 438 PRO B N 1
ATOM 7133 C CA . PRO B 1 438 ? 27.578 -19.125 -5.836 1 98.81 438 PRO B CA 1
ATOM 7134 C C . PRO B 1 438 ? 27.125 -19.094 -7.297 1 98.81 438 PRO B C 1
ATOM 7136 O O . PRO B 1 438 ? 26.562 -20.062 -7.793 1 98.81 438 PRO B O 1
ATOM 7139 N N . LEU B 1 439 ? 27.359 -18 -7.953 1 98.81 439 LEU B N 1
ATOM 7140 C CA . LEU B 1 439 ? 26.844 -17.781 -9.297 1 98.81 439 LEU B CA 1
ATOM 7141 C C . LEU B 1 439 ? 27.266 -18.906 -10.242 1 98.81 439 LEU B C 1
ATOM 7143 O O . LEU B 1 439 ? 26.453 -19.422 -11 1 98.81 439 LEU B O 1
ATOM 7147 N N . ALA B 1 440 ? 28.516 -19.312 -10.18 1 98.5 440 ALA B N 1
ATOM 7148 C CA . ALA B 1 440 ? 29.016 -20.375 -11.055 1 98.5 440 ALA B CA 1
ATOM 7149 C C . ALA B 1 440 ? 28.328 -21.703 -10.758 1 98.5 440 ALA B C 1
ATOM 7151 O O . ALA B 1 440 ? 28 -22.453 -11.672 1 98.5 440 ALA B O 1
ATOM 7152 N N . SER B 1 441 ? 28.125 -21.969 -9.531 1 98.69 441 SER B N 1
ATOM 7153 C CA . SER B 1 441 ? 27.438 -23.203 -9.125 1 98.69 441 SER B CA 1
ATOM 7154 C C . SER B 1 441 ? 25.969 -23.188 -9.562 1 98.69 441 SER B C 1
ATOM 7156 O O . SER B 1 441 ? 25.438 -24.219 -9.969 1 98.69 441 SER B O 1
ATOM 7158 N N . PHE B 1 442 ? 25.391 -22.078 -9.438 1 98.69 442 PHE B N 1
ATOM 7159 C CA . PHE B 1 442 ? 24.016 -21.938 -9.875 1 98.69 442 PHE B CA 1
ATOM 7160 C C . PHE B 1 442 ? 23.891 -22.188 -11.375 1 98.69 442 PHE B C 1
ATOM 7162 O O . PHE B 1 442 ? 22.984 -22.891 -11.812 1 98.69 442 PHE B O 1
ATOM 7169 N N . ALA B 1 443 ? 24.75 -21.531 -12.141 1 98.75 443 ALA B N 1
ATOM 7170 C CA . ALA B 1 443 ? 24.766 -21.75 -13.586 1 98.75 443 ALA B CA 1
ATOM 7171 C C . ALA B 1 443 ? 24.906 -23.234 -13.906 1 98.75 443 ALA B C 1
ATOM 7173 O O . ALA B 1 443 ? 24.172 -23.781 -14.742 1 98.75 443 ALA B O 1
ATOM 7174 N N . ASP B 1 444 ? 25.797 -23.875 -13.227 1 98.5 444 ASP B N 1
ATOM 7175 C CA . ASP B 1 444 ? 26 -25.312 -13.422 1 98.5 444 ASP B CA 1
ATOM 7176 C C . ASP B 1 444 ? 24.75 -26.109 -13.055 1 98.5 444 ASP B C 1
ATOM 7178 O O . ASP B 1 444 ? 24.359 -27.016 -13.773 1 98.5 444 ASP B O 1
ATOM 7182 N N . TYR B 1 445 ? 24.203 -25.734 -11.938 1 98.25 445 TYR B N 1
ATOM 7183 C CA . TYR B 1 445 ? 22.969 -26.359 -11.469 1 98.25 445 TYR B CA 1
ATOM 7184 C C . TYR B 1 445 ? 21.875 -26.266 -12.523 1 98.25 445 TYR B C 1
ATOM 7186 O O . TYR B 1 445 ? 21.219 -27.266 -12.844 1 98.25 445 TYR B O 1
ATOM 7194 N N . VAL B 1 446 ? 21.672 -25.125 -13.148 1 98.5 446 VAL B N 1
ATOM 7195 C CA . VAL B 1 446 ? 20.609 -24.891 -14.117 1 98.5 446 VAL B CA 1
ATOM 7196 C C . VAL B 1 446 ? 20.953 -25.562 -15.445 1 98.5 446 VAL B C 1
ATOM 7198 O O . VAL B 1 446 ? 20.141 -26.297 -16 1 98.5 446 VAL B O 1
ATOM 7201 N N . TYR B 1 447 ? 22.219 -25.422 -15.938 1 98.38 447 TYR B N 1
ATOM 7202 C CA . TYR B 1 447 ? 22.594 -25.828 -17.281 1 98.38 447 TYR B CA 1
ATOM 7203 C C . TYR B 1 447 ? 22.75 -27.328 -17.375 1 98.38 447 TYR B C 1
ATOM 7205 O O . TYR B 1 447 ? 22.734 -27.906 -18.469 1 98.38 447 TYR B O 1
ATOM 7213 N N . ASN B 1 448 ? 22.891 -27.953 -16.266 1 98 448 ASN B N 1
ATOM 7214 C CA . ASN B 1 448 ? 23.109 -29.406 -16.297 1 98 448 ASN B CA 1
ATOM 7215 C C . ASN B 1 448 ? 22 -30.156 -15.578 1 98 448 ASN B C 1
ATOM 7217 O O . ASN B 1 448 ? 21.078 -30.688 -16.219 1 98 448 ASN B O 1
ATOM 7221 N N . GLU B 1 449 ? 21.938 -30.031 -14.234 1 97.25 449 GLU B N 1
ATOM 7222 C CA . GLU B 1 449 ? 20.984 -30.812 -13.453 1 97.25 449 GLU B CA 1
ATOM 7223 C C . GLU B 1 449 ? 19.547 -30.484 -13.836 1 97.25 449 GLU B C 1
ATOM 7225 O O . GLU B 1 449 ? 18.75 -31.391 -14.133 1 97.25 449 GLU B O 1
ATOM 7230 N N . ARG B 1 450 ? 19.219 -29.234 -13.82 1 97.88 450 ARG B N 1
ATOM 7231 C CA . ARG B 1 450 ? 17.828 -28.859 -14.078 1 97.88 450 ARG B CA 1
ATOM 7232 C C . ARG B 1 450 ? 17.484 -29.016 -15.547 1 97.88 450 ARG B C 1
ATOM 7234 O O . ARG B 1 450 ? 16.344 -29.375 -15.891 1 97.88 450 ARG B O 1
ATOM 7241 N N . ALA B 1 451 ? 18.438 -28.734 -16.438 1 98.38 451 ALA B N 1
ATOM 7242 C CA . ALA B 1 451 ? 18.219 -28.984 -17.859 1 98.38 451 ALA B CA 1
ATOM 7243 C C . ALA B 1 451 ? 17.891 -30.453 -18.109 1 98.38 451 ALA B C 1
ATOM 7245 O O . ALA B 1 451 ? 16.969 -30.766 -18.875 1 98.38 451 ALA B O 1
ATOM 7246 N N . ALA B 1 452 ? 18.609 -31.312 -17.484 1 98.25 452 ALA B N 1
ATOM 7247 C CA . ALA B 1 452 ? 18.359 -32.75 -17.625 1 98.25 452 ALA B CA 1
ATOM 7248 C C . ALA B 1 452 ? 16.984 -33.125 -17.094 1 98.25 452 ALA B C 1
ATOM 7250 O O . ALA B 1 452 ? 16.266 -33.906 -17.719 1 98.25 452 ALA B O 1
ATOM 7251 N N . ALA B 1 453 ? 16.641 -32.594 -15.984 1 96.88 453 ALA B N 1
ATOM 7252 C CA . ALA B 1 453 ? 15.352 -32.875 -15.375 1 96.88 453 ALA B CA 1
ATOM 7253 C C . ALA B 1 453 ? 14.211 -32.375 -16.25 1 96.88 453 ALA B C 1
ATOM 7255 O O . ALA B 1 453 ? 13.164 -33 -16.344 1 96.88 453 ALA B O 1
ATOM 7256 N N . ALA B 1 454 ? 14.336 -31.219 -16.891 1 97.94 454 ALA B N 1
ATOM 7257 C CA . ALA B 1 454 ? 13.312 -30.625 -17.734 1 97.94 454 ALA B CA 1
ATOM 7258 C C . ALA B 1 454 ? 13.188 -31.375 -19.062 1 97.94 454 ALA B C 1
ATOM 7260 O O . ALA B 1 454 ? 12.086 -31.5 -19.609 1 97.94 454 ALA B O 1
ATOM 7261 N N . GLY B 1 455 ? 14.328 -31.781 -19.547 1 98.12 455 GLY B N 1
ATOM 7262 C CA . GLY B 1 455 ? 14.359 -32.344 -20.891 1 98.12 455 GLY B CA 1
ATOM 7263 C C . GLY B 1 455 ? 14.25 -31.312 -21.984 1 98.12 455 GLY B C 1
ATOM 7264 O O . GLY B 1 455 ? 14.125 -30.125 -21.703 1 98.12 455 GLY B O 1
ATOM 7265 N N . ASP B 1 456 ? 14.328 -31.828 -23.25 1 97.56 456 ASP B N 1
ATOM 7266 C CA . ASP B 1 456 ? 14.18 -30.953 -24.406 1 97.56 456 ASP B CA 1
ATOM 7267 C C . ASP B 1 456 ? 12.719 -30.594 -24.641 1 97.56 456 ASP B C 1
ATOM 7269 O O . ASP B 1 456 ? 11.883 -31.484 -24.812 1 97.56 456 ASP B O 1
ATOM 7273 N N . PHE B 1 457 ? 12.453 -29.359 -24.672 1 97.62 457 PHE B N 1
ATOM 7274 C CA . PHE B 1 457 ? 11.078 -28.891 -24.797 1 97.62 457 PHE B CA 1
ATOM 7275 C C . PHE B 1 457 ? 10.391 -29.516 -26 1 97.62 457 PHE B C 1
ATOM 7277 O O . PHE B 1 457 ? 9.258 -29.984 -25.906 1 97.62 457 PHE B O 1
ATOM 7284 N N . ILE B 1 458 ? 11.062 -29.516 -27.172 1 97.25 458 ILE B N 1
ATOM 7285 C CA . ILE B 1 458 ? 10.492 -30 -28.422 1 97.25 458 ILE B CA 1
ATOM 7286 C C . ILE B 1 458 ? 10.188 -31.5 -28.312 1 97.25 458 ILE B C 1
ATOM 7288 O O . ILE B 1 458 ? 9.109 -31.953 -28.688 1 97.25 458 ILE B O 1
ATOM 7292 N N . GLN B 1 459 ? 11.07 -32.219 -27.719 1 97.75 459 GLN B N 1
ATOM 7293 C CA . GLN B 1 459 ? 10.914 -33.656 -27.578 1 97.75 459 GLN B CA 1
ATOM 7294 C C . GLN B 1 459 ? 9.836 -34 -26.562 1 97.75 459 GLN B C 1
ATOM 7296 O O . GLN B 1 459 ? 8.922 -34.781 -26.844 1 97.75 459 GLN B O 1
ATOM 7301 N N . VAL B 1 460 ? 9.922 -33.438 -25.406 1 98.12 460 VAL B N 1
ATOM 7302 C CA . VAL B 1 460 ? 9.039 -33.75 -24.297 1 98.12 460 VAL B CA 1
ATOM 7303 C C . VAL B 1 460 ? 7.605 -33.344 -24.641 1 98.12 460 VAL B C 1
ATOM 7305 O O . VAL B 1 460 ? 6.652 -34.031 -24.25 1 98.12 460 VAL B O 1
ATOM 7308 N N . CYS B 1 461 ? 7.504 -32.281 -25.422 1 97.12 461 CYS B N 1
ATOM 7309 C CA . CYS B 1 461 ? 6.184 -31.75 -25.75 1 97.12 461 CYS B CA 1
ATOM 7310 C C . CYS B 1 461 ? 5.648 -32.344 -27.031 1 97.12 461 CYS B C 1
ATOM 7312 O O . CYS B 1 461 ? 4.574 -31.984 -27.5 1 97.12 461 CYS B O 1
ATOM 7314 N N . GLY B 1 462 ? 6.383 -33.219 -27.641 1 96.31 462 GLY B N 1
ATOM 7315 C CA . GLY B 1 462 ? 5.914 -33.906 -28.828 1 96.31 462 GLY B CA 1
ATOM 7316 C C . GLY B 1 462 ? 5.871 -33.031 -30.047 1 96.31 462 GLY B C 1
ATOM 7317 O O . GLY B 1 462 ? 4.93 -33.094 -30.844 1 96.31 462 GLY B O 1
ATOM 7318 N N . LEU B 1 463 ? 6.902 -32.156 -30.219 1 96.25 463 LEU B N 1
ATOM 7319 C CA . LEU B 1 463 ? 6.852 -31.141 -31.266 1 96.25 463 LEU B CA 1
ATOM 7320 C C . LEU B 1 463 ? 7.906 -31.406 -32.344 1 96.25 463 LEU B C 1
ATOM 7322 O O . LEU B 1 463 ? 8.297 -30.484 -33.062 1 96.25 463 LEU B O 1
ATOM 7326 N N . GLN B 1 464 ? 8.383 -32.531 -32.469 1 95.31 464 GLN B N 1
ATOM 7327 C CA . GLN B 1 464 ? 9.484 -32.875 -33.344 1 95.31 464 GLN B CA 1
ATOM 7328 C C . GLN B 1 464 ? 9.109 -32.625 -34.812 1 95.31 464 GLN B C 1
ATOM 7330 O O . GLN B 1 464 ? 9.969 -32.344 -35.625 1 95.31 464 GLN B O 1
ATOM 7335 N N . ASN B 1 465 ? 7.875 -32.625 -35.156 1 94.88 465 ASN B N 1
ATOM 7336 C CA . ASN B 1 465 ? 7.445 -32.438 -36.562 1 94.88 465 ASN B CA 1
ATOM 7337 C C . ASN B 1 465 ? 6.93 -31.031 -36.781 1 94.88 465 ASN B C 1
ATOM 7339 O O . ASN B 1 465 ? 6.293 -30.766 -37.812 1 94.88 465 ASN B O 1
ATOM 7343 N N . VAL B 1 466 ? 7.148 -30.203 -35.906 1 94.19 466 VAL B N 1
ATOM 7344 C CA . VAL B 1 466 ? 6.727 -28.812 -36.031 1 94.19 466 VAL B CA 1
ATOM 7345 C C . VAL B 1 466 ? 7.934 -27.922 -36.344 1 94.19 466 VAL B C 1
ATOM 7347 O O . VAL B 1 466 ? 8.812 -27.75 -35.5 1 94.19 466 VAL B O 1
ATOM 7350 N N . SER B 1 467 ? 8.047 -27.359 -37.469 1 91.25 467 SER B N 1
ATOM 7351 C CA . SER B 1 467 ? 9.234 -26.719 -38 1 91.25 467 SER B CA 1
ATOM 7352 C C . SER B 1 467 ? 9.617 -25.469 -37.219 1 91.25 467 SER B C 1
ATOM 7354 O O . SER B 1 467 ? 10.805 -25.172 -37.062 1 91.25 467 SER B O 1
ATOM 7356 N N . ASN B 1 468 ? 8.695 -24.734 -36.688 1 89.69 468 ASN B N 1
ATOM 7357 C CA . ASN B 1 468 ? 9.016 -23.484 -36.031 1 89.69 468 ASN B CA 1
ATOM 7358 C C . ASN B 1 468 ? 9.047 -23.641 -34.5 1 89.69 468 ASN B C 1
ATOM 7360 O O . ASN B 1 468 ? 9.164 -22.656 -33.781 1 89.69 468 ASN B O 1
ATOM 7364 N N . ALA B 1 469 ? 8.969 -24.859 -34.062 1 93.38 469 ALA B N 1
ATOM 7365 C CA . ALA B 1 469 ? 8.961 -25.109 -32.625 1 93.38 469 ALA B CA 1
ATOM 7366 C C . ALA B 1 469 ? 10.289 -24.719 -31.984 1 93.38 469 ALA B C 1
ATOM 7368 O O . ALA B 1 469 ? 11.352 -24.922 -32.594 1 93.38 469 ALA B O 1
ATOM 7369 N N . THR B 1 470 ? 10.195 -24.094 -30.812 1 92.44 470 THR B N 1
ATOM 7370 C CA . THR B 1 470 ? 11.406 -23.688 -30.109 1 92.44 470 THR B CA 1
ATOM 7371 C C . THR B 1 470 ? 11.289 -23.953 -28.609 1 92.44 470 THR B C 1
ATOM 7373 O O . THR B 1 470 ? 10.195 -23.859 -28.047 1 92.44 470 THR B O 1
ATOM 7376 N N . GLY B 1 471 ? 12.391 -24.297 -28.047 1 91.81 471 GLY B N 1
ATOM 7377 C CA . GLY B 1 471 ? 12.477 -24.438 -26.609 1 91.81 471 GLY B CA 1
ATOM 7378 C C . GLY B 1 471 ? 13.148 -23.266 -25.938 1 91.81 471 GLY B C 1
ATOM 7379 O O . GLY B 1 471 ? 13.289 -23.234 -24.703 1 91.81 471 GLY B O 1
ATOM 7380 N N . ALA B 1 472 ? 13.508 -22.281 -26.688 1 89.94 472 ALA B N 1
ATOM 7381 C CA . ALA B 1 472 ? 14.297 -21.156 -26.188 1 89.94 472 ALA B CA 1
ATOM 7382 C C . ALA B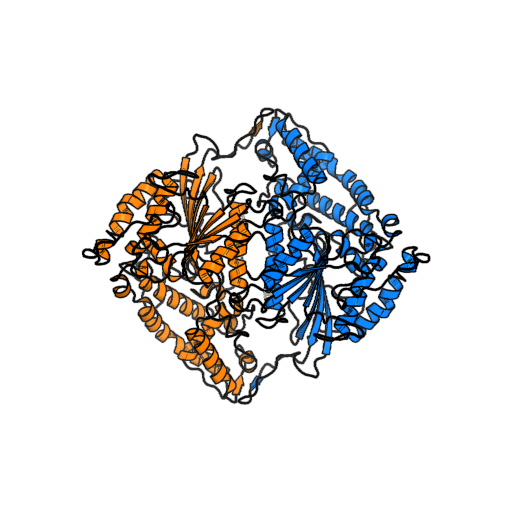 1 472 ? 13.445 -19.891 -26.094 1 89.94 472 ALA B C 1
ATOM 7384 O O . ALA B 1 472 ? 12.477 -19.719 -26.844 1 89.94 472 ALA B O 1
ATOM 7385 N N . ILE B 1 473 ? 13.828 -19.031 -25.109 1 94.31 473 ILE B N 1
ATOM 7386 C CA . ILE B 1 473 ? 13.219 -17.719 -24.938 1 94.31 473 ILE B CA 1
ATOM 7387 C C . ILE B 1 473 ? 14.164 -16.641 -25.453 1 94.31 473 ILE B C 1
ATOM 7389 O O . ILE B 1 473 ? 15.359 -16.656 -25.156 1 94.31 473 ILE B O 1
ATOM 7393 N N . ASP B 1 474 ? 13.625 -15.672 -26.281 1 93.56 474 ASP B N 1
ATOM 7394 C CA . ASP B 1 474 ? 14.469 -14.57 -26.734 1 93.56 474 ASP B CA 1
ATOM 7395 C C . ASP B 1 474 ? 13.812 -13.219 -26.438 1 93.56 474 ASP B C 1
ATOM 7397 O O . ASP B 1 474 ? 14.375 -12.172 -26.766 1 93.56 474 ASP B O 1
ATOM 7401 N N . PHE B 1 475 ? 12.609 -13.195 -25.797 1 96.12 475 PHE B N 1
ATOM 7402 C CA . PHE B 1 475 ? 11.828 -11.969 -25.672 1 96.12 475 PHE B CA 1
ATOM 7403 C C . PHE B 1 475 ? 12.492 -10.992 -24.719 1 96.12 475 PHE B C 1
ATOM 7405 O O . PHE B 1 475 ? 12.148 -9.805 -24.688 1 96.12 475 PHE B O 1
ATOM 7412 N N . PHE B 1 476 ? 13.438 -11.359 -23.875 1 97.56 476 PHE B N 1
ATOM 7413 C CA . PHE B 1 476 ? 14.141 -10.438 -23 1 97.56 476 PHE B CA 1
ATOM 7414 C C . PHE B 1 476 ? 15.156 -9.609 -23.781 1 97.56 476 PHE B C 1
ATOM 7416 O O . PHE B 1 476 ? 15.484 -8.492 -23.391 1 97.56 476 PHE B O 1
ATOM 7423 N N . THR B 1 477 ? 15.664 -10.211 -24.875 1 97.44 477 THR B N 1
ATOM 7424 C CA . THR B 1 477 ? 16.781 -9.57 -25.562 1 97.44 477 THR B CA 1
ATOM 7425 C C . THR B 1 477 ? 16.391 -9.148 -26.969 1 97.44 477 THR B C 1
ATOM 7427 O O . THR B 1 477 ? 17.172 -8.523 -27.688 1 97.44 477 THR B O 1
ATOM 7430 N N . GLN B 1 478 ? 15.211 -9.578 -27.391 1 96.81 478 GLN B N 1
ATOM 7431 C CA . GLN B 1 478 ? 14.617 -9.125 -28.641 1 96.81 478 GLN B CA 1
ATOM 7432 C C . GLN B 1 478 ? 13.305 -8.383 -28.391 1 96.81 478 GLN B C 1
ATOM 7434 O O . GLN B 1 478 ? 12.266 -9.008 -28.141 1 96.81 478 GLN B O 1
ATOM 7439 N N . VAL B 1 479 ? 13.273 -7.16 -28.531 1 95.5 479 VAL B N 1
ATOM 7440 C CA . VAL B 1 479 ? 12.086 -6.363 -28.25 1 95.5 479 VAL B CA 1
ATOM 7441 C C . VAL B 1 479 ? 11.758 -5.477 -29.453 1 95.5 479 VAL B C 1
ATOM 7443 O O . VAL B 1 479 ? 12.492 -4.527 -29.734 1 95.5 479 VAL B O 1
ATOM 7446 N N . PRO B 1 480 ? 10.734 -5.688 -30.203 1 93.56 480 PRO B N 1
ATOM 7447 C CA . PRO B 1 480 ? 9.805 -6.793 -29.969 1 93.56 480 PRO B CA 1
ATOM 7448 C C . PRO B 1 480 ? 10.367 -8.141 -30.406 1 93.56 480 PRO B C 1
ATOM 7450 O O . PRO B 1 480 ? 11.266 -8.195 -31.25 1 93.56 480 PRO B O 1
ATOM 7453 N N . SER B 1 481 ? 9.867 -9.156 -29.812 1 92.62 481 SER B N 1
ATOM 7454 C CA . SER B 1 481 ? 10.148 -10.516 -30.281 1 92.62 481 SER B CA 1
ATOM 7455 C C . SER B 1 481 ? 9.148 -10.953 -31.344 1 92.62 481 SER B C 1
ATOM 7457 O O . SER B 1 481 ? 7.945 -11.023 -31.078 1 92.62 481 SER B O 1
ATOM 7459 N N . VAL B 1 482 ? 9.656 -11.312 -32.5 1 87.69 482 VAL B N 1
ATOM 7460 C CA . VAL B 1 482 ? 8.773 -11.797 -33.531 1 87.69 482 VAL B CA 1
ATOM 7461 C C . VAL B 1 482 ? 8.305 -13.211 -33.219 1 87.69 482 VAL B C 1
ATOM 7463 O O . VAL B 1 482 ? 7.125 -13.539 -33.375 1 87.69 482 VAL B O 1
ATOM 7466 N N . ASN B 1 483 ? 9.133 -14.031 -32.688 1 86.75 483 ASN B N 1
ATOM 7467 C CA . ASN B 1 483 ? 8.797 -15.398 -32.344 1 86.75 483 ASN B CA 1
ATOM 7468 C C . ASN B 1 483 ? 7.688 -15.445 -31.281 1 86.75 483 ASN B C 1
ATOM 7470 O O . ASN B 1 483 ? 6.766 -16.25 -31.375 1 86.75 483 ASN B O 1
ATOM 7474 N N . ALA B 1 484 ? 7.75 -14.492 -30.375 1 90.06 484 ALA B N 1
ATOM 7475 C CA . ALA B 1 484 ? 6.766 -14.445 -29.297 1 90.06 484 ALA B CA 1
ATOM 7476 C C . ALA B 1 484 ? 5.578 -13.57 -29.672 1 90.06 484 ALA B C 1
ATOM 7478 O O . ALA B 1 484 ? 4.648 -13.391 -28.891 1 90.06 484 ALA B O 1
ATOM 7479 N N . GLN B 1 485 ? 5.625 -12.844 -30.844 1 91 485 GLN B N 1
ATOM 7480 C CA . GLN B 1 485 ? 4.586 -11.93 -31.312 1 91 485 GLN B CA 1
ATOM 7481 C C . GLN B 1 485 ? 4.289 -10.852 -30.266 1 91 485 GLN B C 1
ATOM 7483 O O . GLN B 1 485 ? 3.125 -10.609 -29.938 1 91 485 GLN B O 1
ATOM 7488 N N . SER B 1 486 ? 5.324 -10.305 -29.75 1 95 486 SER B N 1
ATOM 7489 C CA . SER B 1 486 ? 5.16 -9.328 -28.672 1 95 486 SER B CA 1
ATOM 7490 C C . SER B 1 486 ? 4.906 -7.934 -29.25 1 95 486 SER B C 1
ATOM 7492 O O . SER B 1 486 ? 5.273 -7.641 -30.375 1 95 486 SER B O 1
ATOM 7494 N N . VAL B 1 487 ? 4.195 -7.074 -28.562 1 96.69 487 VAL B N 1
ATOM 7495 C CA . VAL B 1 487 ? 3.969 -5.66 -28.844 1 96.69 487 VAL B CA 1
ATOM 7496 C C . VAL B 1 487 ? 4.414 -4.812 -27.656 1 96.69 487 VAL B C 1
ATOM 7498 O O . VAL B 1 487 ? 4.363 -5.262 -26.516 1 96.69 487 VAL B O 1
ATOM 7501 N N . VAL B 1 488 ? 4.879 -3.621 -27.969 1 97.31 488 VAL B N 1
ATOM 7502 C CA . VAL B 1 488 ? 5.344 -2.734 -26.906 1 97.31 488 VAL B CA 1
ATOM 7503 C C . VAL B 1 488 ? 4.285 -1.672 -26.609 1 97.31 488 VAL B C 1
ATOM 7505 O O . VAL B 1 488 ? 3.885 -0.928 -27.516 1 97.31 488 VAL B O 1
ATOM 7508 N N . LEU B 1 489 ? 3.785 -1.645 -25.422 1 96.31 489 LEU B N 1
ATOM 7509 C CA . LEU B 1 489 ? 2.891 -0.605 -24.938 1 96.31 489 LEU B CA 1
ATOM 7510 C C . LEU B 1 489 ? 3.668 0.472 -24.188 1 96.31 489 LEU B C 1
ATOM 7512 O O . LEU B 1 489 ? 4.234 0.21 -23.125 1 96.31 489 LEU B O 1
ATOM 7516 N N . GLU B 1 490 ? 3.688 1.678 -24.703 1 95 490 GLU B N 1
ATOM 7517 C CA . GLU B 1 490 ? 4.305 2.809 -24.016 1 95 490 GLU B CA 1
ATOM 7518 C C . GLU B 1 490 ? 3.332 3.463 -23.047 1 95 490 GLU B C 1
ATOM 7520 O O . GLU B 1 490 ? 2.219 3.83 -23.422 1 95 490 GLU B O 1
ATOM 7525 N N . LEU B 1 491 ? 3.758 3.582 -21.797 1 92.19 491 LEU B N 1
ATOM 7526 C CA . LEU B 1 491 ? 2.881 4.195 -20.812 1 92.19 491 LEU B CA 1
ATOM 7527 C C . LEU B 1 491 ? 3.061 5.711 -20.781 1 92.19 491 LEU B C 1
ATOM 7529 O O . LEU B 1 491 ? 4.188 6.203 -20.766 1 92.19 491 LEU B O 1
ATOM 7533 N N . PRO B 1 492 ? 1.977 6.387 -20.703 1 81 492 PRO B N 1
ATOM 7534 C CA . PRO B 1 492 ? 2.086 7.844 -20.656 1 81 492 PRO B CA 1
ATOM 7535 C C . PRO B 1 492 ? 2.658 8.359 -19.344 1 81 492 PRO B C 1
ATOM 7537 O O . PRO B 1 492 ? 2.6 7.656 -18.328 1 81 492 PRO B O 1
ATOM 7540 N N . VAL B 1 493 ? 3.291 9.617 -19.469 1 71.31 493 VAL B N 1
ATOM 7541 C CA . VAL B 1 493 ? 3.736 10.305 -18.266 1 71.31 493 VAL B CA 1
ATOM 7542 C C . VAL B 1 493 ? 2.527 10.727 -17.438 1 71.31 493 VAL B C 1
ATOM 7544 O O . VAL B 1 493 ? 1.515 11.172 -17.984 1 71.31 493 VAL B O 1
ATOM 7547 N N . LEU B 1 494 ? 2.576 10.32 -16.141 1 67.75 494 LEU B N 1
ATOM 7548 C CA . LEU B 1 494 ? 1.462 10.734 -15.289 1 67.75 494 LEU B CA 1
ATOM 7549 C C . LEU B 1 494 ? 1.701 12.125 -14.711 1 67.75 494 LEU B C 1
ATOM 7551 O O . LEU B 1 494 ? 2.848 12.516 -14.477 1 67.75 494 LEU B O 1
#

InterPro domains:
  IPR000560 Histidine phosphatase superfamily, clade-2 [PF00328] (52-419)
  IPR000560 Histidine phosphatase superfamily, clade-2 [cd07061] (58-389)
  IPR016274 Histidine acid phosphatase, eukaryotic [PIRSF000894] (20-457)
  IPR029033 Histidine phosphatase superfamily [G3DSA:3.40.50.1240] (56-458)
  IPR029033 Histidine phosphatase superfamily [SSF53254] (18-462)
  IPR033379 Histidine acid phosphatase active site [PS00616] (52-66)

Secondary structure (DSSP, 8-state):
------------------PPP-GGGGSGGGPPP-PPPPPTT--SSPPTTEEEEEEEEEEE---BPPPHHHHHHHHHHHHHHHTS-EEEEGGGTTGGG---S-S-TTTSTTSB-HHHHHHHHHHHHHHHHHH--S-TT--EEEEE-SSHHHHHHHHHHHHHHT-SS--TT-TTSS-EEEEE--SS-SSSTTSSSSGGGG-TTGGGG--HHHHHHHHHTTTHHHHHHHHGGGEES----HHHHHHHHHHHHHHHHHH---TTGGGS-HHHHHHHHHHHHHHHHHHTSTTSTTHHHHHHHHHHHHHHHHHH-TTPPPTT-S----SEEEEEE-GGGHHHHHHHHT-S---SSTT-SSPPSSS--SSPPS--GGGTSSTT-EEEEEEEEE-PPPPSEEEEBTTBPPPPTT-STT-EEEEEEEETTEEEPBTTB--SGGG-EEHHHHHHIIIIIIHHHH--HHHHTT-TT-TT------TTTSSS-TTTT-EEEEPPP-/----------------------GGGGSGGGPPP-PPPPPTT--SSPPTTEEEEEEEEEEE---BPPPHHHHHHHHHHHHHHHTS-EEEEGGGTTGGG---S-S-TTTSTTSB-HHHHHHHHHHHHHHHHHH--S-TT--EEEEE-SSHHHHHHHHHHHHHHT-SS--TT-TTSS-EEEEE--SS-SSSTTSSSSGGGG-TTGGGG--HHHHHHHHHTTTHHHHHHHHGGGEES----HHHHHHHHHHHHHHHHHH---TTGGGS-HHHHHHHHHHHHHHHHHHTSTTSTTHHHHHHHHHHHHHHHHHH-TTPPPTT-S----SEEEEEE-GGGHHHHHHHHT-S---SSTT-SSPPSSS--SSPPS--GGGTSSTT-EEEEEEEEE-PPPPSEEEEBTTBPPPPTT-STT-EEEEEEEETTEEEPBTTB--SGGG-EEHHHHHHIIIIIIHHHH--HHHHTT-TT-TT------TTTSSS-TTTT-EEEEPPP-

Foldseek 3Di:
DPPDPPPPPPPPPPPPVPPPDDLLLLLFLLRAFDFFDFDPPFDLADFFQKAFQFKEKEWEAFHAAAAPVLVVLLVVLLCLLDVWDKAFDDLCNCSVVDDPLDPDVVPGHPAHAPLRLVLLLVVLLVVCVRRVQADQFAEAEAEFEADPNGVSSPVSNLCSNQVPDDCPVPFNTSWYKYKYFYPLDQQLQLQHLHNCSVFQCQVVQACLLVLLVLLLVQPQQVLQVVNCVRMGGHGDGSSSRVSLSSCCSNVCSNPNDRSSVPSDDSVVSNSSQVSSLSNLCRGQALVRLQLLQSQLQVVLVVLVLVLQGAQGADPPFPDGHGSYHYYYDHLSNFNSNCNLLVPQQDDPDPPPPPPHSHDHDPDDGSRGSSQANYGGKMKMKTKMWGADGQDPDDDDDPPDDDDGRRPDPPTFIWIWMDTSSYTDARPPAQPDRSRTGGSVRVSCCSVPVSCVSNDASCVVSVNPPPPLHDSHHRPSRYVNDPSSPIDMDIDGDD/DDPDPPPPPPPPPPPPVPPPDDLLLLLFLLRAFDFFDFDPPQDLADFFQKAFQFKEKEWEAFHAAAAPVLVVLLVVLLCLLDVWDKAFDDLCNCSVVDDDLDPDVVPGHPAHAVLRLVLLLVVLLVVCVRRVQADQFAEAEAEFEADPNGVSSPVSNLCSNQVPDDCPVPFVTSWYKYKYFYPLDQQLQLQHLHNCSVFQCQVVQACLLVLLVLLLVQPQQVLQVVNCVRMGGHGDGSSSRVSLSSCCSNVCSNPNDRSSVPSDDSVVSNSSQVSSLSNLCRGQALVRLQLLQSQLQVVLVVLVLVLQGAQGADPPFPDGHGSYHYYYDHLSNFNSNCNLLVPQQDDPDPPPPPPHSHDHDPDDGSRGSSQANYGGKMKMKTKMWGADGQDPDDDDDPPDDDDGRRPDPPTFIWIWMDTSSHTDARPPAQPDRSRTGGSVRVSCCSVPVSCVSNDASCVVSVNPPPVLHDSHHRPSRYVNDPSSPIDMDIDGDD

Organism: Phanerochaete carnosa (strain HHB-10118-sp) (NCBI:txid650164)

Solvent-accessible surface area (backbone atoms only — not comparable to full-atom values): 50144 Å² total; per-residue (Å²): 134,81,83,72,79,79,79,78,76,77,78,76,74,73,73,68,78,72,77,76,88,56,59,50,72,34,35,11,67,42,6,62,66,62,71,25,79,54,49,92,82,56,69,69,65,78,42,88,18,40,40,58,65,29,35,38,38,45,26,24,27,30,35,46,37,49,44,69,71,56,44,49,47,47,50,51,52,47,46,59,58,37,66,30,47,30,37,23,21,75,72,47,32,55,58,53,53,61,68,79,88,71,74,35,75,91,33,28,56,54,19,29,18,26,47,8,37,44,53,22,20,48,48,18,30,47,50,41,31,72,50,60,73,67,62,61,56,51,62,48,64,37,37,20,22,47,50,66,37,22,41,49,21,51,49,30,17,45,50,22,43,54,35,49,31,58,47,80,92,39,73,86,37,44,32,38,37,37,39,31,22,63,55,76,41,71,77,32,19,27,26,47,62,44,16,56,50,28,25,74,48,38,62,82,38,42,48,5,66,60,39,18,52,58,32,45,68,74,48,30,51,60,50,22,58,59,56,34,75,35,34,52,63,52,80,62,47,44,79,53,45,58,55,46,57,49,38,20,20,44,37,28,48,62,43,61,49,48,62,53,44,64,56,56,52,72,66,59,35,52,51,52,21,48,28,37,24,38,23,42,32,24,31,29,8,64,63,7,84,46,17,19,28,44,19,33,20,60,53,50,47,51,49,54,46,61,72,66,34,61,69,41,71,55,88,92,44,77,34,62,47,58,33,58,39,43,36,25,23,49,51,68,49,52,36,10,41,39,24,27,70,67,52,60,74,72,62,95,47,85,67,39,67,75,74,59,51,87,56,81,57,90,52,83,70,68,60,46,38,33,43,39,30,9,20,49,13,29,44,35,42,34,34,34,20,30,38,68,55,82,58,72,64,32,79,30,52,51,76,48,77,43,76,56,37,23,70,52,92,81,34,45,51,25,37,37,39,29,34,25,70,14,51,48,70,50,86,96,33,44,86,31,76,85,36,10,15,39,43,71,56,45,50,47,44,48,71,42,60,34,39,62,72,27,47,55,40,41,64,73,28,70,33,80,87,42,89,80,64,47,46,56,48,53,60,70,28,25,72,66,20,74,73,33,58,35,46,76,47,75,50,77,85,123,134,82,83,73,79,80,79,78,77,78,78,75,75,74,74,68,78,73,77,78,88,55,59,50,73,34,36,11,66,42,6,62,63,64,72,24,77,55,50,94,83,57,71,68,63,78,41,88,18,40,39,56,66,28,35,38,37,45,26,23,29,30,34,47,37,48,44,68,72,55,44,48,46,49,51,51,53,48,46,59,57,38,67,28,48,29,36,23,21,74,72,47,32,55,58,51,53,60,69,79,87,71,74,33,74,91,33,27,55,55,18,28,18,26,47,8,37,45,53,23,20,49,48,17,29,48,52,41,32,73,49,60,74,68,60,61,56,49,62,49,63,37,38,20,22,46,49,64,38,21,40,49,22,49,48,31,17,46,51,20,45,54,36,50,31,58,48,80,92,38,72,86,38,45,32,38,35,37,39,32,22,62,55,79,42,68,75,32,19,28,24,48,62,43,16,56,51,28,25,75,47,37,63,80,37,42,48,4,67,61,40,18,50,56,32,46,68,74,47,31,50,61,51,21,59,61,56,34,75,36,36,50,64,54,80,63,45,43,81,53,46,58,54,44,56,50,38,20,21,43,35,29,48,62,43,62,50,48,63,51,45,64,57,57,52,72,67,59,36,51,51,53,22,49,29,38,22,36,23,42,32,23,31,29,8,64,64,8,85,45,16,19,27,44,19,34,20,61,54,51,46,51,49,53,46,62,73,66,34,63,70,43,72,56,89,92,43,76,32,63,47,59,29,57,39,43,35,25,23,49,52,71,49,52,35,10,40,38,25,26,71,68,52,60,72,72,63,95,47,86,69,38,66,75,72,59,49,86,55,80,57,90,52,84,69,68,61,47,37,34,41,38,31,9,19,50,13,29,44,32,44,35,33,32,21,30,37,69,56,81,58,71,64,32,78,32,50,50,76,46,77,43,76,56,38,24,68,52,93,80,34,46,52,25,38,37,39,28,33,26,68,14,50,48,71,49,86,94,33,44,85,30,76,85,37,11,14,40,43,70,57,44,51,47,43,48,72,43,61,33,39,61,72,26,46,54,41,40,64,73,28,70,34,79,88,43,89,80,63,44,49,58,50,52,61,70,29,24,72,66,20,73,72,34,58,34,45,76,45,77,50,78,84,123

pLDDT: mean 93.65, std 12.02, range [26.23, 98.94]